Protein AF-A0A2L0RWC8-F1 (afdb_monomer)

Secondary structure (DSSP, 8-state):
---SS--EEEEEEE-TTS-EEEEEEEB-S---TT-TTSBPPPEEP---SEEEETT-TT--EE-TTSPP-B-SSPPEEEE-SS-EEEEEEBTTSEEEEEEEEEETTTTEEEEPB--EETTT--SS--SSTT--EESB-SS--B-BPPEEEEEEEE-EEEEEEEEEEEE-SSTT-EEEEEEEEETTTTEEEEEEEEEPTTSSEE-TTS-EETTEE--SEEEEETT--B-S--EEEEEEEEEEEE-TTS-EEEEEEEEEEEEEEEETTTTEEEEEEEEPPTTSPPP----BTTTTEEEEPPPP-----EEEEE-GGGT-EEEEPPPS---TT-EEEEEEEEEEE--SSEEEEEEE-SSS--SEEEEEETTEEEEEEESSSEEEEE-PPP-TT--EEEEEEE-SSEEEEEETTEEEEEE------PPPSS-EEEE-TTB-EEEEEEEEEESS---HHHHHHHTTS---TTSTTGGGEEEEE--PPP-SS-TTTEE--TTS-STTTSEEEEB-EEEE--S--S----EEEE-TT--EEEEEEEEEEE-SS--EEEE-TTSEEEEEEE-TTSS-EEEEEEE-EE-EEEEEEEEEEE-TT-TT-EEEEEEEEEEEEESGGG----STT-SEEEEE-SSTTEEEEEEE-TT--EEEEEEEE-BHHHHHHHHHT-SEEP-TTSPPPPTT--EE-GGG-EEE--SS---PPP-TTT--SSEEEEESS---SSSPPEEPP--TTSPPPEEE------EEEE---------STT--EEE--TTT-TT--------S-EEEEEEE--S---S-TT--EEEEEEEE-SS-EEEEEEE-TTSEEEEESSSEEEEEEEEPPTTS-EEEEEEE----PEEE-TT-EEEEE--GGG--SSEEEEEEEEEES-SSS-EEEEEEEETTEEEEEEEE-TTS-EEEEEEEE-SS-EEEEEEE-SSPPPBTSEEEEEEEEE---EEEEEEEE-GGGT-EEEEEPPSS---S-EEEEEEEEESS---TT--EEEEEE--SSS----EEEEETTEEEEEETTEEEE-SSPPPBT-EEEEEEEE-SSEEEEEETTEEEEEEE----------SSSEEEEES-BTTBS---EEEEEEEEESS---HHHHHHHTTSPP-S--TTEEEEE-----STTEE--TTSS--EEEES-EEEEEEES--EEEEEETTEEEEEEE--S-B----PPEEES-BTTBS---EEEEEEEEESSPPPHHHHHHHTTSPPPTT-TTEEEEE-SSS-BTTEEPPSSSS-PEEEE-S-----

Solvent-accessible surface area (backbone atoms only — not comparable to full-atom values): 67527 Å² total; per-residue (Å²): 136,82,77,96,64,84,50,69,52,74,48,74,47,73,46,98,87,69,49,78,40,53,25,36,30,35,51,54,98,75,68,68,103,73,71,87,74,37,56,49,72,83,42,74,61,78,72,48,34,28,40,24,48,64,93,36,91,88,51,71,48,77,45,74,98,40,60,60,69,59,43,97,45,62,66,48,78,50,70,80,91,71,41,42,36,42,38,35,37,26,68,84,15,30,40,32,40,38,55,23,30,79,36,79,89,73,71,37,77,40,69,37,73,36,69,20,17,21,73,48,68,27,74,85,53,58,68,49,99,82,41,46,77,33,52,32,40,82,88,64,54,69,36,64,49,51,29,32,29,41,72,70,45,63,57,50,50,88,38,24,45,34,69,44,73,30,64,29,76,46,90,95,43,43,19,41,39,36,39,35,41,28,80,89,76,66,23,40,33,30,39,68,32,44,43,39,98,87,70,51,75,37,64,89,83,44,53,68,56,98,91,38,56,50,43,72,28,27,40,41,53,53,93,52,46,80,63,42,38,44,24,48,33,62,45,53,39,23,34,75,42,69,49,98,85,70,48,79,44,77,41,78,75,44,53,29,41,39,37,40,28,15,22,45,96,74,20,24,28,31,37,42,35,30,35,46,41,64,79,23,46,67,56,65,56,86,46,52,77,84,56,26,41,29,76,40,63,62,40,62,55,38,52,83,54,22,12,40,32,25,37,23,93,75,35,5,18,33,40,36,49,47,52,96,62,43,43,66,31,26,26,23,42,34,30,34,34,25,41,57,56,69,53,90,47,67,20,29,54,35,36,34,35,76,84,56,85,58,40,37,38,34,30,25,49,59,32,18,40,32,35,36,35,44,45,98,37,76,38,63,8,59,46,67,72,59,64,66,72,41,78,42,39,43,35,37,29,30,62,56,45,40,32,31,25,18,49,58,54,28,78,24,77,32,80,42,72,41,53,56,51,64,68,50,92,56,14,30,35,31,38,19,72,58,15,36,28,30,38,39,23,53,39,37,35,30,31,45,52,67,52,59,69,61,45,60,76,39,72,38,45,80,87,53,91,85,43,95,58,46,88,42,48,56,39,28,31,57,40,46,79,74,90,69,94,70,74,79,44,60,42,62,26,79,66,45,87,58,82,80,48,26,27,37,55,46,74,41,40,85,38,81,29,82,60,53,34,22,53,58,50,45,67,70,45,56,12,75,88,56,36,41,30,23,34,36,35,30,71,79,47,19,20,80,59,68,42,48,48,41,62,44,95,86,57,30,36,39,40,39,35,42,41,67,86,69,86,50,78,44,46,32,35,30,43,26,58,36,31,43,13,22,31,40,42,51,30,44,18,52,48,95,88,44,88,86,55,62,46,75,49,43,33,38,37,36,34,65,56,64,12,52,69,60,51,57,62,44,61,70,78,40,39,51,38,33,38,82,31,97,47,95,61,26,21,27,39,36,40,37,52,74,60,51,30,30,42,38,37,65,67,41,45,26,43,54,70,56,31,32,29,47,47,45,6,71,21,44,74,50,57,99,86,63,80,82,72,66,91,90,62,59,68,40,50,46,84,67,44,45,71,46,76,30,70,66,45,78,79,82,78,49,36,66,78,52,12,46,84,58,40,42,51,48,67,80,66,80,70,84,86,83,42,75,33,31,54,52,73,33,56,78,87,45,46,47,49,46,74,36,59,5,43,28,38,46,76,37,55,56,74,83,74,88,80,86,83,70,84,52,95,87,50,58,47,70,44,70,49,61,81,78,36,82,88,56,92,64,81,87,73,79,83,49,59,44,77,52,72,49,77,44,57,42,83,72,62,53,91,44,88,87,46,65,50,50,50,39,36,33,50,63,54,103,85,54,42,63,33,40,34,31,30,41,20,76,31,21,44,32,42,30,41,91,63,78,40,84,72,47,90,64,52,64,61,66,79,38,83,42,82,48,73,50,78,49,83,54,88,58,58,49,75,33,55,72,72,24,29,27,44,38,47,52,60,75,77,78,62,45,58,42,13,27,22,42,36,27,38,36,26,29,71,59,40,76,48,45,22,16,56,35,22,32,24,36,92,89,51,58,36,33,39,36,29,30,35,51,75,16,22,45,32,31,34,41,15,22,52,66,94,85,51,79,44,80,45,74,47,64,45,95,59,56,61,67,59,82,39,82,43,39,42,35,32,26,38,14,49,44,60,45,86,41,30,23,40,39,23,42,46,92,56,36,3,19,34,40,22,44,55,49,94,67,67,73,52,64,24,25,24,43,36,31,37,39,26,32,78,52,71,89,59,88,86,50,57,24,29,50,35,33,46,42,61,98,87,56,62,57,29,39,39,35,30,24,55,59,42,11,49,30,31,30,42,78,86,48,61,11,50,38,94,57,56,66,60,61,76,37,81,43,40,42,35,35,26,26,67,54,45,40,34,35,21,28,50,58,68,34,87,59,26,66,31,80,44,76,71,64,43,50,58,77,74,76,85,86,57,59,24,30,26,36,22,23,39,92,82,54,43,33,16,49,27,36,41,31,49,39,34,36,24,51,39,48,62,50,69,69,56,49,48,48,55,76,73,46,83,80,83,46,78,56,91,49,57,58,42,33,36,48,38,64,65,84,58,90,47,52,37,58,23,64,51,72,68,46,56,24,36,50,41,69,40,43,79,42,81,42,72,55,48,60,40,34,37,34,34,28,50,70,47,40,78,70,40,75,44,81,47,85,58,42,47,38,84,70,82,43,31,31,25,35,21,18,44,45,90,36,45,38,21,44,29,34,38,26,51,37,33,37,26,51,36,55,68,55,58,47,50,51,45,51,51,74,79,43,89,77,65,70,75,50,89,45,64,46,38,33,33,46,51,75,77,46,60,95,54,32,33,45,25,75,48,43,88,59,39,25,33,57,41,73,80,84,87,79,92,128

Radius of gyration: 36.89 Å; Cα contacts (8 Å, |Δi|>4): 3387; chains: 1; bounding box: 90×94×104 Å

Nearest PDB structures (foldseek):
  8pvq-assembly1_A  TM=7.575E-01  e=1.155E-06  Homo sapiens
  1lj7-assembly1_E  TM=7.765E-01  e=2.340E-06  Homo sapiens
  1lj7-assembly2_I  TM=7.669E-01  e=3.103E-06  Homo sapiens
  5xau-assembly2_D  TM=2.424E-01  e=3.093E-07  Homo sapiens
  1uai-assembly1_A  TM=3.469E-01  e=1.281E-03  Corynebacterium sp.

Sequence (1280 aa):
MVHQGHVIVLSSIQSDDGAWHIGFTVLLPDAGSDGSGQWTNFKRLVFPTTLRPVGRSVITLDFKPNPVPASDEPFQALSDNQHVYIFRQSSSGTLLVDRFVFDDVLNALTNTWEVRYRRSKKIDIPADKKDTFGSTDMEGDTFIEATTELTPISGVTQGWFTVALTPSGLPGTDRWQIFVYSATSQAMNCFSFARTSDGLFDLTHAPMINGSVVPDCALVLSGTSFSGPPCATVYAKQERLKDEYGRYDLLKKEARLMLAVPTGADFSIATIDFAIDLSGYLPKIAGTGTPPLVALPVAAVATVKSALHFDRFAASSATLPPLPVLTAGALTVECWFKPLTFSQGSDVVLQSGTGESIRFAITLEAGAPTFSVFGTTTVTACGPMLEPGFLVHLACTWDASQAIIYVNGTPFTLKGTAASVAVFSSGYALGGASGFSGDIAELRIWKTSLNQTQILSRMCTSVTSSDTQWADLAGYWPLVEPVGSDIWPTFANAASTGTAADGTLEGALWSASQAPTAQSYAPVAWSADGLTVCTAILPFAKSTVRASLMAGADSQVHLYFSAATGATQMAAHLSTVTSRATFAAAWLAQDPTLSTNSQVGTVRFAARQTGSAMNSTAPSPQRVQIAAGADAAHATVTLKSYTGYTEVWPAVPRAISAFCGVINGNAVQATNGSAPAPQGTLQYDYSAVTVTASGQQSGPVPAPNRGSCLFAVAPDADANNGYVALIQDSPASEPLPLVRAGTDTWWVNDPPQACLALAQPGSMITVLDSNAMATYTGELALTRDMCVETWVNPAAFTISPSSRSVILLFNAGPAQAQYAFGLTGDGQVYAGNDLMVQASKPSIPLSAWTHVAASYRSDYGIALSGERYLDIGNDDSLNTGDALTVEGWIKLDSNAIRQTIASKADEGDVQWELYVDSDGKPAFGVTTNNGTAKKLVTVKASAALDTDKWHHVAGVYDVASEKVGAVQFIAATDGYVSIPALTTPLTTTMTVQLWIKLIQPPTPLQTQIIMQTVNGDDPVVFTLILADNCPVFSINGVNAASSAPLAYDQWTHLSGTYDASTLVLYVDGLLMATAATTNAPSGTPTAAGVAYTVGGTASTNSLNAVVNDVSLWNVALDISTVRHYIRTPLSGGEPGLVGCWTFADRFGTAAMDICGVSNGTLVSASYIQIDKGQFAHRLLIDGTPVVSNPVSNTPALTEDRMQLGSGAKASYFQGVMDAVRLWRVGRMTWEIQYYAVADLQSNLMGLVSDWEFETGAGHVGFDSKSQNNAVIRDANVTNQ

Foldseek 3Di:
DQDPDKDKDWDWDQDPVRDIFIWIKIQDNDDPDFPPPRIDDTDGDDAAQWEDEPPGQQDIDGNPPDRQAFDPADWDWDDPPAWIWIWTQGPQAWIKIFTWGQDPVVNGTDADFDKPFQAVLGNPDHPDPPGDIDQHHPVGHGHGDHIYTHVLGGQAPRVQKEWDWFDALDPPKIWIWMWGQHPVVLWTFIWIFTQDSVRDGHCPPADDDPRGGGGLETEDEPPKGFDAHKYKDKAFQWAWDQDPVRDTDTDGDFIKMKMWTQIHPQRFIKIKMFTAYNNRDTFRFAADDVVRYDYFYAFDEFDFFWWWFADLVLQWKKFFFFQPDQPQFKKKKKWKKAFADDDCAWAFQKWFFPPDDTQWTWTQNRQWTWIWGAAPDIWIFIADRDDHRDIWMWMWITGQFKIWIQTNLWTGIDGDHHGGPDTGRGGMMGGGNSHTGTIIFWIWMFSHGDHSVRCNVPQLADDDPPDPRLVRTRWIFRNGQDDDPVRPFWGDTRSDDDPSRIMTTDRIDIGFDPRNNGPFQDFRTAHLAGIGMGMYTHSVAGANHDWHWDQDPVQWIKTWGARNVDDDIWIKIKRSYWAWWKFWFKWWFDDPVDPVLIDMFIKIWTWLDFAQLQNDCPLPPFQWFWADAPDPQFTWIWHAGSQGWIKIFHGQGFQQVSNLCQQQQVADADDVPDDDDPPPGRYDHQVPIDIDDGGSYDDDRDHHNHGDPTTHMDTPDDDPSPGGIGTDGQDSVHHTTGSDRIGGIGMGIDPPDDDDDQPDQPREAEDEQCVVVVPDPDHPPPPWKDKDKDKDAAQAQAPDQPRWAWHYFYHDDPPATQKTWGAGSQQFTWIDGPDTDRDHPDHDDHRDIDMDMDMDGDADWDFDDDLKWWFLAQDPLQWQWAKKKWKWKFAAQDLQAKWWFKFFAADPDGQKTFIRHNNQKTKIWGWFDDPPDIDIDMDIFPDHDDHRDIKMKMWIAGQAWDWFKWWFWDVVLQKKKFWFAFPDDQWAWKKKKWKKAFADPQDADAKAWQKWWDDPPWDTLWTFIQHSQWTWTDGPRWTFTAPDHDDHGFIKMWMWIDALFKIFIDILLHTRGMTTDNDTRTDRRDDDTRTMMGQGHNDGRGGRIIMFWIWMFSHGDDSVRVNVCVPDPDQLPDPRTGWIFRNRPQDDQWGDTNVNGIIIGIDSMHMDIDTHMGQWTFMDMLLHTRDIDGHNGIRDDDSGIMMGQDHNSDNGGGGTMFFIWMFSGGDTSVRSNVVNPDDDDLPPHRTSWTFRQPDDDDQWGDTPNDRSIIGMDDDDDDDD

Organism: NCBI:txid76758

InterPro domains:
  IPR006558 LamG-like jellyroll fold [SM00560] (329-453)
  IPR006558 LamG-like jellyroll fold [SM00560] (988-1120)
  IPR013320 Concanavalin A-like lectin/glucanase domain superfamily [SSF49899] (305-487)
  IPR013320 Concanavalin A-like lectin/glucanase domain superfamily [SSF49899] (861-961)
  IPR013320 Concanavalin A-like lectin/glucanase domain superfamily [SSF49899] (972-1154)

Structure (mmCIF, N/CA/C/O backbone):
data_AF-A0A2L0RWC8-F1
#
_entry.id   AF-A0A2L0RWC8-F1
#
loop_
_atom_site.group_PDB
_atom_site.id
_atom_site.type_symbol
_atom_site.label_atom_id
_atom_site.label_alt_id
_atom_site.label_comp_id
_atom_site.label_asym_id
_atom_site.label_entity_id
_atom_site.label_seq_id
_atom_site.pdbx_PDB_ins_code
_atom_site.Cartn_x
_atom_site.Cartn_y
_atom_site.Cartn_z
_atom_site.occupancy
_atom_site.B_iso_or_equiv
_atom_site.auth_seq_id
_atom_site.auth_comp_id
_atom_site.auth_asym_id
_atom_site.auth_atom_id
_atom_site.pdbx_PDB_model_num
ATOM 1 N N . MET A 1 1 ? -8.535 -14.427 -2.417 1.00 28.69 1 MET A N 1
ATOM 2 C CA . MET A 1 1 ? -8.115 -13.886 -1.107 1.00 28.69 1 MET A CA 1
ATOM 3 C C . MET A 1 1 ? -8.834 -14.672 -0.025 1.00 28.69 1 MET A C 1
ATOM 5 O O . MET A 1 1 ? -10.056 -14.675 -0.031 1.00 28.69 1 MET A O 1
ATOM 9 N N . VAL A 1 2 ? -8.105 -15.386 0.835 1.00 30.97 2 VAL A N 1
ATOM 10 C CA . VAL A 1 2 ? -8.679 -16.059 2.013 1.00 30.97 2 VAL A CA 1
ATOM 11 C C . VAL A 1 2 ? -8.555 -15.075 3.175 1.00 30.97 2 VAL A C 1
ATOM 13 O O . VAL A 1 2 ? -7.454 -14.618 3.470 1.00 30.97 2 VAL A O 1
ATOM 16 N N . HIS A 1 3 ? -9.674 -14.662 3.768 1.00 38.78 3 HIS A N 1
ATOM 17 C CA . HIS A 1 3 ? -9.673 -13.740 4.905 1.00 38.78 3 HIS A CA 1
ATOM 18 C C . HIS A 1 3 ? -9.135 -14.479 6.147 1.00 38.78 3 HIS A C 1
ATOM 20 O O . HIS A 1 3 ? -9.730 -15.465 6.564 1.00 38.78 3 HIS A O 1
ATOM 26 N N . GLN A 1 4 ? -8.017 -14.035 6.734 1.00 41.66 4 GLN A N 1
ATOM 27 C CA . GLN A 1 4 ? -7.330 -14.718 7.853 1.00 41.66 4 GLN A CA 1
ATOM 28 C C . GLN A 1 4 ? -7.970 -14.479 9.245 1.00 41.66 4 GLN A C 1
ATOM 30 O O . GLN A 1 4 ? -7.290 -14.532 10.265 1.00 41.66 4 GLN A O 1
ATOM 35 N N . GLY A 1 5 ? -9.273 -14.196 9.319 1.00 59.09 5 GLY A N 1
ATOM 36 C CA . GLY A 1 5 ? -9.972 -13.926 10.585 1.00 59.09 5 GLY A CA 1
ATOM 37 C C . GLY A 1 5 ? -11.492 -14.051 10.483 1.00 59.09 5 GLY A C 1
ATOM 38 O O . GLY A 1 5 ? -12.031 -14.261 9.396 1.00 59.09 5 GLY A O 1
ATOM 39 N N . HIS A 1 6 ? -12.201 -13.890 11.600 1.00 66.00 6 HIS A N 1
ATOM 40 C CA . HIS A 1 6 ? -13.667 -13.892 11.603 1.00 66.00 6 HIS A CA 1
ATOM 41 C C . HIS A 1 6 ? -14.201 -12.568 11.052 1.00 66.00 6 HIS A C 1
ATOM 43 O O . HIS A 1 6 ? -13.938 -11.503 11.612 1.00 66.00 6 HIS A O 1
ATOM 49 N N . VAL A 1 7 ? -14.980 -12.622 9.969 1.00 73.06 7 VAL A N 1
ATOM 50 C CA . VAL A 1 7 ? -15.732 -11.451 9.500 1.00 73.06 7 VAL A CA 1
ATOM 51 C C . VAL A 1 7 ? -17.097 -11.467 10.167 1.00 73.06 7 VAL A C 1
ATOM 53 O O . VAL A 1 7 ? -17.931 -12.329 9.884 1.00 73.06 7 VAL A O 1
ATOM 56 N N . ILE A 1 8 ? -17.324 -10.500 11.051 1.00 77.50 8 ILE A N 1
ATOM 57 C CA . ILE A 1 8 ? -18.606 -10.299 11.722 1.00 77.50 8 ILE A CA 1
ATOM 58 C C . ILE A 1 8 ? -19.182 -8.980 11.230 1.00 77.50 8 ILE A C 1
ATOM 60 O O . ILE A 1 8 ? -18.602 -7.917 11.446 1.00 77.50 8 ILE A O 1
ATOM 64 N N . VAL A 1 9 ? -20.340 -9.042 10.583 1.00 78.00 9 VAL A N 1
ATOM 65 C CA . VAL A 1 9 ? -21.065 -7.850 10.142 1.00 78.00 9 VAL A CA 1
ATOM 66 C C . VAL A 1 9 ? -22.170 -7.574 11.145 1.00 78.00 9 VAL A C 1
ATOM 68 O O . VAL A 1 9 ? -23.128 -8.340 11.257 1.00 78.00 9 VAL A O 1
ATOM 71 N N . LEU A 1 10 ? -22.032 -6.469 11.872 1.00 82.25 10 LEU A N 1
ATOM 72 C CA . LEU A 1 10 ? -23.054 -5.961 12.779 1.00 82.25 10 LEU A CA 1
ATOM 73 C C . LEU A 1 10 ? -23.997 -5.029 12.024 1.00 82.25 10 LEU A C 1
ATOM 75 O O . LEU A 1 10 ? -23.564 -4.144 11.291 1.00 82.25 10 LEU A O 1
ATOM 79 N N . SER A 1 11 ? -25.294 -5.224 12.218 1.00 81.00 11 SER A N 1
ATOM 80 C CA . SER A 1 11 ? -26.330 -4.419 11.573 1.00 81.00 11 SER A CA 1
ATOM 81 C C . SER A 1 11 ? -27.549 -4.289 12.475 1.00 81.00 11 SER A C 1
ATOM 83 O O . SER A 1 11 ? -27.724 -5.049 13.431 1.00 81.00 11 SER A O 1
ATOM 85 N N . SER A 1 12 ? -28.396 -3.307 12.179 1.00 81.56 12 SER A N 1
ATOM 86 C CA . SER A 1 12 ? -29.751 -3.253 12.708 1.00 81.56 12 SER A CA 1
ATOM 87 C C . SER A 1 12 ? -30.740 -3.667 11.623 1.00 81.56 12 SER A C 1
ATOM 89 O O . SER A 1 12 ? -30.618 -3.255 10.471 1.00 81.56 12 SER A O 1
ATOM 91 N N . ILE A 1 13 ? -31.725 -4.480 11.990 1.00 78.31 13 ILE A N 1
ATOM 92 C CA . ILE A 1 13 ? -32.829 -4.873 11.111 1.00 78.31 13 ILE A CA 1
ATOM 93 C C . ILE A 1 13 ? -34.136 -4.480 11.784 1.00 78.31 13 ILE A C 1
ATOM 95 O O . ILE A 1 13 ? -34.293 -4.663 12.992 1.00 78.31 13 ILE A O 1
ATOM 99 N N . GLN A 1 14 ? -35.058 -3.929 11.001 1.00 79.62 14 GLN A N 1
ATOM 100 C CA . GLN A 1 14 ? -36.418 -3.678 11.447 1.00 79.62 14 GLN A CA 1
ATOM 101 C C . GLN A 1 14 ? -37.219 -4.982 11.361 1.00 79.62 14 GLN A C 1
ATOM 103 O O . GLN A 1 14 ? -37.296 -5.585 10.292 1.00 79.62 14 GLN A O 1
ATOM 108 N N . SER A 1 15 ? -37.777 -5.439 12.479 1.00 72.69 15 SER A N 1
ATOM 109 C CA . SER A 1 15 ? -38.665 -6.602 12.522 1.00 72.69 15 SER A CA 1
ATOM 110 C C . SER A 1 15 ? -40.081 -6.260 12.051 1.00 72.69 15 SER A C 1
ATOM 112 O O . SER A 1 15 ? -40.452 -5.093 11.922 1.00 72.69 15 SER A O 1
ATOM 114 N N . ASP A 1 16 ? -40.896 -7.294 11.823 1.00 74.69 16 ASP A N 1
ATOM 115 C CA . ASP A 1 16 ? -42.285 -7.176 11.345 1.00 74.69 16 ASP A CA 1
ATOM 116 C C . ASP A 1 16 ? -43.204 -6.366 12.284 1.00 74.69 16 ASP A C 1
ATOM 118 O O . ASP A 1 16 ? -44.250 -5.870 11.867 1.00 74.69 16 ASP A O 1
ATOM 122 N N . ASP A 1 17 ? -42.820 -6.214 13.554 1.00 71.00 17 ASP A N 1
ATOM 123 C CA . ASP A 1 17 ? -43.496 -5.383 14.557 1.00 71.00 17 ASP A CA 1
ATOM 124 C C . ASP A 1 17 ? -43.096 -3.893 14.494 1.00 71.00 17 ASP A C 1
ATOM 126 O O . ASP A 1 17 ? -43.609 -3.078 15.262 1.00 71.00 17 ASP A O 1
ATOM 130 N N . GLY A 1 18 ? -42.197 -3.531 13.574 1.00 69.75 18 GLY A N 1
ATOM 131 C CA . GLY A 1 18 ? -41.673 -2.183 13.384 1.00 69.75 18 GLY A CA 1
ATOM 132 C C . GLY A 1 18 ? -40.503 -1.813 14.299 1.00 69.75 18 GLY A C 1
ATOM 133 O O . GLY A 1 18 ? -39.964 -0.716 14.134 1.00 69.75 18 GLY A O 1
ATOM 134 N N . ALA A 1 19 ? -40.089 -2.686 15.226 1.00 74.12 19 ALA A N 1
ATOM 135 C CA . ALA A 1 19 ? -38.973 -2.438 16.135 1.00 74.12 19 ALA A CA 1
ATOM 136 C C . ALA A 1 19 ? -37.619 -2.682 15.453 1.00 74.12 19 ALA A C 1
ATOM 138 O O . ALA A 1 19 ? -37.470 -3.583 14.633 1.00 74.12 19 ALA A O 1
ATOM 139 N N . TRP A 1 20 ? -36.598 -1.903 15.813 1.00 77.88 20 TRP A N 1
ATOM 140 C CA . TRP A 1 20 ? -35.235 -2.155 15.352 1.00 77.88 20 TRP A CA 1
ATOM 141 C C . TRP A 1 20 ? -34.517 -3.116 16.298 1.00 77.88 20 TRP A C 1
ATOM 143 O O . TRP A 1 20 ? -34.582 -3.012 17.526 1.00 77.88 20 TRP A O 1
ATOM 153 N N . HIS A 1 21 ? -33.814 -4.086 15.728 1.00 83.50 21 HIS A N 1
ATOM 154 C CA . HIS A 1 21 ? -33.018 -5.053 16.466 1.00 83.50 21 HIS A CA 1
ATOM 155 C C . HIS A 1 21 ? -31.582 -5.007 15.985 1.00 83.50 21 HIS A C 1
ATOM 157 O O . HIS A 1 21 ? -31.327 -5.137 14.794 1.00 83.50 21 HIS A O 1
ATOM 163 N N . ILE A 1 22 ? -30.646 -4.851 16.919 1.00 89.19 22 ILE A N 1
ATOM 164 C CA . ILE A 1 22 ? -29.216 -4.964 16.634 1.00 89.19 22 ILE A CA 1
ATOM 165 C C . ILE A 1 22 ? -28.855 -6.448 16.649 1.00 89.19 22 ILE A C 1
ATOM 167 O O . ILE A 1 22 ? -29.241 -7.189 17.556 1.00 89.19 22 ILE A O 1
ATOM 171 N N . GLY A 1 23 ? -28.119 -6.881 15.639 1.00 88.06 23 GLY A N 1
ATOM 172 C CA . GLY A 1 23 ? -27.667 -8.251 15.497 1.00 88.06 23 GLY A CA 1
ATOM 173 C C . GLY A 1 23 ? -26.432 -8.339 14.625 1.00 88.06 23 GLY A C 1
ATOM 174 O O . GLY A 1 23 ? -25.812 -7.333 14.277 1.00 88.06 23 GLY A O 1
ATOM 175 N N . PHE A 1 24 ? -26.059 -9.564 14.296 1.00 88.44 24 PHE A N 1
ATOM 176 C CA . PHE A 1 24 ? -24.865 -9.834 13.522 1.00 88.44 24 PHE A CA 1
ATOM 177 C C . PHE A 1 24 ? -25.067 -11.012 12.573 1.00 88.44 24 PHE A C 1
ATOM 179 O O . PHE A 1 24 ? -25.927 -11.873 12.777 1.00 88.44 24 PHE A O 1
ATOM 186 N N . THR A 1 25 ? -24.239 -11.034 11.538 1.00 86.06 25 THR A N 1
ATOM 187 C CA . THR A 1 25 ? -24.011 -12.188 10.666 1.00 86.06 25 THR A CA 1
ATOM 188 C C . THR A 1 25 ? -22.518 -12.478 10.650 1.00 86.06 25 THR A C 1
ATOM 190 O O . THR A 1 25 ? -21.695 -11.585 10.859 1.00 86.06 25 THR A O 1
ATOM 193 N N . VAL A 1 26 ? -22.174 -13.742 10.463 1.00 80.19 26 VAL A N 1
ATOM 194 C CA . VAL A 1 26 ? -20.797 -14.243 10.528 1.00 80.19 26 VAL A CA 1
ATOM 195 C C . VAL A 1 26 ? -20.489 -14.931 9.218 1.00 80.19 26 VAL A C 1
ATOM 197 O O . VAL A 1 26 ? -21.281 -15.778 8.794 1.00 80.19 26 VAL A O 1
ATOM 200 N N . LEU A 1 27 ? -19.355 -14.586 8.618 1.00 75.38 27 LEU A N 1
ATOM 201 C CA . LEU A 1 27 ? -18.787 -15.333 7.506 1.00 75.38 27 LEU A CA 1
ATOM 202 C C . LEU A 1 27 ? -18.122 -16.602 8.047 1.00 75.38 27 LEU A C 1
ATOM 204 O O . LEU A 1 27 ? -17.184 -16.517 8.842 1.00 75.38 27 LEU A O 1
ATOM 208 N N . LEU A 1 28 ? -18.621 -17.767 7.641 1.00 68.75 28 LEU A N 1
ATOM 209 C CA . LEU A 1 28 ? -18.087 -19.055 8.073 1.00 68.75 28 LEU A CA 1
ATOM 210 C C . LEU A 1 28 ? -16.793 -19.393 7.301 1.00 68.75 28 LEU A C 1
ATOM 212 O O . LEU A 1 28 ? -16.756 -19.161 6.090 1.00 68.75 28 LEU A O 1
ATOM 216 N N . PRO A 1 29 ? -15.751 -19.946 7.960 1.00 54.84 29 PRO A N 1
ATOM 217 C CA . PRO A 1 29 ? -14.437 -20.183 7.343 1.00 54.84 29 PRO A CA 1
ATOM 218 C C . PRO A 1 29 ? -14.423 -21.209 6.199 1.00 54.84 29 PRO A C 1
ATOM 220 O O . PRO A 1 29 ? -13.518 -21.168 5.374 1.00 54.84 29 PRO A O 1
ATOM 223 N N . ASP A 1 30 ? -15.439 -22.072 6.105 1.00 52.06 30 ASP A N 1
ATOM 224 C CA . ASP A 1 30 ? -15.524 -23.147 5.118 1.00 52.06 30 ASP A CA 1
ATOM 225 C C . ASP A 1 30 ? -16.907 -23.194 4.467 1.00 52.06 30 ASP A C 1
ATOM 227 O O . ASP A 1 30 ? -17.918 -23.457 5.122 1.00 52.06 30 ASP A O 1
ATOM 231 N N . ALA A 1 31 ? -16.963 -23.028 3.148 1.00 37.50 31 ALA A N 1
ATOM 232 C CA . ALA A 1 31 ? -18.117 -23.468 2.381 1.00 37.50 31 ALA A CA 1
ATOM 233 C C . ALA A 1 31 ? -17.658 -24.154 1.102 1.00 37.50 31 ALA A C 1
ATOM 235 O O . ALA A 1 31 ? -16.814 -23.644 0.364 1.00 37.50 31 ALA A O 1
ATOM 236 N N . GLY A 1 32 ? -18.259 -25.312 0.841 1.00 42.19 32 GLY A N 1
ATOM 237 C CA . GLY A 1 32 ? -18.133 -26.006 -0.428 1.00 42.19 32 GLY A CA 1
ATOM 238 C C . GLY A 1 32 ? -18.579 -25.153 -1.624 1.00 42.19 32 GLY A C 1
ATOM 239 O O . GLY A 1 32 ? -19.070 -24.033 -1.503 1.00 42.19 32 GLY A O 1
ATOM 240 N N . SER A 1 33 ? -18.386 -25.738 -2.806 1.00 39.38 33 SER A N 1
ATOM 241 C CA . SER A 1 33 ? -18.449 -25.148 -4.157 1.00 39.38 33 SER A CA 1
ATOM 242 C C . SER A 1 33 ? -19.737 -24.417 -4.610 1.00 39.38 33 SER A C 1
ATOM 244 O O . SER A 1 33 ? -19.912 -24.188 -5.809 1.00 39.38 33 SER A O 1
ATOM 246 N N . ASP A 1 34 ? -20.676 -24.085 -3.725 1.00 38.09 34 ASP A N 1
ATOM 247 C CA . ASP A 1 34 ? -21.984 -23.512 -4.070 1.00 38.09 34 ASP A CA 1
ATOM 248 C C . ASP A 1 34 ? -22.354 -22.194 -3.365 1.00 38.09 34 ASP A C 1
ATOM 250 O O . ASP A 1 34 ? -23.304 -21.550 -3.804 1.00 38.09 34 ASP A O 1
ATOM 254 N N . GLY A 1 35 ? -21.589 -21.717 -2.374 1.00 47.62 35 GLY A N 1
ATOM 255 C CA . GLY A 1 35 ? -21.625 -20.322 -1.887 1.00 47.62 35 GLY A CA 1
ATOM 256 C C . GLY A 1 35 ? -22.932 -19.822 -1.238 1.00 47.62 35 GLY A C 1
ATOM 257 O O . GLY A 1 35 ? -22.933 -18.764 -0.615 1.00 47.62 35 GLY A O 1
ATOM 258 N N . SER A 1 36 ? -24.040 -20.565 -1.297 1.00 38.88 36 SER A N 1
ATOM 259 C CA . SER A 1 36 ? -25.356 -20.147 -0.785 1.00 38.88 36 SER A CA 1
ATOM 260 C C . SER A 1 36 ? -25.565 -20.375 0.723 1.00 38.88 36 SER A C 1
ATOM 262 O O . SER A 1 36 ? -26.697 -20.331 1.196 1.00 38.88 36 SER A O 1
ATOM 264 N N . GLY A 1 37 ? -24.493 -20.620 1.485 1.00 46.38 37 GLY A N 1
ATOM 265 C CA . GLY A 1 37 ? -24.530 -20.867 2.936 1.00 46.38 37 GLY A CA 1
ATOM 266 C C . GLY A 1 37 ? -23.376 -20.241 3.728 1.00 46.38 37 GLY A C 1
ATOM 267 O O . GLY A 1 37 ? -23.146 -20.633 4.866 1.00 46.38 37 GLY A O 1
ATOM 268 N N . GLN A 1 38 ? -22.629 -19.303 3.131 1.00 66.06 38 GLN A N 1
ATOM 269 C CA . GLN A 1 38 ? -21.397 -18.747 3.718 1.00 66.06 38 GLN A CA 1
ATOM 270 C C . GLN A 1 38 ? -21.635 -17.781 4.883 1.00 66.06 38 GLN A C 1
ATOM 272 O O . GLN A 1 38 ? -20.800 -17.679 5.778 1.00 66.06 38 GLN A O 1
ATOM 277 N N . TRP A 1 39 ? -22.767 -17.081 4.885 1.00 68.88 39 TRP A N 1
ATOM 278 C CA . TRP A 1 39 ? -23.145 -16.168 5.957 1.00 68.88 39 TRP A CA 1
ATOM 279 C C . TRP A 1 39 ? -24.173 -16.829 6.861 1.00 68.88 39 TRP A C 1
ATOM 281 O O . TRP A 1 39 ? -25.168 -17.384 6.391 1.00 68.88 39 TRP A O 1
ATOM 291 N N . THR A 1 40 ? -23.963 -16.746 8.171 1.00 76.88 40 THR A N 1
ATOM 292 C CA . THR A 1 40 ? -25.010 -17.124 9.121 1.00 76.88 40 THR A CA 1
ATOM 293 C C . THR A 1 40 ? -26.221 -16.202 8.970 1.00 76.88 40 THR A C 1
ATOM 295 O O . THR A 1 40 ? -26.087 -15.023 8.636 1.00 76.88 40 THR A O 1
ATOM 298 N N . ASN A 1 41 ? -27.419 -16.732 9.236 1.00 81.94 41 ASN A N 1
ATOM 299 C CA . ASN A 1 41 ? -28.620 -15.905 9.344 1.00 81.94 41 ASN A CA 1
ATOM 300 C C . ASN A 1 41 ? -28.417 -14.808 10.392 1.00 81.94 41 ASN A C 1
ATOM 302 O O . ASN A 1 41 ? -27.687 -15.005 11.364 1.00 81.94 41 ASN A O 1
ATOM 306 N N . PHE A 1 42 ? -29.120 -13.688 10.227 1.00 83.50 42 PHE A N 1
ATOM 307 C CA . PHE A 1 42 ? -29.108 -12.606 11.203 1.00 83.50 42 PHE A CA 1
ATOM 308 C C . PHE A 1 42 ? -29.454 -13.131 12.603 1.00 83.50 42 PHE A C 1
ATOM 310 O O . PHE A 1 42 ? -30.559 -13.619 12.852 1.00 83.50 42 PHE A O 1
ATOM 317 N N . LYS A 1 43 ? -28.494 -13.025 13.524 1.00 87.44 43 LYS A N 1
ATOM 318 C CA . LYS A 1 43 ? -28.658 -13.374 14.935 1.00 87.44 43 LYS A CA 1
ATOM 319 C C . LYS A 1 43 ? -28.805 -12.091 15.739 1.00 87.44 43 LYS A C 1
ATOM 321 O O . LYS A 1 43 ? -27.920 -11.238 15.733 1.00 87.44 43 LYS A O 1
ATOM 326 N N . ARG A 1 44 ? -29.922 -11.955 16.454 1.00 88.94 44 ARG A N 1
ATOM 327 C CA . ARG A 1 44 ? -30.176 -10.813 17.340 1.00 88.94 44 ARG A CA 1
ATOM 328 C C . ARG A 1 44 ? -29.212 -10.833 18.532 1.00 88.94 44 ARG A C 1
ATOM 330 O O . ARG A 1 44 ? -29.076 -11.862 19.190 1.00 88.94 44 ARG A O 1
ATOM 337 N N . LEU A 1 45 ? -28.612 -9.685 18.848 1.00 90.31 45 LEU A N 1
ATOM 338 C CA . LEU A 1 45 ? -27.865 -9.502 20.091 1.00 90.31 45 LEU A CA 1
ATOM 339 C C . LEU A 1 45 ? -28.825 -9.387 21.278 1.00 90.31 45 LEU A C 1
ATOM 341 O O . LEU A 1 45 ? -29.834 -8.675 21.229 1.00 90.31 45 LEU A O 1
ATOM 345 N N . VAL A 1 46 ? -28.485 -10.076 22.364 1.00 89.62 46 VAL A N 1
ATOM 346 C CA . VAL A 1 46 ? -29.230 -10.032 23.624 1.00 89.62 46 VAL A CA 1
ATOM 347 C C . VAL A 1 46 ? -28.461 -9.170 24.612 1.00 89.62 46 VAL A C 1
ATOM 349 O O . VAL A 1 46 ? -27.445 -9.600 25.148 1.00 89.62 46 VAL A O 1
ATOM 352 N N . PHE A 1 47 ? -28.958 -7.963 24.865 1.00 91.19 47 PHE A N 1
ATOM 353 C CA . PHE A 1 47 ? -28.329 -7.032 25.800 1.00 91.19 47 PHE A CA 1
ATOM 354 C C . PHE A 1 47 ? -28.663 -7.365 27.266 1.00 91.19 47 PHE A C 1
ATOM 356 O O . PHE A 1 47 ? -29.770 -7.843 27.541 1.00 91.19 47 PHE A O 1
ATOM 363 N N . PRO A 1 48 ? -27.753 -7.079 28.216 1.00 91.06 48 PRO A N 1
ATOM 364 C CA . PRO A 1 48 ? -28.014 -7.235 29.644 1.00 91.06 48 PRO A CA 1
ATOM 365 C C . PRO A 1 48 ? -29.236 -6.432 30.128 1.00 91.06 48 PRO A C 1
ATOM 367 O O . PRO A 1 48 ? -29.554 -5.354 29.623 1.00 91.06 48 PRO A O 1
ATOM 370 N N . THR A 1 49 ? -29.915 -6.937 31.162 1.00 91.62 49 THR A N 1
ATOM 371 C CA . THR A 1 49 ? -31.006 -6.218 31.858 1.00 91.62 49 THR A CA 1
ATOM 372 C C . THR A 1 49 ? -30.506 -5.393 33.041 1.00 91.62 49 THR A C 1
ATOM 374 O O . THR A 1 49 ? -31.291 -4.740 33.725 1.00 91.62 49 THR A O 1
ATOM 377 N N . THR A 1 50 ? -29.207 -5.452 33.324 1.00 91.06 50 THR A N 1
ATOM 378 C CA . THR A 1 50 ? -28.579 -4.759 34.446 1.00 91.06 50 THR A CA 1
ATOM 379 C C . THR A 1 50 ? -27.658 -3.657 33.953 1.00 91.06 50 THR A C 1
ATOM 381 O O . THR A 1 50 ? -26.900 -3.873 33.012 1.00 91.06 50 THR A O 1
ATOM 384 N N . LEU A 1 51 ? -27.683 -2.510 34.628 1.00 92.38 51 LEU A N 1
ATOM 385 C CA . LEU A 1 51 ? -26.897 -1.319 34.311 1.00 92.38 51 LEU A CA 1
ATOM 386 C C . LEU A 1 51 ? -25.926 -0.999 35.449 1.00 92.38 51 LEU A C 1
ATOM 388 O O . LEU A 1 51 ? -26.323 -0.982 36.618 1.00 92.38 51 LEU A O 1
ATOM 392 N N . ARG A 1 52 ? -24.675 -0.687 35.112 1.00 90.81 52 ARG A N 1
ATOM 393 C CA . ARG A 1 52 ? -23.641 -0.248 36.052 1.00 90.81 52 ARG A CA 1
ATOM 394 C C . ARG A 1 52 ? -23.053 1.095 35.603 1.00 90.81 52 ARG A C 1
ATOM 396 O O . ARG A 1 52 ? -22.467 1.164 34.525 1.00 90.81 52 ARG A O 1
ATOM 403 N N . PRO A 1 53 ? -23.151 2.161 36.414 1.00 90.31 53 PRO A N 1
ATOM 404 C CA . PRO A 1 53 ? -22.442 3.403 36.133 1.00 90.31 53 PRO A CA 1
ATOM 405 C C . PRO A 1 53 ? -20.925 3.203 36.173 1.00 90.31 53 PRO A C 1
ATOM 407 O O . PRO A 1 53 ? -20.394 2.580 37.099 1.00 90.31 53 PRO A O 1
ATOM 410 N N . VAL A 1 54 ? -20.218 3.778 35.202 1.00 88.69 54 VAL A N 1
ATOM 411 C CA . VAL A 1 54 ? -18.751 3.761 35.150 1.00 88.69 54 VAL A CA 1
ATOM 412 C C . VAL A 1 54 ? -18.142 4.301 36.453 1.00 88.69 54 VAL A C 1
ATOM 414 O O . VAL A 1 54 ? -18.624 5.274 37.037 1.00 88.69 54 VAL A O 1
ATOM 417 N N . GLY A 1 55 ? -17.104 3.627 36.954 1.00 77.75 55 GLY A N 1
ATOM 418 C CA . GLY A 1 55 ? -16.440 3.983 38.213 1.00 77.75 55 GLY A CA 1
ATOM 419 C C . GLY A 1 55 ? -17.243 3.694 39.494 1.00 77.75 55 GLY A C 1
ATOM 420 O O . GLY A 1 55 ? -16.785 4.056 40.576 1.00 77.75 55 GLY A O 1
ATOM 421 N N . ARG A 1 56 ? -18.424 3.052 39.422 1.00 75.88 56 ARG A N 1
ATOM 422 C CA . ARG A 1 56 ? -19.249 2.696 40.597 1.00 75.88 56 ARG A CA 1
ATOM 423 C C . ARG A 1 56 ? -19.591 1.204 40.655 1.00 75.88 56 ARG A C 1
ATOM 425 O O . ARG A 1 56 ? -20.746 0.813 40.512 1.00 75.88 56 ARG A O 1
ATOM 432 N N . SER A 1 57 ? -18.600 0.374 40.972 1.00 65.25 57 SER A N 1
ATOM 433 C CA . SER A 1 57 ? -18.728 -1.096 40.991 1.00 65.25 57 SER A CA 1
ATOM 434 C C . SER A 1 57 ? -19.737 -1.653 42.010 1.00 65.25 57 SER A C 1
ATOM 436 O O . SER A 1 57 ? -20.212 -2.772 41.849 1.00 65.25 57 SER A O 1
ATOM 438 N N . VAL A 1 58 ? -20.105 -0.871 43.033 1.00 66.56 58 VAL A N 1
ATOM 439 C CA . VAL A 1 58 ? -21.037 -1.285 44.103 1.00 66.56 58 VAL A CA 1
ATOM 440 C C . VAL A 1 58 ? -22.512 -1.102 43.705 1.00 66.56 58 VAL A C 1
ATOM 442 O O . VAL A 1 58 ? -23.399 -1.707 44.309 1.00 66.56 58 VAL A O 1
ATOM 445 N N . ILE A 1 59 ? -22.806 -0.272 42.695 1.00 74.81 59 ILE A N 1
ATOM 446 C CA . ILE A 1 59 ? -24.178 0.073 42.296 1.00 74.81 59 ILE A CA 1
ATOM 447 C C . ILE A 1 59 ? -24.489 -0.599 40.960 1.00 74.81 59 ILE A C 1
ATOM 449 O O . ILE A 1 59 ? -23.943 -0.231 39.927 1.00 74.81 59 ILE A O 1
ATOM 453 N N . THR A 1 60 ? -25.392 -1.578 40.983 1.00 83.62 60 THR A N 1
ATOM 454 C CA . THR A 1 60 ? -25.966 -2.192 39.779 1.00 83.62 60 THR A CA 1
ATOM 455 C C . THR A 1 60 ? -27.483 -2.057 39.851 1.00 83.62 60 THR A C 1
ATOM 457 O O . THR A 1 60 ? -28.092 -2.441 40.850 1.00 83.62 60 THR A O 1
ATOM 460 N N . LEU A 1 61 ? -28.081 -1.469 38.820 1.00 86.38 61 LEU A N 1
ATOM 461 C CA . LEU A 1 61 ? -29.526 -1.315 38.666 1.00 86.38 61 LEU A CA 1
ATOM 462 C C . LEU A 1 61 ? -30.056 -2.486 37.836 1.00 86.38 61 LEU A C 1
ATOM 464 O O . LEU A 1 61 ? -29.433 -2.845 36.842 1.00 86.38 61 LEU A O 1
ATOM 468 N N . ASP A 1 62 ? -31.189 -3.069 38.222 1.00 87.38 62 ASP A N 1
ATOM 469 C CA . ASP A 1 62 ? -31.824 -4.177 37.496 1.00 87.38 62 ASP A CA 1
ATOM 470 C C . ASP A 1 62 ? -33.166 -3.719 36.908 1.00 87.38 62 ASP A C 1
ATOM 472 O O . ASP A 1 62 ? -34.023 -3.212 37.632 1.00 87.38 62 ASP A O 1
ATOM 476 N N . PHE A 1 63 ? -33.332 -3.879 35.594 1.00 86.62 63 PHE A N 1
ATOM 477 C CA . PHE A 1 63 ? -34.507 -3.455 34.827 1.00 86.62 63 PHE A CA 1
ATOM 478 C C . PHE A 1 63 ? -35.475 -4.608 34.517 1.00 86.62 63 PHE A C 1
ATOM 480 O O . PHE A 1 63 ? -36.476 -4.397 33.824 1.00 86.62 63 PHE A O 1
ATOM 487 N N . LYS A 1 64 ? -35.213 -5.824 35.029 1.00 83.88 64 LYS A N 1
ATOM 488 C CA . LYS A 1 64 ? -36.035 -7.016 34.762 1.00 83.88 64 LYS A CA 1
ATOM 489 C C . LYS A 1 64 ? -37.546 -6.756 34.926 1.00 83.88 64 LYS A C 1
ATOM 491 O O . LYS A 1 64 ? -37.963 -6.163 35.921 1.00 83.88 64 LYS A O 1
ATOM 496 N N . PRO A 1 65 ? -38.383 -7.246 33.985 1.00 79.25 65 PRO A N 1
ATOM 497 C CA . PRO A 1 65 ? -38.036 -8.142 32.872 1.00 79.25 65 PRO A CA 1
ATOM 498 C C . PRO A 1 65 ? -37.514 -7.429 31.607 1.00 79.25 65 PRO A C 1
ATOM 500 O O . PRO A 1 65 ? -37.271 -8.095 30.606 1.00 79.25 65 PRO A O 1
ATOM 503 N N . ASN A 1 66 ? -37.353 -6.104 31.626 1.00 81.31 66 ASN A N 1
ATOM 504 C CA . ASN A 1 66 ? -37.034 -5.313 30.438 1.00 81.31 66 ASN A CA 1
ATOM 505 C C . ASN A 1 66 ? -35.514 -5.116 30.264 1.00 81.31 66 ASN A C 1
ATOM 507 O O . ASN A 1 66 ? -34.782 -5.075 31.257 1.00 81.31 66 ASN A O 1
ATOM 511 N N . PRO A 1 67 ? -35.018 -4.977 29.019 1.00 80.81 67 PRO A N 1
ATOM 512 C CA . PRO A 1 67 ? -33.631 -4.591 28.774 1.00 80.81 67 PRO A CA 1
ATOM 513 C C . PRO A 1 67 ? -33.366 -3.158 29.250 1.00 80.81 67 PRO A C 1
ATOM 515 O O . PRO A 1 67 ? -34.294 -2.358 29.405 1.00 80.81 67 PRO A O 1
ATOM 518 N N . VAL A 1 68 ? -32.086 -2.822 29.443 1.00 90.12 68 VAL A N 1
ATOM 519 C CA . VAL A 1 68 ? -31.670 -1.442 29.725 1.00 90.12 68 VAL A CA 1
ATOM 520 C C . VAL A 1 68 ? -32.194 -0.512 28.615 1.00 90.12 68 VAL A C 1
ATOM 522 O O . VAL A 1 68 ? -31.938 -0.787 27.438 1.00 90.12 68 VAL A O 1
ATOM 525 N N . PRO A 1 69 ? -32.915 0.577 28.954 1.00 89.94 69 PRO A N 1
ATOM 526 C CA . PRO A 1 69 ? -33.471 1.502 27.970 1.00 89.94 69 PRO A CA 1
ATOM 527 C C . PRO A 1 69 ? -32.400 2.150 27.079 1.00 89.94 69 PRO A C 1
ATOM 529 O O . PRO A 1 69 ? -31.608 2.984 27.523 1.00 89.94 69 PRO A O 1
ATOM 532 N N . ALA A 1 70 ? -32.413 1.791 25.797 1.00 89.62 70 ALA A N 1
ATOM 533 C CA . ALA A 1 70 ? -31.587 2.382 24.752 1.00 89.62 70 ALA A CA 1
ATOM 534 C C . ALA A 1 70 ? -32.468 3.115 23.732 1.00 89.62 70 ALA A C 1
ATOM 536 O O . ALA A 1 70 ? -33.658 2.831 23.611 1.00 89.62 70 ALA A O 1
ATOM 537 N N . SER A 1 71 ? -31.885 4.083 23.034 1.00 87.50 71 SER A N 1
ATOM 538 C CA . SER A 1 71 ? -32.516 4.768 21.908 1.00 87.50 71 SER A CA 1
ATOM 539 C C . SER A 1 71 ? -32.324 3.961 20.616 1.00 87.50 71 SER A C 1
ATOM 541 O O . SER A 1 71 ? -31.326 3.253 20.492 1.00 87.50 71 SER A O 1
ATOM 543 N N . ASP A 1 72 ? -33.228 4.107 19.643 1.00 84.62 72 ASP A N 1
ATOM 544 C CA . ASP A 1 72 ? -33.151 3.455 18.317 1.00 84.62 72 ASP A CA 1
ATOM 545 C C . ASP A 1 72 ? -32.196 4.183 17.341 1.00 84.62 72 ASP A C 1
ATOM 547 O O . ASP A 1 72 ? -32.301 4.066 16.121 1.00 84.62 72 ASP A O 1
ATOM 551 N N . GLU A 1 73 ? -31.271 4.972 17.883 1.00 89.25 73 GLU A N 1
ATOM 552 C CA . GLU A 1 73 ? -30.298 5.759 17.127 1.00 89.25 73 GLU A CA 1
ATOM 553 C C . GLU A 1 73 ? -29.092 4.902 16.691 1.00 89.25 73 GLU A C 1
ATOM 555 O O . GLU A 1 73 ? -28.820 3.858 17.296 1.00 89.25 73 GLU A O 1
ATOM 560 N N . PRO A 1 74 ? -28.322 5.329 15.667 1.00 86.81 74 PRO A N 1
ATOM 561 C CA . PRO A 1 74 ? -27.174 4.569 15.176 1.00 86.81 74 PRO A CA 1
ATOM 562 C C . PRO A 1 74 ? -26.171 4.202 16.280 1.00 86.81 74 PRO A C 1
ATOM 564 O O . PRO A 1 74 ? -25.736 5.056 17.056 1.00 86.81 74 PRO A O 1
ATOM 567 N N . PHE A 1 75 ? -25.764 2.931 16.311 1.00 91.19 75 PHE A N 1
ATOM 568 C CA . PHE A 1 75 ? -24.735 2.416 17.214 1.00 91.19 75 PHE A CA 1
ATOM 569 C C . PHE A 1 75 ? -23.355 2.427 16.545 1.00 91.19 75 PHE A C 1
ATOM 571 O O . PHE A 1 75 ? -23.241 2.529 15.322 1.00 91.19 75 PHE A O 1
ATOM 578 N N . GLN A 1 76 ? -22.299 2.281 17.345 1.00 91.50 76 GLN A N 1
ATOM 579 C CA . GLN A 1 76 ? -20.954 2.022 16.833 1.00 91.50 76 GLN A CA 1
ATOM 580 C C . GLN A 1 76 ? -20.400 0.739 17.443 1.00 91.50 76 GLN A C 1
ATOM 582 O O . GLN A 1 76 ? -20.489 0.533 18.653 1.00 91.50 76 GLN A O 1
ATOM 587 N N . ALA A 1 77 ? -19.810 -0.100 16.595 1.00 90.50 77 ALA A N 1
ATOM 588 C CA . ALA A 1 77 ? -19.049 -1.263 17.013 1.00 90.50 77 ALA A CA 1
ATOM 589 C C . ALA A 1 77 ? -17.544 -0.982 16.942 1.00 90.50 77 ALA A C 1
ATOM 591 O O . ALA A 1 77 ? -17.076 -0.315 16.017 1.00 90.50 77 ALA A O 1
ATOM 592 N N . LEU A 1 78 ? -16.791 -1.504 17.905 1.00 89.94 78 LEU A N 1
ATOM 593 C CA . LEU A 1 78 ? -15.331 -1.478 17.912 1.00 89.94 78 LEU A CA 1
ATOM 594 C C . LEU A 1 78 ? -14.814 -2.808 18.462 1.00 89.94 78 LEU A C 1
ATOM 596 O O . LEU A 1 78 ? -15.443 -3.385 19.344 1.00 89.94 78 LEU A O 1
ATOM 600 N N . SER A 1 79 ? -13.681 -3.296 17.962 1.00 86.69 79 SER A N 1
ATOM 601 C CA . SER A 1 79 ? -13.007 -4.462 18.534 1.00 86.69 79 SER A CA 1
ATOM 602 C C . SER A 1 79 ? -11.592 -4.109 18.969 1.00 86.69 79 SER A C 1
ATOM 604 O O . SER A 1 79 ? -10.913 -3.320 18.317 1.00 86.69 79 SER A O 1
ATOM 606 N N . ASP A 1 80 ? -11.166 -4.697 20.082 1.00 84.31 80 ASP A N 1
ATOM 607 C CA . ASP A 1 80 ? -9.796 -4.642 20.600 1.00 84.31 80 ASP A CA 1
ATOM 608 C C . ASP A 1 80 ? -9.072 -6.000 20.475 1.00 84.31 80 ASP A C 1
ATOM 610 O O . ASP A 1 80 ? -8.089 -6.239 21.177 1.00 84.31 80 ASP A O 1
ATOM 614 N N . ASN A 1 81 ? -9.587 -6.893 19.619 1.00 79.00 81 ASN A N 1
ATOM 615 C CA . ASN A 1 81 ? -9.207 -8.304 19.455 1.00 79.00 81 ASN A CA 1
ATOM 616 C C . ASN A 1 81 ? -9.535 -9.240 20.637 1.00 79.00 81 ASN A C 1
ATOM 618 O O . ASN A 1 81 ? -9.313 -10.441 20.518 1.00 79.00 81 ASN A O 1
ATOM 622 N N . GLN A 1 82 ? -10.079 -8.742 21.750 1.00 85.12 82 GLN A N 1
ATOM 623 C CA . GLN A 1 82 ? -10.560 -9.565 22.872 1.00 85.12 82 GLN A CA 1
ATOM 624 C C . GLN A 1 82 ? -12.080 -9.493 23.030 1.00 85.12 82 GLN A C 1
ATOM 626 O O . GLN A 1 82 ? -12.741 -10.497 23.283 1.00 85.12 82 GLN A O 1
ATOM 631 N N . HIS A 1 83 ? -12.635 -8.301 22.858 1.00 90.50 83 HIS A N 1
ATOM 632 C CA . HIS A 1 83 ? -14.045 -7.998 22.972 1.00 90.50 83 HIS A CA 1
ATOM 633 C C . HIS A 1 83 ? -14.519 -7.228 21.739 1.00 90.50 83 HIS A C 1
ATOM 635 O O . HIS A 1 83 ? -13.776 -6.487 21.087 1.00 90.50 83 HIS A O 1
ATOM 641 N N . VAL A 1 84 ? -15.805 -7.377 21.448 1.00 92.25 84 VAL A N 1
ATOM 642 C CA . VAL A 1 84 ? -16.566 -6.492 20.573 1.00 92.25 84 VAL A CA 1
ATOM 643 C C . VAL A 1 84 ? -17.387 -5.566 21.463 1.00 92.25 84 VAL A C 1
ATOM 645 O O . VAL A 1 84 ? -18.262 -6.010 22.206 1.00 92.25 84 VAL A O 1
ATOM 648 N N . TYR A 1 85 ? -17.090 -4.275 21.400 1.00 94.75 85 TYR A N 1
ATOM 649 C CA . TYR A 1 85 ? -17.781 -3.222 22.132 1.00 94.75 85 TYR A CA 1
ATOM 650 C C . TYR A 1 85 ? -18.898 -2.669 21.267 1.00 94.75 85 TYR A C 1
ATOM 652 O O . TYR A 1 85 ? -18.657 -2.269 20.127 1.00 94.75 85 TYR A O 1
ATOM 660 N N . ILE A 1 86 ? -20.101 -2.591 21.825 1.00 95.12 86 ILE A N 1
ATOM 661 C CA . ILE A 1 86 ? -21.249 -1.953 21.190 1.00 95.12 86 ILE A CA 1
ATOM 662 C C . ILE A 1 86 ? -21.601 -0.706 21.992 1.00 95.12 86 ILE A C 1
ATOM 664 O O . ILE A 1 86 ? -22.090 -0.789 23.119 1.00 95.12 86 ILE A O 1
ATOM 668 N N . PHE A 1 87 ? -21.343 0.455 21.397 1.00 95.94 87 PHE A N 1
ATOM 669 C CA . PHE A 1 87 ? -21.677 1.758 21.957 1.00 95.94 87 PHE A CA 1
ATOM 670 C C . PHE A 1 87 ? -23.058 2.190 21.468 1.00 95.94 87 PHE A C 1
ATOM 672 O O . PHE A 1 87 ? -23.313 2.194 20.260 1.00 95.94 87 PHE A O 1
ATOM 679 N N . ARG A 1 88 ? -23.951 2.558 22.392 1.00 95.00 88 ARG A N 1
ATOM 680 C CA . ARG A 1 88 ? -25.349 2.924 22.098 1.00 95.00 88 ARG A CA 1
ATOM 681 C C . ARG A 1 88 ? -25.770 4.156 22.883 1.00 95.00 88 ARG A C 1
ATOM 683 O O . ARG A 1 88 ? -25.375 4.328 24.032 1.00 95.00 88 ARG A O 1
ATOM 690 N N . GLN A 1 89 ? -26.621 4.990 22.298 1.00 94.38 89 GLN A N 1
ATOM 691 C CA . GLN A 1 89 ? -27.254 6.080 23.037 1.00 94.38 89 GLN A CA 1
ATOM 692 C C . GLN A 1 89 ? -28.329 5.515 23.984 1.00 94.38 89 GLN A C 1
ATOM 694 O O . GLN A 1 89 ? -29.156 4.699 23.575 1.00 94.38 89 GLN A O 1
ATOM 699 N N . SER A 1 90 ? -28.352 5.955 25.242 1.00 94.50 90 SER A N 1
ATOM 700 C CA . SER A 1 90 ? -29.435 5.632 26.177 1.00 94.50 90 SER A CA 1
ATOM 701 C C . SER A 1 90 ? -30.687 6.472 25.905 1.00 94.50 90 SER A C 1
ATOM 703 O O . SER A 1 90 ? -30.622 7.551 25.309 1.00 94.50 90 SER A O 1
ATOM 705 N N . SER A 1 91 ? -31.843 6.045 26.416 1.00 91.69 91 SER A N 1
ATOM 706 C CA . SER A 1 91 ? -33.069 6.854 26.322 1.00 91.69 91 SER A CA 1
ATOM 707 C C . SER A 1 91 ? -32.994 8.189 27.084 1.00 91.69 91 SER A C 1
ATOM 709 O O . SER A 1 91 ? -33.815 9.071 26.848 1.00 91.69 91 SER A O 1
ATOM 711 N N . SER A 1 92 ? -32.039 8.347 28.010 1.00 89.62 92 SER A N 1
ATOM 712 C CA . SER A 1 92 ? -31.791 9.583 28.768 1.00 89.62 92 SER A CA 1
ATOM 713 C C . SER A 1 92 ? -30.698 10.471 28.153 1.00 89.62 92 SER A C 1
ATOM 715 O O . SER A 1 92 ? -30.406 11.533 28.702 1.00 89.62 92 SER A O 1
ATOM 717 N N . GLY A 1 93 ? -30.103 10.072 27.021 1.00 90.69 93 GLY A N 1
ATOM 718 C CA . GLY A 1 93 ? -29.046 10.832 26.345 1.00 90.69 93 GLY A CA 1
ATOM 719 C C . GLY A 1 93 ? -27.653 10.663 26.965 1.00 90.69 93 GLY A C 1
ATOM 720 O O . GLY A 1 93 ? -26.813 11.549 26.822 1.00 90.69 93 GLY A O 1
ATOM 721 N N . THR A 1 94 ? -27.406 9.556 27.667 1.00 94.06 94 THR A N 1
ATOM 722 C CA . THR A 1 94 ? -26.070 9.085 28.084 1.00 94.06 94 THR A CA 1
ATOM 723 C C . THR A 1 94 ? -25.525 8.054 27.088 1.00 94.06 94 THR A C 1
ATOM 725 O O . THR A 1 94 ? -26.234 7.639 26.167 1.00 94.06 94 THR A O 1
ATOM 728 N N . LEU A 1 95 ? -24.259 7.648 27.236 1.00 95.25 95 LEU A N 1
ATOM 729 C CA . LEU A 1 95 ? -23.637 6.630 26.381 1.00 95.25 95 LEU A CA 1
ATOM 730 C C . LEU A 1 95 ? -23.541 5.284 27.118 1.00 95.25 95 LEU A C 1
ATOM 732 O O . LEU A 1 95 ? -22.994 5.204 28.218 1.00 95.25 95 LEU A O 1
ATOM 736 N N . LEU A 1 96 ? -24.085 4.236 26.505 1.00 96.12 96 LEU A N 1
ATOM 737 C CA . LEU A 1 96 ? -24.059 2.855 26.981 1.00 96.12 96 LEU A CA 1
ATOM 738 C C . LEU A 1 96 ? -22.978 2.074 26.243 1.00 96.12 96 LEU A C 1
ATOM 740 O O . LEU A 1 96 ? -22.777 2.283 25.045 1.00 96.12 96 LEU A O 1
ATOM 744 N N . VAL A 1 97 ? -22.325 1.157 26.950 1.00 96.00 97 VAL A N 1
ATOM 745 C CA . VAL A 1 97 ? -21.320 0.250 26.396 1.00 96.00 97 VAL A CA 1
ATOM 746 C C . VAL A 1 97 ? -21.621 -1.164 26.854 1.00 96.00 97 VAL A C 1
ATOM 748 O O . VAL A 1 97 ? -21.711 -1.437 28.053 1.00 96.00 97 VAL A O 1
ATOM 751 N N . ASP A 1 98 ? -21.747 -2.059 25.886 1.00 95.44 98 ASP A N 1
ATOM 752 C CA . ASP A 1 98 ? -21.913 -3.489 26.104 1.00 95.44 98 ASP A CA 1
ATOM 753 C C . ASP A 1 98 ? -20.734 -4.230 25.477 1.00 95.44 98 ASP A C 1
ATOM 755 O O . ASP A 1 98 ? -20.275 -3.862 24.392 1.00 95.44 98 ASP A O 1
ATOM 759 N N . ARG A 1 99 ? -20.244 -5.268 26.158 1.00 94.19 99 ARG A N 1
ATOM 760 C CA . ARG A 1 99 ? -19.129 -6.088 25.683 1.00 94.19 99 ARG A CA 1
ATOM 761 C C . ARG A 1 99 ? -19.607 -7.483 25.334 1.00 94.19 99 ARG A C 1
ATOM 763 O O . ARG A 1 99 ? -20.334 -8.120 26.098 1.00 94.19 99 ARG A O 1
ATOM 770 N N . PHE A 1 100 ? -19.159 -7.935 24.175 1.00 94.06 100 PHE A N 1
ATOM 771 C CA . PHE A 1 100 ? -19.408 -9.269 23.672 1.00 94.06 100 PHE A CA 1
ATOM 772 C C . PHE A 1 100 ? -18.087 -9.961 23.380 1.00 94.06 100 PHE A C 1
ATOM 774 O O . PHE A 1 100 ? -17.114 -9.322 22.980 1.00 94.06 100 PHE A O 1
ATOM 781 N N . VAL A 1 101 ? -18.079 -11.275 23.533 1.00 92.50 101 VAL A N 1
ATOM 782 C CA . VAL A 1 101 ? -16.995 -12.143 23.084 1.00 92.50 101 VAL A CA 1
ATOM 783 C C . VAL A 1 101 ? -17.542 -12.990 21.947 1.00 92.50 101 VAL A C 1
ATOM 785 O O . VAL A 1 101 ? -18.704 -13.412 21.971 1.00 92.50 101 VAL A O 1
ATOM 788 N N . PHE A 1 102 ? -16.730 -13.194 20.916 1.00 88.69 102 PHE A N 1
ATOM 789 C CA . PHE A 1 102 ? -17.082 -14.131 19.864 1.00 88.69 102 PHE A CA 1
ATOM 790 C C . PHE A 1 102 ? -16.883 -15.555 20.385 1.00 88.69 102 PHE A C 1
ATOM 792 O O . PHE A 1 102 ? -15.787 -15.929 20.787 1.00 88.69 102 PHE A O 1
ATOM 799 N N . ASP A 1 103 ? -17.972 -16.314 20.443 1.00 87.94 103 ASP A N 1
ATOM 800 C CA . ASP A 1 103 ? -17.973 -17.729 20.782 1.00 87.94 103 ASP A CA 1
ATOM 801 C C . ASP A 1 103 ? -17.846 -18.532 19.483 1.00 87.94 103 ASP A C 1
ATOM 803 O O . ASP A 1 103 ? -18.802 -18.630 18.701 1.00 87.94 103 ASP A O 1
ATOM 807 N N . ASP A 1 104 ? -16.656 -19.091 19.265 1.00 81.38 104 ASP A N 1
ATOM 808 C CA . ASP A 1 104 ? -16.319 -19.896 18.088 1.00 81.38 104 ASP A CA 1
ATOM 809 C C . ASP A 1 104 ? -17.187 -21.155 17.967 1.00 81.38 104 ASP A C 1
ATOM 811 O O . ASP A 1 104 ? -17.514 -21.592 16.863 1.00 81.38 104 ASP A O 1
ATOM 815 N N . VAL A 1 105 ? -17.627 -21.724 19.095 1.00 83.50 105 VAL A N 1
ATOM 816 C CA . VAL A 1 105 ? -18.457 -22.937 19.117 1.00 83.50 105 VAL A CA 1
ATOM 817 C C . VAL A 1 105 ? -19.871 -22.613 18.645 1.00 83.50 105 VAL A C 1
ATOM 819 O O . VAL A 1 105 ? -20.470 -23.356 17.866 1.00 83.50 105 VAL A O 1
ATOM 822 N N . LEU A 1 106 ? -20.415 -21.483 19.092 1.00 83.06 106 LEU A N 1
ATOM 823 C CA . LEU A 1 106 ? -21.758 -21.039 18.720 1.00 83.06 106 LEU A CA 1
ATOM 824 C C . LEU A 1 106 ? -21.791 -20.241 17.406 1.00 83.06 106 LEU A C 1
ATOM 826 O O . LEU A 1 106 ? -22.885 -19.937 16.901 1.00 83.06 106 LEU A O 1
ATOM 830 N N . ASN A 1 107 ? -20.621 -19.888 16.855 1.00 81.25 107 ASN A N 1
ATOM 831 C CA . ASN A 1 107 ? -20.461 -18.896 15.791 1.00 81.25 107 ASN A CA 1
ATOM 832 C C . ASN A 1 107 ? -21.319 -17.658 16.089 1.00 81.25 107 ASN A C 1
ATOM 834 O O . ASN A 1 107 ? -22.209 -17.279 15.310 1.00 81.25 107 ASN A O 1
ATOM 838 N N . ALA A 1 108 ? -21.174 -17.131 17.305 1.00 87.31 108 ALA A N 1
ATOM 839 C CA . ALA A 1 108 ? -22.069 -16.122 17.844 1.00 87.31 108 ALA A CA 1
ATOM 840 C C . ALA A 1 108 ? -21.362 -15.149 18.783 1.00 87.31 108 ALA A C 1
ATOM 842 O O . ALA A 1 108 ? -20.546 -15.545 19.602 1.00 87.31 108 ALA A O 1
ATOM 843 N N . LEU A 1 109 ? -21.747 -13.876 18.724 1.00 90.69 109 LEU A N 1
ATOM 844 C CA . LEU A 1 109 ? -21.421 -12.928 19.781 1.00 90.69 109 LEU A CA 1
ATOM 845 C C . LEU A 1 109 ? -22.277 -13.231 21.015 1.00 90.69 109 LEU A C 1
ATOM 847 O O . LEU A 1 109 ? -23.509 -13.202 20.951 1.00 90.69 109 LEU A O 1
ATOM 851 N N . THR A 1 110 ? -21.615 -13.512 22.133 1.00 92.12 110 THR A N 1
ATOM 852 C CA . THR A 1 110 ? -22.241 -13.760 23.437 1.00 92.12 110 THR A CA 1
ATOM 853 C C . THR A 1 110 ? -21.799 -12.704 24.444 1.00 92.12 110 THR A C 1
ATOM 855 O O . THR A 1 110 ? -20.764 -12.062 24.267 1.00 92.12 110 THR A O 1
ATOM 858 N N . ASN A 1 111 ? -22.607 -12.459 25.479 1.00 91.88 111 ASN A N 1
ATOM 859 C CA . ASN A 1 111 ? -22.265 -11.458 26.489 1.00 91.88 111 ASN A CA 1
ATOM 860 C C . ASN A 1 111 ? -21.017 -11.876 27.272 1.00 91.88 111 ASN A C 1
ATOM 862 O O . ASN A 1 111 ? -20.909 -13.033 27.685 1.00 91.88 111 ASN A O 1
ATOM 866 N N . THR A 1 112 ? -20.141 -10.914 27.561 1.00 92.12 112 THR A N 1
ATOM 867 C CA . THR A 1 112 ? -19.001 -11.129 28.457 1.00 92.12 112 THR A CA 1
ATOM 868 C C . THR A 1 112 ? -19.477 -11.543 29.853 1.00 92.12 112 THR A C 1
ATOM 870 O O . THR A 1 112 ? -20.463 -11.020 30.385 1.00 92.12 112 THR A O 1
ATOM 873 N N . TRP A 1 113 ? -18.788 -12.515 30.449 1.00 90.19 113 TRP A N 1
ATOM 874 C CA . TRP A 1 113 ? -19.057 -12.976 31.811 1.00 90.19 113 TRP A CA 1
ATOM 875 C C . TRP A 1 113 ? -18.225 -12.192 32.818 1.00 90.19 113 TRP A C 1
ATOM 877 O O . TRP A 1 113 ? -17.105 -11.780 32.529 1.00 90.19 113 TRP A O 1
ATOM 887 N N . GLU A 1 114 ? -18.733 -12.058 34.039 1.00 87.31 114 GLU A N 1
ATOM 888 C CA . GLU A 1 114 ? -17.981 -11.471 35.144 1.00 87.31 114 GLU A CA 1
ATOM 889 C C . GLU A 1 114 ? -17.890 -12.412 36.348 1.00 87.31 114 GLU A C 1
ATOM 891 O O . GLU A 1 114 ? -18.718 -13.296 36.557 1.00 87.31 114 GLU A O 1
ATOM 896 N N . VAL A 1 115 ? -16.854 -12.228 37.164 1.00 87.38 115 VAL A N 1
ATOM 897 C CA . VAL A 1 115 ? -16.646 -13.020 38.380 1.00 87.38 115 VAL A CA 1
ATOM 898 C C . VAL A 1 115 ? -17.258 -12.284 39.567 1.00 87.38 115 VAL A C 1
ATOM 900 O O . VAL A 1 115 ? -16.960 -11.114 39.806 1.00 87.38 115 VAL A O 1
ATOM 903 N N . ARG A 1 116 ? -18.100 -12.975 40.341 1.00 87.38 116 ARG A N 1
ATOM 904 C CA . ARG A 1 116 ? -18.709 -12.457 41.575 1.00 87.38 116 ARG A CA 1
ATOM 905 C C . ARG A 1 116 ? -18.605 -13.486 42.698 1.00 87.38 116 ARG A C 1
ATOM 907 O O . ARG A 1 116 ? -18.302 -14.653 42.462 1.00 87.38 116 ARG A O 1
ATOM 914 N N . TYR A 1 117 ? -18.886 -13.074 43.927 1.00 89.31 117 TYR A N 1
ATOM 915 C CA . TYR A 1 117 ? -19.158 -14.006 45.015 1.00 89.31 117 TYR A CA 1
ATOM 916 C C . TYR A 1 117 ? -20.429 -14.809 44.714 1.00 89.31 117 TYR A C 1
ATOM 918 O O . TYR A 1 117 ? -21.483 -14.238 44.423 1.00 89.31 117 TYR A O 1
ATOM 926 N N . ARG A 1 118 ? -20.336 -16.138 44.764 1.00 88.69 118 ARG A N 1
ATOM 927 C CA . ARG A 1 118 ? -21.369 -17.053 44.254 1.00 88.69 118 ARG A CA 1
ATOM 928 C C . ARG A 1 118 ? -22.657 -17.008 45.070 1.00 88.69 118 ARG A C 1
ATOM 930 O O . ARG A 1 118 ? -23.739 -17.143 44.504 1.00 88.69 118 ARG A O 1
ATOM 937 N N . ARG A 1 119 ? -22.561 -16.816 46.391 1.00 85.25 119 ARG A N 1
ATOM 938 C CA . ARG A 1 119 ? -23.716 -16.794 47.302 1.00 85.25 119 ARG A CA 1
ATOM 939 C C . ARG A 1 119 ? -24.300 -15.392 47.461 1.00 85.25 119 ARG A C 1
ATOM 941 O O . ARG A 1 119 ? -25.519 -15.254 47.453 1.00 85.25 119 ARG A O 1
ATOM 948 N N . SER A 1 120 ? -23.477 -14.351 47.594 1.00 84.62 120 SER A N 1
ATOM 949 C CA . SER A 1 120 ? -23.976 -12.969 47.677 1.00 84.62 120 SER A CA 1
ATOM 950 C C . SER A 1 120 ? -24.401 -12.390 46.330 1.00 84.62 120 SER A C 1
ATOM 952 O O . SER A 1 120 ? -25.153 -11.414 46.302 1.00 84.62 120 SER A O 1
ATOM 954 N N . LYS A 1 121 ? -23.901 -12.965 45.228 1.00 86.44 121 LYS A N 1
ATOM 955 C CA . LYS A 1 121 ? -24.041 -12.473 43.850 1.00 86.44 121 LYS A CA 1
ATOM 956 C C . LYS A 1 121 ? -23.455 -11.068 43.640 1.00 86.44 121 LYS A C 1
ATOM 958 O O . LYS A 1 121 ? -23.813 -10.398 42.668 1.00 86.44 121 LYS A O 1
ATOM 963 N N . LYS A 1 122 ? -22.566 -10.610 44.536 1.00 82.44 122 LYS A N 1
ATOM 964 C CA . LYS A 1 122 ? -21.895 -9.295 44.499 1.00 82.44 122 LYS A CA 1
ATOM 965 C C . LYS A 1 122 ? -20.419 -9.427 44.141 1.00 82.44 122 LYS A C 1
ATOM 967 O O . LYS A 1 122 ? -19.800 -10.443 44.429 1.00 82.44 122 LYS A O 1
ATOM 972 N N . ILE A 1 123 ? -19.852 -8.386 43.541 1.00 79.38 123 ILE A N 1
ATOM 973 C CA . ILE A 1 123 ? -18.466 -8.402 43.052 1.00 79.38 123 ILE A CA 1
ATOM 974 C C . ILE A 1 123 ? -17.421 -8.317 44.177 1.00 79.38 123 ILE A C 1
ATOM 976 O O . ILE A 1 123 ? -16.332 -8.853 44.047 1.00 79.38 123 ILE A O 1
ATOM 980 N N . ASP A 1 124 ? -17.749 -7.677 45.297 1.00 80.25 124 ASP A N 1
ATOM 981 C CA . ASP A 1 124 ? -16.790 -7.290 46.341 1.00 80.25 124 ASP A CA 1
ATOM 982 C C . ASP A 1 124 ? -17.237 -7.643 47.770 1.00 80.25 124 ASP A C 1
ATOM 984 O O . ASP A 1 124 ? -16.415 -7.685 48.685 1.00 80.25 124 ASP A O 1
ATOM 988 N N . ILE A 1 125 ? -18.524 -7.942 47.974 1.00 83.06 125 ILE A N 1
ATOM 989 C CA . ILE A 1 125 ? -19.099 -8.215 49.297 1.00 83.06 125 ILE A CA 1
ATOM 990 C C . ILE A 1 125 ? -19.502 -9.694 49.403 1.00 83.06 125 ILE A C 1
ATOM 992 O O . ILE A 1 125 ? -20.516 -10.074 48.811 1.00 83.06 125 ILE A O 1
ATOM 996 N N . PRO A 1 126 ? -18.788 -10.529 50.180 1.00 86.50 126 PRO A N 1
ATOM 997 C CA . PRO A 1 126 ? -19.199 -11.908 50.437 1.00 86.50 126 PRO A CA 1
ATOM 998 C C . PRO A 1 126 ? -20.424 -11.970 51.360 1.00 86.50 126 PRO A C 1
ATOM 1000 O O . PRO A 1 126 ? -20.602 -11.122 52.236 1.00 86.50 126 PRO A O 1
ATOM 1003 N N . ALA A 1 127 ? -21.258 -13.000 51.209 1.00 86.31 127 ALA A N 1
ATOM 1004 C CA . ALA A 1 127 ? -22.398 -13.251 52.095 1.00 86.31 127 ALA A CA 1
ATOM 1005 C C . ALA A 1 127 ? -21.941 -13.721 53.486 1.00 86.31 127 ALA A C 1
ATOM 1007 O O . ALA A 1 127 ? -22.531 -13.357 54.502 1.00 86.31 127 ALA A O 1
ATOM 1008 N N . ASP A 1 128 ? -20.881 -14.529 53.530 1.00 88.94 128 ASP A N 1
ATOM 1009 C CA . ASP A 1 128 ? -20.214 -15.007 54.737 1.00 88.94 128 ASP A CA 1
ATOM 1010 C C . ASP A 1 128 ? -18.763 -15.425 54.406 1.00 88.94 128 ASP A C 1
ATOM 1012 O O . ASP A 1 128 ? -18.327 -15.358 53.260 1.00 88.94 128 ASP A O 1
ATOM 1016 N N . LYS A 1 129 ? -17.987 -15.875 55.401 1.00 86.56 129 LYS A N 1
ATOM 1017 C CA . LYS A 1 129 ? -16.574 -16.275 55.209 1.00 86.56 129 LYS A CA 1
ATOM 1018 C C . LYS A 1 129 ? -16.363 -17.476 54.272 1.00 86.56 129 LYS A C 1
ATOM 1020 O O . LYS A 1 129 ? -15.218 -17.794 53.969 1.00 86.56 129 LYS A O 1
ATOM 1025 N N . LYS A 1 130 ? -17.424 -18.194 53.900 1.00 86.06 130 LYS A N 1
ATOM 1026 C CA . LYS A 1 130 ? -17.394 -19.356 53.003 1.00 86.06 130 LYS A CA 1
ATOM 1027 C C . LYS A 1 130 ? -17.874 -19.010 51.595 1.00 86.06 130 LYS A C 1
ATOM 1029 O O . LYS A 1 130 ? -17.902 -19.902 50.752 1.00 86.06 130 LYS A O 1
ATOM 1034 N N . ASP A 1 131 ? -18.277 -17.766 51.350 1.00 89.94 131 ASP A N 1
ATOM 1035 C CA . ASP A 1 131 ? -18.655 -17.312 50.021 1.00 89.94 131 ASP A CA 1
ATOM 1036 C C . ASP A 1 131 ? -17.405 -17.203 49.145 1.00 89.94 131 ASP A C 1
ATOM 1038 O O . ASP A 1 131 ? -16.450 -16.503 49.485 1.00 89.94 131 ASP A O 1
ATOM 1042 N N . THR A 1 132 ? -17.387 -17.946 48.045 1.00 88.88 132 THR A N 1
ATOM 1043 C CA . THR A 1 132 ? -16.253 -18.016 47.122 1.00 88.88 132 THR A CA 1
ATOM 1044 C C . THR A 1 132 ? -16.564 -17.256 45.845 1.00 88.88 132 THR A C 1
ATOM 1046 O O . THR A 1 132 ? -17.724 -17.019 45.522 1.00 88.88 132 THR A O 1
ATOM 1049 N N . PHE A 1 133 ? -15.528 -16.871 45.104 1.00 89.06 133 PHE A N 1
ATOM 1050 C CA . PHE A 1 133 ? -15.683 -16.283 43.777 1.00 89.06 133 PHE A CA 1
ATOM 1051 C C . PHE A 1 133 ? -16.037 -17.344 42.726 1.00 89.06 133 PHE A C 1
ATOM 1053 O O . PHE A 1 133 ? -15.589 -18.490 42.810 1.00 89.06 133 PHE A O 1
ATOM 1060 N N . GLY A 1 134 ? -16.822 -16.960 41.722 1.00 87.06 134 GLY A N 1
ATOM 1061 C CA . GLY A 1 134 ? -17.136 -17.774 40.551 1.00 87.06 134 GLY A CA 1
ATOM 1062 C C . GLY A 1 134 ? -17.834 -16.968 39.456 1.00 87.06 134 GLY A C 1
ATOM 1063 O O . GLY A 1 134 ? -18.332 -15.871 39.702 1.00 87.06 134 GLY A O 1
ATOM 1064 N N . SER A 1 135 ? -17.865 -17.517 38.243 1.00 87.69 135 SER A N 1
ATOM 1065 C CA . SER A 1 135 ? -18.613 -16.976 37.095 1.00 87.69 135 SER A CA 1
ATOM 1066 C C . SER A 1 135 ? -20.093 -17.379 37.093 1.00 87.69 135 SER A C 1
ATOM 1068 O O . SER A 1 135 ? -20.865 -16.899 36.267 1.00 87.69 135 SER A O 1
ATOM 1070 N N . THR A 1 136 ? -20.499 -18.248 38.021 1.00 90.31 136 THR A N 1
ATOM 1071 C CA . THR A 1 136 ? -21.880 -18.698 38.224 1.00 90.31 136 THR A CA 1
ATOM 1072 C C . THR A 1 136 ? -22.269 -18.620 39.693 1.00 90.31 136 THR A C 1
ATOM 1074 O O . THR A 1 136 ? -21.424 -18.773 40.583 1.00 90.31 136 THR A O 1
ATOM 1077 N N . ASP A 1 137 ? -23.551 -18.410 39.970 1.00 89.25 137 ASP A N 1
ATOM 1078 C CA . ASP A 1 137 ? -24.066 -18.411 41.338 1.00 89.25 137 ASP A CA 1
ATOM 1079 C C . ASP A 1 137 ? -24.172 -19.829 41.948 1.00 89.25 137 ASP A C 1
ATOM 1081 O O . ASP A 1 137 ? -23.587 -20.808 41.461 1.00 89.25 137 ASP A O 1
ATOM 1085 N N . MET A 1 138 ? -24.845 -19.934 43.099 1.00 87.38 138 MET A N 1
ATOM 1086 C CA . MET A 1 138 ? -25.091 -21.211 43.782 1.00 87.38 138 MET A CA 1
ATOM 1087 C C . MET A 1 138 ? -26.133 -22.083 43.070 1.00 87.38 138 MET A C 1
ATOM 1089 O O . MET A 1 138 ? -26.179 -23.287 43.325 1.00 87.38 138 MET A O 1
ATOM 1093 N N . GLU A 1 139 ? -26.943 -21.491 42.195 1.00 87.44 139 GLU A N 1
ATOM 1094 C CA . GLU A 1 139 ? -27.974 -22.153 41.400 1.00 87.44 139 GLU A CA 1
ATOM 1095 C C . GLU A 1 139 ? -27.456 -22.571 40.009 1.00 87.44 139 GLU A C 1
ATOM 1097 O O . GLU A 1 139 ? -28.072 -23.409 39.353 1.00 87.44 139 GLU A O 1
ATOM 1102 N N . GLY A 1 140 ? -26.284 -22.068 39.605 1.00 83.69 140 GLY A N 1
ATOM 1103 C CA . GLY A 1 140 ? -25.627 -22.374 38.335 1.00 83.69 140 GLY A CA 1
ATOM 1104 C C . GLY A 1 140 ? -25.862 -21.326 37.246 1.00 83.69 140 GLY A C 1
ATOM 1105 O O . GLY A 1 140 ? -25.354 -21.501 36.138 1.00 83.69 140 GLY A O 1
ATOM 1106 N N . ASP A 1 141 ? -26.566 -20.232 37.550 1.00 86.12 141 ASP A N 1
ATOM 1107 C CA . ASP A 1 141 ? -26.814 -19.149 36.600 1.00 86.12 141 ASP A CA 1
ATOM 1108 C C . ASP A 1 141 ? -25.543 -18.313 36.400 1.00 86.12 141 ASP A C 1
ATOM 1110 O O . ASP A 1 141 ? -24.839 -17.975 37.357 1.00 86.12 141 ASP A O 1
ATOM 1114 N N . THR A 1 142 ? -25.235 -17.972 35.148 1.00 89.19 142 THR A N 1
ATOM 1115 C CA . THR A 1 142 ? -24.030 -17.219 34.773 1.00 89.19 142 THR A CA 1
ATOM 1116 C C . THR A 1 142 ? -24.153 -15.743 35.130 1.00 89.19 142 THR A C 1
ATOM 1118 O O . THR A 1 142 ? -25.169 -15.093 34.870 1.00 89.19 142 THR A O 1
ATOM 1121 N N . PHE A 1 143 ? -23.084 -15.177 35.683 1.00 89.19 143 PHE A N 1
ATOM 1122 C CA . PHE A 1 143 ? -22.990 -13.743 35.905 1.00 89.19 143 PHE A CA 1
ATOM 1123 C C . PHE A 1 143 ? -22.601 -13.045 34.603 1.00 89.19 143 PHE A C 1
ATOM 1125 O O . PHE A 1 143 ? -21.440 -13.036 34.201 1.00 89.19 143 PHE A O 1
ATOM 1132 N N . ILE A 1 144 ? -23.598 -12.455 33.953 1.00 89.81 144 ILE A N 1
ATOM 1133 C CA . ILE A 1 144 ? -23.408 -11.597 32.785 1.00 89.81 144 ILE A CA 1
ATOM 1134 C C . ILE A 1 144 ? -22.916 -10.223 33.249 1.00 89.81 144 ILE A C 1
ATOM 1136 O O . ILE A 1 144 ? -23.439 -9.664 34.221 1.00 89.81 144 ILE A O 1
ATOM 1140 N N . GLU A 1 145 ? -21.920 -9.682 32.553 1.00 90.62 145 GLU A N 1
ATOM 1141 C CA . GLU A 1 145 ? -21.462 -8.316 32.768 1.00 90.62 145 GLU A CA 1
ATOM 1142 C C . GLU A 1 145 ? -22.598 -7.319 32.503 1.00 90.62 145 GLU A C 1
ATOM 1144 O O . GLU A 1 145 ? -23.314 -7.396 31.504 1.00 90.62 145 GLU A O 1
ATOM 1149 N N . ALA A 1 146 ? -22.798 -6.383 33.429 1.00 90.62 146 ALA A N 1
ATOM 1150 C CA . ALA A 1 146 ? -23.820 -5.356 33.280 1.00 90.62 146 ALA A CA 1
ATOM 1151 C C . ALA A 1 146 ? -23.456 -4.368 32.158 1.00 90.62 146 ALA A C 1
ATOM 1153 O O . ALA A 1 146 ? -22.284 -4.041 31.975 1.00 90.62 146 ALA A O 1
ATOM 1154 N N . THR A 1 147 ? -24.464 -3.811 31.480 1.00 94.06 147 THR A N 1
ATOM 1155 C CA . THR A 1 147 ? -24.277 -2.672 30.574 1.00 94.06 147 THR A CA 1
ATOM 1156 C C . THR A 1 147 ? -23.581 -1.549 31.337 1.00 94.06 147 THR A C 1
ATOM 1158 O O . THR A 1 147 ? -24.065 -1.121 32.390 1.00 94.06 147 THR A O 1
ATOM 1161 N N . THR A 1 148 ? -22.453 -1.063 30.824 1.00 94.19 148 THR A N 1
ATOM 1162 C CA . THR A 1 148 ? -21.721 0.041 31.447 1.00 94.19 148 THR A CA 1
ATOM 1163 C C . THR A 1 148 ? -22.282 1.367 30.950 1.00 94.19 148 THR A C 1
ATOM 1165 O O . THR A 1 148 ? -22.275 1.647 29.754 1.00 94.19 148 THR A O 1
ATOM 1168 N N . GLU A 1 149 ? -22.757 2.210 31.864 1.00 94.69 149 GLU A N 1
ATOM 1169 C CA . GLU A 1 149 ? -23.195 3.569 31.545 1.00 94.69 149 GLU A CA 1
ATOM 1170 C C . GLU A 1 149 ? -22.053 4.560 31.769 1.00 94.69 149 GLU A C 1
ATOM 1172 O O . GLU A 1 149 ? -21.603 4.770 32.902 1.00 94.69 149 GLU A O 1
ATOM 1177 N N . LEU A 1 150 ? -21.623 5.236 30.705 1.00 94.06 150 LEU A N 1
ATOM 1178 C CA . LEU A 1 150 ? -20.665 6.336 30.765 1.00 94.06 150 LEU A CA 1
ATOM 1179 C C . LEU A 1 150 ? -21.354 7.616 31.242 1.00 94.06 150 LEU A C 1
ATOM 1181 O O . LEU A 1 150 ? -21.520 8.569 30.492 1.00 94.06 150 LEU A O 1
ATOM 1185 N N . THR A 1 151 ? -21.733 7.641 32.520 1.00 89.75 151 THR A N 1
ATOM 1186 C CA . THR A 1 151 ? -22.438 8.772 33.155 1.00 89.75 151 THR A CA 1
ATOM 1187 C C . THR A 1 151 ? -21.778 10.156 33.014 1.00 89.75 151 THR A C 1
ATOM 1189 O O . THR A 1 151 ? -22.528 11.133 32.999 1.00 89.75 151 THR A O 1
ATOM 1192 N N . PRO A 1 152 ? -20.440 10.308 32.864 1.00 88.88 152 PRO A N 1
ATOM 1193 C CA . PRO A 1 152 ? -19.839 11.594 32.492 1.00 88.88 152 PRO A CA 1
ATOM 1194 C C . PRO A 1 152 ? -20.305 12.156 31.147 1.00 88.88 152 PRO A C 1
ATOM 1196 O O . PRO A 1 152 ? -20.310 13.368 30.938 1.00 88.88 152 PRO A O 1
ATOM 1199 N N . ILE A 1 153 ? -20.671 11.273 30.220 1.00 91.81 153 ILE A N 1
ATOM 1200 C CA . ILE A 1 153 ? -21.115 11.622 28.881 1.00 91.81 153 ILE A CA 1
ATOM 1201 C C . ILE A 1 153 ? -22.634 11.743 28.916 1.00 91.81 153 ILE A C 1
ATOM 1203 O O . ILE A 1 153 ? -23.353 10.759 29.079 1.00 91.81 153 ILE A O 1
ATOM 1207 N N . SER A 1 154 ? -23.122 12.967 28.752 1.00 88.31 154 SER A N 1
ATOM 1208 C CA . SER A 1 154 ? -24.547 13.287 28.756 1.00 88.31 154 SER A CA 1
ATOM 1209 C C . SER A 1 154 ? -24.889 14.272 27.640 1.00 88.31 154 SER A C 1
ATOM 1211 O O . SER A 1 154 ? -24.012 14.958 27.110 1.00 88.31 154 SER A O 1
ATOM 1213 N N . GLY A 1 155 ? -26.170 14.330 27.271 1.00 86.19 155 GLY A N 1
ATOM 1214 C CA . GLY A 1 155 ? -26.654 15.188 26.190 1.00 86.19 155 GLY A CA 1
ATOM 1215 C C . GLY A 1 155 ? -26.365 14.650 24.786 1.00 86.19 155 GLY A C 1
ATOM 1216 O O . GLY A 1 155 ? -26.357 15.434 23.841 1.00 86.19 155 GLY A O 1
ATOM 1217 N N . VAL A 1 156 ? -26.132 13.339 24.641 1.00 90.69 156 VAL A N 1
ATOM 1218 C CA . VAL A 1 156 ? -26.032 12.676 23.334 1.00 90.69 156 VAL A CA 1
ATOM 1219 C C . VAL A 1 156 ? -27.393 12.752 22.640 1.00 90.69 156 VAL A C 1
ATOM 1221 O O . VAL A 1 156 ? -28.407 12.365 23.222 1.00 90.69 156 VAL A O 1
ATOM 1224 N N . THR A 1 157 ? -27.419 13.236 21.401 1.00 88.56 157 THR A N 1
ATOM 1225 C CA . THR A 1 157 ? -28.632 13.332 20.576 1.00 88.56 157 THR A CA 1
ATOM 1226 C C . THR A 1 157 ? -28.400 12.708 19.202 1.00 88.56 157 THR A C 1
ATOM 1228 O O . THR A 1 157 ? -27.304 12.847 18.659 1.00 88.56 157 THR A O 1
ATOM 1231 N N . GLN A 1 158 ? -29.428 12.083 18.616 1.00 87.88 158 GLN A N 1
ATOM 1232 C CA . GLN A 1 158 ? -29.416 11.549 17.240 1.00 87.88 158 GLN A CA 1
ATOM 1233 C C . GLN A 1 158 ? -28.327 10.489 16.961 1.00 87.88 158 GLN A C 1
ATOM 1235 O O . GLN A 1 158 ? -27.918 10.286 15.819 1.00 87.88 158 GLN A O 1
ATOM 1240 N N . GLY A 1 159 ? -27.767 9.865 18.004 1.00 89.25 159 GLY A N 1
ATOM 1241 C CA . GLY A 1 159 ? -26.631 8.947 17.883 1.00 89.25 159 GLY A CA 1
ATOM 1242 C C . GLY A 1 159 ? -25.343 9.614 17.385 1.00 89.25 159 GLY A C 1
ATOM 1243 O O . GLY A 1 159 ? -24.460 8.934 16.856 1.00 89.25 159 GLY A O 1
ATOM 1244 N N . TRP A 1 160 ? -25.210 10.941 17.510 1.00 93.81 160 TRP A N 1
ATOM 1245 C CA . TRP A 1 160 ? -24.050 11.688 17.008 1.00 93.81 160 TRP A CA 1
ATOM 1246 C C . TRP A 1 160 ? -22.860 11.600 17.963 1.00 93.81 160 TRP A C 1
ATOM 1248 O O . TRP A 1 160 ? -22.481 12.556 18.644 1.00 93.81 160 TRP A O 1
ATOM 1258 N N . PHE A 1 161 ? -22.250 10.423 17.975 1.00 95.44 161 PHE A N 1
ATOM 1259 C CA . PHE A 1 161 ? -20.986 10.159 18.638 1.00 95.44 161 PHE A CA 1
ATOM 1260 C C . PHE A 1 161 ? -20.085 9.288 17.758 1.00 95.44 161 PHE A C 1
ATOM 1262 O O . PHE A 1 161 ? -20.546 8.612 16.829 1.00 95.44 161 PHE A O 1
ATOM 1269 N N . THR A 1 162 ? -18.790 9.313 18.057 1.00 96.38 162 THR A N 1
ATOM 1270 C CA . THR A 1 162 ? -17.821 8.351 17.535 1.00 96.38 162 THR A CA 1
ATOM 1271 C C . THR A 1 162 ? -16.765 8.047 18.593 1.00 96.38 162 THR A C 1
ATOM 1273 O O . THR A 1 162 ? -16.383 8.917 19.377 1.00 96.38 162 THR A O 1
ATOM 1276 N N . VAL A 1 163 ? -16.292 6.810 18.606 1.00 95.81 163 VAL A N 1
ATOM 1277 C CA . VAL A 1 163 ? -15.312 6.264 19.544 1.00 95.81 163 VAL A CA 1
ATOM 1278 C C . VAL A 1 163 ? -14.145 5.682 18.757 1.00 95.81 163 VAL A C 1
ATOM 1280 O O . VAL A 1 163 ? -14.352 5.053 17.720 1.00 95.81 163 VAL A O 1
ATOM 1283 N N . ALA A 1 164 ? -12.928 5.887 19.242 1.00 95.12 164 ALA A N 1
ATOM 1284 C CA . ALA A 1 164 ? -11.715 5.290 18.704 1.00 95.12 164 ALA A CA 1
ATOM 1285 C C . ALA A 1 164 ? -10.762 4.905 19.844 1.00 95.12 164 ALA A C 1
ATOM 1287 O O . ALA A 1 164 ? -10.795 5.509 20.919 1.00 95.12 164 ALA A O 1
ATOM 1288 N N . LEU A 1 165 ? -9.899 3.921 19.593 1.00 92.81 165 LEU A N 1
ATOM 1289 C CA . LEU A 1 165 ? -8.762 3.614 20.458 1.00 92.81 165 LEU A CA 1
ATOM 1290 C C . LEU A 1 165 ? -7.526 4.337 19.929 1.00 92.81 165 LEU A C 1
ATOM 1292 O O . LEU A 1 165 ? -7.151 4.139 18.775 1.00 92.81 165 LEU A O 1
ATOM 1296 N N . THR A 1 166 ? -6.898 5.168 20.758 1.00 93.31 166 THR A N 1
ATOM 1297 C CA . THR A 1 166 ? -5.623 5.806 20.423 1.00 93.31 166 THR A CA 1
ATOM 1298 C C . THR A 1 166 ? -4.465 5.000 21.016 1.00 93.31 166 THR A C 1
ATOM 1300 O O . THR A 1 166 ? -4.464 4.736 22.224 1.00 93.31 166 THR A O 1
ATOM 1303 N N . PRO A 1 167 ? -3.481 4.594 20.191 1.00 89.62 167 PRO A N 1
ATOM 1304 C CA . PRO A 1 167 ? -2.321 3.858 20.672 1.00 89.62 167 PRO A CA 1
ATOM 1305 C C . PRO A 1 167 ? -1.384 4.785 21.449 1.00 89.62 167 PRO A C 1
ATOM 1307 O O . PRO A 1 167 ? -1.310 5.983 21.164 1.00 89.62 167 PRO A O 1
ATOM 1310 N N . SER A 1 168 ? -0.620 4.225 22.384 1.00 83.69 168 SER A N 1
ATOM 1311 C CA . SER A 1 168 ? 0.509 4.917 23.012 1.00 83.69 168 SER A CA 1
ATOM 1312 C C . SER A 1 168 ? 1.847 4.281 22.619 1.00 83.69 168 SER A C 1
ATOM 1314 O O . SER A 1 168 ? 1.908 3.189 22.055 1.00 83.69 168 SER A O 1
ATOM 1316 N N . GLY A 1 169 ? 2.947 4.972 22.922 1.00 70.94 169 GLY A N 1
ATOM 1317 C CA . GLY A 1 169 ? 4.308 4.464 22.750 1.00 70.94 169 GLY A CA 1
ATOM 1318 C C . GLY A 1 169 ? 4.696 3.376 23.758 1.00 70.94 169 GLY A C 1
ATOM 1319 O O . GLY A 1 169 ? 5.789 2.822 23.653 1.00 70.94 169 GLY A O 1
ATOM 1320 N N . LEU A 1 170 ? 3.831 3.069 24.732 1.00 72.75 170 LEU A N 1
ATOM 1321 C CA . LEU A 1 170 ? 4.005 1.966 25.669 1.00 72.75 170 LEU A CA 1
ATOM 1322 C C . LEU A 1 170 ? 3.154 0.767 25.218 1.00 72.75 170 LEU A C 1
ATOM 1324 O O . LEU A 1 170 ? 1.935 0.905 25.080 1.00 72.75 170 LEU A O 1
ATOM 1328 N N . PRO A 1 171 ? 3.755 -0.422 25.020 1.00 57.78 171 PRO A N 1
ATOM 1329 C CA . PRO A 1 171 ? 3.007 -1.623 24.662 1.00 57.78 171 PRO A CA 1
ATOM 1330 C C . PRO A 1 171 ? 1.852 -1.896 25.637 1.00 57.78 171 PRO A C 1
ATOM 1332 O O . PRO A 1 171 ? 2.040 -1.871 26.854 1.00 57.78 171 PRO A O 1
ATOM 1335 N N . GLY A 1 172 ? 0.655 -2.156 25.105 1.00 62.22 172 GLY A N 1
ATOM 1336 C CA . GLY A 1 172 ? -0.531 -2.513 25.894 1.00 62.22 172 GLY A CA 1
ATOM 1337 C C . GLY A 1 172 ? -1.188 -1.360 26.661 1.00 62.22 172 GLY A C 1
ATOM 1338 O O . GLY A 1 172 ? -2.061 -1.611 27.488 1.00 62.22 172 GLY A O 1
ATOM 1339 N N . THR A 1 173 ? -0.787 -0.110 26.412 1.00 71.69 173 THR A N 1
ATOM 1340 C CA . THR A 1 173 ? -1.414 1.077 27.009 1.00 71.69 173 THR A CA 1
ATOM 1341 C C . THR A 1 173 ? -2.136 1.869 25.916 1.00 71.69 173 THR A C 1
ATOM 1343 O O . THR A 1 173 ? -1.501 2.634 25.197 1.00 71.69 173 THR A O 1
ATOM 1346 N N . ASP A 1 174 ? -3.452 1.702 25.787 1.00 88.31 174 ASP A N 1
ATOM 1347 C CA . ASP A 1 174 ? -4.286 2.477 24.852 1.00 88.31 174 ASP A CA 1
ATOM 1348 C C . ASP A 1 174 ? -5.193 3.454 25.608 1.00 88.31 174 ASP A C 1
ATOM 1350 O O . ASP A 1 174 ? -5.381 3.358 26.828 1.00 88.31 174 ASP A O 1
ATOM 1354 N N . ARG A 1 175 ? -5.811 4.387 24.881 1.00 91.88 175 ARG A N 1
ATOM 1355 C CA . ARG A 1 175 ? -6.847 5.263 25.436 1.00 91.88 175 ARG A CA 1
ATOM 1356 C C . ARG A 1 175 ? -8.123 5.229 24.613 1.00 91.88 175 ARG A C 1
ATOM 1358 O O . ARG A 1 175 ? -8.102 5.119 23.391 1.00 91.88 175 ARG A O 1
ATOM 1365 N N . TRP A 1 176 ? -9.242 5.384 25.306 1.00 93.75 176 TRP A N 1
ATOM 1366 C CA . TRP A 1 176 ? -10.539 5.642 24.704 1.00 93.75 176 TRP A CA 1
ATOM 1367 C C . TRP A 1 176 ? -10.640 7.113 24.343 1.00 93.75 176 TRP A C 1
ATOM 1369 O O . TRP A 1 176 ? -10.657 7.964 25.233 1.00 93.75 176 TRP A O 1
ATOM 1379 N N . GLN A 1 177 ? -10.754 7.403 23.053 1.00 96.38 177 GLN A N 1
ATOM 1380 C CA . GLN A 1 177 ? -11.066 8.730 22.553 1.00 96.38 177 GLN A CA 1
ATOM 1381 C C . GLN A 1 177 ? -12.518 8.764 22.077 1.00 96.3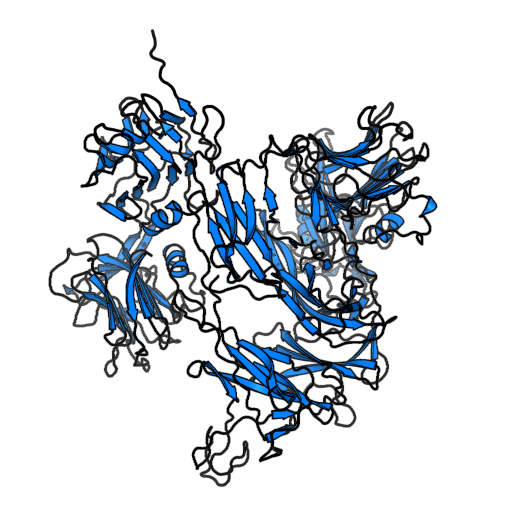8 177 GLN A C 1
ATOM 1383 O O . GLN A 1 177 ? -12.896 8.040 21.157 1.00 96.38 177 GLN A O 1
ATOM 1388 N N . ILE A 1 178 ? -13.334 9.612 22.702 1.00 96.44 178 ILE A N 1
ATOM 1389 C CA . ILE A 1 178 ? -14.772 9.706 22.435 1.00 96.44 178 ILE A CA 1
ATOM 1390 C C . ILE A 1 178 ? -15.122 11.137 22.031 1.00 96.44 178 ILE A C 1
ATOM 1392 O O . ILE A 1 178 ? -14.806 12.092 22.741 1.00 96.44 178 ILE A O 1
ATOM 1396 N N . PHE A 1 179 ? -15.808 11.276 20.900 1.00 96.38 179 PHE A N 1
ATOM 1397 C CA . PHE A 1 179 ? -16.351 12.536 20.404 1.00 96.38 179 PHE A CA 1
ATOM 1398 C C . PHE A 1 179 ? -17.872 12.486 20.450 1.00 96.38 179 PHE A C 1
ATOM 1400 O O . PHE A 1 179 ? -18.474 11.537 19.948 1.00 96.38 179 PHE A O 1
ATOM 1407 N N . VAL A 1 180 ? -18.490 13.509 21.034 1.00 95.69 180 VAL A N 1
ATOM 1408 C CA . VAL A 1 180 ? -19.944 13.603 21.195 1.00 95.69 180 VAL A CA 1
ATOM 1409 C C . VAL A 1 180 ? -20.414 14.984 20.786 1.00 95.69 180 VAL A C 1
ATOM 1411 O O . VAL A 1 180 ? -19.967 15.988 21.343 1.00 95.69 180 VAL A O 1
ATOM 1414 N N . TYR A 1 181 ? -21.349 15.045 19.844 1.00 93.69 181 TYR A N 1
ATOM 1415 C CA . TYR A 1 181 ? -21.991 16.305 19.511 1.00 93.69 181 TYR A CA 1
ATOM 1416 C C . TYR A 1 181 ? -22.961 16.717 20.622 1.00 93.69 181 TYR A C 1
ATOM 1418 O O . TYR A 1 181 ? -23.816 15.937 21.037 1.00 93.69 181 TYR A O 1
ATOM 1426 N N . SER A 1 182 ? -22.841 17.961 21.081 1.00 89.12 182 SER A N 1
ATOM 1427 C CA . SER A 1 182 ? -23.753 18.559 22.052 1.00 89.12 182 SER A CA 1
ATOM 1428 C C . SER A 1 182 ? -24.633 19.593 21.360 1.00 89.12 182 SER A C 1
ATOM 1430 O O . SER A 1 182 ? -24.164 20.665 20.973 1.00 89.12 182 SER A O 1
ATOM 1432 N N . ALA A 1 183 ? -25.932 19.300 21.256 1.00 84.19 183 ALA A N 1
ATOM 1433 C CA . ALA A 1 183 ? -26.914 20.221 20.683 1.00 84.19 183 ALA A CA 1
ATOM 1434 C C . ALA A 1 183 ? -27.020 21.542 21.471 1.00 84.19 183 ALA A C 1
ATOM 1436 O O . ALA A 1 183 ? -27.279 22.593 20.889 1.00 84.19 183 ALA A O 1
ATOM 1437 N N . THR A 1 184 ? -26.773 21.508 22.786 1.00 84.00 184 THR A N 1
ATOM 1438 C CA . THR A 1 184 ? -26.833 22.686 23.667 1.00 84.00 184 THR A CA 1
ATOM 1439 C C . THR A 1 184 ? -25.706 23.679 23.387 1.00 84.00 184 THR A C 1
ATOM 1441 O O . THR A 1 184 ? -25.935 24.885 23.379 1.00 84.00 184 THR A O 1
ATOM 1444 N N . SER A 1 185 ? -24.483 23.182 23.176 1.00 82.50 185 SER A N 1
ATOM 1445 C CA . SER A 1 185 ? -23.296 24.017 22.928 1.00 82.50 185 SER A CA 1
ATOM 1446 C C . SER A 1 185 ? -22.944 24.153 21.446 1.00 82.50 185 SER A C 1
ATOM 1448 O O . SER A 1 185 ? -22.041 24.917 21.118 1.00 82.50 185 SER A O 1
ATOM 1450 N N . GLN A 1 186 ? -23.630 23.416 20.565 1.00 89.06 186 GLN A N 1
ATOM 1451 C CA . GLN A 1 186 ? -23.330 23.303 19.132 1.00 89.06 186 GLN A CA 1
ATOM 1452 C C . GLN A 1 186 ? -21.856 22.955 18.850 1.00 89.06 186 GLN A C 1
ATOM 1454 O O . GLN A 1 186 ? -21.287 23.361 17.838 1.00 89.06 186 GLN A O 1
ATOM 1459 N N . ALA A 1 187 ? -21.240 22.192 19.754 1.00 92.56 187 ALA A N 1
ATOM 1460 C CA . ALA A 1 187 ? -19.821 21.855 19.741 1.00 92.56 187 ALA A CA 1
ATOM 1461 C C . ALA A 1 187 ? -19.611 20.339 19.856 1.00 92.56 187 ALA A C 1
ATOM 1463 O O . ALA A 1 187 ? -20.476 19.612 20.352 1.00 92.56 187 ALA A O 1
ATOM 1464 N N . MET A 1 188 ? -18.441 19.872 19.417 1.00 94.81 188 MET A N 1
ATOM 1465 C CA . MET A 1 188 ? -18.016 18.481 19.575 1.00 94.81 188 MET A CA 1
ATOM 1466 C C . MET A 1 188 ? -17.238 18.333 20.887 1.00 94.81 188 MET A C 1
ATOM 1468 O O . MET A 1 188 ? -16.094 18.775 20.990 1.00 94.81 188 MET A O 1
ATOM 1472 N N . ASN A 1 189 ? -17.854 17.729 21.898 1.00 94.69 189 ASN A N 1
ATOM 1473 C CA . ASN A 1 189 ? -17.205 17.434 23.172 1.00 94.69 189 ASN A CA 1
ATOM 1474 C C . ASN A 1 189 ? -16.246 16.252 23.005 1.00 94.69 189 ASN A C 1
ATOM 1476 O O . ASN A 1 189 ? -16.632 15.210 22.474 1.00 94.69 189 ASN A O 1
ATOM 1480 N N . CYS A 1 190 ? -15.013 16.412 23.478 1.00 94.75 190 CYS A N 1
ATOM 1481 C CA . CYS A 1 190 ? -13.959 15.407 23.402 1.00 94.75 190 CYS A CA 1
ATOM 1482 C C . CYS A 1 190 ? -13.676 14.846 24.795 1.00 94.75 190 CYS A C 1
ATOM 1484 O O . CYS A 1 190 ? -13.436 15.616 25.722 1.00 94.75 190 CYS A O 1
ATOM 1486 N N . PHE A 1 191 ? -13.666 13.524 24.932 1.00 94.50 191 PHE A N 1
ATOM 1487 C CA . PHE A 1 191 ? -13.321 12.826 26.169 1.00 94.50 191 PHE A CA 1
ATOM 1488 C C . PHE A 1 191 ? -12.199 11.821 25.908 1.00 94.50 191 PHE A C 1
ATOM 1490 O O . PHE A 1 191 ? -12.266 11.069 24.934 1.00 94.50 191 PHE A O 1
ATOM 1497 N N . SER A 1 192 ? -11.199 11.788 26.789 1.00 93.12 192 SER A N 1
ATOM 1498 C CA . SER A 1 192 ? -10.083 10.845 26.749 1.00 93.12 192 SER A CA 1
ATOM 1499 C C . SER A 1 192 ? -9.942 10.079 28.066 1.00 93.12 192 SER A C 1
ATOM 1501 O O . SER A 1 192 ? -9.435 10.599 29.064 1.00 93.12 192 SER A O 1
ATOM 1503 N N . PHE A 1 193 ? -10.315 8.801 28.064 1.00 92.06 193 PHE A N 1
ATOM 1504 C CA . PHE A 1 193 ? -10.167 7.919 29.226 1.00 92.06 193 PHE A CA 1
ATOM 1505 C C . PHE A 1 193 ? -9.030 6.930 29.003 1.00 92.06 193 PHE A C 1
ATOM 1507 O O . PHE A 1 193 ? -8.876 6.396 27.906 1.00 92.06 193 PHE A O 1
ATOM 1514 N N . ALA A 1 194 ? -8.225 6.673 30.035 1.00 89.50 194 ALA A N 1
ATOM 1515 C CA . ALA A 1 194 ? -7.252 5.591 29.941 1.00 89.50 194 ALA A CA 1
ATOM 1516 C C . ALA A 1 194 ? -8.003 4.255 29.876 1.00 89.50 194 ALA A C 1
ATOM 1518 O O . ALA A 1 194 ? -9.063 4.102 30.490 1.00 89.50 194 ALA A O 1
ATOM 1519 N N . ARG A 1 195 ? -7.479 3.305 29.102 1.00 89.38 195 ARG A N 1
ATOM 1520 C CA . ARG A 1 195 ? -8.027 1.953 29.057 1.00 89.38 195 ARG A CA 1
ATOM 1521 C C . ARG A 1 195 ? -7.451 1.159 30.225 1.00 89.38 195 ARG A C 1
ATOM 1523 O O . ARG A 1 195 ? -6.236 1.108 30.406 1.00 89.38 195 ARG A O 1
ATOM 1530 N N . THR A 1 196 ? -8.317 0.576 31.042 1.00 87.56 196 THR A N 1
ATOM 1531 C CA . THR A 1 196 ? -7.896 -0.342 32.107 1.00 87.56 196 THR A CA 1
ATOM 1532 C C . THR A 1 196 ? -7.424 -1.670 31.509 1.00 87.56 196 THR A C 1
ATOM 1534 O O . THR A 1 196 ? -7.739 -2.001 30.367 1.00 87.56 196 THR A O 1
ATOM 1537 N N . SER A 1 197 ? -6.676 -2.466 32.279 1.00 83.81 197 SER A N 1
ATOM 1538 C CA . SER A 1 197 ? -6.159 -3.771 31.829 1.00 83.81 197 SER A CA 1
ATOM 1539 C C . SER A 1 197 ? -7.249 -4.777 31.449 1.00 83.81 197 SER A C 1
ATOM 1541 O O . SER A 1 197 ? -6.988 -5.713 30.705 1.00 83.81 197 SER A O 1
ATOM 1543 N N . ASP A 1 198 ? -8.458 -4.608 31.984 1.00 82.56 198 ASP A N 1
ATOM 1544 C CA . ASP A 1 198 ? -9.641 -5.398 31.642 1.00 82.56 198 ASP A CA 1
ATOM 1545 C C . ASP A 1 198 ? -10.395 -4.844 30.422 1.00 82.56 198 ASP A C 1
ATOM 1547 O O . ASP A 1 198 ? -11.425 -5.399 30.062 1.00 82.56 198 ASP A O 1
ATOM 1551 N N . GLY A 1 199 ? -9.910 -3.775 29.781 1.00 86.50 199 GLY A N 1
ATOM 1552 C CA . GLY A 1 199 ? -10.496 -3.166 28.585 1.00 86.50 199 GLY A CA 1
ATOM 1553 C C . GLY A 1 199 ? -11.559 -2.092 28.845 1.00 86.50 199 GLY A C 1
ATOM 1554 O O . GLY A 1 199 ? -12.083 -1.525 27.890 1.00 86.50 199 GLY A O 1
ATOM 1555 N N . LEU A 1 200 ? -11.874 -1.779 30.104 1.00 88.75 200 LEU A N 1
ATOM 1556 C CA . LEU A 1 200 ? -12.855 -0.755 30.486 1.00 88.75 200 LEU A CA 1
ATOM 1557 C C . LEU A 1 200 ? -12.229 0.657 30.596 1.00 88.75 200 LEU A C 1
ATOM 1559 O O . LEU A 1 200 ? -11.204 0.961 29.977 1.00 88.75 200 LEU A O 1
ATOM 1563 N N . PHE A 1 201 ? -12.904 1.559 31.317 1.00 91.62 201 PHE A N 1
ATOM 1564 C CA . PHE A 1 201 ? -12.603 2.990 31.383 1.00 91.62 201 PHE A CA 1
ATOM 1565 C C . PHE A 1 201 ? -12.018 3.376 32.741 1.00 91.62 201 PHE A C 1
ATOM 1567 O O . PHE A 1 201 ? -12.678 3.237 33.774 1.00 91.62 201 PHE A O 1
ATOM 1574 N N . ASP A 1 202 ? -10.819 3.950 32.727 1.00 89.38 202 ASP A N 1
ATOM 1575 C CA . ASP A 1 202 ? -10.200 4.564 33.894 1.00 89.38 202 ASP A CA 1
ATOM 1576 C C . ASP A 1 202 ? -10.485 6.074 33.929 1.00 89.38 202 ASP A C 1
ATOM 1578 O O . ASP A 1 202 ? -10.052 6.844 33.063 1.00 89.38 202 ASP A O 1
ATOM 1582 N N . LEU A 1 203 ? -11.214 6.495 34.965 1.00 88.25 203 LEU A N 1
ATOM 1583 C CA . LEU A 1 203 ? -11.591 7.889 35.199 1.00 88.25 203 LEU A CA 1
ATOM 1584 C C . LEU A 1 203 ? -10.611 8.647 36.106 1.00 88.25 203 LEU A C 1
ATOM 1586 O O . LEU A 1 203 ? -10.801 9.842 36.321 1.00 88.25 203 LEU A O 1
ATOM 1590 N N . THR A 1 204 ? -9.583 7.993 36.659 1.00 85.31 204 THR A N 1
ATOM 1591 C CA . THR A 1 204 ? -8.688 8.588 37.672 1.00 85.31 204 THR A CA 1
ATOM 1592 C C . THR A 1 204 ? -7.977 9.853 37.192 1.00 85.31 204 THR A C 1
ATOM 1594 O O . THR A 1 204 ? -7.738 10.763 37.984 1.00 85.31 204 THR A O 1
ATOM 1597 N N . HIS A 1 205 ? -7.682 9.937 35.893 1.00 81.69 205 HIS A N 1
ATOM 1598 C CA . HIS A 1 205 ? -6.995 11.069 35.265 1.00 81.69 205 HIS A CA 1
ATOM 1599 C C . HIS A 1 205 ? -7.914 11.958 34.415 1.00 81.69 205 HIS A C 1
ATOM 1601 O O . HIS A 1 205 ? -7.423 12.814 33.677 1.00 81.69 205 HIS A O 1
ATOM 1607 N N . ALA A 1 206 ? -9.233 11.761 34.490 1.00 86.19 206 ALA A N 1
ATOM 1608 C CA . ALA A 1 206 ? -10.184 12.577 33.749 1.00 86.19 206 ALA A CA 1
ATOM 1609 C C . ALA A 1 206 ? -10.317 13.980 34.381 1.00 86.19 206 ALA A C 1
ATOM 1611 O O . ALA A 1 206 ? -10.332 14.105 35.612 1.00 86.19 206 ALA A O 1
ATOM 1612 N N . PRO A 1 207 ? -10.434 15.052 33.576 1.00 86.50 207 PRO A N 1
ATOM 1613 C CA . PRO A 1 207 ? -10.627 16.394 34.107 1.00 86.50 207 PRO A CA 1
ATOM 1614 C C . PRO A 1 207 ? -11.963 16.489 34.853 1.00 86.50 207 PRO A C 1
ATOM 1616 O O . PRO A 1 207 ? -12.992 15.997 34.393 1.00 86.50 207 PRO A O 1
ATOM 1619 N N . MET A 1 208 ? -11.944 17.128 36.025 1.00 87.00 208 MET A N 1
ATOM 1620 C CA . MET A 1 208 ? -13.073 17.158 36.958 1.00 87.00 208 MET A CA 1
ATOM 1621 C C . MET A 1 208 ? -13.394 18.584 37.408 1.00 87.00 208 MET A C 1
ATOM 1623 O O . MET A 1 208 ? -12.500 19.348 37.771 1.00 87.00 208 MET A O 1
ATOM 1627 N N . ILE A 1 209 ? -14.684 18.922 37.461 1.00 84.75 209 ILE A N 1
ATOM 1628 C CA . ILE A 1 209 ? -15.202 20.177 38.020 1.00 84.75 209 ILE A CA 1
ATOM 1629 C C . ILE A 1 209 ? -16.326 19.841 38.991 1.00 84.75 209 ILE A C 1
ATOM 1631 O O . ILE A 1 209 ? -17.252 19.113 38.645 1.00 84.75 209 ILE A O 1
ATOM 1635 N N . ASN A 1 210 ? -16.262 20.372 40.216 1.00 85.19 210 ASN A N 1
ATOM 1636 C CA . ASN A 1 210 ? -17.269 20.136 41.260 1.00 85.19 210 ASN A CA 1
ATOM 1637 C C . ASN A 1 210 ? -17.603 18.641 41.461 1.00 85.19 210 ASN A C 1
ATOM 1639 O O . ASN A 1 210 ? -18.750 18.276 41.706 1.00 85.19 210 ASN A O 1
ATOM 1643 N N . GLY A 1 211 ? -16.596 17.768 41.327 1.00 78.75 211 GLY A N 1
ATOM 1644 C CA . GLY A 1 211 ? -16.748 16.318 41.479 1.00 78.75 211 GLY A CA 1
ATOM 1645 C C . GLY A 1 211 ? -17.409 15.595 40.298 1.00 78.75 211 GLY A C 1
ATOM 1646 O O . GLY A 1 211 ? -17.719 14.416 40.434 1.00 78.75 211 GLY A O 1
ATOM 1647 N N . SER A 1 212 ? -17.625 16.271 39.164 1.00 83.62 212 SER A N 1
ATOM 1648 C CA . SER A 1 212 ? -18.108 15.668 37.915 1.00 83.62 212 SER A CA 1
ATOM 1649 C C . SER A 1 212 ? -17.021 15.706 36.847 1.00 83.62 212 SER A C 1
ATOM 1651 O O . SER A 1 212 ? -16.356 16.729 36.677 1.00 83.62 212 SER A O 1
ATOM 1653 N N . VAL A 1 213 ? -16.856 14.600 36.124 1.00 88.94 213 VAL A N 1
ATOM 1654 C CA . VAL A 1 213 ? -15.970 14.532 34.957 1.00 88.94 213 VAL A CA 1
ATOM 1655 C C . VAL A 1 213 ? -16.527 15.434 33.854 1.00 88.94 213 VAL A C 1
ATOM 1657 O O . VAL A 1 213 ? -17.728 15.418 33.586 1.00 88.94 213 VAL A O 1
ATOM 1660 N N . VAL A 1 214 ? -15.659 16.221 33.225 1.00 90.56 214 VAL A N 1
ATOM 1661 C CA . VAL A 1 214 ? -15.994 17.128 32.116 1.00 90.56 214 VAL A CA 1
ATOM 1662 C C . VAL A 1 214 ? -15.231 16.730 30.845 1.00 90.56 214 VAL A C 1
ATOM 1664 O O . VAL A 1 214 ? -14.274 15.965 30.942 1.00 90.56 214 VAL A O 1
ATOM 1667 N N . PRO A 1 215 ? -15.625 17.219 29.654 1.00 92.69 215 PRO A N 1
ATOM 1668 C CA . PRO A 1 215 ? -14.825 17.043 28.441 1.00 92.69 215 PRO A CA 1
ATOM 1669 C C . PRO A 1 215 ? -13.402 17.603 28.596 1.00 92.69 215 PRO A C 1
ATOM 1671 O O . PRO A 1 215 ? -13.210 18.633 29.244 1.00 92.69 215 PRO A O 1
ATOM 1674 N N . ASP A 1 216 ? -12.421 16.984 27.938 1.00 91.88 216 ASP A N 1
ATOM 1675 C CA . ASP A 1 216 ? -11.062 17.524 27.797 1.00 91.88 216 ASP A CA 1
ATOM 1676 C C . ASP A 1 216 ? -11.073 18.860 27.044 1.00 91.88 216 ASP A C 1
ATOM 1678 O O . ASP A 1 216 ? -10.365 19.801 27.409 1.00 91.88 216 ASP A O 1
ATOM 1682 N N . CYS A 1 217 ? -11.912 18.958 26.011 1.00 92.62 217 CYS A N 1
ATOM 1683 C CA . CYS A 1 217 ? -12.221 20.191 25.296 1.00 92.62 217 CYS A CA 1
ATOM 1684 C C . CYS A 1 217 ? -13.560 20.078 24.549 1.00 92.62 217 CYS A C 1
ATOM 1686 O O . CYS A 1 217 ? -14.117 18.989 24.382 1.00 92.62 217 CYS A O 1
ATOM 1688 N N . ALA A 1 218 ? -14.071 21.216 24.086 1.00 93.69 218 ALA A N 1
ATOM 1689 C CA . ALA A 1 218 ? -15.181 21.306 23.146 1.00 93.69 218 ALA A CA 1
ATOM 1690 C C . ALA A 1 218 ? -14.686 21.964 21.850 1.00 93.69 218 ALA A C 1
ATOM 1692 O O . ALA A 1 218 ? -14.124 23.056 21.891 1.00 93.69 218 ALA A O 1
ATOM 1693 N N . LEU A 1 219 ? -14.878 21.316 20.703 1.00 95.06 219 LEU A N 1
ATOM 1694 C CA . LEU A 1 219 ? -14.397 21.802 19.407 1.00 95.06 219 LEU A CA 1
ATOM 1695 C C . LEU A 1 219 ? -15.506 22.511 18.630 1.00 95.06 219 LEU A C 1
ATOM 1697 O O . LEU A 1 219 ? -16.632 22.013 18.556 1.00 95.06 219 LEU A O 1
ATOM 1701 N N . VAL A 1 220 ? -15.157 23.620 17.979 1.00 94.31 220 VAL A N 1
ATOM 1702 C CA . VAL A 1 220 ? -15.974 24.288 16.954 1.00 94.31 220 V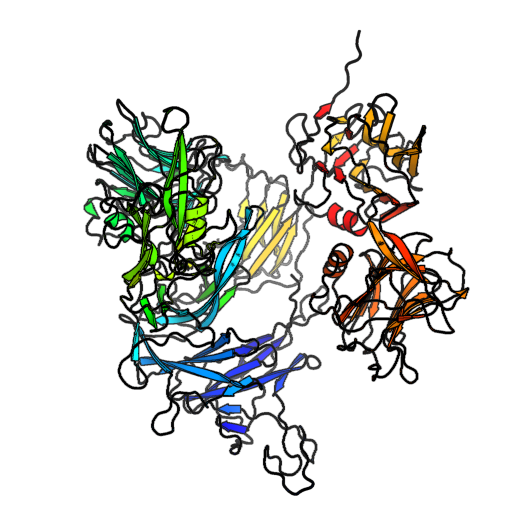AL A CA 1
ATOM 1703 C C . VAL A 1 220 ? -15.119 24.623 15.733 1.00 94.31 220 VAL A C 1
ATOM 1705 O O . VAL A 1 220 ? -13.920 24.880 15.853 1.00 94.31 220 VAL A O 1
ATOM 1708 N N . LEU A 1 221 ? -15.735 24.631 14.550 1.00 90.94 221 LEU A N 1
ATOM 1709 C CA . LEU A 1 221 ? -15.081 25.043 13.309 1.00 90.94 221 LEU A CA 1
ATOM 1710 C C . LEU A 1 221 ? -15.409 26.507 13.007 1.00 90.94 221 LEU A C 1
ATOM 1712 O O . LEU A 1 221 ? -16.564 26.922 13.014 1.00 90.94 221 LEU A O 1
ATOM 1716 N N . SER A 1 222 ? -14.386 27.307 12.727 1.00 87.62 222 SER A N 1
ATOM 1717 C CA . SER A 1 222 ? -14.568 28.708 12.346 1.00 87.62 222 SER A CA 1
ATOM 1718 C C . SER A 1 222 ? -15.119 28.785 10.923 1.00 87.62 222 SER A C 1
ATOM 1720 O O . SER A 1 222 ? -14.437 28.400 9.978 1.00 87.62 222 SER A O 1
ATOM 1722 N N . GLY A 1 223 ? -16.340 29.299 10.763 1.00 80.94 223 GLY A N 1
ATOM 1723 C CA . GLY A 1 223 ? -16.963 29.527 9.451 1.00 80.94 223 GLY A CA 1
ATOM 1724 C C . GLY A 1 223 ? -17.953 28.455 8.984 1.00 80.94 223 GLY A C 1
ATOM 1725 O O . GLY A 1 223 ? -18.568 28.637 7.939 1.00 80.94 223 GLY A O 1
ATOM 1726 N N . THR A 1 224 ? -18.161 27.377 9.747 1.00 88.06 224 THR A N 1
ATOM 1727 C CA . THR A 1 224 ? -19.214 26.379 9.487 1.00 88.06 224 THR A CA 1
ATOM 1728 C C . THR A 1 224 ? -19.704 25.746 10.796 1.00 88.06 224 THR A C 1
ATOM 1730 O O . THR A 1 224 ? -19.073 25.908 11.837 1.00 88.06 224 THR A O 1
ATOM 1733 N N . SER A 1 225 ? -20.821 25.020 10.768 1.00 90.56 225 SER A N 1
ATOM 1734 C CA . SER A 1 225 ? -21.372 24.293 11.922 1.00 90.56 225 SER A CA 1
ATOM 1735 C C . SER A 1 225 ? -21.495 22.804 11.620 1.00 90.56 225 SER A C 1
ATOM 1737 O O . SER A 1 225 ? -21.786 22.436 10.483 1.00 90.56 225 SER A O 1
ATOM 1739 N N . PHE A 1 226 ? -21.345 21.940 12.626 1.00 92.06 226 PHE A N 1
ATOM 1740 C CA . PHE A 1 226 ? -21.644 20.512 12.478 1.00 92.06 226 PHE A CA 1
ATOM 1741 C C . PHE A 1 226 ? -23.134 20.300 12.182 1.00 92.06 226 PHE A C 1
ATOM 1743 O O . PHE A 1 226 ? -23.987 20.941 12.795 1.00 92.06 226 PHE A O 1
ATOM 1750 N N . SER A 1 227 ? -23.430 19.426 11.222 1.00 91.06 227 SER A N 1
ATOM 1751 C CA . SER A 1 227 ? -24.782 19.200 10.684 1.00 91.06 227 SER A CA 1
ATOM 1752 C C . SER A 1 227 ? -25.133 17.721 10.503 1.00 91.06 227 SER A C 1
ATOM 1754 O O . SER A 1 227 ? -26.234 17.407 10.058 1.00 91.06 227 SER A O 1
ATOM 1756 N N . GLY A 1 228 ? -24.219 16.811 10.846 1.00 89.50 228 GLY A N 1
ATOM 1757 C CA . GLY A 1 228 ? -24.429 15.376 10.709 1.00 89.50 228 GLY A CA 1
ATOM 1758 C C . GLY A 1 228 ? -23.540 14.542 11.633 1.00 89.50 228 GLY A C 1
ATOM 1759 O O . GLY A 1 228 ? -22.713 15.088 12.371 1.00 89.50 228 GLY A O 1
ATOM 1760 N N . PRO A 1 229 ? -23.701 13.210 11.591 1.00 90.75 229 PRO A N 1
ATOM 1761 C CA . PRO A 1 229 ? -23.019 12.292 12.496 1.00 90.75 229 PRO A CA 1
ATOM 1762 C C . PRO A 1 229 ? -21.502 12.223 12.228 1.00 90.75 229 PRO A C 1
ATOM 1764 O O . PRO A 1 229 ? -21.090 12.131 11.068 1.00 90.75 229 PRO A O 1
ATOM 1767 N N . PRO A 1 230 ? -20.663 12.217 13.281 1.00 94.12 230 PRO A N 1
ATOM 1768 C CA . PRO A 1 230 ? -19.213 12.107 13.146 1.00 94.12 230 PRO A CA 1
ATOM 1769 C C . PRO A 1 230 ? -18.748 10.663 12.883 1.00 94.12 230 PRO A C 1
ATOM 1771 O O . PRO A 1 230 ? -19.409 9.701 13.269 1.00 94.12 230 PRO A O 1
ATOM 1774 N N . CYS A 1 231 ? -17.567 10.496 12.295 1.00 94.06 231 CYS A N 1
ATOM 1775 C CA . CYS A 1 231 ? -16.852 9.222 12.184 1.00 94.06 231 CYS A CA 1
ATOM 1776 C C . CYS A 1 231 ? -15.354 9.458 12.389 1.00 94.06 231 CYS A C 1
ATOM 1778 O O . CYS A 1 231 ? -14.834 10.464 11.913 1.00 94.06 231 CYS A O 1
ATOM 1780 N N . ALA A 1 232 ? -14.658 8.563 13.089 1.00 95.25 232 ALA A N 1
ATOM 1781 C CA . ALA A 1 232 ? -13.221 8.682 13.318 1.00 95.25 232 ALA A CA 1
ATOM 1782 C C . ALA A 1 232 ? -12.461 7.385 13.029 1.00 95.25 232 ALA A C 1
ATOM 1784 O O . ALA A 1 232 ? -12.981 6.290 13.230 1.00 95.25 232 ALA A O 1
ATOM 1785 N N . THR A 1 233 ? -11.206 7.527 12.604 1.00 94.25 233 THR A N 1
ATOM 1786 C CA . THR A 1 233 ? -10.270 6.418 12.403 1.00 94.25 233 THR A CA 1
ATOM 1787 C C . THR A 1 233 ? -8.860 6.821 12.823 1.00 94.25 233 THR A C 1
ATOM 1789 O O . THR A 1 233 ? -8.491 7.997 12.743 1.00 94.25 233 THR A O 1
ATOM 1792 N N . VAL A 1 234 ? -8.068 5.847 13.265 1.00 93.12 234 VAL A N 1
ATOM 1793 C CA . VAL A 1 234 ? -6.639 6.030 13.537 1.00 93.12 234 VAL A CA 1
ATOM 1794 C C . VAL A 1 234 ? -5.848 5.513 12.345 1.00 93.12 234 VAL A C 1
ATOM 1796 O O . VAL A 1 234 ? -6.107 4.424 11.842 1.00 93.12 234 VAL A O 1
ATOM 1799 N N . TYR A 1 235 ? -4.875 6.295 11.896 1.00 91.94 235 TYR A N 1
ATOM 1800 C CA . TYR A 1 235 ? -3.986 5.942 10.796 1.00 91.94 235 TYR A CA 1
ATOM 1801 C C . TYR A 1 235 ? -2.557 6.391 11.106 1.00 91.94 235 TYR A C 1
ATOM 1803 O O . TYR A 1 235 ? -2.308 7.102 12.080 1.00 91.94 235 TYR A O 1
ATOM 1811 N N . ALA A 1 236 ? -1.600 5.969 10.283 1.00 88.00 236 ALA A N 1
ATOM 1812 C CA . ALA A 1 236 ? -0.220 6.421 10.389 1.00 88.00 236 ALA A CA 1
ATOM 1813 C C . ALA A 1 236 ? 0.151 7.271 9.173 1.00 88.00 236 ALA A C 1
ATOM 1815 O O . ALA A 1 236 ? -0.049 6.827 8.044 1.00 88.00 236 ALA A O 1
ATOM 1816 N N . LYS A 1 237 ? 0.747 8.449 9.391 1.00 85.00 237 LYS A N 1
ATOM 1817 C CA . LYS A 1 237 ? 1.520 9.130 8.347 1.00 85.00 237 LYS A CA 1
ATOM 1818 C C . LYS A 1 237 ? 2.781 8.326 8.068 1.00 85.00 237 LYS A C 1
ATOM 1820 O O . LYS A 1 237 ? 3.447 7.837 8.990 1.00 85.00 237 LYS A O 1
ATOM 1825 N N . GLN A 1 238 ? 3.105 8.207 6.793 1.00 82.62 238 GLN A N 1
ATOM 1826 C CA . GLN A 1 238 ? 4.181 7.361 6.307 1.00 82.62 238 GLN A CA 1
ATOM 1827 C C . GLN A 1 238 ? 5.182 8.190 5.527 1.00 82.62 238 GLN A C 1
ATOM 1829 O O . GLN A 1 238 ? 4.820 9.112 4.806 1.00 82.62 238 GLN A O 1
ATOM 1834 N N . GLU A 1 239 ? 6.452 7.846 5.652 1.00 77.19 239 GLU A N 1
ATOM 1835 C CA . GLU A 1 239 ? 7.524 8.481 4.907 1.00 77.19 239 GLU A CA 1
ATOM 1836 C C . GLU A 1 239 ? 8.239 7.437 4.060 1.00 77.19 239 GLU A C 1
ATOM 1838 O O . GLU A 1 239 ? 8.565 6.357 4.553 1.00 77.19 239 GLU A O 1
ATOM 1843 N N . ARG A 1 240 ? 8.514 7.776 2.797 1.00 69.38 240 ARG A N 1
ATOM 1844 C CA . ARG A 1 240 ? 9.371 6.948 1.947 1.00 69.38 240 ARG A CA 1
ATOM 1845 C C . ARG A 1 240 ? 10.822 7.107 2.371 1.00 69.38 240 ARG A C 1
ATOM 1847 O O . ARG A 1 240 ? 11.362 8.212 2.318 1.00 69.38 240 ARG A O 1
ATOM 1854 N N . LEU A 1 241 ? 11.446 6.002 2.746 1.00 62.31 241 LEU A N 1
ATOM 1855 C CA . LEU A 1 241 ? 12.867 5.924 3.039 1.00 62.31 241 LEU A CA 1
ATOM 1856 C C . LEU A 1 241 ? 13.536 5.001 2.043 1.00 62.31 241 LEU A C 1
ATOM 1858 O O . LEU A 1 241 ? 13.001 3.954 1.695 1.00 62.31 241 LEU A O 1
ATOM 1862 N N . LYS A 1 242 ? 14.705 5.432 1.585 1.00 54.53 242 LYS A N 1
ATOM 1863 C CA . LYS A 1 242 ? 15.559 4.628 0.732 1.00 54.53 242 LYS A CA 1
ATOM 1864 C C . LYS A 1 242 ? 16.399 3.711 1.622 1.00 54.53 242 LYS A C 1
ATOM 1866 O O . LYS A 1 242 ? 17.043 4.213 2.545 1.00 54.53 242 LYS A O 1
ATOM 1871 N N . ASP A 1 243 ? 16.350 2.408 1.385 1.00 50.41 243 ASP A N 1
ATOM 1872 C CA . ASP A 1 243 ? 17.193 1.425 2.062 1.00 50.41 243 ASP A CA 1
ATOM 1873 C C . ASP A 1 243 ? 18.648 1.485 1.551 1.00 50.41 243 ASP A C 1
ATOM 1875 O O . ASP A 1 243 ? 18.989 2.247 0.639 1.00 50.41 243 ASP A O 1
ATOM 1879 N N . GLU A 1 244 ? 19.525 0.676 2.148 1.00 38.19 244 GLU A N 1
ATOM 1880 C CA . GLU A 1 244 ? 20.949 0.603 1.791 1.00 38.19 244 GLU A CA 1
ATOM 1881 C C . GLU A 1 244 ? 21.213 0.101 0.355 1.00 38.19 244 GLU A C 1
ATOM 1883 O O . GLU A 1 244 ? 22.293 0.330 -0.188 1.00 38.19 244 GLU A O 1
ATOM 1888 N N . TYR A 1 245 ? 20.217 -0.511 -0.295 1.00 38.22 245 TYR A N 1
ATOM 1889 C CA . TYR A 1 245 ? 20.275 -1.017 -1.672 1.00 38.22 245 TYR A CA 1
ATOM 1890 C C . TYR A 1 245 ? 19.585 -0.091 -2.676 1.00 38.22 245 TYR A C 1
ATOM 1892 O O . TYR A 1 245 ? 19.487 -0.401 -3.865 1.00 38.22 245 TYR A O 1
ATOM 1900 N N . GLY A 1 246 ? 19.108 1.062 -2.215 1.00 39.53 246 GLY A N 1
ATOM 1901 C CA . GLY A 1 246 ? 18.477 2.062 -3.046 1.00 39.53 246 GLY A CA 1
ATOM 1902 C C . GLY A 1 246 ? 16.993 1.834 -3.346 1.00 39.53 246 GLY A C 1
ATOM 1903 O O . GLY A 1 246 ? 16.463 2.493 -4.243 1.00 39.53 246 GLY A O 1
ATOM 1904 N N . ARG A 1 247 ? 16.317 0.943 -2.619 1.00 44.53 247 ARG A N 1
ATOM 1905 C CA . ARG A 1 247 ? 14.877 0.675 -2.738 1.00 44.53 247 ARG A CA 1
ATOM 1906 C C . ARG A 1 247 ? 14.093 1.560 -1.781 1.00 44.53 247 ARG A C 1
ATOM 1908 O O . ARG A 1 247 ? 14.605 1.938 -0.737 1.00 44.53 247 ARG A O 1
ATOM 1915 N N . TYR A 1 248 ? 12.861 1.912 -2.136 1.00 54.00 248 TYR A N 1
ATOM 1916 C CA . TYR A 1 248 ? 12.019 2.773 -1.305 1.00 54.00 248 TYR A CA 1
ATOM 1917 C C . TYR A 1 248 ? 10.989 1.971 -0.520 1.00 54.00 248 TYR A C 1
ATOM 1919 O O . TYR A 1 248 ? 10.095 1.385 -1.124 1.00 54.00 248 TYR A O 1
ATOM 1927 N N . ASP A 1 249 ? 11.047 2.076 0.804 1.00 67.88 249 ASP A N 1
ATOM 1928 C CA . ASP A 1 249 ? 10.055 1.524 1.723 1.00 67.88 249 ASP A CA 1
ATOM 1929 C C . ASP A 1 249 ? 9.243 2.634 2.394 1.00 67.88 249 ASP A C 1
ATOM 1931 O O . ASP A 1 249 ? 9.737 3.738 2.640 1.00 67.88 249 ASP A O 1
ATOM 1935 N N . LEU A 1 250 ? 7.980 2.346 2.711 1.00 73.50 250 LEU A N 1
ATOM 1936 C CA . LEU A 1 250 ? 7.126 3.234 3.498 1.00 73.50 250 LEU A CA 1
ATOM 1937 C C . LEU A 1 250 ? 7.274 2.917 4.984 1.00 73.50 250 LEU A C 1
ATOM 1939 O O . LEU A 1 250 ? 6.834 1.875 5.466 1.00 73.50 250 LEU A O 1
ATOM 1943 N N . LEU A 1 251 ? 7.862 3.846 5.732 1.00 79.44 251 LEU A N 1
ATOM 1944 C CA . LEU A 1 251 ? 7.983 3.735 7.177 1.00 79.44 251 LEU A CA 1
ATOM 1945 C C . LEU A 1 251 ? 6.906 4.572 7.865 1.00 79.44 251 LEU A C 1
ATOM 1947 O O . LEU A 1 251 ? 6.794 5.776 7.626 1.00 79.44 251 LEU A O 1
ATOM 1951 N N . LYS A 1 252 ? 6.161 3.960 8.788 1.00 83.19 252 LYS A N 1
ATOM 1952 C CA . LYS A 1 252 ? 5.216 4.665 9.666 1.00 83.19 252 LYS A CA 1
ATOM 1953 C C . LYS A 1 252 ? 5.987 5.605 10.594 1.00 83.19 252 LYS A C 1
ATOM 1955 O O . LYS A 1 252 ? 6.863 5.166 11.336 1.00 83.19 252 LYS A O 1
ATOM 1960 N N . LYS A 1 253 ? 5.682 6.902 10.537 1.00 79.75 253 LYS A N 1
ATOM 1961 C CA . LYS A 1 253 ? 6.384 7.941 11.308 1.00 79.75 253 LYS A CA 1
ATOM 1962 C C . LYS A 1 253 ? 5.557 8.513 12.444 1.00 79.75 253 LYS A C 1
ATOM 1964 O O . LYS A 1 253 ? 6.112 8.805 13.497 1.00 79.75 253 LYS A O 1
ATOM 1969 N N . GLU A 1 254 ? 4.260 8.692 12.230 1.00 83.19 254 GLU A N 1
ATOM 1970 C CA . GLU A 1 254 ? 3.396 9.396 13.175 1.00 83.19 254 GLU A CA 1
ATOM 1971 C C . GLU A 1 254 ? 2.004 8.766 13.177 1.00 83.19 254 GLU A C 1
ATOM 1973 O O . GLU A 1 254 ? 1.387 8.647 12.119 1.00 83.19 254 GLU A O 1
ATOM 1978 N N . ALA A 1 255 ? 1.507 8.377 14.353 1.00 89.56 255 ALA A N 1
ATOM 1979 C CA . ALA A 1 255 ? 0.123 7.949 14.531 1.00 89.56 255 ALA A CA 1
ATOM 1980 C C . ALA A 1 255 ? -0.787 9.175 14.672 1.00 89.56 255 ALA A C 1
ATOM 1982 O O . ALA A 1 255 ? -0.466 10.126 15.388 1.00 89.56 255 ALA A O 1
ATOM 1983 N N . ARG A 1 256 ? -1.921 9.161 13.974 1.00 92.25 256 ARG A N 1
ATOM 1984 C CA . ARG A 1 256 ? -2.868 10.274 13.920 1.00 92.25 256 ARG A CA 1
ATOM 1985 C C . ARG A 1 256 ? -4.297 9.770 13.995 1.00 92.25 256 ARG A C 1
ATOM 1987 O O . ARG A 1 256 ? -4.588 8.647 13.589 1.00 92.25 256 ARG A O 1
ATOM 1994 N N . LEU A 1 257 ? -5.187 10.609 14.509 1.00 95.25 257 LEU A N 1
ATOM 1995 C CA . LEU A 1 257 ? -6.622 10.358 14.531 1.00 95.25 257 LEU A CA 1
ATOM 1996 C C . LEU A 1 257 ? -7.305 11.358 13.609 1.00 95.25 257 LEU A C 1
ATOM 1998 O O . LEU A 1 257 ? -7.188 12.566 13.807 1.00 95.25 257 LEU A O 1
ATOM 2002 N N . MET A 1 258 ? -8.053 10.852 12.637 1.00 94.44 258 MET A N 1
ATOM 2003 C CA . MET A 1 258 ? -8.870 11.671 11.755 1.00 94.44 258 MET A CA 1
ATOM 2004 C C . MET A 1 258 ? -10.342 11.539 12.127 1.00 94.44 258 MET A C 1
ATOM 2006 O O . MET A 1 258 ? -10.842 10.435 12.309 1.00 94.44 258 MET A O 1
ATOM 2010 N N . LEU A 1 259 ? -11.022 12.678 12.215 1.00 95.31 259 LEU A N 1
ATOM 2011 C CA . LEU A 1 259 ? -12.449 12.837 12.454 1.00 95.31 259 LEU A CA 1
ATOM 2012 C C . LEU A 1 259 ? -13.092 13.447 11.202 1.00 95.31 259 LEU A C 1
ATOM 2014 O O . LEU A 1 259 ? -12.679 14.517 10.771 1.00 95.31 259 LEU A O 1
ATOM 2018 N N . ALA A 1 260 ? -14.109 12.806 10.638 1.00 93.12 260 ALA A N 1
ATOM 2019 C CA . ALA A 1 260 ? -14.914 13.296 9.523 1.00 93.12 260 ALA A CA 1
ATOM 2020 C C . ALA A 1 260 ? -16.346 13.585 10.001 1.00 93.12 260 ALA A C 1
ATOM 2022 O O . ALA A 1 260 ? -16.969 12.738 10.642 1.00 93.12 260 ALA A O 1
ATOM 2023 N N . VAL A 1 261 ? -16.873 14.777 9.713 1.00 92.88 261 VAL A N 1
ATOM 2024 C CA . VAL A 1 261 ? -18.202 15.220 10.167 1.00 92.88 261 VAL A CA 1
ATOM 2025 C C . VAL A 1 261 ? -18.879 16.053 9.075 1.00 92.88 261 VAL A C 1
ATOM 2027 O O . VAL A 1 261 ? -18.266 17.006 8.597 1.00 92.88 261 VAL A O 1
ATOM 2030 N N . PRO A 1 262 ? -20.135 15.774 8.688 1.00 92.00 262 PRO A N 1
ATOM 2031 C CA . PRO A 1 262 ? -20.904 16.669 7.824 1.00 92.00 262 PRO A CA 1
ATOM 2032 C C . PRO A 1 262 ? -21.101 18.053 8.463 1.00 92.00 262 PRO A C 1
ATOM 2034 O O . PRO A 1 262 ? -21.409 18.181 9.652 1.00 92.00 262 PRO A O 1
ATOM 2037 N N . THR A 1 263 ? -20.961 19.113 7.674 1.00 90.62 263 THR A N 1
ATOM 2038 C CA . THR A 1 263 ? -21.029 20.514 8.108 1.00 90.62 263 THR A CA 1
ATOM 2039 C C . THR A 1 263 ? -21.850 21.382 7.156 1.00 90.62 263 THR A C 1
ATOM 2041 O O . THR A 1 263 ? -22.031 21.051 5.987 1.00 90.62 263 THR A O 1
ATOM 2044 N N . GLY A 1 264 ? -22.325 22.519 7.669 1.00 89.00 264 GLY A N 1
ATOM 2045 C CA . GLY A 1 264 ? -23.074 23.514 6.905 1.00 89.00 264 GLY A CA 1
ATOM 2046 C C . GLY A 1 264 ? -24.462 23.046 6.453 1.00 89.00 264 GLY A C 1
ATOM 2047 O O . GLY A 1 264 ? -24.933 21.972 6.806 1.00 89.00 264 GLY A O 1
ATOM 2048 N N . ALA A 1 265 ? -25.142 23.885 5.669 1.00 85.94 265 ALA A N 1
ATOM 2049 C CA . ALA A 1 265 ? -26.463 23.571 5.113 1.00 85.94 265 ALA A CA 1
ATOM 2050 C C . ALA A 1 265 ? -26.400 22.648 3.880 1.00 85.94 265 ALA A C 1
ATOM 2052 O O . ALA A 1 265 ? -27.421 22.110 3.463 1.00 85.94 265 ALA A O 1
ATOM 2053 N N . ASP A 1 266 ? -25.218 22.492 3.279 1.00 81.44 266 ASP A N 1
ATOM 2054 C CA . ASP A 1 266 ? -24.996 21.660 2.097 1.00 81.44 266 ASP A CA 1
ATOM 2055 C C . ASP A 1 266 ? -24.401 20.282 2.425 1.00 81.44 266 ASP A C 1
ATOM 2057 O O . ASP A 1 266 ? -24.102 19.517 1.509 1.00 81.44 266 ASP A O 1
ATOM 2061 N N . PHE A 1 267 ? -24.261 19.973 3.720 1.00 86.75 267 PHE A N 1
ATOM 2062 C CA . PHE A 1 267 ? -23.765 18.706 4.253 1.00 86.75 267 PHE A CA 1
ATOM 2063 C C . PHE A 1 267 ? -22.368 18.309 3.751 1.00 86.75 267 PHE A C 1
ATOM 2065 O O . PHE A 1 267 ? -22.054 17.120 3.668 1.00 86.75 267 PHE A O 1
ATOM 2072 N N . SER A 1 268 ? -21.517 19.290 3.434 1.00 86.00 268 SER A N 1
ATOM 2073 C CA . SER A 1 268 ? -20.111 19.053 3.090 1.00 86.00 268 SER A CA 1
ATOM 2074 C C . SER A 1 268 ? -19.356 18.444 4.268 1.00 86.00 268 SER A C 1
ATOM 2076 O O . SER A 1 268 ? -19.475 18.906 5.404 1.00 86.00 268 SER A O 1
ATOM 2078 N N . ILE A 1 269 ? -18.534 17.432 4.022 1.00 87.81 269 ILE A N 1
ATOM 2079 C CA . ILE A 1 269 ? -17.778 16.753 5.070 1.00 87.81 269 ILE A CA 1
ATOM 2080 C C . ILE A 1 269 ? -16.558 17.601 5.430 1.00 87.81 269 ILE A C 1
ATOM 2082 O O . ILE A 1 269 ? -15.700 17.877 4.594 1.00 87.81 269 ILE A O 1
ATOM 2086 N N . ALA A 1 270 ? -16.477 18.010 6.693 1.00 89.06 270 ALA A N 1
ATOM 2087 C CA . ALA A 1 270 ? -15.266 18.554 7.278 1.00 89.06 270 ALA A CA 1
ATOM 2088 C C . ALA A 1 270 ? -14.451 17.433 7.910 1.00 89.06 270 ALA A C 1
ATOM 2090 O O . ALA A 1 270 ? -14.988 16.536 8.560 1.00 89.06 270 ALA A O 1
ATOM 2091 N N . THR A 1 271 ? -13.144 17.517 7.755 1.00 90.25 271 THR A N 1
ATOM 2092 C CA . THR A 1 271 ? -12.191 16.571 8.304 1.00 90.25 271 THR A CA 1
ATOM 2093 C C . THR A 1 271 ? -11.252 17.297 9.264 1.00 90.25 271 THR A C 1
ATOM 2095 O O . THR A 1 271 ? -10.758 18.385 8.969 1.00 90.25 271 THR A O 1
ATOM 2098 N N . ILE A 1 272 ? -11.023 16.716 10.439 1.00 92.25 272 ILE A N 1
ATOM 2099 C CA . ILE A 1 272 ? -10.168 17.246 11.504 1.00 92.25 272 ILE A CA 1
ATOM 2100 C C . ILE A 1 272 ? -9.176 16.151 11.879 1.00 92.25 272 ILE A C 1
ATOM 2102 O O . ILE A 1 272 ? -9.575 15.045 12.225 1.00 92.25 272 ILE A O 1
ATOM 2106 N N . ASP A 1 273 ? -7.889 16.440 11.784 1.00 91.75 273 ASP A N 1
ATOM 2107 C CA . ASP A 1 273 ? -6.811 15.473 11.963 1.00 91.75 273 ASP A CA 1
ATOM 2108 C C . ASP A 1 273 ? -5.891 15.890 13.106 1.00 91.75 273 ASP A C 1
ATOM 2110 O O . ASP A 1 273 ? -5.365 17.004 13.127 1.00 91.75 273 ASP A O 1
ATOM 2114 N N . PHE A 1 274 ? -5.693 14.975 14.048 1.00 93.44 274 PHE A N 1
ATOM 2115 C CA . PHE A 1 274 ? -4.968 15.195 15.290 1.00 93.44 274 PHE A CA 1
ATOM 2116 C C . PHE A 1 274 ? -3.726 14.306 15.343 1.00 93.44 274 PHE A C 1
ATOM 2118 O O . PHE A 1 274 ? -3.828 13.087 15.198 1.00 93.44 274 PHE A O 1
ATOM 2125 N N . ALA A 1 275 ? -2.565 14.901 15.616 1.00 91.00 275 ALA A N 1
ATOM 2126 C CA . ALA A 1 275 ? -1.385 14.147 16.030 1.00 91.00 275 ALA A CA 1
ATOM 2127 C C . ALA A 1 275 ? -1.641 13.433 17.369 1.00 91.00 275 ALA A C 1
ATOM 2129 O O . ALA A 1 275 ? -2.215 14.034 18.276 1.00 91.00 275 ALA A O 1
ATOM 2130 N N . ILE A 1 276 ? -1.207 12.178 17.505 1.00 92.31 276 ILE A N 1
ATOM 2131 C CA . ILE A 1 276 ? -1.312 11.421 18.760 1.00 92.31 276 ILE A CA 1
ATOM 2132 C C . ILE A 1 276 ? 0.048 11.444 19.459 1.00 92.31 276 ILE A C 1
ATOM 2134 O O . ILE A 1 276 ? 1.079 11.171 18.842 1.00 92.31 276 ILE A O 1
ATOM 2138 N N . ASP A 1 277 ? 0.059 11.791 20.744 1.00 87.88 277 ASP A N 1
ATOM 2139 C CA . ASP A 1 277 ? 1.283 11.798 21.542 1.00 87.88 277 ASP A CA 1
ATOM 2140 C C . ASP A 1 277 ? 1.714 10.386 21.988 1.00 87.88 277 ASP A C 1
ATOM 2142 O O . ASP A 1 277 ? 0.987 9.404 21.848 1.00 87.88 277 ASP A O 1
ATOM 2146 N N . LEU A 1 278 ? 2.909 10.270 22.577 1.00 85.56 278 LEU A N 1
ATOM 2147 C CA . LEU A 1 278 ? 3.429 8.985 23.069 1.00 85.56 278 LEU A CA 1
ATOM 2148 C C . LEU A 1 278 ? 2.611 8.374 24.218 1.00 85.56 278 LEU A C 1
ATOM 2150 O O . LEU A 1 278 ? 2.838 7.220 24.559 1.00 85.56 278 LEU A O 1
ATOM 2154 N N . SER A 1 279 ? 1.696 9.120 24.831 1.00 84.25 279 SER A N 1
ATOM 2155 C CA . SER A 1 279 ? 0.794 8.647 25.887 1.00 84.25 279 SER A CA 1
ATOM 2156 C C . SER A 1 279 ? -0.622 8.354 25.365 1.00 84.25 279 SER A C 1
ATOM 2158 O O . SER A 1 279 ? -1.484 7.971 26.155 1.00 84.25 279 SER A O 1
ATOM 2160 N N . GLY A 1 280 ? -0.877 8.524 24.063 1.00 87.88 280 GLY A N 1
ATOM 2161 C CA . GLY A 1 280 ? -2.182 8.343 23.426 1.00 87.88 280 GLY A CA 1
ATOM 2162 C C . GLY A 1 280 ? -3.127 9.551 23.518 1.00 87.88 280 GLY A C 1
ATOM 2163 O O . GLY A 1 280 ? -4.294 9.426 23.142 1.00 87.88 280 GLY A O 1
ATOM 2164 N N . TYR A 1 281 ? -2.685 10.708 24.022 1.00 89.75 281 TYR A N 1
ATOM 2165 C CA . TYR A 1 281 ? -3.493 11.932 24.075 1.00 89.75 281 TYR A CA 1
ATOM 2166 C C . TYR A 1 281 ? -3.501 12.680 22.737 1.00 89.75 281 TYR A C 1
ATOM 2168 O O . TYR A 1 281 ? -2.523 12.693 21.987 1.00 89.75 281 TYR A O 1
ATOM 2176 N N . LEU A 1 282 ? -4.617 13.367 22.479 1.00 92.56 282 LEU A N 1
ATOM 2177 C CA . LEU A 1 282 ? -4.728 14.351 21.404 1.00 92.56 282 LEU A CA 1
ATOM 2178 C C . LEU A 1 282 ? -4.115 15.708 21.815 1.00 92.56 282 LEU A C 1
ATOM 2180 O O . LEU A 1 282 ? -3.965 15.985 23.011 1.00 92.56 282 LEU A O 1
ATOM 2184 N N . PRO A 1 283 ? -3.797 16.599 20.855 1.00 89.06 283 PRO A N 1
ATOM 2185 C CA . PRO A 1 283 ? -3.141 17.872 21.127 1.00 89.06 283 PRO A CA 1
ATOM 2186 C C . PRO A 1 283 ? -4.014 18.783 21.997 1.00 89.06 283 PRO A C 1
ATOM 2188 O O . PRO A 1 283 ? -5.145 19.118 21.638 1.00 89.06 283 PRO A O 1
ATOM 2191 N N . LYS A 1 284 ? -3.472 19.249 23.128 1.00 87.31 284 LYS A N 1
ATOM 2192 C CA . LYS A 1 284 ? -4.135 20.237 23.991 1.00 87.31 284 LYS A CA 1
ATOM 2193 C C . LYS A 1 284 ? -3.956 21.642 23.420 1.00 87.31 284 LYS A C 1
ATOM 2195 O O . LYS A 1 284 ? -2.917 22.273 23.614 1.00 87.31 284 LYS A O 1
ATOM 2200 N N . ILE A 1 285 ? -4.970 22.115 22.703 1.00 87.19 285 ILE A N 1
ATOM 2201 C CA . ILE A 1 285 ? -5.012 23.461 22.120 1.00 87.19 285 ILE A CA 1
ATOM 2202 C C . ILE A 1 285 ? -5.617 24.443 23.127 1.00 87.19 285 ILE A C 1
ATOM 2204 O O . ILE A 1 285 ? -6.572 24.114 23.831 1.00 87.19 285 ILE A O 1
ATOM 2208 N N . ALA A 1 286 ? -5.069 25.657 23.193 1.00 83.00 286 ALA A N 1
ATOM 2209 C CA . ALA A 1 286 ? -5.614 26.710 24.041 1.00 83.00 286 ALA A CA 1
ATOM 2210 C C . ALA A 1 286 ? -7.060 27.052 23.633 1.00 83.00 286 ALA A C 1
ATOM 2212 O O . ALA A 1 286 ? -7.347 27.290 22.460 1.00 83.00 286 ALA A O 1
ATOM 2213 N N . GLY A 1 287 ? -7.960 27.100 24.615 1.00 84.75 287 GLY A N 1
ATOM 2214 C CA . GLY A 1 287 ? -9.377 27.419 24.438 1.00 84.75 287 GLY A CA 1
ATOM 2215 C C . GLY A 1 287 ? -9.895 28.328 25.551 1.00 84.75 287 GLY A C 1
ATOM 2216 O O . GLY A 1 287 ? -9.183 28.613 26.516 1.00 84.75 287 GLY A O 1
ATOM 2217 N N . THR A 1 288 ? -11.132 28.804 25.419 1.00 86.06 288 THR A N 1
ATOM 2218 C CA . THR A 1 288 ? -11.772 29.687 26.409 1.00 86.06 288 THR A CA 1
ATOM 2219 C C . THR A 1 288 ? -12.814 28.942 27.244 1.00 86.06 288 THR A C 1
ATOM 2221 O O . THR A 1 288 ? -13.479 28.034 26.758 1.00 86.06 288 THR A O 1
ATOM 2224 N N . GLY A 1 289 ? -12.982 29.335 28.509 1.00 84.75 289 GLY A N 1
ATOM 2225 C CA . GLY A 1 289 ? -13.961 28.720 29.413 1.00 84.75 289 GLY A CA 1
ATOM 2226 C C . GLY A 1 289 ? -13.551 27.342 29.948 1.00 84.75 289 GLY A C 1
ATOM 2227 O O . GLY A 1 289 ? -12.406 26.913 29.799 1.00 84.75 289 GLY A O 1
ATOM 2228 N N . THR A 1 290 ? -14.496 26.669 30.610 1.00 81.94 290 THR A N 1
ATOM 2229 C CA . THR A 1 290 ? -14.295 25.334 31.190 1.00 81.94 290 THR A CA 1
ATOM 2230 C C . THR A 1 290 ? -15.548 24.472 30.951 1.00 81.94 290 THR A C 1
ATOM 2232 O O . THR A 1 290 ? -16.609 24.838 31.464 1.00 81.94 290 THR A O 1
ATOM 2235 N N . PRO A 1 291 ? -15.469 23.351 30.203 1.00 85.38 291 PRO A N 1
ATOM 2236 C CA . PRO A 1 291 ? -14.285 22.841 29.499 1.00 85.38 291 PRO A CA 1
ATOM 2237 C C . PRO A 1 291 ? -13.803 23.813 28.398 1.00 85.38 291 PRO A C 1
ATOM 2239 O O . PRO A 1 291 ? -14.603 24.622 27.925 1.00 85.38 291 PRO A O 1
ATOM 2242 N N . PRO A 1 292 ? -12.516 23.778 28.001 1.00 89.19 292 PRO A N 1
ATOM 2243 C CA . PRO A 1 292 ? -11.975 24.705 27.008 1.00 89.19 292 PRO A CA 1
ATOM 2244 C C . PRO A 1 292 ? -12.704 24.590 25.664 1.00 89.19 292 PRO A C 1
ATOM 2246 O O . PRO A 1 292 ? -12.694 23.529 25.040 1.00 89.19 292 PRO A O 1
ATOM 2249 N N . LEU A 1 293 ? -13.303 25.687 25.199 1.00 91.50 293 LEU A N 1
ATOM 2250 C CA . LEU A 1 293 ? -13.856 25.817 23.854 1.00 91.50 293 LEU A CA 1
ATOM 2251 C C . LEU A 1 293 ? -12.732 26.185 22.878 1.00 91.50 293 LEU A C 1
ATOM 2253 O O . LEU A 1 293 ? -12.134 27.259 22.984 1.00 91.50 293 LEU A O 1
ATOM 2257 N N . VAL A 1 294 ? -12.452 25.298 21.928 1.00 93.00 294 VAL A N 1
ATOM 2258 C CA . VAL A 1 294 ? -11.383 25.428 20.934 1.00 93.00 294 VAL A CA 1
ATOM 2259 C C . VAL A 1 294 ? -12.003 25.694 19.566 1.00 93.00 294 VAL A C 1
ATOM 2261 O O . VAL A 1 294 ? -12.678 24.836 18.997 1.00 93.00 294 VAL A O 1
ATOM 2264 N N . ALA A 1 295 ? -11.755 26.888 19.028 1.00 91.25 295 ALA A N 1
ATOM 2265 C CA . ALA A 1 295 ? -12.172 27.264 17.683 1.00 91.25 295 ALA A CA 1
ATOM 2266 C C . ALA A 1 295 ? -11.049 26.978 16.680 1.00 91.25 295 ALA A C 1
ATOM 2268 O O . ALA A 1 295 ? -10.022 27.656 16.679 1.00 91.25 295 ALA A O 1
ATOM 2269 N N . LEU A 1 296 ? -11.246 25.974 15.826 1.00 89.62 296 LEU A N 1
ATOM 2270 C CA . LEU A 1 296 ? -10.284 25.606 14.789 1.00 89.62 296 LEU A CA 1
ATOM 2271 C C . LEU A 1 296 ? -10.608 26.347 13.480 1.00 89.62 296 LEU A C 1
ATOM 2273 O O . LEU A 1 296 ? -11.766 26.333 13.050 1.00 89.62 296 LEU A O 1
ATOM 2277 N N . PRO A 1 297 ? -9.628 26.995 12.824 1.00 83.62 297 PRO A N 1
ATOM 2278 C CA . PRO A 1 297 ? -9.791 27.507 11.466 1.00 83.62 297 PRO A CA 1
ATOM 2279 C C . PRO A 1 297 ? -10.099 26.372 10.488 1.00 83.62 297 PRO A C 1
ATOM 2281 O O . PRO A 1 297 ? -9.681 25.237 10.710 1.00 83.62 297 PRO A O 1
ATOM 2284 N N . VAL A 1 298 ? -10.788 26.675 9.391 1.00 76.12 298 VAL A N 1
ATOM 2285 C CA . VAL A 1 298 ? -11.021 25.737 8.286 1.00 76.12 298 VAL A CA 1
ATOM 2286 C C . VAL A 1 298 ? -10.013 26.012 7.164 1.00 76.12 298 VAL A C 1
ATOM 2288 O O . VAL A 1 298 ? -9.949 27.143 6.681 1.00 76.12 298 VAL A O 1
ATOM 2291 N N . ALA A 1 299 ? -9.244 25.002 6.734 1.00 66.06 299 ALA A N 1
ATOM 2292 C CA . ALA A 1 299 ? -8.377 25.125 5.555 1.00 66.06 299 ALA A CA 1
ATOM 2293 C C . ALA A 1 299 ? -9.181 25.138 4.243 1.00 66.06 299 ALA A C 1
ATOM 2295 O O . ALA A 1 299 ? -10.298 24.613 4.181 1.00 66.06 299 ALA A O 1
ATOM 2296 N N . ALA A 1 300 ? -8.624 25.740 3.186 1.00 53.84 300 ALA A N 1
ATOM 2297 C CA . ALA A 1 300 ? -9.378 25.942 1.957 1.00 53.84 300 ALA A CA 1
ATOM 2298 C C . ALA A 1 300 ? -9.658 24.628 1.206 1.00 53.84 300 ALA A C 1
ATOM 2300 O O . ALA A 1 300 ? -8.796 23.775 1.005 1.00 53.84 300 ALA A O 1
ATOM 2301 N N . VAL A 1 301 ? -10.917 24.561 0.788 1.00 50.78 301 VAL A N 1
ATOM 2302 C CA . VAL A 1 301 ? -11.644 23.623 -0.066 1.00 50.78 301 VAL A CA 1
ATOM 2303 C C . VAL A 1 301 ? -10.797 22.683 -0.941 1.00 50.78 301 VAL A C 1
ATOM 2305 O O . VAL A 1 301 ? -10.034 23.121 -1.800 1.00 50.78 301 VAL A O 1
ATOM 2308 N N . ALA A 1 302 ? -11.039 21.378 -0.801 1.00 46.91 302 ALA A N 1
ATOM 2309 C CA . ALA A 1 302 ? -10.555 20.361 -1.731 1.00 46.91 302 ALA A CA 1
ATOM 2310 C C . ALA A 1 302 ? -11.422 20.279 -2.999 1.00 46.91 302 ALA A C 1
ATOM 2312 O O . ALA A 1 302 ? -12.639 20.205 -2.891 1.00 46.91 302 ALA A O 1
ATOM 2313 N N . THR A 1 303 ? -10.850 20.286 -4.207 1.00 47.75 303 THR A N 1
ATOM 2314 C CA . THR A 1 303 ? -11.639 20.136 -5.452 1.00 47.75 303 THR A CA 1
ATOM 2315 C C . THR A 1 303 ? -11.245 18.880 -6.223 1.00 47.75 303 THR A C 1
ATOM 2317 O O . THR A 1 303 ? -10.060 18.638 -6.419 1.00 47.75 303 THR A O 1
ATOM 2320 N N . VAL A 1 304 ? -12.240 18.089 -6.640 1.00 47.41 304 VAL A N 1
ATOM 2321 C CA . VAL A 1 304 ? -12.082 16.870 -7.461 1.00 47.41 304 VAL A CA 1
ATOM 2322 C C . VAL A 1 304 ? -11.708 17.258 -8.880 1.00 47.41 304 VAL A C 1
ATOM 2324 O O . VAL A 1 304 ? -12.405 18.093 -9.462 1.00 47.41 304 VAL A O 1
ATOM 2327 N N . LYS A 1 305 ? -10.656 16.649 -9.440 1.00 63.41 305 LYS A N 1
ATOM 2328 C CA . LYS A 1 305 ? -10.234 16.876 -10.827 1.00 63.41 305 LYS A CA 1
ATOM 2329 C C . LYS A 1 305 ? -9.712 15.606 -11.497 1.00 63.41 305 LYS A C 1
ATOM 2331 O O . LYS A 1 305 ? -9.294 14.668 -10.821 1.00 63.41 305 LYS A O 1
ATOM 2336 N N . SER A 1 306 ? -9.723 15.608 -12.824 1.00 68.56 306 SER A N 1
ATOM 2337 C CA . SER A 1 306 ? -9.032 14.638 -13.683 1.00 68.56 306 SER A CA 1
ATOM 2338 C C . SER A 1 306 ? -7.661 15.186 -14.100 1.00 68.56 306 SER A C 1
ATOM 2340 O O . SER A 1 306 ? -7.290 16.313 -13.753 1.00 68.56 306 SER A O 1
ATOM 2342 N N . ALA A 1 307 ? -6.882 14.360 -14.785 1.00 80.88 307 ALA A N 1
ATOM 2343 C CA . ALA A 1 307 ? -5.649 14.725 -15.461 1.00 80.88 307 ALA A CA 1
ATOM 2344 C C . ALA A 1 307 ? -5.656 14.148 -16.883 1.00 80.88 307 ALA A C 1
ATOM 2346 O O . ALA A 1 307 ? -6.466 13.276 -17.206 1.00 80.88 307 ALA A O 1
ATOM 2347 N N . LEU A 1 308 ? -4.743 14.628 -17.726 1.00 84.62 308 LEU A N 1
ATOM 2348 C CA . LEU A 1 308 ? -4.417 13.981 -18.991 1.00 84.62 308 LEU A CA 1
ATOM 2349 C C . LEU A 1 308 ? -3.156 13.143 -18.837 1.00 84.62 308 LEU A C 1
ATOM 2351 O O . LEU A 1 308 ? -2.100 13.664 -18.484 1.00 84.62 308 LEU A O 1
ATOM 2355 N N . HIS A 1 309 ? -3.285 11.859 -19.133 1.00 84.94 309 HIS A N 1
ATOM 2356 C CA . HIS A 1 309 ? -2.208 10.897 -19.220 1.00 84.94 309 HIS A CA 1
ATOM 2357 C C . HIS A 1 309 ? -1.599 10.895 -20.621 1.00 84.94 309 HIS A C 1
ATOM 2359 O O . HIS A 1 309 ? -2.305 10.780 -21.627 1.00 84.94 309 HIS A O 1
ATOM 2365 N N . PHE A 1 310 ? -0.276 10.970 -20.666 1.00 83.31 310 PHE A N 1
ATOM 2366 C CA . PHE A 1 310 ? 0.531 10.901 -21.871 1.00 83.31 310 PHE A CA 1
ATOM 2367 C C . PHE A 1 310 ? 1.421 9.667 -21.801 1.00 83.31 310 PHE A C 1
ATOM 2369 O O . PHE A 1 310 ? 2.080 9.430 -20.789 1.00 83.31 310 PHE A O 1
ATOM 2376 N N . ASP A 1 311 ? 1.480 8.913 -22.894 1.00 78.62 311 ASP A N 1
ATOM 2377 C CA . ASP A 1 311 ? 2.493 7.891 -23.098 1.00 78.62 311 ASP A CA 1
ATOM 2378 C C . ASP A 1 311 ? 3.278 8.171 -24.382 1.00 78.62 311 ASP A C 1
ATOM 2380 O O . ASP A 1 311 ? 2.743 8.141 -25.494 1.00 78.62 311 ASP A O 1
ATOM 2384 N N . ARG A 1 312 ? 4.580 8.428 -24.228 1.00 69.38 312 ARG A N 1
ATOM 2385 C CA . ARG A 1 312 ? 5.480 8.681 -25.357 1.00 69.38 312 ARG A CA 1
ATOM 2386 C C . ARG A 1 312 ? 5.598 7.484 -26.298 1.00 69.38 312 ARG A C 1
ATOM 2388 O O . ARG A 1 312 ? 5.814 7.681 -27.489 1.00 69.38 312 ARG A O 1
ATOM 2395 N N . PHE A 1 313 ? 5.440 6.258 -25.794 1.00 69.25 313 PHE A N 1
ATOM 2396 C CA . PHE A 1 313 ? 5.532 5.052 -26.622 1.00 69.25 313 PHE A CA 1
ATOM 2397 C C . PHE A 1 313 ? 4.305 4.872 -27.522 1.00 69.25 313 PHE A C 1
ATOM 2399 O O . PHE A 1 313 ? 4.421 4.305 -28.605 1.00 69.25 313 PHE A O 1
ATOM 2406 N N . ALA A 1 314 ? 3.164 5.435 -27.118 1.00 68.56 314 ALA A N 1
ATOM 2407 C CA . ALA A 1 314 ? 1.946 5.519 -27.917 1.00 68.56 314 ALA A CA 1
ATOM 2408 C C . ALA A 1 314 ? 1.844 6.827 -28.730 1.00 68.56 314 ALA A C 1
ATOM 2410 O O . ALA A 1 314 ? 0.830 7.067 -29.383 1.00 68.56 314 ALA A O 1
ATOM 2411 N N . ALA A 1 315 ? 2.876 7.681 -28.682 1.00 70.12 315 ALA A N 1
ATOM 2412 C CA . ALA A 1 315 ? 2.888 9.026 -29.259 1.00 70.12 315 ALA A CA 1
ATOM 2413 C C . ALA A 1 315 ? 1.682 9.896 -28.842 1.00 70.12 315 ALA A C 1
ATOM 2415 O O . ALA A 1 315 ? 1.273 10.778 -29.596 1.00 70.12 315 ALA A O 1
ATOM 2416 N N . SER A 1 316 ? 1.136 9.674 -27.641 1.00 76.31 316 SER A N 1
ATOM 2417 C CA . SER A 1 316 ? -0.005 10.422 -27.112 1.00 76.31 316 SER A CA 1
ATOM 2418 C C . SER A 1 316 ? 0.296 11.919 -27.039 1.00 76.31 316 SER A C 1
ATOM 2420 O O . SER A 1 316 ? 1.291 12.330 -26.434 1.00 76.31 316 SER A O 1
ATOM 2422 N N . SER A 1 317 ? -0.587 12.746 -27.593 1.00 85.19 317 SER A N 1
ATOM 2423 C CA . SER A 1 317 ? -0.501 14.204 -27.541 1.00 85.19 317 SER A CA 1
ATOM 2424 C C . SER A 1 317 ? -1.845 14.881 -27.271 1.00 85.19 317 SER A C 1
ATOM 2426 O O . SER A 1 317 ? -2.919 14.277 -27.285 1.00 85.19 317 SER A O 1
ATOM 2428 N N . ALA A 1 318 ? -1.776 16.177 -26.989 1.00 88.56 318 ALA A N 1
ATOM 2429 C CA . ALA A 1 318 ? -2.923 17.070 -26.958 1.00 88.56 318 ALA A CA 1
ATOM 2430 C C . ALA A 1 318 ? -2.519 18.428 -27.541 1.00 88.56 318 ALA A C 1
ATOM 2432 O O . ALA A 1 318 ? -1.408 18.911 -27.303 1.00 88.56 318 ALA A O 1
ATOM 2433 N N . THR A 1 319 ? -3.416 19.052 -28.297 1.00 88.44 319 THR A N 1
ATOM 2434 C CA . THR A 1 319 ? -3.186 20.346 -28.942 1.00 88.44 319 THR A CA 1
ATOM 2435 C C . THR A 1 319 ? -4.041 21.429 -28.296 1.00 88.44 319 THR A C 1
ATOM 2437 O O . THR A 1 319 ? -5.192 21.215 -27.926 1.00 88.44 319 THR A O 1
ATOM 2440 N N . LEU A 1 320 ? -3.470 22.617 -28.119 1.00 88.44 320 LEU A N 1
ATOM 2441 C CA . LEU A 1 320 ? -4.168 23.791 -27.600 1.00 88.44 320 LEU A CA 1
ATOM 2442 C C . LEU A 1 320 ? -4.263 24.845 -28.701 1.00 88.44 320 LEU A C 1
ATOM 2444 O O . LEU A 1 320 ? -3.273 25.065 -29.408 1.00 88.44 320 LEU A O 1
ATOM 2448 N N . PRO A 1 321 ? -5.402 25.541 -28.833 1.00 86.06 321 PRO A N 1
ATOM 2449 C CA . PRO A 1 321 ? -5.575 26.552 -29.859 1.00 86.06 321 PRO A CA 1
ATOM 2450 C C . PRO A 1 321 ? -4.643 27.750 -29.627 1.00 86.06 321 PRO A C 1
ATOM 2452 O O . PRO A 1 321 ? -4.166 27.986 -28.510 1.00 86.06 321 PRO A O 1
ATOM 2455 N N . PRO A 1 322 ? -4.371 28.541 -30.678 1.00 81.81 322 PRO A N 1
ATOM 2456 C CA . PRO A 1 322 ? -3.590 29.760 -30.549 1.00 81.81 322 PRO A CA 1
ATOM 2457 C C . PRO A 1 322 ? -4.275 30.748 -29.599 1.00 81.81 322 PRO A C 1
ATOM 2459 O O . PRO A 1 322 ? -5.450 31.082 -29.756 1.00 81.81 322 PRO A O 1
ATOM 2462 N N . LEU A 1 323 ? -3.524 31.244 -28.613 1.00 77.94 323 LEU A N 1
ATOM 2463 C CA . LEU A 1 323 ? -4.039 32.207 -27.646 1.00 77.94 323 LEU A CA 1
ATOM 2464 C C . LEU A 1 323 ? -3.873 33.642 -28.183 1.00 77.94 323 LEU A C 1
ATOM 2466 O O . LEU A 1 323 ? -2.758 34.046 -28.518 1.00 77.94 323 LEU A O 1
ATOM 2470 N N . PRO A 1 324 ? -4.950 34.449 -28.248 1.00 59.94 324 PRO A N 1
ATOM 2471 C CA . PRO A 1 324 ? -4.973 35.691 -29.026 1.00 59.94 324 PRO A CA 1
ATOM 2472 C C . PRO A 1 324 ? -4.142 36.851 -28.449 1.00 59.94 324 PRO A C 1
ATOM 2474 O O . PRO A 1 324 ? -3.971 37.862 -29.127 1.00 59.94 324 PRO A O 1
ATOM 2477 N N . VAL A 1 325 ? -3.630 36.754 -27.215 1.00 59.91 325 VAL A N 1
ATOM 2478 C CA . VAL A 1 325 ? -2.894 37.848 -26.558 1.00 59.91 325 VAL A CA 1
ATOM 2479 C C . VAL A 1 325 ? -1.813 37.291 -25.629 1.00 59.91 325 VAL A C 1
ATOM 2481 O O . VAL A 1 325 ? -2.038 37.176 -24.429 1.00 59.91 325 VAL A O 1
ATOM 2484 N N . LEU A 1 326 ? -0.630 36.977 -26.161 1.00 64.75 326 LEU A N 1
ATOM 2485 C CA . LEU A 1 326 ? 0.604 36.959 -25.370 1.00 64.75 326 LEU A CA 1
ATOM 2486 C C . LEU A 1 326 ? 1.343 38.272 -25.646 1.00 64.75 326 LEU A C 1
ATOM 2488 O O . LEU A 1 326 ? 1.670 38.583 -26.792 1.00 64.75 326 LEU A O 1
ATOM 2492 N N . THR A 1 327 ? 1.542 39.097 -24.618 1.00 57.53 327 THR A N 1
ATOM 2493 C CA . THR A 1 327 ? 2.340 40.323 -24.731 1.00 57.53 327 THR A CA 1
ATOM 2494 C C . THR A 1 327 ? 3.764 39.958 -25.134 1.00 57.53 327 THR A C 1
ATOM 2496 O O . THR A 1 327 ? 4.334 39.027 -24.573 1.00 57.53 327 THR A O 1
ATOM 2499 N N . ALA A 1 328 ? 4.346 40.710 -26.076 1.00 56.25 328 ALA A N 1
ATOM 2500 C CA . ALA A 1 328 ? 5.647 40.460 -26.708 1.00 56.25 328 ALA A CA 1
ATOM 2501 C C . ALA A 1 328 ? 6.866 40.595 -25.761 1.00 56.25 328 ALA A C 1
ATOM 2503 O O . ALA A 1 328 ? 7.919 41.085 -26.154 1.00 56.25 328 ALA A O 1
ATOM 2504 N N . GLY A 1 329 ? 6.750 40.188 -24.503 1.00 69.81 329 GLY A N 1
ATOM 2505 C CA . GLY A 1 329 ? 7.806 40.309 -23.516 1.00 69.81 329 GLY A CA 1
ATOM 2506 C C . GLY A 1 329 ? 7.529 39.642 -22.175 1.00 69.81 329 GLY A C 1
ATOM 2507 O O . GLY A 1 329 ? 8.434 39.626 -21.367 1.00 69.81 329 GLY A O 1
ATOM 2508 N N . ALA A 1 330 ? 6.352 39.077 -21.892 1.00 83.56 330 ALA A N 1
ATOM 2509 C CA . ALA A 1 330 ? 6.170 38.363 -20.628 1.00 83.56 330 ALA A CA 1
ATOM 2510 C C . ALA A 1 330 ? 5.211 37.183 -20.754 1.00 83.56 330 ALA A C 1
ATOM 2512 O O . ALA A 1 330 ? 4.209 37.281 -21.460 1.00 83.56 330 ALA A O 1
ATOM 2513 N N . LEU A 1 331 ? 5.519 36.083 -20.065 1.00 88.25 331 LEU A N 1
ATOM 2514 C CA . LEU A 1 331 ? 4.627 34.931 -19.953 1.00 88.25 331 LEU A CA 1
ATOM 2515 C C . LEU A 1 331 ? 4.886 34.143 -18.667 1.00 88.25 331 LEU A C 1
ATOM 2517 O O . LEU A 1 331 ? 6.001 34.157 -18.141 1.00 88.25 331 LEU A O 1
ATOM 2521 N N . THR A 1 332 ? 3.875 33.397 -18.230 1.00 91.81 332 THR A N 1
ATOM 2522 C CA . THR A 1 332 ? 4.042 32.282 -17.288 1.00 91.81 332 THR A CA 1
ATOM 2523 C C . THR A 1 332 ? 3.278 31.069 -17.797 1.00 91.81 332 THR A C 1
ATOM 2525 O O . THR A 1 332 ? 2.100 31.201 -18.112 1.00 91.81 332 THR A O 1
ATOM 2528 N N . VAL A 1 333 ? 3.908 29.899 -17.862 1.00 92.75 333 VAL A N 1
ATOM 2529 C CA . VAL A 1 333 ? 3.217 28.610 -18.041 1.00 92.75 333 VAL A CA 1
ATOM 2530 C C . VAL A 1 333 ? 3.365 27.822 -16.756 1.00 92.75 333 VAL A C 1
ATOM 2532 O O . VAL A 1 333 ? 4.488 27.673 -16.293 1.00 92.75 333 VAL A O 1
ATOM 2535 N N . GLU A 1 334 ? 2.283 27.315 -16.177 1.00 92.56 334 GLU A N 1
ATOM 2536 C CA . GLU A 1 334 ? 2.356 26.467 -14.984 1.00 92.56 334 GLU A CA 1
ATOM 2537 C C . GLU A 1 334 ? 1.418 25.257 -15.068 1.00 92.56 334 GLU A C 1
ATOM 2539 O O . GLU A 1 334 ? 0.359 25.341 -15.687 1.00 92.56 334 GLU A O 1
ATOM 2544 N N . CYS A 1 335 ? 1.822 24.128 -14.484 1.00 91.69 335 CYS A N 1
ATOM 2545 C CA . CYS A 1 335 ? 1.016 22.908 -14.389 1.00 91.69 335 CYS A CA 1
ATOM 2546 C C . CYS A 1 335 ? 1.501 21.997 -13.251 1.00 91.69 335 CYS A C 1
ATOM 2548 O O . CYS A 1 335 ? 2.652 22.078 -12.812 1.00 91.69 335 CYS A O 1
ATOM 2550 N N . TRP A 1 336 ? 0.631 21.091 -12.805 1.00 87.94 336 TRP A N 1
ATOM 2551 C CA . TRP A 1 336 ? 1.053 19.891 -12.084 1.00 87.94 336 TRP A CA 1
ATOM 2552 C C . TRP A 1 336 ? 1.317 18.783 -13.086 1.00 87.94 336 TRP A C 1
ATOM 2554 O O . TRP A 1 336 ? 0.484 18.534 -13.953 1.00 87.94 336 TRP A O 1
ATOM 2564 N N . PHE A 1 337 ? 2.437 18.087 -12.944 1.00 88.94 337 PHE A N 1
ATOM 2565 C CA . PHE A 1 337 ? 2.715 16.919 -13.762 1.00 88.94 337 PHE A CA 1
ATOM 2566 C C . PHE A 1 337 ? 3.406 15.814 -12.965 1.00 88.94 337 PHE A C 1
ATOM 2568 O O . PHE A 1 337 ? 4.104 16.081 -11.987 1.00 88.94 337 PHE A O 1
ATOM 2575 N N . LYS A 1 338 ? 3.187 14.562 -13.360 1.00 84.88 338 LYS A N 1
ATOM 2576 C CA . LYS A 1 338 ? 3.780 13.371 -12.747 1.00 84.88 338 LYS A CA 1
ATOM 2577 C C . LYS A 1 338 ? 4.515 12.573 -13.821 1.00 84.88 338 LYS A C 1
ATOM 2579 O O . LYS A 1 338 ? 3.875 11.758 -14.482 1.00 84.88 338 LYS A O 1
ATOM 2584 N N . PRO A 1 339 ? 5.826 12.780 -14.027 1.00 84.75 339 PRO A N 1
ATOM 2585 C CA . PRO A 1 339 ? 6.580 11.972 -14.976 1.00 84.75 339 PRO A CA 1
ATOM 2586 C C . PRO A 1 339 ? 6.708 10.538 -14.452 1.00 84.75 339 PRO A C 1
ATOM 2588 O O . PRO A 1 339 ? 6.951 10.345 -13.268 1.00 84.75 339 PRO A O 1
ATOM 2591 N N . LEU A 1 340 ? 6.559 9.530 -15.306 1.00 80.06 340 LEU A N 1
ATOM 2592 C CA . LEU A 1 340 ? 6.652 8.104 -14.955 1.00 80.06 340 LEU A CA 1
ATOM 2593 C C . LEU A 1 340 ? 7.960 7.468 -15.417 1.00 80.06 340 LEU A C 1
ATOM 2595 O O . LEU A 1 340 ? 8.476 6.571 -14.758 1.00 80.06 340 LEU A O 1
ATOM 2599 N N . THR A 1 341 ? 8.510 7.935 -16.534 1.00 78.88 341 THR A N 1
ATOM 2600 C CA . THR A 1 341 ? 9.829 7.532 -17.028 1.00 78.88 341 THR A CA 1
ATOM 2601 C C . THR A 1 341 ? 10.526 8.741 -17.638 1.00 78.88 341 THR A C 1
ATOM 2603 O O . THR A 1 341 ? 9.867 9.716 -17.998 1.00 78.88 341 THR A O 1
ATOM 2606 N N . PHE A 1 342 ? 11.849 8.674 -17.758 1.00 80.56 342 PHE A N 1
ATOM 2607 C CA . PHE A 1 342 ? 12.642 9.670 -18.474 1.00 80.56 342 PHE A CA 1
ATOM 2608 C C . PHE A 1 342 ? 13.318 9.013 -19.672 1.00 80.56 342 PHE A C 1
ATOM 2610 O O . PHE A 1 342 ? 13.726 7.847 -19.603 1.00 80.56 342 PHE A O 1
ATOM 2617 N N . SER A 1 343 ? 13.451 9.736 -20.779 1.00 74.62 343 SER A N 1
ATOM 2618 C CA . SER A 1 343 ? 14.398 9.361 -21.825 1.00 74.62 343 SER A CA 1
ATOM 2619 C C . SER A 1 343 ? 15.816 9.818 -21.481 1.00 74.62 343 SER A C 1
ATOM 2621 O O . SER A 1 343 ? 16.039 10.638 -20.591 1.00 74.62 343 SER A O 1
ATOM 2623 N N . GLN A 1 344 ? 16.797 9.286 -22.214 1.00 67.25 344 GLN A N 1
ATOM 2624 C CA . GLN A 1 344 ? 18.147 9.859 -22.224 1.00 67.25 344 GLN A CA 1
ATOM 2625 C C . GLN A 1 344 ? 18.232 11.164 -23.042 1.00 67.25 344 GLN A C 1
ATOM 2627 O O . GLN A 1 344 ? 19.278 11.807 -23.047 1.00 67.25 344 GLN A O 1
ATOM 2632 N N . GLY A 1 345 ? 17.164 11.531 -23.758 1.00 74.25 345 GLY A N 1
ATOM 2633 C CA . GLY A 1 345 ? 17.059 12.740 -24.568 1.00 74.25 345 GLY A CA 1
ATOM 2634 C C . GLY A 1 345 ? 16.215 13.823 -23.895 1.00 74.25 345 GLY A C 1
ATOM 2635 O O . GLY A 1 345 ? 16.078 13.858 -22.673 1.00 74.25 345 GLY A O 1
ATOM 2636 N N . SER A 1 346 ? 15.682 14.727 -24.718 1.00 83.25 346 SER A N 1
ATOM 2637 C CA . SER A 1 346 ? 14.768 15.793 -24.302 1.00 83.25 346 SER A CA 1
ATOM 2638 C C . SER A 1 346 ? 13.323 15.329 -24.511 1.00 83.25 346 SER A C 1
ATOM 2640 O O . SER A 1 346 ? 12.890 15.176 -25.654 1.00 83.25 346 SER A O 1
ATOM 2642 N N . ASP A 1 347 ? 12.598 15.086 -23.417 1.00 87.94 347 ASP A N 1
ATOM 2643 C CA . ASP A 1 347 ? 11.174 14.735 -23.442 1.00 87.94 347 ASP A CA 1
ATOM 2644 C C . ASP A 1 347 ? 10.325 16.006 -23.430 1.00 87.94 347 ASP A C 1
ATOM 2646 O O . ASP A 1 347 ? 10.411 16.817 -22.507 1.00 87.94 347 ASP A O 1
ATOM 2650 N N . VAL A 1 348 ? 9.477 16.198 -24.435 1.00 88.75 348 VAL A N 1
ATOM 2651 C CA . VAL A 1 348 ? 8.633 17.390 -24.549 1.00 88.75 348 VAL A CA 1
ATOM 2652 C C . VAL A 1 348 ? 7.431 17.280 -23.611 1.00 88.75 348 VAL A C 1
ATOM 2654 O O . VAL A 1 348 ? 6.589 16.394 -23.751 1.00 88.75 348 VAL A O 1
ATOM 2657 N N . VAL A 1 349 ? 7.323 18.225 -22.673 1.00 90.50 349 VAL A N 1
ATOM 2658 C CA . VAL A 1 349 ? 6.138 18.390 -21.815 1.00 90.50 349 VAL A CA 1
ATOM 2659 C C . VAL A 1 349 ? 5.155 19.345 -22.486 1.00 90.50 349 VAL A C 1
ATOM 2661 O O . VAL A 1 349 ? 3.985 19.014 -22.661 1.00 90.50 349 VAL A O 1
ATOM 2664 N N . LEU A 1 350 ? 5.643 20.515 -22.908 1.00 91.75 350 LEU A N 1
ATOM 2665 C CA . LEU A 1 350 ? 4.871 21.507 -23.653 1.00 91.75 350 LEU A CA 1
ATOM 2666 C C . LEU A 1 350 ? 5.777 22.264 -24.623 1.00 91.75 350 LEU A C 1
ATOM 2668 O O . LEU A 1 350 ? 6.857 22.713 -24.245 1.00 91.75 350 LEU A O 1
ATOM 2672 N N . GLN A 1 351 ? 5.316 22.489 -25.848 1.00 89.44 351 GLN A N 1
ATOM 2673 C CA . GLN A 1 351 ? 6.012 23.326 -26.826 1.00 89.44 351 GLN A CA 1
ATOM 2674 C C . GLN A 1 351 ? 5.064 24.277 -27.557 1.00 89.44 351 GLN A C 1
ATOM 2676 O O . GLN A 1 351 ? 3.878 23.998 -27.744 1.00 89.44 351 GLN A O 1
ATOM 2681 N N . SER A 1 352 ? 5.607 25.417 -27.979 1.00 84.44 352 SER A N 1
ATOM 2682 C CA . SER A 1 352 ? 4.901 26.370 -28.843 1.00 84.44 352 SER A CA 1
ATOM 2683 C C . SER A 1 352 ? 5.024 25.975 -30.316 1.00 84.44 352 SER A C 1
ATOM 2685 O O . SER A 1 352 ? 6.129 25.751 -30.799 1.00 84.44 352 SER A O 1
ATOM 2687 N N . GLY A 1 353 ? 3.894 25.956 -31.027 1.00 70.69 353 GLY A N 1
ATOM 2688 C CA . GLY A 1 353 ? 3.802 25.679 -32.460 1.00 70.69 353 GLY A CA 1
ATOM 2689 C C . GLY A 1 353 ? 3.842 24.192 -32.833 1.00 70.69 353 GLY A C 1
ATOM 2690 O O . GLY A 1 353 ? 4.721 23.451 -32.406 1.00 70.69 353 GLY A O 1
ATOM 2691 N N . THR A 1 354 ? 2.896 23.762 -33.672 1.00 59.38 354 THR A N 1
ATOM 2692 C CA . THR A 1 354 ? 2.823 22.399 -34.249 1.00 59.38 354 THR A CA 1
ATOM 2693 C C . THR A 1 354 ? 3.269 22.340 -35.715 1.00 59.38 354 THR A C 1
ATOM 2695 O O . THR A 1 354 ? 3.471 21.259 -36.260 1.00 59.38 354 THR A O 1
ATOM 2698 N N . GLY A 1 355 ? 3.456 23.501 -36.357 1.00 62.69 355 GLY A N 1
ATOM 2699 C CA . GLY A 1 355 ? 3.838 23.628 -37.771 1.00 62.69 355 GLY A CA 1
ATOM 2700 C C . GLY A 1 355 ? 4.636 24.896 -38.105 1.00 62.69 355 GLY A C 1
ATOM 2701 O O . GLY A 1 355 ? 4.766 25.256 -39.272 1.00 62.69 355 GLY A O 1
ATOM 2702 N N . GLU A 1 356 ? 5.165 25.589 -37.093 1.00 72.69 356 GLU A N 1
ATOM 2703 C CA . GLU A 1 356 ? 6.009 26.789 -37.208 1.00 72.69 356 GLU A CA 1
ATOM 2704 C C . GLU A 1 356 ? 7.235 26.650 -36.284 1.00 72.69 356 GLU A C 1
ATOM 2706 O O . GLU A 1 356 ? 7.321 25.716 -35.490 1.00 72.69 356 GLU A O 1
ATOM 2711 N N . SER A 1 357 ? 8.208 27.565 -36.366 1.00 76.44 357 SER A N 1
ATOM 2712 C CA . SER A 1 357 ? 9.383 27.527 -35.481 1.00 76.44 357 SER A CA 1
ATOM 2713 C C . SER A 1 357 ? 9.003 27.713 -34.007 1.00 76.44 357 SER A C 1
ATOM 2715 O O . SER A 1 357 ? 8.451 28.754 -33.639 1.00 76.44 357 SER A O 1
ATOM 2717 N N . ILE A 1 358 ? 9.392 26.747 -33.171 1.00 82.81 358 ILE A N 1
ATOM 2718 C CA . ILE A 1 358 ? 9.213 26.758 -31.713 1.00 82.81 358 ILE A CA 1
ATOM 2719 C C . ILE A 1 358 ? 9.861 28.015 -31.117 1.00 82.81 358 ILE A C 1
ATOM 2721 O O . ILE A 1 358 ? 11.011 28.332 -31.424 1.00 82.81 358 ILE A O 1
ATOM 2725 N N . ARG A 1 359 ? 9.133 28.750 -30.266 1.00 81.56 359 ARG A N 1
ATOM 2726 C CA . ARG A 1 359 ? 9.629 29.969 -29.586 1.00 81.56 359 ARG A CA 1
ATOM 2727 C C . ARG A 1 359 ? 9.863 29.802 -28.102 1.00 81.56 359 ARG A C 1
ATOM 2729 O O . ARG A 1 359 ? 10.666 30.528 -27.530 1.00 81.56 359 ARG A O 1
ATOM 2736 N N . PHE A 1 360 ? 9.201 28.839 -27.497 1.00 87.88 360 PHE A N 1
ATOM 2737 C CA . PHE A 1 360 ? 9.574 28.296 -26.210 1.00 87.88 360 PHE A CA 1
ATOM 2738 C C . PHE A 1 360 ? 9.157 26.832 -26.097 1.00 87.88 360 PHE A C 1
ATOM 2740 O O . PHE A 1 360 ? 8.200 26.401 -26.753 1.00 87.88 360 PHE A O 1
ATOM 2747 N N . ALA A 1 361 ? 9.871 26.097 -25.253 1.00 90.50 361 ALA A N 1
ATOM 2748 C CA . ALA A 1 361 ? 9.556 24.725 -24.895 1.00 90.50 361 ALA A CA 1
ATOM 2749 C C . ALA A 1 361 ? 9.867 24.470 -23.420 1.00 90.50 361 ALA A C 1
ATOM 2751 O O . ALA A 1 361 ? 10.787 25.057 -22.847 1.00 90.50 361 ALA A O 1
ATOM 2752 N N . ILE A 1 362 ? 9.076 23.580 -22.837 1.00 93.25 362 ILE A N 1
ATOM 2753 C CA . ILE A 1 362 ? 9.288 22.962 -21.541 1.00 93.25 362 ILE A CA 1
ATOM 2754 C C . ILE A 1 362 ? 9.602 21.498 -21.821 1.00 93.25 362 ILE A C 1
ATOM 2756 O O . ILE A 1 362 ? 8.764 20.785 -22.383 1.00 93.25 362 ILE A O 1
ATOM 2760 N N . THR A 1 363 ? 10.802 21.059 -21.455 1.00 92.75 363 THR A N 1
ATOM 2761 C CA . THR A 1 363 ? 11.253 19.687 -21.719 1.00 92.75 363 THR A CA 1
ATOM 2762 C C . THR A 1 363 ? 11.887 19.055 -20.486 1.00 92.75 363 THR A C 1
ATOM 2764 O O . THR A 1 363 ? 12.192 19.759 -19.528 1.00 92.75 363 THR A O 1
ATOM 2767 N N . LEU A 1 364 ? 12.073 17.738 -20.486 1.00 89.38 364 LEU A N 1
ATOM 2768 C CA . LEU A 1 364 ? 12.882 17.020 -19.505 1.00 89.38 364 LEU A CA 1
ATOM 2769 C C . LEU A 1 364 ? 14.138 16.504 -20.209 1.00 89.38 364 LEU A C 1
ATOM 2771 O O . LEU A 1 364 ? 14.041 15.607 -21.035 1.00 89.38 364 LEU A O 1
ATOM 2775 N N . GLU A 1 365 ? 15.310 17.042 -19.888 1.00 87.25 365 GLU A N 1
ATOM 2776 C CA . GLU A 1 365 ? 16.593 16.517 -20.370 1.00 87.25 365 GLU A CA 1
ATOM 2777 C C . GLU A 1 365 ? 17.156 15.545 -19.335 1.00 87.25 365 GLU A C 1
ATOM 2779 O O . GLU A 1 365 ? 17.548 15.960 -18.242 1.00 87.25 365 GLU A O 1
ATOM 2784 N N . ALA A 1 366 ? 17.153 14.245 -19.650 1.00 78.81 366 ALA A N 1
ATOM 2785 C CA . ALA A 1 366 ? 17.575 13.191 -18.719 1.00 78.81 366 ALA A CA 1
ATOM 2786 C C . ALA A 1 366 ? 16.910 13.303 -17.324 1.00 78.81 366 ALA A C 1
ATOM 2788 O O . ALA A 1 366 ? 17.532 13.066 -16.289 1.00 78.81 366 ALA A O 1
ATOM 2789 N N . GLY A 1 367 ? 15.636 13.711 -17.296 1.00 75.00 367 GLY A N 1
ATOM 2790 C CA . GLY A 1 367 ? 14.846 13.898 -16.076 1.00 75.00 367 GLY A CA 1
ATOM 2791 C C . GLY A 1 367 ? 14.975 15.265 -15.394 1.00 75.00 367 GLY A C 1
ATOM 2792 O O . GLY A 1 367 ? 14.249 15.516 -14.434 1.00 75.00 367 GLY A O 1
ATOM 2793 N N . ALA A 1 368 ? 15.837 16.173 -15.864 1.00 85.06 368 ALA A N 1
ATOM 2794 C CA . ALA A 1 368 ? 15.894 17.557 -15.383 1.00 85.06 368 ALA A CA 1
ATOM 2795 C C . ALA A 1 368 ? 14.982 18.468 -16.227 1.00 85.06 368 ALA A C 1
ATOM 2797 O O . ALA A 1 368 ? 15.099 18.470 -17.452 1.00 85.06 368 ALA A O 1
ATOM 2798 N N . PRO A 1 369 ? 14.081 19.266 -15.627 1.00 91.56 369 PRO A N 1
ATOM 2799 C CA . PRO A 1 369 ? 13.166 20.095 -16.382 1.00 91.56 369 PRO A CA 1
ATOM 2800 C C . PRO A 1 369 ? 13.899 21.327 -16.905 1.00 91.56 369 PRO A C 1
ATOM 2802 O O . PRO A 1 369 ? 14.607 22.011 -16.165 1.00 91.56 369 PRO A O 1
ATOM 2805 N N . THR A 1 370 ? 13.709 21.638 -18.176 1.00 92.19 370 THR A N 1
ATOM 2806 C CA . THR A 1 370 ? 14.296 22.795 -18.839 1.00 92.19 370 THR A CA 1
ATOM 2807 C C . THR A 1 370 ? 13.199 23.675 -19.415 1.00 92.19 370 THR A C 1
ATOM 2809 O O . THR A 1 370 ? 12.168 23.199 -19.890 1.00 92.19 370 THR A O 1
ATOM 2812 N N . PHE A 1 371 ? 13.418 24.984 -19.355 1.00 93.44 371 PHE A N 1
ATOM 2813 C CA . PHE A 1 371 ? 12.586 25.981 -20.008 1.00 93.44 371 PHE A CA 1
ATOM 2814 C C . PHE A 1 371 ? 13.444 26.781 -20.974 1.00 93.44 371 PHE A C 1
ATOM 2816 O O . PHE A 1 371 ? 14.276 27.585 -20.550 1.00 93.44 371 PHE A O 1
ATOM 2823 N N . SER A 1 372 ? 13.242 26.549 -22.266 1.00 90.31 372 SER A N 1
ATOM 2824 C CA . SER A 1 372 ? 13.982 27.204 -23.340 1.00 90.31 372 SER A CA 1
ATOM 2825 C C . SER A 1 372 ? 13.117 28.248 -24.023 1.00 90.31 372 SER A C 1
ATOM 2827 O O . SER A 1 372 ? 11.997 27.946 -24.420 1.00 90.31 372 SER A O 1
ATOM 2829 N N . VAL A 1 373 ? 13.657 29.450 -24.219 1.00 87.88 373 VAL A N 1
ATOM 2830 C CA . VAL A 1 373 ? 13.092 30.506 -25.069 1.00 87.88 373 VAL A CA 1
ATOM 2831 C C . VAL A 1 373 ? 14.006 30.685 -26.283 1.00 87.88 373 VAL A C 1
ATOM 2833 O O . VAL A 1 373 ? 15.203 30.944 -26.144 1.00 87.88 373 VAL A O 1
ATOM 2836 N N . PHE A 1 374 ? 13.446 30.526 -27.481 1.00 83.44 374 PHE A N 1
ATOM 2837 C CA . PHE A 1 374 ? 14.166 30.468 -28.751 1.00 83.44 374 PHE A CA 1
ATOM 2838 C C . PHE A 1 374 ? 14.031 31.785 -29.536 1.00 83.44 374 PHE A C 1
ATOM 2840 O O . PHE A 1 374 ? 12.934 32.234 -29.881 1.00 83.44 374 PHE A O 1
ATOM 2847 N N . GLY A 1 375 ? 15.172 32.395 -29.865 1.00 73.56 375 GLY A N 1
ATOM 2848 C CA . GLY A 1 375 ? 15.278 33.614 -30.673 1.00 73.56 375 GLY A CA 1
ATOM 2849 C C . GLY A 1 375 ? 16.505 33.590 -31.586 1.00 73.56 375 GLY A C 1
ATOM 2850 O O . GLY A 1 375 ? 16.853 32.551 -32.133 1.00 73.56 375 GLY A 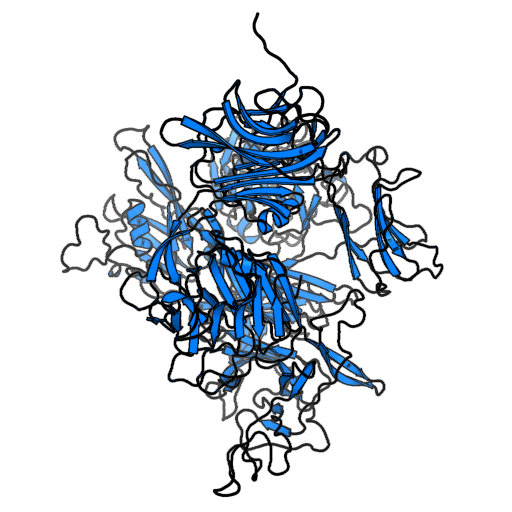O 1
ATOM 2851 N N . THR A 1 376 ? 17.190 34.727 -31.740 1.00 72.88 376 THR A N 1
ATOM 2852 C CA . THR A 1 376 ? 18.548 34.768 -32.329 1.00 72.88 376 THR A CA 1
ATOM 2853 C C . THR A 1 376 ? 19.582 34.044 -31.461 1.00 72.88 376 THR A C 1
ATOM 2855 O O . THR A 1 376 ? 20.600 33.578 -31.960 1.00 72.88 376 THR A O 1
ATOM 2858 N N . THR A 1 377 ? 19.300 33.959 -30.163 1.00 76.38 377 THR A N 1
ATOM 2859 C CA . THR A 1 377 ? 20.038 33.242 -29.121 1.00 76.38 377 THR A CA 1
ATOM 2860 C C . THR A 1 377 ? 19.023 32.470 -28.280 1.00 76.38 377 THR A C 1
ATOM 2862 O O . THR A 1 377 ? 17.936 32.988 -28.009 1.00 76.38 377 THR A O 1
ATOM 2865 N N . THR A 1 378 ? 19.348 31.234 -27.895 1.00 84.50 378 THR A N 1
ATOM 2866 C CA . THR A 1 378 ? 18.505 30.410 -27.013 1.00 84.50 378 THR A CA 1
ATOM 2867 C C . THR A 1 378 ? 18.847 30.700 -25.557 1.00 84.50 378 THR A C 1
ATOM 2869 O O . THR A 1 378 ? 20.021 30.703 -25.188 1.00 84.50 378 THR A O 1
ATOM 2872 N N . VAL A 1 379 ? 17.829 30.932 -24.731 1.00 85.81 379 VAL A N 1
ATOM 2873 C CA . VAL A 1 379 ? 17.969 31.076 -23.276 1.00 85.81 379 VAL A CA 1
ATOM 2874 C C . VAL A 1 379 ? 17.270 29.890 -22.624 1.00 85.81 379 VAL A C 1
ATOM 2876 O O . VAL A 1 379 ? 16.057 29.770 -22.757 1.00 85.81 379 VAL A O 1
ATOM 2879 N N . THR A 1 380 ? 18.020 29.025 -21.939 1.00 89.81 380 THR A N 1
ATOM 2880 C CA . THR A 1 380 ? 17.491 27.828 -21.264 1.00 89.81 380 THR A CA 1
ATOM 2881 C C . THR A 1 380 ? 17.720 27.886 -19.755 1.00 89.81 380 THR A C 1
ATOM 2883 O O . THR A 1 380 ? 18.856 27.827 -19.299 1.00 89.81 380 THR A O 1
ATOM 2886 N N . ALA A 1 381 ? 16.652 27.966 -18.965 1.00 88.06 381 ALA A N 1
ATOM 2887 C CA . ALA A 1 381 ? 16.726 27.751 -17.521 1.00 88.06 381 ALA A CA 1
ATOM 2888 C C . ALA A 1 381 ? 16.570 26.253 -17.211 1.00 88.06 381 ALA A C 1
ATOM 2890 O O . ALA A 1 381 ? 15.654 25.623 -17.737 1.00 88.06 381 ALA A O 1
ATOM 2891 N N . CYS A 1 382 ? 17.425 25.691 -16.352 1.00 86.25 382 CYS A N 1
ATOM 2892 C CA . CYS A 1 382 ? 17.397 24.269 -15.989 1.00 86.25 382 CYS A CA 1
ATOM 2893 C C . CYS A 1 382 ? 17.094 24.090 -14.499 1.00 86.25 382 CYS A C 1
ATOM 2895 O O . CYS A 1 382 ? 17.734 24.715 -13.652 1.00 86.25 382 CYS A O 1
ATOM 2897 N N . GLY A 1 383 ? 16.128 23.231 -14.187 1.00 79.88 383 GLY A N 1
ATOM 2898 C CA . GLY A 1 383 ? 15.826 22.772 -12.837 1.00 79.88 383 GLY A CA 1
ATOM 2899 C C . GLY A 1 383 ? 16.632 21.525 -12.440 1.00 79.88 383 GLY A C 1
ATOM 2900 O O . GLY A 1 383 ? 17.460 21.038 -13.210 1.00 79.88 383 GLY A O 1
ATOM 2901 N N . PRO A 1 384 ? 16.405 20.993 -11.227 1.00 76.38 384 PRO A N 1
ATOM 2902 C CA . PRO A 1 384 ? 17.071 19.797 -10.726 1.00 76.38 384 PRO A CA 1
ATOM 2903 C C . PRO A 1 384 ? 16.492 18.528 -11.367 1.00 76.38 384 PRO A C 1
ATOM 2905 O O . PRO A 1 384 ? 15.332 18.514 -11.774 1.00 76.38 384 PRO A O 1
ATOM 2908 N N . MET A 1 385 ? 17.271 17.442 -11.391 1.00 77.75 385 MET A N 1
ATOM 2909 C CA . MET A 1 385 ? 16.786 16.124 -11.817 1.00 77.75 385 MET A CA 1
ATOM 2910 C C . MET A 1 385 ? 15.597 15.682 -10.953 1.00 77.75 385 MET A C 1
ATOM 2912 O O . MET A 1 385 ? 15.676 15.702 -9.721 1.00 77.75 385 MET A O 1
ATOM 2916 N N . LEU A 1 386 ? 14.501 15.312 -11.610 1.00 75.12 386 LEU A N 1
ATOM 2917 C CA . LEU A 1 386 ? 13.274 14.853 -10.971 1.00 75.12 386 LEU A CA 1
ATOM 2918 C C . LEU A 1 386 ? 13.328 13.351 -10.713 1.00 75.12 386 LEU A C 1
ATOM 2920 O O . LEU A 1 386 ? 14.155 12.626 -11.258 1.00 75.12 386 LEU A O 1
ATOM 2924 N N . GLU A 1 387 ? 12.413 12.887 -9.874 1.00 74.00 387 GLU A N 1
ATOM 2925 C CA . GLU A 1 387 ? 12.219 11.473 -9.596 1.00 74.00 387 GLU A CA 1
ATOM 2926 C C . GLU A 1 387 ? 10.950 10.986 -10.311 1.00 74.00 387 GLU A C 1
ATOM 2928 O O . GLU A 1 387 ? 9.913 11.654 -10.212 1.00 74.00 387 GLU A O 1
ATOM 2933 N N . PRO A 1 388 ? 10.997 9.857 -11.042 1.00 74.19 388 PRO A N 1
ATOM 2934 C CA . PRO A 1 388 ? 9.818 9.341 -11.716 1.00 74.19 388 PRO A CA 1
ATOM 2935 C C . PRO A 1 388 ? 8.794 8.830 -10.693 1.00 74.19 388 PRO A C 1
ATOM 2937 O O . PRO A 1 388 ? 9.136 8.347 -9.616 1.00 74.19 388 PRO A O 1
ATOM 2940 N N . GLY A 1 389 ? 7.515 8.937 -11.030 1.00 67.88 389 GLY A N 1
ATOM 2941 C CA . GLY A 1 389 ? 6.388 8.555 -10.188 1.00 67.88 389 GLY A CA 1
ATOM 2942 C C . GLY A 1 389 ? 5.958 9.619 -9.177 1.00 67.88 389 GLY A C 1
ATOM 2943 O O . GLY A 1 389 ? 5.012 9.368 -8.429 1.00 67.88 389 GLY A O 1
ATOM 2944 N N . PHE A 1 390 ? 6.586 10.798 -9.153 1.00 68.44 390 PHE A N 1
ATOM 2945 C CA . PHE A 1 390 ? 6.227 11.882 -8.237 1.00 68.44 390 PHE A CA 1
ATOM 2946 C C . PHE A 1 390 ? 5.542 13.027 -8.950 1.00 68.44 390 PHE A C 1
ATOM 2948 O O . PHE A 1 390 ? 5.955 13.459 -10.018 1.00 68.44 390 PHE A O 1
ATOM 2955 N N . LEU A 1 391 ? 4.507 13.554 -8.312 1.00 74.75 391 LEU A N 1
ATOM 2956 C CA . LEU A 1 391 ? 3.857 14.752 -8.790 1.00 74.75 391 LEU A CA 1
ATOM 2957 C C . LEU A 1 391 ? 4.701 15.990 -8.439 1.00 74.75 391 LEU A C 1
ATOM 2959 O O . LEU A 1 391 ? 5.118 16.175 -7.294 1.00 74.75 391 LEU A O 1
ATOM 2963 N N . VAL A 1 392 ? 4.927 16.845 -9.430 1.00 79.50 392 VAL A N 1
ATOM 2964 C CA . VAL A 1 392 ? 5.734 18.062 -9.361 1.00 79.50 392 VAL A CA 1
ATOM 2965 C C . VAL A 1 392 ? 4.927 19.220 -9.939 1.00 79.50 392 VAL A C 1
ATOM 2967 O O . VAL A 1 392 ? 4.284 19.079 -10.977 1.00 79.50 392 VAL A O 1
ATOM 2970 N N . HIS A 1 393 ? 4.960 20.380 -9.286 1.00 86.38 393 HIS A N 1
ATOM 2971 C CA . HIS A 1 393 ? 4.465 21.615 -9.887 1.00 86.38 393 HIS A CA 1
ATOM 2972 C C . HIS A 1 393 ? 5.593 22.281 -10.664 1.00 86.38 393 HIS A C 1
ATOM 2974 O O . HIS A 1 393 ? 6.659 22.549 -10.102 1.00 86.38 393 HIS A O 1
ATOM 2980 N N . LEU A 1 394 ? 5.351 22.588 -11.930 1.00 91.06 394 LEU A N 1
ATOM 2981 C CA . LEU A 1 394 ? 6.289 23.297 -12.783 1.00 91.06 394 LEU A CA 1
ATOM 2982 C C . LEU A 1 394 ? 5.693 24.643 -13.164 1.00 91.06 394 LEU A C 1
ATOM 2984 O O . LEU A 1 394 ? 4.572 24.677 -13.659 1.00 91.06 394 LEU A O 1
ATOM 2988 N N . ALA A 1 395 ? 6.430 25.736 -12.964 1.00 93.19 395 ALA A N 1
ATOM 2989 C CA . ALA A 1 395 ? 6.071 27.036 -13.526 1.00 93.19 395 ALA A CA 1
ATOM 2990 C C . ALA A 1 395 ? 7.260 27.661 -14.258 1.00 93.19 395 ALA A C 1
ATOM 2992 O O . ALA A 1 395 ? 8.345 27.766 -13.711 1.00 93.19 395 ALA A O 1
ATOM 2993 N N . CYS A 1 396 ? 7.076 28.089 -15.494 1.00 93.88 396 CYS A N 1
ATOM 2994 C CA . CYS A 1 396 ? 8.108 28.660 -16.345 1.00 93.88 396 CYS A CA 1
ATOM 2995 C C . CYS A 1 396 ? 7.754 30.112 -16.646 1.00 93.88 396 CYS A C 1
ATOM 2997 O O . CYS A 1 396 ? 6.697 30.366 -17.224 1.00 93.88 396 CYS A O 1
ATOM 2999 N N . THR A 1 397 ? 8.610 31.058 -16.258 1.00 92.50 397 THR A N 1
ATOM 3000 C CA . THR A 1 397 ? 8.368 32.492 -16.439 1.00 92.50 397 THR A CA 1
ATOM 3001 C C . THR A 1 397 ? 9.415 33.132 -17.339 1.00 92.50 397 THR A C 1
ATOM 3003 O O . THR A 1 397 ? 10.593 32.769 -17.333 1.00 92.50 397 THR A O 1
ATOM 3006 N N . TRP A 1 398 ? 8.964 34.095 -18.137 1.00 89.62 398 TRP A N 1
ATOM 3007 C CA . TRP A 1 398 ? 9.797 34.922 -19.003 1.00 89.62 398 TRP A CA 1
ATOM 3008 C C . TRP A 1 398 ? 9.368 36.378 -18.851 1.00 89.62 398 TRP A C 1
ATOM 3010 O O . TRP A 1 398 ? 8.171 36.652 -18.871 1.00 89.62 398 TRP A O 1
ATOM 3020 N N . ASP A 1 399 ? 10.318 37.304 -18.715 1.00 86.75 399 ASP A N 1
ATOM 3021 C CA . ASP A 1 399 ? 10.063 38.749 -18.548 1.00 86.75 399 ASP A CA 1
ATOM 3022 C C . ASP A 1 399 ? 10.716 39.638 -19.629 1.00 86.75 399 ASP A C 1
ATOM 3024 O O . ASP A 1 399 ? 10.890 40.840 -19.425 1.00 86.75 399 ASP A O 1
ATOM 3028 N N . ALA A 1 400 ? 11.072 39.043 -20.776 1.00 81.44 400 ALA A N 1
ATOM 3029 C CA . ALA A 1 400 ? 11.831 39.626 -21.894 1.00 81.44 400 ALA A CA 1
ATOM 3030 C C . ALA A 1 400 ? 13.347 39.665 -21.682 1.00 81.44 400 ALA A C 1
ATOM 3032 O O . ALA A 1 400 ? 14.080 39.951 -22.631 1.00 81.44 400 ALA A O 1
ATOM 3033 N N . SER A 1 401 ? 13.826 39.364 -20.475 1.00 81.06 401 SER A N 1
ATOM 3034 C CA . SER A 1 401 ? 15.247 39.422 -20.120 1.00 81.06 401 SER A CA 1
ATOM 3035 C C . SER A 1 401 ? 15.755 38.200 -19.351 1.00 81.06 401 SER A C 1
ATOM 3037 O O . SER A 1 401 ? 16.956 37.908 -19.344 1.00 81.06 401 SER A O 1
ATOM 3039 N N . GLN A 1 402 ? 14.857 37.484 -18.684 1.00 85.88 402 GLN A N 1
ATOM 3040 C CA . GLN A 1 402 ? 15.184 36.408 -17.770 1.00 85.88 402 GLN A CA 1
ATOM 3041 C C . GLN A 1 402 ? 14.191 35.261 -17.930 1.00 85.88 402 GLN A C 1
ATOM 3043 O O . GLN A 1 402 ? 12.978 35.466 -17.890 1.00 85.88 402 GLN A O 1
ATOM 3048 N N . ALA A 1 403 ? 14.730 34.051 -18.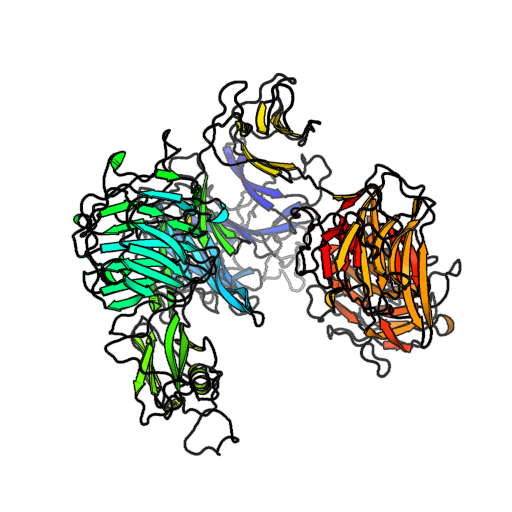094 1.00 89.00 403 ALA A N 1
ATOM 3049 C CA . ALA A 1 403 ? 13.977 32.808 -18.032 1.00 89.00 403 ALA A CA 1
ATOM 3050 C C . ALA A 1 403 ? 14.128 32.218 -16.629 1.00 89.00 403 ALA A C 1
ATOM 3052 O O . ALA A 1 403 ? 15.246 32.111 -16.112 1.00 89.00 403 ALA A O 1
ATOM 3053 N N . ILE A 1 404 ? 13.014 31.838 -16.011 1.00 88.81 404 ILE A N 1
ATOM 3054 C CA . ILE A 1 404 ? 13.003 31.171 -14.711 1.00 88.81 404 ILE A CA 1
ATOM 3055 C C . ILE A 1 404 ? 12.148 29.920 -14.825 1.00 88.81 404 ILE A C 1
ATOM 3057 O O . ILE A 1 404 ? 11.029 29.974 -15.327 1.00 88.81 404 ILE A O 1
ATOM 3061 N N . ILE A 1 405 ? 12.655 28.799 -14.329 1.00 91.06 405 ILE A N 1
ATOM 3062 C CA . ILE A 1 405 ? 11.852 27.607 -14.084 1.00 91.06 405 ILE A CA 1
ATOM 3063 C C . ILE A 1 405 ? 11.683 27.428 -12.581 1.00 91.06 405 ILE A C 1
ATOM 3065 O O . ILE A 1 405 ? 12.644 27.478 -11.822 1.00 91.06 405 ILE A O 1
ATOM 3069 N N . TYR A 1 406 ? 10.446 27.269 -12.142 1.00 83.94 406 TYR A N 1
ATOM 3070 C CA . TYR A 1 406 ? 10.057 27.039 -10.769 1.00 83.94 406 TYR A CA 1
ATOM 3071 C C . TYR A 1 406 ? 9.678 25.576 -10.614 1.00 83.94 406 TYR A C 1
ATOM 3073 O O . TYR A 1 406 ? 8.647 25.153 -11.132 1.00 83.94 406 TYR A O 1
ATOM 3081 N N . VAL A 1 407 ? 10.479 24.814 -9.875 1.00 82.00 407 VAL A N 1
ATOM 3082 C CA . VAL A 1 407 ? 10.151 23.426 -9.521 1.00 82.00 407 VAL A CA 1
ATOM 3083 C C . VAL A 1 407 ? 9.610 23.422 -8.100 1.00 82.00 407 VAL A C 1
ATOM 3085 O O . VAL A 1 407 ? 10.308 23.817 -7.170 1.00 82.00 407 VAL A O 1
ATOM 3088 N N . ASN A 1 408 ? 8.340 23.049 -7.934 1.00 73.38 408 ASN A N 1
ATOM 3089 C CA . ASN A 1 408 ? 7.598 23.129 -6.671 1.00 73.38 408 ASN A CA 1
ATOM 3090 C C . ASN A 1 408 ? 7.662 24.521 -6.014 1.00 73.38 408 ASN A C 1
ATOM 3092 O O . ASN A 1 408 ? 7.757 24.655 -4.794 1.00 73.38 408 ASN A O 1
ATOM 3096 N N . GLY A 1 409 ? 7.630 25.562 -6.852 1.00 68.88 409 GLY A N 1
ATOM 3097 C CA . GLY A 1 409 ? 7.707 26.957 -6.429 1.00 68.88 409 GLY A CA 1
ATOM 3098 C C . GLY A 1 409 ? 9.126 27.485 -6.212 1.00 68.88 409 GLY A C 1
ATOM 3099 O O . GLY A 1 409 ? 9.255 28.644 -5.840 1.00 68.88 409 GLY A O 1
ATOM 3100 N N . THR A 1 410 ? 10.187 26.714 -6.466 1.00 72.44 410 THR A N 1
ATOM 3101 C CA . THR A 1 410 ? 11.586 27.161 -6.299 1.00 72.44 410 THR A CA 1
ATOM 3102 C C . THR A 1 410 ? 12.201 27.651 -7.603 1.00 72.44 410 THR A C 1
ATOM 3104 O O . THR A 1 410 ? 12.280 26.847 -8.527 1.00 72.44 410 THR A O 1
ATOM 3107 N N . PRO A 1 411 ? 12.700 28.898 -7.687 1.00 75.50 411 PRO A N 1
ATOM 3108 C CA . PRO A 1 411 ? 13.259 29.450 -8.918 1.00 75.50 411 PRO A CA 1
ATOM 3109 C C . PRO A 1 411 ? 14.639 28.881 -9.269 1.00 75.50 411 PRO A C 1
ATOM 3111 O O . PRO A 1 411 ? 15.548 28.870 -8.444 1.00 75.50 411 PRO A O 1
ATOM 3114 N N . PHE A 1 412 ? 14.824 28.560 -10.545 1.00 80.19 412 PHE A N 1
ATOM 3115 C CA . PHE A 1 412 ? 16.098 28.296 -11.206 1.00 80.19 412 PHE A CA 1
ATOM 3116 C C . PHE A 1 412 ? 16.187 29.230 -12.411 1.00 80.19 412 PHE A C 1
ATOM 3118 O O . PHE A 1 412 ? 15.310 29.232 -13.271 1.00 80.19 412 PHE A O 1
ATOM 3125 N N . THR A 1 413 ? 17.196 30.097 -12.429 1.00 79.38 413 THR A N 1
ATOM 3126 C CA . THR A 1 413 ? 17.219 31.286 -13.292 1.00 79.38 413 THR A CA 1
ATOM 3127 C C . THR A 1 413 ? 18.341 31.226 -14.321 1.00 79.38 413 THR A C 1
ATOM 3129 O O . THR A 1 413 ? 19.479 30.927 -13.968 1.00 79.38 413 THR A O 1
ATOM 3132 N N . LEU A 1 414 ? 18.052 31.656 -15.552 1.00 82.25 414 LEU A N 1
ATOM 3133 C CA . LEU A 1 414 ? 19.060 32.048 -16.535 1.00 82.25 414 LEU A CA 1
ATOM 3134 C C . LEU A 1 414 ? 18.735 33.434 -17.118 1.00 82.25 414 LEU A C 1
ATOM 3136 O O . LEU A 1 414 ? 17.626 33.689 -17.588 1.00 82.25 414 LEU A O 1
ATOM 3140 N N . LYS A 1 415 ? 19.723 34.337 -17.118 1.00 78.44 415 LYS A N 1
ATOM 3141 C CA . LYS A 1 415 ? 19.621 35.65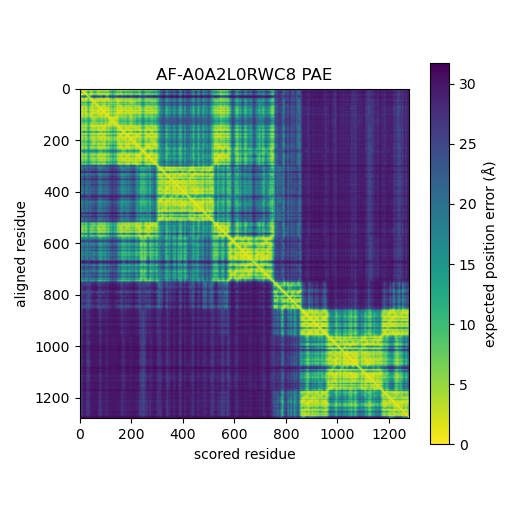4 -17.768 1.00 78.44 415 LYS A CA 1
ATOM 3142 C C . LYS A 1 415 ? 20.095 35.566 -19.213 1.00 78.44 415 LYS A C 1
ATOM 3144 O O . LYS A 1 415 ? 21.148 34.990 -19.477 1.00 78.44 415 LYS A O 1
ATOM 3149 N N . GLY A 1 416 ? 19.373 36.190 -20.135 1.00 71.38 416 GLY A N 1
ATOM 3150 C CA . GLY A 1 416 ? 19.783 36.238 -21.534 1.00 71.38 416 GLY A CA 1
ATOM 3151 C C . GLY A 1 416 ? 18.845 37.075 -22.391 1.00 71.38 416 GLY A C 1
ATOM 3152 O O . GLY A 1 416 ? 17.722 37.373 -22.010 1.00 71.38 416 GLY A O 1
ATOM 3153 N N . THR A 1 417 ? 19.306 37.477 -23.571 1.00 68.25 417 THR A N 1
ATOM 3154 C CA . THR A 1 417 ? 18.481 38.221 -24.529 1.00 68.25 417 THR A CA 1
ATOM 3155 C C . THR A 1 417 ? 17.912 37.223 -25.536 1.00 68.25 417 THR A C 1
ATOM 3157 O O . THR A 1 417 ? 18.673 36.627 -26.293 1.00 68.25 417 THR A O 1
ATOM 3160 N N . ALA A 1 418 ? 16.597 37.001 -25.536 1.00 64.94 418 ALA A N 1
ATOM 3161 C CA . ALA A 1 418 ? 15.901 36.192 -26.544 1.00 64.94 418 ALA A CA 1
ATOM 3162 C C . ALA A 1 418 ? 14.898 37.059 -27.323 1.00 64.94 418 ALA A C 1
ATOM 3164 O O . ALA A 1 418 ? 14.617 38.197 -26.940 1.00 64.94 418 ALA A O 1
ATOM 3165 N N . ALA A 1 419 ? 14.365 36.537 -28.431 1.00 64.25 419 ALA A N 1
ATOM 3166 C CA . ALA A 1 419 ? 13.263 37.194 -29.132 1.00 64.25 419 ALA A CA 1
ATOM 3167 C C . ALA A 1 419 ? 12.008 37.216 -28.241 1.00 64.25 419 ALA A C 1
ATOM 3169 O O . ALA A 1 419 ? 11.836 36.363 -27.370 1.00 64.25 419 ALA A O 1
ATOM 3170 N N . SER A 1 420 ? 11.123 38.187 -28.463 1.00 63.47 420 SER A N 1
ATOM 3171 C CA . SER A 1 420 ? 9.834 38.237 -27.779 1.00 63.47 420 SER A CA 1
ATOM 3172 C C . SER A 1 420 ? 9.014 36.972 -28.038 1.00 63.47 420 SER A C 1
ATOM 3174 O O . SER A 1 420 ? 8.971 36.465 -29.161 1.00 63.47 420 SER A O 1
ATOM 3176 N N . VAL A 1 421 ? 8.322 36.474 -27.010 1.00 66.56 421 VAL A N 1
ATOM 3177 C CA . VAL A 1 421 ? 7.340 35.401 -27.195 1.00 66.56 421 VAL A CA 1
ATOM 3178 C C . VAL A 1 421 ? 6.118 36.011 -27.880 1.00 66.56 421 VAL A C 1
ATOM 3180 O O . VAL A 1 421 ? 5.399 36.812 -27.287 1.00 66.56 421 VAL A O 1
ATOM 3183 N N . ALA A 1 422 ? 5.967 35.725 -29.172 1.00 61.62 422 ALA A N 1
ATOM 3184 C CA . ALA A 1 422 ? 4.909 36.261 -30.025 1.00 61.62 422 ALA A CA 1
ATOM 3185 C C . ALA A 1 422 ? 3.631 35.402 -29.971 1.00 61.62 422 ALA A C 1
ATOM 3187 O O . ALA A 1 422 ? 3.624 34.312 -29.409 1.00 61.62 422 ALA A O 1
ATOM 3188 N N . VAL A 1 423 ? 2.550 35.894 -30.581 1.00 63.53 423 VAL A N 1
ATOM 3189 C CA . VAL A 1 423 ? 1.340 35.102 -30.859 1.00 63.53 423 VAL A CA 1
ATOM 3190 C C . VAL A 1 423 ? 1.657 34.080 -31.957 1.00 63.53 423 VAL A C 1
ATOM 3192 O O . VAL A 1 423 ? 2.252 34.440 -32.973 1.00 63.53 423 VAL A O 1
ATOM 3195 N N . PHE A 1 424 ? 1.258 32.824 -31.761 1.00 70.75 424 PHE A N 1
ATOM 3196 C CA . PHE A 1 424 ? 1.470 31.727 -32.715 1.00 70.75 424 PHE A CA 1
ATOM 3197 C C . PHE A 1 424 ? 0.205 31.466 -33.513 1.00 70.75 424 PHE A C 1
ATOM 3199 O O . PHE A 1 424 ? -0.886 31.563 -32.959 1.00 70.75 424 PHE A O 1
ATOM 3206 N N . SER A 1 425 ? 0.339 31.110 -34.792 1.00 68.44 425 SER A N 1
ATOM 3207 C CA . SER A 1 425 ? -0.823 30.747 -35.611 1.00 68.44 425 SER A CA 1
ATOM 3208 C C . SER A 1 425 ? -1.223 29.275 -35.425 1.00 68.44 425 SER A C 1
ATOM 3210 O O . SER A 1 425 ? -2.383 28.925 -35.631 1.00 68.44 425 SER A O 1
ATOM 3212 N N . SER A 1 426 ? -0.280 28.436 -34.972 1.00 76.56 426 SER A N 1
ATOM 3213 C CA . SER A 1 426 ? -0.407 26.972 -34.875 1.00 76.56 426 SER A CA 1
ATOM 3214 C C . SER A 1 426 ? -0.640 26.413 -33.457 1.00 76.56 426 SER A C 1
ATOM 3216 O O . SER A 1 426 ? -0.695 25.198 -33.288 1.00 76.56 426 SER A O 1
ATOM 3218 N N . GLY A 1 427 ? -0.813 27.266 -32.438 1.00 84.88 427 GLY A N 1
ATOM 3219 C CA . GLY A 1 427 ? -1.167 26.825 -31.079 1.00 84.88 427 GLY A CA 1
ATOM 3220 C C . GLY A 1 427 ? -0.013 26.211 -30.273 1.00 84.88 427 GLY A C 1
ATOM 3221 O O . GLY A 1 427 ? 1.144 26.611 -30.426 1.00 84.88 427 GLY A O 1
ATOM 3222 N N . TYR A 1 428 ? -0.334 25.270 -29.382 1.00 87.75 428 TYR A N 1
ATOM 3223 C CA . TYR A 1 428 ? 0.623 24.586 -28.496 1.00 87.75 428 TYR A CA 1
ATOM 3224 C C . TYR A 1 428 ? 0.415 23.074 -28.539 1.00 87.75 428 TYR A C 1
ATOM 3226 O O . TYR A 1 428 ? -0.709 22.617 -28.733 1.00 87.75 428 TYR A O 1
ATOM 3234 N N . ALA A 1 429 ? 1.481 22.313 -28.308 1.00 88.56 429 ALA A N 1
ATOM 3235 C CA . ALA A 1 429 ? 1.422 20.860 -28.182 1.00 88.56 429 ALA A CA 1
ATOM 3236 C C . ALA A 1 429 ? 1.897 20.401 -26.805 1.00 88.56 429 ALA A C 1
ATOM 3238 O O . ALA A 1 429 ? 2.887 20.914 -26.278 1.00 88.56 429 ALA A O 1
ATOM 3239 N N . LEU A 1 430 ? 1.190 19.413 -26.269 1.00 90.56 430 LEU A N 1
ATOM 3240 C CA . LEU A 1 430 ? 1.513 18.644 -25.074 1.00 90.56 430 LEU A CA 1
ATOM 3241 C C . LEU A 1 430 ? 1.840 17.211 -25.515 1.00 90.56 430 LEU A C 1
ATOM 3243 O O . LEU A 1 430 ? 1.068 16.631 -26.279 1.00 90.56 430 LEU A O 1
ATOM 3247 N N . GLY A 1 431 ? 2.950 16.640 -25.044 1.00 85.50 431 GLY A N 1
ATOM 3248 C CA . GLY A 1 431 ? 3.351 15.266 -25.385 1.00 85.50 431 GLY A CA 1
ATOM 3249 C C . GLY A 1 431 ? 3.778 15.052 -26.850 1.00 85.50 431 GLY A C 1
ATOM 3250 O O . GLY A 1 431 ? 4.388 15.930 -27.465 1.00 85.50 431 GLY A O 1
ATOM 3251 N N . GLY A 1 432 ? 3.486 13.862 -27.393 1.00 78.44 432 GLY A N 1
ATOM 3252 C CA . GLY A 1 432 ? 3.821 13.408 -28.753 1.00 78.44 432 GLY A CA 1
ATOM 3253 C C . GLY A 1 432 ? 4.898 12.312 -28.807 1.00 78.44 432 GLY A C 1
ATOM 3254 O O . GLY A 1 432 ? 5.284 11.750 -27.786 1.00 78.44 432 GLY A O 1
ATOM 3255 N N . ALA A 1 433 ? 5.422 12.014 -30.003 1.00 71.31 433 ALA A N 1
ATOM 3256 C CA . ALA A 1 433 ? 6.428 10.955 -30.217 1.00 71.31 433 ALA A CA 1
ATOM 3257 C C . ALA A 1 433 ? 7.777 11.206 -29.506 1.00 71.31 433 ALA A C 1
ATOM 3259 O O . ALA A 1 433 ? 8.478 10.265 -29.147 1.00 71.31 433 ALA A O 1
ATOM 3260 N N . SER A 1 434 ? 8.124 12.476 -29.277 1.00 73.75 434 SER A N 1
ATOM 3261 C CA . SER A 1 434 ? 9.243 12.895 -28.413 1.00 73.75 434 SER A CA 1
ATOM 3262 C C . SER A 1 434 ? 8.752 13.396 -27.049 1.00 73.75 434 SER A C 1
ATOM 3264 O O . SER A 1 434 ? 9.436 14.177 -26.396 1.00 73.75 434 SER A O 1
ATOM 3266 N N . GLY A 1 435 ? 7.522 13.050 -26.667 1.00 78.81 435 GLY A N 1
ATOM 3267 C CA . GLY A 1 435 ? 6.874 13.502 -25.444 1.00 78.81 435 GLY A CA 1
ATOM 3268 C C . GLY A 1 435 ? 7.384 12.789 -24.196 1.00 78.81 435 GLY A C 1
ATOM 3269 O O . GLY A 1 435 ? 8.251 11.918 -24.249 1.00 78.81 435 GLY A O 1
ATOM 3270 N N . PHE A 1 436 ? 6.814 13.148 -23.052 1.00 87.06 436 PHE A N 1
ATOM 3271 C CA . PHE A 1 436 ? 7.061 12.476 -21.778 1.00 87.06 436 PHE A CA 1
ATOM 3272 C C . PHE A 1 436 ? 5.978 11.414 -21.498 1.00 87.06 436 PHE A C 1
ATOM 3274 O O . PHE A 1 436 ? 4.861 11.519 -22.003 1.00 87.06 436 PHE A O 1
ATOM 3281 N N . SER A 1 437 ? 6.291 10.400 -20.683 1.00 85.12 437 SER A N 1
ATOM 3282 C CA . SER A 1 437 ? 5.266 9.495 -20.137 1.00 85.12 437 SER A CA 1
ATOM 3283 C C . SER A 1 437 ? 4.848 9.989 -18.754 1.00 85.12 437 SER A C 1
ATOM 3285 O O . SER A 1 437 ? 5.708 10.108 -17.877 1.00 85.12 437 SER A O 1
ATOM 3287 N N . GLY A 1 438 ? 3.562 10.259 -18.532 1.00 83.56 438 GLY A N 1
ATOM 3288 C CA . GLY A 1 438 ? 3.044 10.730 -17.250 1.00 83.56 438 GLY A CA 1
ATOM 3289 C C . GLY A 1 438 ? 1.758 11.549 -17.328 1.00 83.56 438 GLY A C 1
ATOM 3290 O O . GLY A 1 438 ? 1.183 11.727 -18.393 1.00 83.56 438 GLY A O 1
ATOM 3291 N N . ASP A 1 439 ? 1.309 12.057 -16.183 1.00 86.88 439 ASP A N 1
ATOM 3292 C CA . ASP A 1 439 ? 0.046 12.802 -16.069 1.00 86.88 439 ASP A CA 1
ATOM 3293 C C . ASP A 1 439 ? 0.287 14.322 -16.028 1.00 86.88 439 ASP A C 1
ATOM 3295 O O . ASP A 1 439 ? 1.246 14.756 -15.391 1.00 86.88 439 ASP A O 1
ATOM 3299 N N . ILE A 1 440 ? -0.586 15.137 -16.637 1.00 89.56 440 ILE A N 1
ATOM 3300 C CA . ILE A 1 440 ? -0.650 16.608 -16.486 1.00 89.56 440 ILE A CA 1
ATOM 3301 C C . ILE A 1 440 ? -2.029 17.023 -15.973 1.00 89.56 440 ILE A C 1
ATOM 3303 O O . ILE A 1 440 ? -3.054 16.566 -16.472 1.00 89.56 440 ILE A O 1
ATOM 3307 N N . ALA A 1 441 ? -2.060 17.961 -15.031 1.00 87.31 441 ALA A N 1
ATOM 3308 C CA . ALA A 1 441 ? -3.264 18.622 -14.543 1.00 87.31 441 ALA A CA 1
ATOM 3309 C C . ALA A 1 441 ? -3.024 20.126 -14.324 1.00 87.31 441 ALA A C 1
ATOM 3311 O O . ALA A 1 441 ? -1.882 20.578 -14.206 1.00 87.31 441 ALA A O 1
ATOM 3312 N N . GLU A 1 442 ? -4.103 20.907 -14.211 1.00 87.69 442 GLU A N 1
ATOM 3313 C CA . GLU A 1 442 ? -4.046 22.334 -13.854 1.00 87.69 442 GLU A CA 1
ATOM 3314 C C . GLU A 1 442 ? -3.172 23.209 -14.770 1.00 87.69 442 GLU A C 1
ATOM 3316 O O . GLU A 1 442 ? -2.472 24.101 -14.289 1.00 87.69 442 GLU A O 1
ATOM 3321 N N . LEU A 1 443 ? -3.214 22.993 -16.087 1.00 92.25 443 LEU A N 1
ATOM 3322 C CA . LEU A 1 443 ? -2.406 23.763 -17.031 1.00 92.25 443 LEU A CA 1
ATOM 3323 C C . LEU A 1 443 ? -2.911 25.205 -17.169 1.00 92.25 443 LEU A C 1
ATOM 3325 O O . LEU A 1 443 ? -4.064 25.453 -17.530 1.00 92.25 443 LEU A O 1
ATOM 3329 N N . ARG A 1 444 ? -2.026 26.174 -16.942 1.00 91.88 444 ARG A N 1
ATOM 3330 C CA . ARG A 1 444 ? -2.322 27.611 -17.004 1.00 91.88 444 ARG A CA 1
ATOM 3331 C C . ARG A 1 444 ? -1.268 28.334 -17.826 1.00 91.88 444 ARG A C 1
ATOM 3333 O O . ARG A 1 444 ? -0.076 28.064 -17.701 1.00 91.88 444 ARG A O 1
ATOM 3340 N N . ILE A 1 445 ? -1.712 29.299 -18.626 1.00 90.50 445 ILE A N 1
ATOM 3341 C CA . ILE A 1 445 ? -0.852 30.209 -19.384 1.00 90.50 445 ILE A CA 1
ATOM 3342 C C . ILE A 1 445 ? -1.270 31.644 -19.061 1.00 90.50 445 ILE A C 1
ATOM 3344 O O . ILE A 1 445 ? -2.424 32.021 -19.263 1.00 90.50 445 ILE A O 1
ATOM 3348 N N . TRP A 1 446 ? -0.328 32.455 -18.587 1.00 89.44 446 TRP A N 1
ATOM 3349 C CA . TRP A 1 446 ? -0.512 33.849 -18.185 1.00 89.44 446 TRP A CA 1
ATOM 3350 C C . TRP A 1 446 ? 0.231 34.801 -19.128 1.00 89.44 446 TRP A C 1
ATOM 3352 O O . TRP A 1 446 ? 1.300 34.479 -19.647 1.00 89.44 446 TRP A O 1
ATOM 3362 N N . LYS A 1 447 ? -0.308 36.012 -19.292 1.00 86.25 447 LYS A N 1
ATOM 3363 C CA . LYS A 1 447 ? 0.256 37.121 -20.089 1.00 86.25 447 LYS A CA 1
ATOM 3364 C C . LYS A 1 447 ? 1.374 37.875 -19.361 1.00 86.25 447 LYS A C 1
ATOM 3366 O O . LYS A 1 447 ? 2.001 38.765 -19.929 1.00 86.25 447 LYS A O 1
ATOM 3371 N N . THR A 1 448 ? 1.588 37.559 -18.087 1.00 87.50 448 THR A N 1
ATOM 3372 C CA . THR A 1 448 ? 2.528 38.230 -17.188 1.00 87.50 448 THR A CA 1
ATOM 3373 C C . THR A 1 448 ? 3.540 37.232 -16.628 1.00 87.50 448 THR A C 1
ATOM 3375 O O . THR A 1 448 ? 3.283 36.029 -16.572 1.00 87.50 448 THR A O 1
ATOM 3378 N N . SER A 1 449 ? 4.709 37.732 -16.222 1.00 89.38 449 SER A N 1
ATOM 3379 C CA . SER A 1 449 ? 5.706 36.955 -15.478 1.00 89.38 449 SER A CA 1
ATOM 3380 C C . SER A 1 449 ? 5.319 36.965 -13.999 1.00 89.38 449 SER A C 1
ATOM 3382 O O . SER A 1 449 ? 5.390 38.010 -13.346 1.00 89.38 449 SER A O 1
ATOM 3384 N N . LEU A 1 450 ? 4.835 35.834 -13.486 1.00 90.38 450 LEU A N 1
ATOM 3385 C CA . LEU A 1 450 ? 4.455 35.697 -12.085 1.00 90.38 450 LEU A CA 1
ATOM 3386 C C . LEU A 1 450 ? 5.706 35.584 -11.216 1.00 90.38 450 LEU A C 1
ATOM 3388 O O . LEU A 1 450 ? 6.660 34.885 -11.549 1.00 90.38 450 LEU A O 1
ATOM 3392 N N . ASN A 1 451 ? 5.696 36.250 -10.066 1.00 84.25 451 ASN A N 1
ATOM 3393 C CA . ASN A 1 451 ? 6.749 36.062 -9.078 1.00 84.25 451 ASN A CA 1
ATOM 3394 C C . ASN A 1 451 ? 6.500 34.809 -8.224 1.00 84.25 451 ASN A C 1
ATOM 3396 O O . ASN A 1 451 ? 5.411 34.234 -8.194 1.00 84.25 451 ASN A O 1
ATOM 3400 N N . GLN A 1 452 ? 7.522 34.412 -7.470 1.00 78.75 452 GLN A N 1
ATOM 3401 C CA . GLN A 1 452 ? 7.484 33.213 -6.638 1.00 78.75 452 GLN A CA 1
ATOM 3402 C C . GLN A 1 452 ? 6.304 33.185 -5.651 1.00 78.75 452 GLN A C 1
ATOM 3404 O O . GLN A 1 452 ? 5.651 32.156 -5.495 1.00 78.75 452 GLN A O 1
ATOM 3409 N N . THR A 1 453 ? 6.015 34.310 -4.990 1.00 72.00 453 THR A N 1
ATOM 3410 C CA . THR A 1 453 ? 4.923 34.415 -4.011 1.00 72.00 453 THR A CA 1
ATOM 3411 C C . THR A 1 453 ? 3.571 34.170 -4.667 1.00 72.00 453 THR A C 1
ATOM 3413 O O . THR A 1 453 ? 2.732 33.473 -4.103 1.00 72.00 453 THR A O 1
ATOM 3416 N N . GLN A 1 454 ? 3.375 34.711 -5.871 1.00 80.19 454 GLN A N 1
ATOM 3417 C CA . GLN A 1 454 ? 2.165 34.504 -6.660 1.00 80.19 454 GLN A CA 1
ATOM 3418 C C . GLN A 1 454 ? 1.997 33.037 -7.066 1.00 80.19 454 GLN A C 1
ATOM 3420 O O . GLN A 1 454 ? 0.890 32.517 -6.960 1.00 80.19 454 GLN A O 1
ATOM 3425 N N . ILE A 1 455 ? 3.073 32.362 -7.480 1.00 77.94 455 ILE A N 1
ATOM 3426 C CA . ILE A 1 455 ? 3.056 30.934 -7.843 1.00 77.94 455 ILE A CA 1
ATOM 3427 C C . ILE A 1 455 ? 2.727 30.072 -6.613 1.00 77.94 455 ILE A C 1
ATOM 3429 O O . ILE A 1 455 ? 1.789 29.275 -6.634 1.00 77.94 455 ILE A O 1
ATOM 3433 N N . LEU A 1 456 ? 3.434 30.282 -5.498 1.00 66.31 456 LEU A N 1
ATOM 3434 C CA . LEU A 1 456 ? 3.222 29.531 -4.255 1.00 66.31 456 LEU A CA 1
ATOM 3435 C C . LEU A 1 456 ? 1.805 29.700 -3.694 1.00 66.31 456 LEU A C 1
ATOM 3437 O O . LEU A 1 456 ? 1.252 28.746 -3.150 1.00 66.31 456 LEU A O 1
ATOM 3441 N N . SER A 1 457 ? 1.201 30.884 -3.833 1.00 64.19 457 SER A N 1
ATOM 3442 C CA . SER A 1 457 ? -0.151 31.130 -3.324 1.00 64.19 457 SER A CA 1
ATOM 3443 C C . SER A 1 457 ? -1.246 30.421 -4.123 1.00 64.19 457 SER A C 1
ATOM 3445 O O . SER A 1 457 ? -2.359 30.315 -3.614 1.00 64.19 457 SER A O 1
ATOM 3447 N N . ARG A 1 458 ? -0.964 29.975 -5.360 1.00 73.44 458 ARG A N 1
ATOM 3448 C CA . ARG A 1 458 ? -1.980 29.446 -6.290 1.00 73.44 458 ARG A CA 1
ATOM 3449 C C . ARG A 1 458 ? -1.728 28.039 -6.819 1.00 73.44 458 ARG A C 1
ATOM 3451 O O . ARG A 1 458 ? -2.636 27.460 -7.416 1.00 73.44 458 ARG A O 1
ATOM 3458 N N . MET A 1 459 ? -0.523 27.490 -6.655 1.00 73.12 459 MET A N 1
ATOM 3459 C CA . MET A 1 459 ? -0.177 26.200 -7.261 1.00 73.12 459 MET A CA 1
ATOM 3460 C C . MET A 1 459 ? -1.110 25.071 -6.795 1.00 73.12 459 MET A C 1
ATOM 3462 O O . MET A 1 459 ? -1.526 24.264 -7.610 1.00 73.12 459 MET A O 1
ATOM 3466 N N . CYS A 1 460 ? -1.553 25.062 -5.532 1.00 68.50 460 CYS A N 1
ATOM 3467 C CA . CYS A 1 460 ? -2.487 24.053 -5.000 1.00 68.50 460 CYS A CA 1
ATOM 3468 C C . CYS A 1 460 ? -3.977 24.452 -5.083 1.00 68.50 460 CYS A C 1
ATOM 3470 O O . CYS A 1 460 ? -4.811 23.875 -4.386 1.00 68.50 460 CYS A O 1
ATOM 3472 N N . THR A 1 461 ? -4.332 25.491 -5.844 1.00 69.00 461 THR A N 1
ATOM 3473 C CA . THR A 1 461 ? -5.711 26.005 -5.890 1.00 69.00 461 THR A CA 1
ATOM 3474 C C . THR A 1 461 ? -6.183 26.206 -7.312 1.00 69.00 461 THR A C 1
ATOM 3476 O O . THR A 1 461 ? -5.505 26.858 -8.100 1.00 69.00 461 THR A O 1
ATOM 3479 N N . SER A 1 462 ? -7.381 25.727 -7.612 1.00 76.06 462 SER A N 1
ATOM 3480 C CA . SER A 1 462 ? -8.091 25.995 -8.861 1.00 76.06 462 SER A CA 1
ATOM 3481 C C . SER A 1 462 ? -8.363 27.495 -9.032 1.00 76.06 462 SER A C 1
ATOM 3483 O O . SER A 1 462 ? -8.969 28.112 -8.156 1.00 76.06 462 SER A O 1
ATOM 3485 N N . VAL A 1 463 ? -7.954 28.084 -10.159 1.00 78.12 463 VAL A N 1
ATOM 3486 C CA . VAL A 1 463 ? -8.215 29.507 -10.447 1.00 78.12 463 VAL A CA 1
ATOM 3487 C C . VAL A 1 463 ? -9.677 29.684 -10.867 1.00 78.12 463 VAL A C 1
ATOM 3489 O O . VAL A 1 463 ? -10.228 28.853 -11.587 1.00 78.12 463 VAL A O 1
ATOM 3492 N N . THR A 1 464 ? -10.324 30.756 -10.418 1.00 80.12 464 THR A N 1
ATOM 3493 C CA . THR A 1 464 ? -11.707 31.104 -10.789 1.00 80.12 464 THR A CA 1
ATOM 3494 C C . THR A 1 464 ? -11.798 32.584 -11.154 1.00 80.12 464 THR A C 1
ATOM 3496 O O . THR A 1 464 ? -10.872 33.348 -10.879 1.00 80.12 464 THR A O 1
ATOM 3499 N N . SER A 1 465 ? -12.924 33.018 -11.727 1.00 80.06 465 SER A N 1
ATOM 3500 C CA . SER A 1 465 ? -13.131 34.407 -12.166 1.00 80.06 465 SER A CA 1
ATOM 3501 C C . SER A 1 465 ? -13.077 35.461 -11.055 1.00 80.06 465 SER A C 1
ATOM 3503 O O . SER A 1 465 ? -13.120 36.651 -11.352 1.00 80.06 465 SER A O 1
ATOM 3505 N N . SER A 1 466 ? -13.003 35.054 -9.783 1.00 74.50 466 SER A N 1
ATOM 3506 C CA . SER A 1 466 ? -12.778 35.955 -8.649 1.00 74.50 466 SER A CA 1
ATOM 3507 C C . SER A 1 466 ? -11.298 36.253 -8.371 1.00 74.50 466 SER A C 1
ATOM 3509 O O . SER A 1 466 ? -11.011 37.061 -7.490 1.00 74.50 466 SER A O 1
ATOM 3511 N N . ASP A 1 467 ? -10.360 35.596 -9.061 1.00 77.56 467 ASP A N 1
ATOM 3512 C CA . ASP A 1 467 ? -8.926 35.860 -8.920 1.00 77.56 467 ASP A CA 1
ATOM 3513 C C . ASP A 1 467 ? -8.582 37.280 -9.405 1.00 77.56 467 ASP A C 1
ATOM 3515 O O . ASP A 1 467 ? -9.021 37.720 -10.471 1.00 77.56 467 ASP A O 1
ATOM 3519 N N . THR A 1 468 ? -7.780 38.014 -8.629 1.00 78.94 468 THR A N 1
ATOM 3520 C CA . THR A 1 468 ? -7.414 39.407 -8.936 1.00 78.94 468 THR A CA 1
ATOM 3521 C C . THR A 1 468 ? -6.586 39.546 -10.213 1.00 78.94 468 THR A C 1
ATOM 3523 O O . THR A 1 468 ? -6.541 40.633 -10.785 1.00 78.94 468 THR A O 1
ATOM 3526 N N . GLN A 1 469 ? -5.964 38.462 -10.684 1.00 81.00 469 GLN A N 1
ATOM 3527 C CA . GLN A 1 469 ? -5.201 38.395 -11.928 1.00 81.00 469 GLN A CA 1
ATOM 3528 C C . GLN A 1 469 ? -5.928 37.624 -13.035 1.00 81.00 469 GLN A C 1
ATOM 3530 O O . GLN A 1 469 ? -5.317 37.318 -14.056 1.00 81.00 469 GLN A O 1
ATOM 3535 N N . TRP A 1 470 ? -7.230 37.346 -12.897 1.00 86.12 470 TRP A N 1
ATOM 3536 C CA . TRP A 1 470 ? -8.014 36.651 -13.927 1.00 86.12 470 TRP A CA 1
ATOM 3537 C C . TRP A 1 470 ? -7.878 37.285 -15.323 1.00 86.12 470 TRP A C 1
ATOM 3539 O O . TRP A 1 470 ? -7.810 36.582 -16.325 1.00 86.12 470 TRP A O 1
ATOM 3549 N N . ALA A 1 471 ? -7.764 38.616 -15.403 1.00 83.69 471 ALA A N 1
ATOM 3550 C CA . ALA A 1 471 ? -7.571 39.338 -16.667 1.00 83.69 471 ALA A CA 1
ATOM 3551 C C . ALA A 1 471 ? -6.230 39.020 -17.373 1.00 83.69 471 ALA A C 1
ATOM 3553 O O . ALA A 1 471 ? -6.136 39.087 -18.608 1.00 83.69 471 ALA A O 1
ATOM 3554 N N . ASP A 1 472 ? -5.210 38.645 -16.597 1.00 85.12 472 ASP A N 1
ATOM 3555 C CA . ASP A 1 472 ? -3.878 38.274 -17.078 1.00 85.12 472 ASP A CA 1
ATOM 3556 C C . ASP A 1 472 ? -3.795 36.798 -17.495 1.00 85.12 472 ASP A C 1
ATOM 3558 O O . ASP A 1 472 ? -2.790 36.384 -18.069 1.00 85.12 472 ASP A O 1
ATOM 3562 N N . LEU A 1 473 ? -4.830 35.994 -17.246 1.00 87.94 473 LEU A N 1
ATOM 3563 C CA . LEU A 1 473 ? -4.895 34.600 -17.678 1.00 87.94 473 LEU A CA 1
ATOM 3564 C C . LEU A 1 473 ? -5.176 34.557 -19.190 1.00 87.94 473 LEU A C 1
ATOM 3566 O O . LEU A 1 473 ? -6.164 35.109 -19.679 1.00 87.94 473 LEU A O 1
ATOM 3570 N N . ALA A 1 474 ? -4.261 33.969 -19.959 1.00 86.00 474 ALA A N 1
ATOM 3571 C CA . ALA A 1 474 ? -4.400 33.792 -21.405 1.00 86.00 474 ALA A CA 1
ATOM 3572 C C . ALA A 1 474 ? -5.161 32.504 -21.741 1.00 86.00 474 ALA A C 1
ATOM 3574 O O . ALA A 1 474 ? -5.972 32.502 -22.661 1.00 86.00 474 ALA A O 1
ATOM 3575 N N . GLY A 1 475 ? -4.927 31.435 -20.980 1.00 88.75 475 GLY A N 1
ATOM 3576 C CA . GLY A 1 475 ? -5.629 30.162 -21.102 1.00 88.75 475 GLY A CA 1
ATOM 3577 C C . GLY A 1 475 ? -5.536 29.366 -19.807 1.00 88.75 475 GLY A C 1
ATOM 3578 O O . GLY A 1 475 ? -4.535 29.446 -19.092 1.00 88.75 475 GLY A O 1
ATOM 3579 N N . TYR A 1 476 ? -6.588 28.618 -19.495 1.00 91.12 476 TYR A N 1
ATOM 3580 C CA . TYR A 1 476 ? -6.621 27.744 -18.331 1.00 91.12 476 TYR A CA 1
ATOM 3581 C C . TYR A 1 476 ? -7.389 26.482 -18.659 1.00 91.12 476 TYR A C 1
ATOM 3583 O O . TYR A 1 476 ? -8.592 26.521 -18.897 1.00 91.12 476 TYR A O 1
ATOM 3591 N N . TRP A 1 477 ? -6.682 25.365 -18.623 1.00 90.56 477 TRP A N 1
ATOM 3592 C CA . TRP A 1 477 ? -7.235 24.043 -18.820 1.00 90.56 477 TRP A CA 1
ATOM 3593 C C . TRP A 1 477 ? -7.132 23.296 -17.493 1.00 90.56 477 TRP A C 1
ATOM 3595 O O . TRP A 1 477 ? -6.046 22.850 -17.116 1.00 90.56 477 TRP A O 1
ATOM 3605 N N . PRO A 1 478 ? -8.254 23.151 -16.765 1.00 83.69 478 PRO A N 1
ATOM 3606 C CA . PRO A 1 478 ? -8.299 22.334 -15.557 1.00 83.69 478 PRO A CA 1
ATOM 3607 C C . PRO A 1 478 ? -7.943 20.868 -15.824 1.00 83.69 478 PRO A C 1
ATOM 3609 O O . PRO A 1 478 ? -7.565 20.162 -14.897 1.00 83.69 478 PRO A O 1
ATOM 3612 N N . LEU A 1 479 ? -8.080 20.427 -17.084 1.00 84.94 479 LEU A N 1
ATOM 3613 C CA . LEU A 1 479 ? -7.936 19.034 -17.511 1.00 84.94 479 LEU A CA 1
ATOM 3614 C C . LEU A 1 479 ? -8.865 18.118 -16.713 1.00 84.94 479 LEU A C 1
ATOM 3616 O O . LEU A 1 479 ? -8.474 17.063 -16.236 1.00 84.94 479 LEU A O 1
ATOM 3620 N N . VAL A 1 480 ? -10.118 18.551 -16.587 1.00 75.81 480 VAL A N 1
ATOM 3621 C CA . VAL A 1 480 ? -11.199 17.761 -16.004 1.00 75.81 480 VAL A CA 1
ATOM 3622 C C . VAL A 1 480 ? -11.998 17.134 -17.136 1.00 75.81 480 VAL A C 1
ATOM 3624 O O . VAL A 1 480 ? -12.348 17.816 -18.101 1.00 75.81 480 VAL A O 1
ATOM 3627 N N . GLU A 1 481 ? -12.281 15.847 -16.988 1.00 72.31 481 GLU A N 1
ATOM 3628 C CA . GLU A 1 481 ? -13.069 15.054 -17.918 1.00 72.31 481 GLU A CA 1
ATOM 3629 C C . GLU A 1 481 ? -14.453 15.703 -18.117 1.00 72.31 481 GLU A C 1
ATOM 3631 O O . GLU A 1 481 ? -15.149 16.002 -17.137 1.00 72.31 481 GLU A O 1
ATOM 3636 N N . PRO A 1 482 ? -14.855 15.986 -19.367 1.00 66.81 482 PRO A N 1
ATOM 3637 C CA . PRO A 1 482 ? -16.127 16.634 -19.649 1.00 66.81 482 PRO A CA 1
ATOM 3638 C C . PRO A 1 482 ? -17.313 15.698 -19.370 1.00 66.81 482 PRO A C 1
ATOM 3640 O O . PRO A 1 482 ? -17.303 14.522 -19.717 1.00 66.81 482 PRO A O 1
ATOM 3643 N N . VAL A 1 483 ? -18.386 16.250 -18.799 1.00 52.59 483 VAL A N 1
ATOM 3644 C CA . VAL A 1 483 ? -19.670 15.559 -18.587 1.00 52.59 483 VAL A CA 1
ATOM 3645 C C . VAL A 1 483 ? -20.659 15.948 -19.691 1.00 52.59 483 VAL A C 1
ATOM 3647 O O . VAL A 1 483 ? -21.069 17.103 -19.772 1.00 52.59 483 VAL A O 1
ATOM 3650 N N . GLY A 1 484 ? -21.056 15.009 -20.555 1.00 52.06 484 GLY A N 1
ATOM 3651 C CA . GLY A 1 484 ? -21.990 15.280 -21.660 1.00 52.06 484 GLY A CA 1
ATOM 3652 C C . GLY A 1 484 ? -21.822 14.330 -22.845 1.00 52.06 484 GLY A C 1
ATOM 3653 O O . GLY A 1 484 ? -21.106 13.348 -22.736 1.00 52.06 484 GLY A O 1
ATOM 3654 N N . SER A 1 485 ? -22.487 14.606 -23.972 1.00 44.56 485 SER A N 1
ATOM 3655 C CA . SER A 1 485 ? -22.422 13.811 -25.214 1.00 44.56 485 SER A CA 1
ATOM 3656 C C . SER A 1 485 ? -21.222 14.129 -26.122 1.00 44.56 485 SER A C 1
ATOM 3658 O O . SER A 1 485 ? -21.030 13.448 -27.124 1.00 44.56 485 SER A O 1
ATOM 3660 N N . ASP A 1 486 ? -20.408 15.130 -25.774 1.00 49.62 486 ASP A N 1
ATOM 3661 C CA . ASP A 1 486 ? -19.311 15.667 -26.604 1.00 49.62 486 ASP A CA 1
ATOM 3662 C C . ASP A 1 486 ? -17.935 15.048 -26.255 1.00 49.62 486 ASP A C 1
ATOM 3664 O O . ASP A 1 486 ? -16.889 15.678 -26.375 1.00 49.62 486 ASP A O 1
ATOM 3668 N N . ILE A 1 487 ? -17.935 13.795 -25.796 1.00 52.97 487 ILE A N 1
ATOM 3669 C CA . ILE A 1 487 ? -16.887 13.161 -24.965 1.00 52.97 487 ILE A CA 1
ATOM 3670 C C . ILE A 1 487 ? -15.551 12.839 -25.664 1.00 52.97 487 ILE A C 1
ATOM 3672 O O . ILE A 1 487 ? -14.673 12.275 -25.018 1.00 52.97 487 ILE A O 1
ATOM 3676 N N . TRP A 1 488 ? -15.359 13.131 -26.957 1.00 55.12 488 TRP A N 1
ATOM 3677 C CA . TRP A 1 488 ? -14.374 12.358 -27.738 1.00 55.12 488 TRP A CA 1
ATOM 3678 C C . TRP A 1 488 ? -13.309 13.102 -28.553 1.00 55.12 488 TRP A C 1
ATOM 3680 O O . TRP A 1 488 ? -12.478 12.419 -29.146 1.00 55.12 488 TRP A O 1
ATOM 3690 N N . PRO A 1 489 ? -13.236 14.446 -28.571 1.00 66.19 489 PRO A N 1
ATOM 3691 C CA . PRO A 1 489 ? -11.931 15.026 -28.899 1.00 66.19 489 PRO A CA 1
ATOM 3692 C C . PRO A 1 489 ? -11.533 16.291 -28.144 1.00 66.19 489 PRO A C 1
ATOM 3694 O O . PRO A 1 489 ? -10.427 16.745 -28.383 1.00 66.19 489 PRO A O 1
ATOM 3697 N N . THR A 1 490 ? -12.350 16.900 -27.279 1.00 74.44 490 THR A N 1
ATOM 3698 C CA . THR A 1 490 ? -12.042 18.252 -26.763 1.00 74.44 490 THR A CA 1
ATOM 3699 C C . THR A 1 490 ? -12.083 18.381 -25.247 1.00 74.44 490 THR A C 1
ATOM 3701 O O . THR A 1 490 ? -12.885 17.732 -24.581 1.00 74.44 490 THR A O 1
ATOM 3704 N N . PHE A 1 491 ? -11.258 19.277 -24.703 1.00 83.12 491 PHE A N 1
ATOM 3705 C CA . PHE A 1 491 ? -11.245 19.634 -23.286 1.00 83.12 491 PHE A CA 1
ATOM 3706 C C . PHE A 1 491 ? -11.310 21.149 -23.082 1.00 83.12 491 PHE A C 1
ATOM 3708 O O . PHE A 1 491 ? -10.616 21.925 -23.744 1.00 83.12 491 PHE A O 1
ATOM 3715 N N . ALA A 1 492 ? -12.156 21.563 -22.139 1.00 83.38 492 ALA A N 1
ATOM 3716 C CA . ALA A 1 492 ? -12.579 22.949 -22.019 1.00 83.38 492 ALA A CA 1
ATOM 3717 C C . ALA A 1 492 ? -11.476 23.890 -21.513 1.00 83.38 492 ALA A C 1
ATOM 3719 O O . ALA A 1 492 ? -10.748 23.577 -20.563 1.00 83.38 492 ALA A O 1
ATOM 3720 N N . ASN A 1 493 ? -11.421 25.087 -22.095 1.00 87.44 493 ASN A N 1
ATOM 3721 C CA . ASN A 1 493 ? -10.673 26.211 -21.545 1.00 87.44 493 ASN A CA 1
ATOM 3722 C C . ASN A 1 493 ? -11.572 27.024 -20.605 1.00 87.44 493 ASN A C 1
ATOM 3724 O O . ASN A 1 493 ? -12.537 27.658 -21.012 1.00 87.44 493 ASN A O 1
ATOM 3728 N N . ALA A 1 494 ? -11.255 27.041 -19.317 1.00 85.19 494 ALA A N 1
ATOM 3729 C CA . ALA A 1 494 ? -12.041 27.750 -18.314 1.00 85.19 494 ALA A CA 1
ATOM 3730 C C . ALA A 1 494 ? -11.822 29.279 -18.322 1.00 85.19 494 ALA A C 1
ATOM 3732 O O . ALA A 1 494 ? -12.618 30.004 -17.726 1.00 85.19 494 ALA A O 1
ATOM 3733 N N . ALA A 1 495 ? -10.773 29.789 -18.982 1.00 82.69 495 ALA A N 1
ATOM 3734 C CA . ALA A 1 495 ? -10.500 31.230 -19.076 1.00 82.69 495 ALA A CA 1
ATOM 3735 C C . ALA A 1 495 ? -11.197 31.920 -20.266 1.00 82.69 495 ALA A C 1
ATOM 3737 O O . ALA A 1 495 ? -11.347 33.142 -20.266 1.00 82.69 495 ALA A O 1
ATOM 3738 N N . SER A 1 496 ? -11.625 31.164 -21.282 1.00 76.38 496 SER A N 1
ATOM 3739 C CA . SER A 1 496 ? -12.264 31.680 -22.499 1.00 76.38 496 SER A CA 1
ATOM 3740 C C . SER A 1 496 ? -13.296 30.683 -23.016 1.00 76.38 496 SER A C 1
ATOM 3742 O O . SER A 1 496 ? -13.037 29.493 -23.020 1.00 76.38 496 SER A O 1
ATOM 3744 N N . THR A 1 497 ? -14.450 31.152 -23.491 1.00 68.00 497 THR A N 1
ATOM 3745 C CA . THR A 1 497 ? -15.580 30.276 -23.858 1.00 68.00 497 THR A CA 1
ATOM 3746 C C . THR A 1 497 ? -15.702 30.065 -25.373 1.00 68.00 497 THR A C 1
ATOM 3748 O O . THR A 1 497 ? -15.469 30.994 -26.148 1.00 68.00 497 THR A O 1
ATOM 3751 N N . GLY A 1 498 ? -16.108 28.857 -25.791 1.00 60.25 498 GLY A N 1
ATOM 3752 C CA . GLY A 1 498 ? -16.404 28.481 -27.183 1.00 60.25 498 GLY A CA 1
ATOM 3753 C C . GLY A 1 498 ? -15.429 27.452 -27.775 1.00 60.25 498 GLY A C 1
ATOM 3754 O O . GLY A 1 498 ? -14.270 27.401 -27.383 1.00 60.25 498 GLY A O 1
ATOM 3755 N N . THR A 1 499 ? -15.877 26.683 -28.776 1.00 60.00 499 THR A N 1
ATOM 3756 C CA . THR A 1 499 ? -15.129 25.545 -29.363 1.00 60.00 499 THR A CA 1
ATOM 3757 C C . THR A 1 499 ? -13.756 25.904 -29.939 1.00 60.00 499 THR A C 1
ATOM 3759 O O . THR A 1 499 ? -12.879 25.055 -30.011 1.00 60.00 499 THR A O 1
ATOM 3762 N N . ALA A 1 500 ? -13.541 27.160 -30.339 1.00 65.69 500 ALA A N 1
ATOM 3763 C CA . ALA A 1 500 ? -12.248 27.641 -30.832 1.00 65.69 500 ALA A CA 1
ATOM 3764 C C . ALA A 1 500 ? -11.224 27.938 -29.713 1.00 65.69 500 ALA A C 1
ATOM 3766 O O . ALA A 1 500 ? -10.071 28.240 -30.016 1.00 65.69 500 ALA A O 1
ATOM 3767 N N . ALA A 1 501 ? -11.640 27.905 -28.441 1.00 73.81 501 ALA A N 1
ATOM 3768 C CA . ALA A 1 501 ? -10.795 28.152 -27.271 1.00 73.81 501 ALA A CA 1
ATOM 3769 C C . ALA A 1 501 ? -10.399 26.865 -26.521 1.00 73.81 501 ALA A C 1
ATOM 3771 O O . ALA A 1 501 ? -9.479 26.916 -25.700 1.00 73.81 501 ALA A O 1
ATOM 3772 N N . ASP A 1 502 ? -11.054 25.743 -26.825 1.00 85.50 502 ASP A N 1
ATOM 3773 C CA . ASP A 1 502 ? -10.867 24.437 -26.189 1.00 85.50 502 ASP A CA 1
ATOM 3774 C C . ASP A 1 502 ? -9.689 23.667 -26.799 1.00 85.50 502 ASP A C 1
ATOM 3776 O O . ASP A 1 502 ? -9.362 23.829 -27.974 1.00 85.50 502 ASP A O 1
ATOM 3780 N N . GLY A 1 503 ? -9.026 22.843 -25.986 1.00 85.50 503 GLY A N 1
ATOM 3781 C CA . GLY A 1 503 ? -7.961 21.959 -26.458 1.00 85.50 503 GLY A CA 1
ATOM 3782 C C . GLY A 1 503 ? -8.519 20.704 -27.125 1.00 85.50 503 GLY A C 1
ATOM 3783 O O . GLY A 1 503 ? -9.666 20.334 -26.878 1.00 85.50 503 GLY A O 1
ATOM 3784 N N . THR A 1 504 ? -7.710 20.047 -27.955 1.00 86.38 504 THR A N 1
ATOM 3785 C CA . THR A 1 504 ? -8.050 18.804 -28.659 1.00 86.38 504 THR A CA 1
ATOM 3786 C C . THR A 1 504 ? -7.154 17.651 -28.192 1.00 86.38 504 THR A C 1
ATOM 3788 O O . THR A 1 504 ? -5.949 17.824 -28.019 1.00 86.38 504 THR A O 1
ATOM 3791 N N . LEU A 1 505 ? -7.737 16.480 -27.944 1.00 81.69 505 LEU A N 1
ATOM 3792 C CA . LEU A 1 505 ? -7.049 15.249 -27.559 1.00 81.69 505 LEU A CA 1
ATOM 3793 C C . LEU A 1 505 ? -6.603 14.478 -28.799 1.00 81.69 505 LEU A C 1
ATOM 3795 O O . LEU A 1 505 ? -7.391 14.246 -29.712 1.00 81.69 505 LEU A O 1
ATOM 3799 N N . GLU A 1 506 ? -5.352 14.028 -28.792 1.00 78.00 506 GLU A N 1
ATOM 3800 C CA . GLU A 1 506 ? -4.731 13.260 -29.872 1.00 78.00 506 GLU A CA 1
ATOM 3801 C C . GLU A 1 506 ? -3.973 12.066 -29.264 1.00 78.00 506 GLU A C 1
ATOM 3803 O O . GLU A 1 506 ? -2.749 12.020 -29.229 1.00 78.00 506 GLU A O 1
ATOM 3808 N N . GLY A 1 507 ? -4.711 11.102 -28.706 1.00 68.12 507 GLY A N 1
ATOM 3809 C CA . GLY A 1 507 ? -4.142 9.888 -28.098 1.00 68.12 507 GLY A CA 1
ATOM 3810 C C . GLY A 1 507 ? -3.772 10.002 -26.613 1.00 68.12 507 GLY A C 1
ATOM 3811 O O . GLY A 1 507 ? -3.397 8.996 -26.014 1.00 68.12 507 GLY A O 1
ATOM 3812 N N . ALA A 1 508 ? -3.892 11.184 -26.000 1.00 74.50 508 ALA A N 1
ATOM 3813 C CA . ALA A 1 508 ? -3.864 11.337 -24.541 1.00 74.50 508 ALA A CA 1
ATOM 3814 C C . ALA A 1 508 ? -5.160 10.806 -23.897 1.00 74.50 508 ALA A C 1
ATOM 3816 O O . ALA A 1 508 ? -6.245 10.952 -24.466 1.00 74.50 508 ALA A O 1
ATOM 3817 N N . LEU A 1 509 ? -5.051 10.205 -22.709 1.00 75.44 509 LEU A N 1
ATOM 3818 C CA . LEU A 1 509 ? -6.166 9.562 -22.001 1.00 75.44 509 LEU A CA 1
ATOM 3819 C C . LEU A 1 509 ? -6.545 10.337 -20.738 1.00 75.44 509 LEU A C 1
ATOM 3821 O O . LEU A 1 509 ? -5.688 10.926 -20.088 1.00 75.44 509 LEU A O 1
ATOM 3825 N N . TRP A 1 510 ? -7.818 10.311 -20.350 1.00 73.94 510 TRP A N 1
ATOM 3826 C CA . TRP A 1 510 ? -8.225 10.821 -19.042 1.00 73.94 510 TRP A CA 1
ATOM 3827 C C . TRP A 1 510 ? -7.729 9.884 -17.937 1.00 73.94 510 TRP A C 1
ATOM 3829 O O . TRP A 1 510 ? -7.967 8.679 -17.983 1.00 73.94 510 TRP A O 1
ATOM 3839 N N . SER A 1 511 ? -7.052 10.439 -16.934 1.00 68.94 511 SER A N 1
ATOM 3840 C CA . SER A 1 511 ? -6.655 9.729 -15.718 1.00 68.94 511 SER A CA 1
ATOM 3841 C C . SER A 1 511 ? -7.175 10.447 -14.475 1.00 68.94 511 SER A C 1
ATOM 3843 O O . SER A 1 511 ? -7.532 11.631 -14.503 1.00 68.94 511 SER A O 1
ATOM 3845 N N . ALA A 1 512 ? -7.255 9.727 -13.356 1.00 61.03 512 ALA A N 1
ATOM 3846 C CA . ALA A 1 512 ? -7.558 10.349 -12.075 1.00 61.03 512 ALA A CA 1
ATOM 3847 C C . ALA A 1 512 ? -6.423 11.314 -11.703 1.00 61.03 512 ALA A C 1
ATOM 3849 O O . ALA A 1 512 ? -5.252 10.926 -11.657 1.00 61.03 512 ALA A O 1
ATOM 3850 N N . SER A 1 513 ? -6.756 12.576 -11.421 1.00 68.69 513 SER A N 1
ATOM 3851 C CA . SER A 1 513 ? -5.731 13.540 -11.037 1.00 68.69 513 SER A CA 1
ATOM 3852 C C . SER A 1 513 ? -5.194 13.215 -9.658 1.00 68.69 513 SER A C 1
ATOM 3854 O O . SER A 1 513 ? -5.939 13.177 -8.680 1.00 68.69 513 SER A O 1
ATOM 3856 N N . GLN A 1 514 ? -3.876 13.078 -9.558 1.00 63.75 514 GLN A N 1
ATOM 3857 C CA . GLN A 1 514 ? -3.188 13.126 -8.269 1.00 63.75 514 GLN A CA 1
ATOM 3858 C C . GLN A 1 514 ? -2.794 14.556 -7.882 1.00 63.75 514 GLN A C 1
ATOM 3860 O O . GLN A 1 514 ? -2.149 14.744 -6.850 1.00 63.75 514 GLN A O 1
ATOM 3865 N N . ALA A 1 515 ? -3.157 15.557 -8.697 1.00 65.69 515 ALA A N 1
ATOM 3866 C CA . ALA A 1 515 ? -2.818 16.942 -8.428 1.00 65.69 515 ALA A CA 1
ATOM 3867 C C . ALA A 1 515 ? -3.484 17.447 -7.141 1.00 65.69 515 ALA A C 1
ATOM 3869 O O . ALA A 1 515 ? -4.692 17.278 -6.972 1.00 65.69 515 ALA A O 1
ATOM 3870 N N . PRO A 1 516 ? -2.734 18.094 -6.229 1.00 62.22 516 PRO A N 1
ATOM 3871 C CA . PRO A 1 516 ? -3.281 18.679 -5.018 1.00 62.22 516 PRO A CA 1
ATOM 3872 C C . PRO A 1 516 ? -4.039 19.955 -5.388 1.00 62.22 516 PRO A C 1
ATOM 3874 O O . PRO A 1 516 ? -3.539 21.067 -5.258 1.00 62.22 516 PRO A O 1
ATOM 3877 N N . THR A 1 517 ? -5.268 19.799 -5.864 1.00 56.38 517 THR A N 1
ATOM 3878 C CA . THR A 1 517 ? -6.224 20.892 -6.117 1.00 56.38 517 THR A CA 1
ATOM 3879 C C . THR A 1 517 ? -7.054 21.224 -4.872 1.00 56.38 517 THR A C 1
ATOM 3881 O O . THR A 1 517 ? -8.038 21.966 -4.926 1.00 56.38 517 THR A O 1
ATOM 3884 N N . ALA A 1 518 ? -6.632 20.655 -3.742 1.00 53.22 518 ALA A N 1
ATOM 3885 C CA . ALA A 1 518 ? -6.979 20.973 -2.372 1.00 53.22 518 ALA A CA 1
ATOM 3886 C C . ALA A 1 518 ? -5.757 21.588 -1.688 1.00 53.22 518 ALA A C 1
ATOM 3888 O O . ALA A 1 518 ? -4.636 21.125 -1.924 1.00 53.22 518 ALA A O 1
ATOM 3889 N N . GLN A 1 519 ? -5.937 22.566 -0.793 1.00 51.12 519 GLN A N 1
ATOM 3890 C CA . GLN A 1 519 ? -4.822 22.954 0.071 1.00 51.12 519 GLN A CA 1
ATOM 3891 C C . GLN A 1 519 ? -4.317 21.715 0.832 1.00 51.12 519 GLN A C 1
ATOM 3893 O O . GLN A 1 519 ? -5.106 20.918 1.339 1.00 51.12 519 GLN A O 1
ATOM 3898 N N . SER A 1 520 ? -2.989 21.547 0.883 1.00 51.53 520 SER A N 1
ATOM 3899 C CA . SER A 1 520 ? -2.326 20.551 1.739 1.00 51.53 520 SER A CA 1
ATOM 3900 C C . SER A 1 520 ? -2.889 20.638 3.161 1.00 51.53 520 SER A C 1
ATOM 3902 O O . SER A 1 520 ? -3.243 21.734 3.601 1.00 51.53 520 SER A O 1
ATOM 3904 N N . TYR A 1 521 ? -2.936 19.506 3.876 1.00 65.50 521 TYR A N 1
ATOM 3905 C CA . TYR A 1 521 ? -3.277 19.410 5.305 1.00 65.50 521 TYR A CA 1
ATOM 3906 C C . TYR A 1 521 ? -2.241 20.127 6.185 1.00 65.50 521 TYR A C 1
ATOM 3908 O O . TYR A 1 521 ? -1.551 19.538 7.020 1.00 65.50 521 TYR A O 1
ATOM 3916 N N . ALA A 1 522 ? -2.091 21.429 5.975 1.00 66.25 522 ALA A N 1
ATOM 3917 C CA . ALA A 1 522 ? -1.233 22.275 6.762 1.00 66.25 522 ALA A CA 1
ATOM 3918 C C . ALA A 1 522 ? -1.795 22.328 8.189 1.00 66.25 522 ALA A C 1
ATOM 3920 O O . ALA A 1 522 ? -3.010 22.474 8.367 1.00 66.25 522 ALA A O 1
ATOM 3921 N N . PRO A 1 523 ? -0.936 22.228 9.211 1.00 74.06 523 PRO A N 1
ATOM 3922 C CA . PRO A 1 523 ? -1.375 22.443 10.576 1.00 74.06 523 PRO A CA 1
ATOM 3923 C C . PRO A 1 523 ? -1.996 23.836 10.733 1.00 74.06 523 PRO A C 1
ATOM 3925 O O . PRO A 1 523 ? -1.409 24.840 10.327 1.00 74.06 523 PRO A O 1
ATOM 3928 N N . VAL A 1 524 ? -3.194 23.883 11.315 1.00 77.25 524 VAL A N 1
ATOM 3929 C CA . VAL A 1 524 ? -3.940 25.114 11.620 1.00 77.25 524 VAL A CA 1
ATOM 3930 C C . VAL A 1 524 ? -3.838 25.499 13.097 1.00 77.25 524 VAL A C 1
ATOM 3932 O O . VAL A 1 524 ? -4.110 26.645 13.451 1.00 77.25 524 VAL A O 1
ATOM 3935 N N . ALA A 1 525 ? -3.451 24.557 13.963 1.00 79.94 525 ALA A N 1
ATOM 3936 C CA . ALA A 1 525 ? -3.243 24.778 15.391 1.00 79.94 525 ALA A CA 1
ATOM 3937 C C . ALA A 1 525 ? -2.161 23.842 15.962 1.00 79.94 525 ALA A C 1
ATOM 3939 O O . ALA A 1 525 ? -1.872 22.785 15.394 1.00 79.94 525 ALA A O 1
ATOM 3940 N N . TRP A 1 526 ? -1.586 24.240 17.105 1.00 83.25 526 TRP A N 1
ATOM 3941 C CA . TRP A 1 526 ? -0.497 23.533 17.787 1.00 83.25 526 TRP A CA 1
ATOM 3942 C C . TRP A 1 526 ? -0.710 23.465 19.296 1.00 83.25 526 TRP A C 1
ATOM 3944 O O . TRP A 1 526 ? -1.206 24.424 19.893 1.00 83.25 526 TRP A O 1
ATOM 3954 N N . SER A 1 527 ? -0.308 22.352 19.913 1.00 78.81 527 SER A N 1
ATOM 3955 C CA . SER A 1 527 ? -0.176 22.273 21.372 1.00 78.81 527 SER A CA 1
ATOM 3956 C C . SER A 1 527 ? 1.124 22.933 21.844 1.00 78.81 527 SER A C 1
ATOM 3958 O O . SER A 1 527 ? 2.045 23.148 21.055 1.00 78.81 527 SER A O 1
ATOM 3960 N N . ALA A 1 528 ? 1.229 23.204 23.149 1.00 72.38 528 ALA A N 1
ATOM 3961 C CA . ALA A 1 528 ? 2.462 23.706 23.768 1.00 72.38 528 ALA A CA 1
ATOM 3962 C C . ALA A 1 528 ? 3.671 22.764 23.569 1.00 72.38 528 ALA A C 1
ATOM 3964 O O . ALA A 1 528 ? 4.813 23.217 23.530 1.00 72.38 528 ALA A O 1
ATOM 3965 N N . ASP A 1 529 ? 3.404 21.467 23.394 1.00 66.56 529 ASP A N 1
ATOM 3966 C CA . ASP A 1 529 ? 4.411 20.425 23.166 1.00 66.56 529 ASP A CA 1
ATOM 3967 C C . ASP A 1 529 ? 4.726 20.218 21.669 1.00 66.56 529 ASP A C 1
ATOM 3969 O O . ASP A 1 529 ? 5.494 19.332 21.304 1.00 66.56 529 ASP A O 1
ATOM 3973 N N . GLY A 1 530 ? 4.140 21.034 20.782 1.00 69.06 530 GLY A N 1
ATOM 3974 C CA . GLY A 1 530 ? 4.418 21.029 19.344 1.00 69.06 530 GLY A CA 1
ATOM 3975 C C . GLY A 1 530 ? 3.609 20.028 18.511 1.00 69.06 530 GLY A C 1
ATOM 3976 O O . GLY A 1 530 ? 3.882 19.886 17.318 1.00 69.06 530 GLY A O 1
ATOM 3977 N N . LEU A 1 531 ? 2.603 19.364 19.090 1.00 80.81 531 LEU A N 1
ATOM 3978 C CA . LEU A 1 531 ? 1.694 18.482 18.347 1.00 80.81 531 LEU A CA 1
ATOM 3979 C C . LEU A 1 531 ? 0.755 19.296 17.458 1.00 80.81 531 LEU A C 1
ATOM 3981 O O . LEU A 1 531 ? 0.355 20.403 17.814 1.00 80.81 531 LEU A O 1
ATOM 3985 N N . THR A 1 532 ? 0.383 18.735 16.311 1.00 83.06 532 THR A N 1
ATOM 3986 C CA . THR A 1 532 ? -0.318 19.459 15.241 1.00 83.06 532 THR A CA 1
ATOM 3987 C C . THR A 1 532 ? -1.784 19.059 15.125 1.00 83.06 532 THR A C 1
ATOM 3989 O O . THR A 1 532 ? -2.135 17.891 15.299 1.00 83.06 532 THR A O 1
ATOM 3992 N N . VAL A 1 533 ? -2.627 20.028 14.760 1.00 86.75 533 VAL A N 1
ATOM 3993 C CA . VAL A 1 533 ? -4.013 19.806 14.329 1.00 86.75 533 VAL A CA 1
ATOM 3994 C C . VAL A 1 533 ? -4.198 20.391 12.938 1.00 86.75 533 VAL A C 1
ATOM 3996 O O . VAL A 1 533 ? -3.839 21.546 12.705 1.00 86.75 533 VAL A O 1
ATOM 3999 N N . CYS A 1 534 ? -4.776 19.612 12.032 1.00 84.69 534 CYS A N 1
ATOM 4000 C CA . CYS A 1 534 ? -5.077 20.009 10.659 1.00 84.69 534 CYS A CA 1
ATOM 4001 C C . CYS A 1 534 ? -6.591 19.926 10.414 1.00 84.69 534 CYS A C 1
ATOM 4003 O O . CYS A 1 534 ? -7.268 19.078 10.995 1.00 84.69 534 CYS A O 1
ATOM 4005 N N . THR A 1 535 ? -7.138 20.782 9.554 1.00 84.81 535 THR A N 1
ATOM 4006 C CA . THR A 1 535 ? -8.561 20.760 9.172 1.00 84.81 535 THR A CA 1
ATOM 4007 C C . THR A 1 535 ? -8.711 20.884 7.661 1.00 84.81 535 THR A C 1
ATOM 4009 O O . THR A 1 535 ? -7.853 21.476 7.017 1.00 84.81 535 THR A O 1
ATOM 4012 N N . ALA A 1 536 ? -9.802 20.374 7.090 1.00 80.69 536 ALA A N 1
ATOM 4013 C CA . ALA A 1 536 ? -10.218 20.668 5.717 1.00 80.69 536 ALA A CA 1
ATOM 4014 C C . ALA A 1 536 ? -11.746 20.566 5.571 1.00 80.69 536 ALA A C 1
ATOM 4016 O O . ALA A 1 536 ? -12.393 19.834 6.316 1.00 80.69 536 ALA A O 1
ATOM 4017 N N . ILE A 1 537 ? -12.330 21.286 4.606 1.00 81.44 537 ILE A N 1
ATOM 4018 C CA . ILE A 1 537 ? -13.691 21.012 4.111 1.00 81.44 537 ILE A CA 1
ATOM 4019 C C . ILE A 1 537 ? -13.584 20.364 2.732 1.00 81.44 537 ILE A C 1
ATOM 4021 O O . ILE A 1 537 ? -12.930 20.893 1.829 1.00 81.44 537 ILE A O 1
ATOM 4025 N N . LEU A 1 538 ? -14.267 19.232 2.574 1.00 78.81 538 LEU A N 1
ATOM 4026 C CA . LEU A 1 538 ? -14.402 18.487 1.332 1.00 78.81 538 LEU A CA 1
ATOM 4027 C C . LEU A 1 538 ? -15.748 18.865 0.681 1.00 78.81 538 LEU A C 1
ATOM 4029 O O . LEU A 1 538 ? -16.752 18.200 0.923 1.00 78.81 538 LEU A O 1
ATOM 4033 N N . PRO A 1 539 ? -15.820 19.926 -0.144 1.00 69.62 539 PRO A N 1
ATOM 4034 C CA . PRO A 1 539 ? -17.076 20.379 -0.760 1.00 69.62 539 PRO A CA 1
ATOM 4035 C C . PRO A 1 539 ? -17.675 19.348 -1.723 1.00 69.62 539 PRO A C 1
ATOM 4037 O O . PRO A 1 539 ? -18.843 19.438 -2.076 1.00 69.62 539 PRO A O 1
ATOM 4040 N N . PHE A 1 540 ? -16.861 18.421 -2.227 1.00 67.31 540 PHE A N 1
ATOM 4041 C CA . PHE A 1 540 ? -17.290 17.369 -3.134 1.00 67.31 540 PHE A CA 1
ATOM 4042 C C . PHE A 1 540 ? -17.886 16.197 -2.362 1.00 67.31 540 PHE A C 1
ATOM 4044 O O . PHE A 1 540 ? -18.711 15.465 -2.902 1.00 67.31 540 PHE A O 1
ATOM 4051 N N . ALA A 1 541 ? -17.486 16.039 -1.098 1.00 76.38 541 ALA A N 1
ATOM 4052 C CA . ALA A 1 541 ? -17.961 14.984 -0.235 1.00 76.38 541 ALA A CA 1
ATOM 4053 C C . ALA A 1 541 ? -19.140 15.507 0.575 1.00 76.38 541 ALA A C 1
ATOM 4055 O O . ALA A 1 541 ? -18.965 16.099 1.635 1.00 76.38 541 ALA A O 1
ATOM 4056 N N . LYS A 1 542 ? -20.352 15.332 0.046 1.00 82.44 542 LYS A N 1
ATOM 4057 C CA . LYS A 1 542 ? -21.587 15.800 0.685 1.00 82.44 542 LYS A CA 1
ATOM 4058 C C . LYS A 1 542 ? -22.433 14.618 1.089 1.00 82.44 542 LYS A C 1
ATOM 4060 O O . LYS A 1 542 ? -22.822 13.859 0.209 1.00 82.44 542 LYS A O 1
ATOM 4065 N N . SER A 1 543 ? -22.751 14.493 2.373 1.00 84.19 543 SER A N 1
ATOM 4066 C CA . SER A 1 543 ? -23.517 13.358 2.886 1.00 84.19 543 SER A CA 1
ATOM 4067 C C . SER A 1 543 ? -24.444 13.760 4.020 1.00 84.19 543 SER A C 1
ATOM 4069 O O . SER A 1 543 ? -24.011 14.333 5.016 1.00 84.19 543 SER A O 1
ATOM 4071 N N . THR A 1 544 ? -25.720 13.406 3.886 1.00 80.88 544 THR A N 1
ATOM 4072 C CA . THR A 1 544 ? -26.728 13.545 4.949 1.00 80.88 544 THR A CA 1
ATOM 4073 C C . THR A 1 544 ? -26.698 12.378 5.940 1.00 80.88 544 THR A C 1
ATOM 4075 O O . THR A 1 544 ? -27.264 12.479 7.026 1.00 80.88 544 THR A O 1
ATOM 4078 N N . VAL A 1 545 ? -26.028 11.277 5.587 1.00 80.81 545 VAL A N 1
ATOM 4079 C CA . VAL A 1 545 ? -25.831 10.094 6.439 1.00 80.81 545 VAL A CA 1
ATOM 4080 C C . VAL A 1 545 ? -24.380 10.003 6.914 1.00 80.81 545 VAL A C 1
ATOM 4082 O O . VAL A 1 545 ? -23.498 10.707 6.413 1.00 80.81 545 VAL A O 1
ATOM 4085 N N . ARG A 1 546 ? -24.117 9.121 7.885 1.00 83.75 546 ARG A N 1
ATOM 4086 C CA . ARG A 1 546 ? -22.769 8.883 8.419 1.00 83.75 546 ARG A CA 1
ATOM 4087 C C . ARG A 1 546 ? -21.823 8.426 7.311 1.00 83.75 546 ARG A C 1
ATOM 4089 O O . ARG A 1 546 ? -22.060 7.401 6.680 1.00 83.75 546 ARG A O 1
ATOM 4096 N N . ALA A 1 547 ? -20.749 9.183 7.111 1.00 86.50 547 ALA A N 1
ATOM 4097 C CA . ALA A 1 547 ? -19.630 8.752 6.287 1.00 86.50 547 ALA A CA 1
ATOM 4098 C C . ALA A 1 547 ? -18.808 7.694 7.035 1.00 86.50 547 ALA A C 1
ATOM 4100 O O . ALA A 1 547 ? -18.732 7.722 8.264 1.00 86.50 547 ALA A O 1
ATOM 4101 N N . SER A 1 548 ? -18.187 6.775 6.305 1.00 84.56 548 SER A N 1
ATOM 4102 C CA . SER A 1 548 ? -17.312 5.751 6.869 1.00 84.56 548 SER A CA 1
ATOM 4103 C C . SER A 1 548 ? -15.861 6.097 6.582 1.00 84.56 548 SER A C 1
ATOM 4105 O O . SER A 1 548 ? -15.478 6.245 5.423 1.00 84.56 548 SER A O 1
ATOM 4107 N N . LEU A 1 549 ? -15.062 6.215 7.639 1.00 87.81 549 LEU A N 1
ATOM 4108 C CA . LEU A 1 549 ? -13.639 6.509 7.564 1.00 87.81 549 LEU A CA 1
ATOM 4109 C C . LEU A 1 549 ? -12.834 5.277 7.986 1.00 87.81 549 LEU A C 1
ATOM 4111 O O . LEU A 1 549 ? -13.044 4.740 9.073 1.00 87.81 549 LEU A O 1
ATOM 4115 N N . MET A 1 550 ? -11.916 4.824 7.136 1.00 83.12 550 MET A N 1
ATOM 4116 C CA . MET A 1 550 ? -11.171 3.581 7.348 1.00 83.12 550 MET A CA 1
ATOM 4117 C C . MET A 1 550 ? -9.711 3.739 6.930 1.00 83.12 550 MET A C 1
ATOM 4119 O O . MET A 1 550 ? -9.431 4.259 5.854 1.00 83.12 550 MET A O 1
ATOM 4123 N N . ALA A 1 551 ? -8.774 3.261 7.748 1.00 79.56 551 ALA A N 1
ATOM 4124 C CA . ALA A 1 551 ? -7.395 3.069 7.310 1.00 79.56 551 ALA A CA 1
ATOM 4125 C C . ALA A 1 551 ? -7.310 1.811 6.426 1.00 79.56 551 ALA A C 1
ATOM 4127 O O . ALA A 1 551 ? -7.699 0.725 6.858 1.00 79.56 551 ALA A O 1
ATOM 4128 N N . GLY A 1 552 ? -6.836 1.967 5.191 1.00 69.44 552 GLY A N 1
ATOM 4129 C CA . GLY A 1 552 ? -6.702 0.895 4.210 1.00 69.44 552 GLY A CA 1
ATOM 4130 C C . GLY A 1 552 ? -5.380 0.135 4.316 1.00 69.44 552 GLY A C 1
ATOM 4131 O O . GLY A 1 552 ? -4.357 0.665 4.761 1.00 69.44 552 GLY A O 1
ATOM 4132 N N . ALA A 1 553 ? -5.385 -1.124 3.867 1.00 61.94 553 ALA A N 1
ATOM 4133 C CA . ALA A 1 553 ? -4.167 -1.930 3.713 1.00 61.94 553 ALA A CA 1
ATOM 4134 C C . ALA A 1 553 ? -3.253 -1.408 2.585 1.00 61.94 553 ALA A C 1
ATOM 4136 O O . ALA A 1 553 ? -2.058 -1.692 2.564 1.00 61.94 553 ALA A O 1
ATOM 4137 N N . ASP A 1 554 ? -3.804 -0.593 1.687 1.00 62.59 554 ASP A N 1
ATOM 4138 C CA . ASP A 1 554 ? -3.120 0.124 0.609 1.00 62.59 554 ASP A CA 1
ATOM 4139 C C . ASP A 1 554 ? -2.326 1.353 1.092 1.00 62.59 554 ASP A C 1
ATOM 4141 O O . ASP A 1 554 ? -1.790 2.111 0.283 1.00 62.59 554 ASP A O 1
ATOM 4145 N N . SER A 1 555 ? -2.238 1.562 2.412 1.00 70.75 555 SER A N 1
ATOM 4146 C CA . SER A 1 555 ? -1.594 2.727 3.020 1.00 70.75 555 SER A CA 1
ATOM 4147 C C . SER A 1 555 ? -2.306 4.061 2.752 1.00 70.75 555 SER A C 1
ATOM 4149 O O . SER A 1 555 ? -1.675 5.119 2.823 1.00 70.75 555 SER A O 1
ATOM 4151 N N . GLN A 1 556 ? -3.615 4.052 2.503 1.00 79.75 556 GLN A N 1
ATOM 4152 C CA . GLN A 1 556 ? -4.447 5.255 2.410 1.00 79.75 556 GLN A CA 1
ATOM 4153 C C . GLN A 1 556 ? -5.461 5.338 3.559 1.00 79.75 556 GLN A C 1
ATOM 4155 O O . GLN A 1 556 ? -5.656 4.392 4.323 1.00 79.75 556 GLN A O 1
ATOM 4160 N N . VAL A 1 557 ? -6.103 6.498 3.714 1.00 85.00 557 VAL A N 1
ATOM 4161 C CA . VAL A 1 557 ? -7.342 6.603 4.501 1.00 85.00 557 VAL A CA 1
ATOM 4162 C C . VAL A 1 557 ? -8.503 6.771 3.539 1.00 85.00 557 VAL A C 1
ATOM 4164 O O . VAL A 1 557 ? -8.548 7.739 2.788 1.00 85.00 557 VAL A O 1
ATOM 4167 N N . HIS A 1 558 ? -9.453 5.852 3.580 1.00 83.00 558 HIS A N 1
ATOM 4168 C CA . HIS A 1 558 ? -10.647 5.886 2.753 1.00 83.00 558 HIS A CA 1
ATOM 4169 C C . HIS A 1 558 ? -11.783 6.590 3.481 1.00 83.00 558 HIS A C 1
ATOM 4171 O O . HIS A 1 558 ? -12.059 6.307 4.648 1.00 83.00 558 HIS A O 1
ATOM 4177 N N . LEU A 1 559 ? -12.467 7.472 2.765 1.00 83.44 559 LEU A N 1
ATOM 4178 C CA . LEU A 1 559 ? -13.716 8.108 3.143 1.00 83.44 559 LEU A CA 1
ATOM 4179 C C . LEU A 1 559 ? -14.797 7.645 2.172 1.00 83.44 559 LEU A C 1
ATOM 4181 O O . LEU A 1 559 ? -14.841 8.090 1.028 1.00 83.44 559 LEU A O 1
ATOM 4185 N N . TYR A 1 560 ? -15.696 6.796 2.652 1.00 83.56 560 TYR A N 1
ATOM 4186 C CA . TYR A 1 560 ? -16.893 6.391 1.927 1.00 83.56 560 TYR A CA 1
ATOM 4187 C C . TYR A 1 560 ? -18.071 7.249 2.368 1.00 83.56 560 TYR A C 1
ATOM 4189 O O . TYR A 1 560 ? -18.331 7.403 3.563 1.00 83.56 560 TYR A O 1
ATOM 4197 N N . PHE A 1 561 ? -18.802 7.807 1.412 1.00 80.94 561 PHE A N 1
ATOM 4198 C CA . PHE A 1 561 ? -19.942 8.672 1.690 1.00 80.94 561 PHE A CA 1
ATOM 4199 C C . PHE A 1 561 ? -21.013 8.516 0.608 1.00 80.94 561 PHE A C 1
ATOM 4201 O O . PHE A 1 561 ? -20.729 8.123 -0.521 1.00 80.94 561 PHE A O 1
ATOM 4208 N N . SER A 1 562 ? -22.267 8.808 0.945 1.00 74.69 562 SER A N 1
ATOM 4209 C CA . SER A 1 562 ? -23.343 8.867 -0.048 1.00 74.69 562 SER A CA 1
ATOM 4210 C C . SER A 1 562 ? -23.552 10.304 -0.490 1.00 74.69 562 SER A C 1
ATOM 4212 O O . SER A 1 562 ? -23.572 11.180 0.372 1.00 74.69 562 SER A O 1
ATOM 4214 N N . ALA A 1 563 ? -23.802 10.547 -1.775 1.00 67.44 563 ALA A N 1
ATOM 4215 C CA . ALA A 1 563 ? -24.177 11.878 -2.240 1.00 67.44 563 ALA A CA 1
ATOM 4216 C C . ALA A 1 563 ? -25.438 12.393 -1.520 1.00 67.44 563 ALA A C 1
ATOM 4218 O O . ALA A 1 563 ? -26.400 11.649 -1.319 1.00 67.44 563 ALA A O 1
ATOM 4219 N N . ALA A 1 564 ? -25.469 13.689 -1.198 1.00 62.03 564 ALA A N 1
ATOM 4220 C CA . ALA A 1 564 ? -26.587 14.338 -0.504 1.00 62.03 564 ALA A CA 1
ATOM 4221 C C . ALA A 1 564 ? -27.952 14.210 -1.219 1.00 62.03 564 ALA A C 1
ATOM 4223 O O . ALA A 1 564 ? -28.989 14.353 -0.577 1.00 62.03 564 ALA A O 1
ATOM 4224 N N . THR A 1 565 ? -27.972 13.927 -2.528 1.00 56.66 565 THR A N 1
ATOM 4225 C CA . THR A 1 565 ? -29.194 13.688 -3.322 1.00 56.66 565 THR A CA 1
ATOM 4226 C C . THR A 1 565 ? -29.688 12.236 -3.295 1.00 56.66 565 THR A C 1
ATOM 4228 O O . THR A 1 565 ? -30.761 11.975 -3.828 1.00 56.66 565 THR A O 1
ATOM 4231 N N . GLY A 1 566 ? -28.947 11.317 -2.659 1.00 52.19 566 GLY A N 1
ATOM 4232 C CA . GLY A 1 566 ? -29.363 9.944 -2.357 1.00 52.19 566 GLY A CA 1
ATOM 4233 C C . GLY A 1 566 ? -29.477 9.022 -3.575 1.00 52.19 566 GLY A C 1
ATOM 4234 O O . GLY A 1 566 ? -30.538 8.945 -4.178 1.00 52.19 566 GLY A O 1
ATOM 4235 N N . ALA A 1 567 ? -28.393 8.308 -3.905 1.00 51.09 567 ALA A N 1
ATOM 4236 C CA . ALA A 1 567 ? -28.369 7.036 -4.664 1.00 51.09 567 ALA A CA 1
ATOM 4237 C C . ALA A 1 567 ? -26.930 6.605 -5.007 1.00 51.09 567 ALA A C 1
ATOM 4239 O O . ALA A 1 567 ? -26.663 5.422 -5.194 1.00 51.09 567 ALA A O 1
ATOM 4240 N N . THR A 1 568 ? -26.002 7.558 -5.108 1.00 55.81 568 THR A N 1
ATOM 4241 C CA . THR A 1 568 ? -24.611 7.306 -5.493 1.00 55.81 568 THR A CA 1
ATOM 4242 C C . THR A 1 568 ? -23.717 7.205 -4.262 1.00 55.81 568 THR A C 1
ATOM 4244 O O . THR A 1 568 ? -23.615 8.142 -3.466 1.00 55.81 568 THR A O 1
ATOM 4247 N N . GLN A 1 569 ? -23.081 6.046 -4.097 1.00 63.34 569 GLN A N 1
ATOM 4248 C CA . GLN A 1 569 ? -21.962 5.876 -3.175 1.00 63.34 569 GLN A CA 1
ATOM 4249 C C . GLN A 1 569 ? -20.699 6.424 -3.841 1.00 63.34 569 GLN A C 1
ATOM 4251 O O . GLN A 1 569 ? -20.491 6.232 -5.037 1.00 63.34 569 GLN A O 1
ATOM 4256 N N . MET A 1 570 ? -19.898 7.149 -3.073 1.00 69.44 570 MET A N 1
ATOM 4257 C CA . MET A 1 570 ? -18.682 7.813 -3.529 1.00 69.44 570 MET A CA 1
ATOM 4258 C C . MET A 1 570 ? -17.550 7.516 -2.546 1.00 69.44 570 MET A C 1
ATOM 4260 O O . MET A 1 570 ? -17.795 7.269 -1.359 1.00 69.44 570 MET A O 1
ATOM 4264 N N . ALA A 1 571 ? -16.316 7.551 -3.042 1.00 71.19 571 ALA A N 1
ATOM 4265 C CA . ALA A 1 571 ? -15.122 7.323 -2.248 1.00 71.19 571 ALA A CA 1
ATOM 4266 C C . ALA A 1 571 ? -14.109 8.451 -2.454 1.00 71.19 571 ALA A C 1
ATOM 4268 O O . ALA A 1 571 ? -13.935 8.985 -3.550 1.00 71.19 571 ALA A O 1
ATOM 4269 N N . ALA A 1 572 ? -13.431 8.806 -1.371 1.00 73.62 572 ALA A N 1
ATOM 4270 C CA . ALA A 1 572 ? -12.258 9.656 -1.392 1.00 73.62 572 ALA A CA 1
ATOM 4271 C C . ALA A 1 572 ? -11.145 9.023 -0.562 1.00 73.62 572 ALA A C 1
ATOM 4273 O O . ALA A 1 572 ? -11.390 8.272 0.375 1.00 73.62 572 ALA A O 1
ATOM 4274 N N . HIS A 1 573 ? -9.914 9.339 -0.916 1.00 75.19 573 HIS A N 1
ATOM 4275 C CA . HIS A 1 573 ? -8.706 8.681 -0.466 1.00 75.19 573 HIS A CA 1
ATOM 4276 C C . HIS A 1 573 ? -7.717 9.732 0.012 1.00 75.19 573 HIS A C 1
ATOM 4278 O O . HIS A 1 573 ? -7.299 10.596 -0.748 1.00 75.19 573 HIS A O 1
ATOM 4284 N N . LEU A 1 574 ? -7.301 9.681 1.266 1.00 79.44 574 LEU A N 1
ATOM 4285 C CA . LEU A 1 574 ? -6.182 10.471 1.748 1.00 79.44 574 LEU A CA 1
ATOM 4286 C C . LEU A 1 574 ? -4.892 9.678 1.535 1.00 79.44 574 LEU A C 1
ATOM 4288 O O . LEU A 1 574 ? -4.713 8.606 2.117 1.00 79.44 574 LEU A O 1
ATOM 4292 N N . SER A 1 575 ? -3.953 10.238 0.775 1.00 77.75 575 SER A N 1
ATOM 4293 C CA . SER A 1 575 ? -2.582 9.726 0.767 1.00 77.75 575 SER A CA 1
ATOM 4294 C C . SER A 1 575 ? -1.962 9.931 2.147 1.00 77.75 575 SER A C 1
ATOM 4296 O O . SER A 1 575 ? -1.880 11.064 2.625 1.00 77.75 575 SER A O 1
ATOM 4298 N N . THR A 1 576 ? -1.493 8.854 2.784 1.00 80.19 576 THR A N 1
ATOM 4299 C CA . THR A 1 576 ? -0.781 8.949 4.072 1.00 80.19 576 THR A CA 1
ATOM 4300 C C . THR A 1 576 ? 0.705 9.264 3.911 1.00 80.19 576 THR A C 1
ATOM 4302 O O . THR A 1 576 ? 1.395 9.500 4.905 1.00 80.19 576 THR A O 1
ATOM 4305 N N . VAL A 1 577 ? 1.203 9.292 2.670 1.00 75.81 577 VAL A N 1
ATOM 4306 C CA . VAL A 1 577 ? 2.614 9.522 2.368 1.00 75.81 577 VAL A CA 1
ATOM 4307 C C . VAL A 1 577 ? 2.936 11.005 2.507 1.00 75.81 577 VAL A C 1
ATOM 4309 O O . VAL A 1 577 ? 2.355 11.849 1.825 1.00 75.81 577 VAL A O 1
ATOM 4312 N N . THR A 1 578 ? 3.895 11.327 3.366 1.00 74.38 578 THR A N 1
ATOM 4313 C CA . THR A 1 578 ? 4.393 12.685 3.569 1.00 74.38 578 THR A CA 1
ATOM 4314 C C . THR A 1 578 ? 5.802 12.864 3.027 1.00 74.38 578 THR A C 1
ATOM 4316 O O . THR A 1 578 ? 6.573 11.918 2.848 1.00 74.38 578 THR A O 1
ATOM 4319 N N . SER A 1 579 ? 6.128 14.119 2.720 1.00 72.12 579 SER A N 1
ATOM 4320 C CA . SER A 1 579 ? 7.440 14.530 2.225 1.00 72.12 579 SER A CA 1
ATOM 4321 C C . SER A 1 579 ? 8.044 15.604 3.127 1.00 72.12 579 SER A C 1
ATOM 4323 O O . SER A 1 579 ? 7.333 16.452 3.673 1.00 72.12 579 SER A O 1
ATOM 4325 N N . ARG A 1 580 ? 9.374 15.606 3.245 1.00 78.25 580 ARG A N 1
ATOM 4326 C CA . ARG A 1 580 ? 10.137 16.651 3.940 1.00 78.25 580 ARG A CA 1
ATOM 4327 C C . ARG A 1 580 ? 10.585 17.732 2.968 1.00 78.25 580 ARG A C 1
ATOM 4329 O O . ARG A 1 580 ? 11.016 17.432 1.852 1.00 78.25 580 ARG A O 1
ATOM 4336 N N . ALA A 1 581 ? 10.537 18.982 3.423 1.00 76.94 581 ALA A N 1
ATOM 4337 C CA . ALA A 1 581 ? 11.147 20.087 2.698 1.00 76.94 581 ALA A CA 1
ATOM 4338 C C . ALA A 1 581 ? 12.659 19.850 2.602 1.00 76.94 581 ALA A C 1
ATOM 4340 O O . ALA A 1 581 ? 13.293 19.564 3.614 1.00 76.94 581 ALA A O 1
ATOM 4341 N N . THR A 1 582 ? 13.239 19.943 1.409 1.00 81.19 582 THR A N 1
ATOM 4342 C CA . THR A 1 582 ? 14.674 19.727 1.193 1.00 81.19 582 THR A CA 1
ATOM 4343 C C . THR A 1 582 ? 15.290 20.951 0.542 1.00 81.19 582 THR A C 1
ATOM 4345 O O . THR A 1 582 ? 14.837 21.349 -0.525 1.00 81.19 582 THR A O 1
ATOM 4348 N N . PHE A 1 583 ? 16.324 21.528 1.148 1.00 83.50 583 PHE A N 1
ATOM 4349 C CA . PHE A 1 583 ? 17.088 22.654 0.596 1.00 83.50 583 PHE A CA 1
ATOM 4350 C C . PHE A 1 583 ? 18.461 22.178 0.115 1.00 83.50 583 PHE A C 1
ATOM 4352 O O . PHE A 1 583 ? 19.023 21.279 0.732 1.00 83.50 583 PHE A O 1
ATOM 4359 N N . ALA A 1 584 ? 19.022 22.758 -0.947 1.00 82.94 584 ALA A N 1
ATOM 4360 C CA . ALA A 1 584 ? 20.363 22.410 -1.431 1.00 82.94 584 ALA A CA 1
ATOM 4361 C C . ALA A 1 584 ? 21.367 23.535 -1.195 1.00 82.94 584 ALA A C 1
ATOM 4363 O O . ALA A 1 584 ? 21.127 24.667 -1.597 1.00 82.94 584 ALA A O 1
ATOM 4364 N N . ALA A 1 585 ? 22.519 23.199 -0.619 1.00 87.94 585 ALA A N 1
ATOM 4365 C CA . ALA A 1 585 ? 23.719 24.029 -0.632 1.00 87.94 585 ALA A CA 1
ATOM 4366 C C . ALA A 1 585 ? 24.723 23.480 -1.648 1.00 87.94 585 ALA A C 1
ATOM 4368 O O . ALA A 1 585 ? 24.894 22.266 -1.750 1.00 87.94 585 ALA A O 1
ATOM 4369 N N . ALA A 1 586 ? 25.408 24.357 -2.377 1.00 87.19 586 ALA A N 1
ATOM 4370 C CA . ALA A 1 586 ? 26.464 23.944 -3.295 1.00 87.19 586 ALA A CA 1
ATOM 4371 C C . ALA A 1 586 ? 27.759 23.603 -2.538 1.00 87.19 586 ALA A C 1
ATOM 4373 O O . ALA A 1 586 ? 28.086 24.232 -1.529 1.00 87.19 586 ALA A O 1
ATOM 4374 N N . TRP A 1 587 ? 28.531 22.655 -3.060 1.00 90.62 587 TRP A N 1
ATOM 4375 C CA . TRP A 1 587 ? 29.928 22.435 -2.696 1.00 90.62 587 TRP A CA 1
ATOM 4376 C C . TRP A 1 587 ? 30.825 22.512 -3.934 1.00 90.62 587 TRP A C 1
ATOM 4378 O O . TRP A 1 587 ? 30.377 22.269 -5.054 1.00 90.62 587 TRP A O 1
ATOM 4388 N N . LEU A 1 588 ? 32.095 22.859 -3.720 1.00 88.94 588 LEU A N 1
ATOM 4389 C CA . LEU A 1 588 ? 33.133 22.948 -4.748 1.00 88.94 588 LEU A CA 1
ATOM 4390 C C . LEU A 1 588 ? 34.380 22.189 -4.274 1.00 88.94 588 LEU A C 1
ATOM 4392 O O . LEU A 1 588 ? 34.886 22.456 -3.183 1.00 88.94 588 LEU A O 1
ATOM 4396 N N . ALA A 1 589 ? 34.875 21.264 -5.091 1.00 89.12 589 ALA A N 1
ATOM 4397 C CA . ALA A 1 589 ? 36.164 20.597 -4.934 1.00 89.12 589 ALA A CA 1
ATOM 4398 C C . ALA A 1 589 ? 37.061 21.022 -6.098 1.00 89.12 589 ALA A C 1
ATOM 4400 O O . ALA A 1 589 ? 36.940 20.506 -7.208 1.00 89.12 589 ALA A O 1
ATOM 4401 N N . GLN A 1 590 ? 37.937 21.994 -5.859 1.00 86.38 590 GLN A N 1
ATOM 4402 C CA . GLN A 1 590 ? 38.796 22.559 -6.892 1.00 86.38 590 GLN A CA 1
ATOM 4403 C C . GLN A 1 590 ? 40.245 22.614 -6.415 1.00 86.38 590 GLN A C 1
ATOM 4405 O O . GLN A 1 590 ? 40.521 23.028 -5.288 1.00 86.38 590 GLN A O 1
ATOM 4410 N N . ASP A 1 591 ? 41.165 22.266 -7.315 1.00 80.69 591 ASP A N 1
ATOM 4411 C CA . ASP A 1 591 ? 42.570 22.617 -7.150 1.00 80.69 591 ASP A CA 1
ATOM 4412 C C . ASP A 1 591 ? 42.732 24.145 -7.219 1.00 80.69 591 ASP A C 1
ATOM 4414 O O . ASP A 1 591 ? 42.506 24.733 -8.282 1.00 80.69 591 ASP A O 1
ATOM 4418 N N . PRO A 1 592 ? 43.166 24.815 -6.139 1.00 72.50 592 PRO A N 1
ATOM 4419 C CA . PRO A 1 592 ? 43.355 26.264 -6.142 1.00 72.50 592 PRO A CA 1
ATOM 4420 C C . PRO A 1 592 ? 44.399 26.749 -7.166 1.00 72.50 592 PRO A C 1
ATOM 4422 O O . PRO A 1 592 ? 44.503 27.951 -7.406 1.00 72.50 592 PRO A O 1
ATOM 4425 N N . THR A 1 593 ? 45.168 25.844 -7.776 1.00 75.12 593 THR A N 1
ATOM 4426 C CA . THR A 1 593 ? 46.201 26.139 -8.774 1.00 75.12 593 THR A CA 1
ATOM 4427 C C . THR A 1 593 ? 45.802 25.811 -10.219 1.00 75.12 593 THR A C 1
ATOM 4429 O O . THR A 1 593 ? 46.495 26.250 -11.138 1.00 75.12 593 THR A O 1
ATOM 4432 N N . LEU A 1 594 ? 44.686 25.102 -10.456 1.00 68.94 594 LEU A N 1
ATOM 4433 C CA . LEU A 1 594 ? 44.249 24.666 -11.793 1.00 68.94 594 LEU A CA 1
ATOM 4434 C C . LEU A 1 594 ? 42.748 24.919 -12.021 1.00 68.94 594 LEU A C 1
ATOM 4436 O O . LEU A 1 594 ? 41.890 24.477 -11.261 1.00 68.94 594 LEU A O 1
ATOM 4440 N N . SER A 1 595 ? 42.398 25.589 -13.123 1.00 68.06 595 SER A N 1
ATOM 4441 C CA . SER A 1 595 ? 41.004 25.942 -13.451 1.00 68.06 595 SER A CA 1
ATOM 4442 C C . SER A 1 595 ? 40.172 24.788 -14.023 1.00 68.06 595 SER A C 1
ATOM 4444 O O . SER A 1 595 ? 38.947 24.844 -13.987 1.00 68.06 595 SER A O 1
ATOM 4446 N N . THR A 1 596 ? 40.815 23.742 -14.543 1.00 72.81 596 THR A N 1
ATOM 4447 C CA . THR A 1 596 ? 40.153 22.617 -15.226 1.00 72.81 596 THR A CA 1
ATOM 4448 C C . THR A 1 596 ? 39.855 21.428 -14.313 1.00 72.81 596 THR A C 1
ATOM 4450 O O . THR A 1 596 ? 39.198 20.491 -14.750 1.00 72.81 596 THR A O 1
ATOM 4453 N N . ASN A 1 597 ? 40.330 21.442 -13.063 1.00 77.19 597 ASN A N 1
ATOM 4454 C CA . ASN A 1 597 ? 40.183 20.335 -12.111 1.00 77.19 597 ASN A CA 1
ATOM 4455 C C . ASN A 1 597 ? 39.110 20.615 -11.041 1.00 77.19 597 ASN A C 1
ATOM 4457 O O . ASN A 1 597 ? 39.305 20.363 -9.853 1.00 77.19 597 ASN A O 1
ATOM 4461 N N . SER A 1 598 ? 38.001 21.220 -11.463 1.00 80.62 598 SER A N 1
ATOM 4462 C CA . SER A 1 598 ? 36.898 21.626 -10.594 1.00 80.62 598 SER A CA 1
ATOM 4463 C C . SER A 1 598 ? 35.755 20.616 -10.660 1.00 80.62 598 SER A C 1
ATOM 4465 O O . SER A 1 598 ? 35.312 20.245 -11.746 1.00 80.62 598 SER A O 1
ATOM 4467 N N . GLN A 1 599 ? 35.268 20.192 -9.497 1.00 85.06 599 GLN A N 1
ATOM 4468 C CA . GLN A 1 599 ? 34.031 19.435 -9.338 1.00 85.06 599 GLN A CA 1
ATOM 4469 C C . GLN A 1 599 ? 33.068 20.208 -8.454 1.00 85.06 599 GLN A C 1
ATOM 4471 O O . GLN A 1 599 ? 33.469 20.818 -7.464 1.00 85.06 599 GLN A O 1
ATOM 4476 N N . VAL A 1 600 ? 31.790 20.158 -8.804 1.00 82.81 600 VAL A N 1
ATOM 4477 C CA . VAL A 1 600 ? 30.709 20.783 -8.046 1.00 82.81 600 VAL A CA 1
ATOM 4478 C C . VAL A 1 600 ? 29.646 19.747 -7.734 1.00 82.81 600 VAL A C 1
ATOM 4480 O O . VAL A 1 600 ? 29.450 18.799 -8.492 1.00 82.81 600 VAL A O 1
ATOM 4483 N N . GLY A 1 601 ? 28.926 19.962 -6.644 1.00 79.12 601 GLY A N 1
ATOM 4484 C CA . GLY A 1 601 ? 27.747 19.176 -6.322 1.00 79.12 601 GLY A CA 1
ATOM 4485 C C . GLY A 1 601 ? 26.928 19.830 -5.224 1.00 79.12 601 GLY A C 1
ATOM 4486 O O . GLY A 1 601 ? 27.118 21.005 -4.899 1.00 79.12 601 GLY A O 1
ATOM 4487 N N . THR A 1 602 ? 25.996 19.069 -4.664 1.00 83.62 602 THR A N 1
ATOM 4488 C CA . THR A 1 602 ? 25.017 19.564 -3.698 1.00 83.62 602 THR A CA 1
ATOM 4489 C C . THR A 1 602 ? 25.039 18.785 -2.389 1.00 83.62 602 THR A C 1
ATOM 4491 O O . THR A 1 602 ? 25.263 17.575 -2.350 1.00 83.62 602 THR A O 1
ATOM 4494 N N . VAL A 1 603 ? 24.794 19.510 -1.300 1.00 86.75 603 VAL A N 1
ATOM 4495 C CA . VAL A 1 603 ? 24.449 18.984 0.020 1.00 86.75 603 VAL A CA 1
ATOM 4496 C C . VAL A 1 603 ? 22.992 19.318 0.298 1.00 86.75 603 VAL A C 1
ATOM 4498 O O . VAL A 1 603 ? 22.592 20.480 0.222 1.00 86.75 603 VAL A O 1
ATOM 4501 N N . ARG A 1 604 ? 22.198 18.306 0.638 1.00 88.19 604 ARG A N 1
ATOM 4502 C CA . ARG A 1 604 ? 20.771 18.432 0.921 1.00 88.19 604 ARG A CA 1
ATOM 4503 C C . ARG A 1 604 ? 20.514 18.563 2.415 1.00 88.19 604 ARG A C 1
ATOM 4505 O O . ARG A 1 604 ? 20.953 17.732 3.200 1.00 88.19 604 ARG A O 1
ATOM 4512 N N . PHE A 1 605 ? 19.744 19.579 2.783 1.00 90.25 605 PHE A N 1
ATOM 4513 C CA . PHE A 1 605 ? 19.166 19.794 4.104 1.00 90.25 605 PHE A CA 1
ATOM 4514 C C . PHE A 1 605 ? 17.713 19.331 4.074 1.00 90.25 605 PHE A C 1
ATOM 4516 O O . PHE A 1 605 ? 16.840 20.068 3.616 1.00 90.25 605 PHE A O 1
ATOM 4523 N N . ALA A 1 606 ? 17.447 18.123 4.559 1.00 87.19 606 ALA A N 1
ATOM 4524 C CA . ALA A 1 606 ? 16.100 17.583 4.695 1.00 87.19 606 ALA A CA 1
ATOM 4525 C C . ALA A 1 606 ? 15.502 18.004 6.045 1.00 87.19 606 ALA A C 1
ATOM 4527 O O . ALA A 1 606 ? 16.047 17.685 7.104 1.00 87.19 606 ALA A O 1
ATOM 4528 N N . ALA A 1 607 ? 14.383 18.727 6.023 1.00 84.88 607 ALA A N 1
ATOM 4529 C CA . ALA A 1 607 ? 13.674 19.158 7.222 1.00 84.88 607 ALA A CA 1
ATOM 4530 C C . ALA A 1 607 ? 13.271 17.945 8.061 1.00 84.88 607 ALA A C 1
ATOM 4532 O O . ALA A 1 607 ? 12.781 16.953 7.539 1.00 84.88 607 ALA A O 1
ATOM 4533 N N . ARG A 1 608 ? 13.453 17.999 9.379 1.00 80.81 608 ARG A N 1
ATOM 4534 C CA . ARG A 1 608 ? 13.060 16.898 10.267 1.00 80.81 608 ARG A CA 1
ATOM 4535 C C . ARG A 1 608 ? 11.556 16.786 10.457 1.00 80.81 608 ARG A C 1
ATOM 4537 O O . ARG A 1 608 ? 11.064 15.719 10.813 1.00 80.81 608 ARG A O 1
ATOM 4544 N N . GLN A 1 609 ? 10.860 17.877 10.173 1.00 75.81 609 GLN A N 1
ATOM 4545 C CA . GLN A 1 609 ? 9.417 17.951 10.136 1.00 75.81 609 GLN A CA 1
ATOM 4546 C C . GLN A 1 609 ? 8.923 17.846 8.692 1.00 75.81 609 GLN A C 1
ATOM 4548 O O . GLN A 1 609 ? 9.479 18.468 7.782 1.00 75.81 609 GLN A O 1
ATOM 4553 N N . THR A 1 610 ? 7.867 17.066 8.497 1.00 72.00 610 THR A N 1
ATOM 4554 C CA . THR A 1 610 ? 7.184 16.937 7.211 1.00 72.00 610 THR A CA 1
ATOM 4555 C C . THR A 1 610 ? 6.211 18.096 6.995 1.00 72.00 610 THR A C 1
ATOM 4557 O O . THR A 1 610 ? 5.858 18.827 7.925 1.00 72.00 610 THR A O 1
ATOM 4560 N N . GLY A 1 611 ? 5.790 18.284 5.748 1.00 66.75 611 GLY A N 1
ATOM 4561 C CA . GLY A 1 611 ? 4.681 19.175 5.434 1.00 66.75 611 GLY A CA 1
ATOM 4562 C C . GLY A 1 611 ? 5.066 20.591 5.026 1.00 66.75 611 GLY A C 1
ATOM 4563 O O . GLY A 1 611 ? 6.225 21.012 5.065 1.00 66.75 611 GLY A O 1
ATOM 4564 N N . SER A 1 612 ? 4.042 21.334 4.599 1.00 65.06 612 SER A N 1
ATOM 4565 C CA . SER A 1 612 ? 4.189 22.585 3.842 1.00 65.06 612 SER A CA 1
ATOM 4566 C C . SER A 1 612 ? 4.747 23.756 4.642 1.00 65.06 612 SER A C 1
ATOM 4568 O O . SER A 1 612 ? 5.226 24.737 4.070 1.00 65.06 612 SER A O 1
ATOM 4570 N N . ALA A 1 613 ? 4.760 23.638 5.968 1.00 68.94 613 ALA A N 1
ATOM 4571 C CA . ALA A 1 613 ? 5.231 24.670 6.879 1.00 68.94 613 ALA A CA 1
ATOM 4572 C C . ALA A 1 613 ? 6.709 25.050 6.639 1.00 68.94 613 ALA A C 1
ATOM 4574 O O . ALA A 1 613 ? 7.107 26.214 6.780 1.00 68.94 613 ALA A O 1
ATOM 4575 N N . MET A 1 614 ? 7.529 24.083 6.219 1.00 73.19 614 MET A N 1
ATOM 4576 C CA . MET A 1 614 ? 8.966 24.268 6.014 1.00 73.19 614 MET A CA 1
ATOM 4577 C C . MET A 1 614 ? 9.348 24.718 4.596 1.00 73.19 614 MET A C 1
ATOM 4579 O O . MET A 1 614 ? 10.532 24.871 4.335 1.00 73.19 614 MET A O 1
ATOM 4583 N N . ASN A 1 615 ? 8.393 25.008 3.703 1.00 70.25 615 ASN A N 1
ATOM 4584 C CA . ASN A 1 615 ? 8.667 25.268 2.277 1.00 70.25 615 ASN A CA 1
ATOM 4585 C C . ASN A 1 615 ? 9.047 26.721 1.929 1.00 70.25 615 ASN A C 1
ATOM 4587 O O . ASN A 1 615 ? 9.247 27.040 0.762 1.00 70.25 615 ASN A O 1
ATOM 4591 N N . SER A 1 616 ? 9.114 27.640 2.897 1.00 67.38 616 SER A N 1
ATOM 4592 C CA . SER A 1 616 ? 9.400 29.051 2.592 1.00 67.38 616 SER A CA 1
ATOM 4593 C C . SER A 1 616 ? 10.867 29.266 2.203 1.00 67.38 616 SER A C 1
ATOM 4595 O O . SER A 1 616 ? 11.770 28.954 2.980 1.00 67.38 616 SER A O 1
ATOM 4597 N N . THR A 1 617 ? 11.094 29.873 1.037 1.00 61.78 617 THR A N 1
ATOM 4598 C CA . THR A 1 617 ? 12.408 30.337 0.555 1.00 61.78 617 THR A CA 1
ATOM 4599 C C . THR A 1 617 ? 12.544 31.859 0.637 1.00 61.78 617 THR A C 1
ATOM 4601 O O . THR A 1 617 ? 13.361 32.441 -0.068 1.00 61.78 617 THR A O 1
ATOM 4604 N N . ALA A 1 618 ? 11.701 32.547 1.414 1.00 61.53 618 ALA A N 1
ATOM 4605 C CA . ALA A 1 618 ? 11.772 34.001 1.511 1.00 61.53 618 ALA A CA 1
ATOM 4606 C C . ALA A 1 618 ? 13.150 34.445 2.056 1.00 61.53 618 ALA A C 1
ATOM 4608 O O . ALA A 1 618 ? 13.705 33.772 2.931 1.00 61.53 618 ALA A O 1
ATOM 4609 N N . PRO A 1 619 ? 13.692 35.599 1.615 1.00 63.75 619 PRO A N 1
ATOM 4610 C CA . PRO A 1 619 ? 14.975 36.117 2.104 1.00 63.75 619 PRO A CA 1
ATOM 4611 C C . PRO A 1 619 ? 14.962 36.413 3.612 1.00 63.75 619 PRO A C 1
ATOM 4613 O O . PRO A 1 619 ? 16.015 36.522 4.231 1.00 63.75 619 PRO A O 1
ATOM 4616 N N . SER A 1 620 ? 13.782 36.498 4.236 1.00 67.19 620 SER A N 1
ATOM 4617 C CA . SER A 1 620 ? 13.647 36.450 5.687 1.00 67.19 620 SER A CA 1
ATOM 4618 C C . SER A 1 620 ? 12.277 35.896 6.115 1.00 67.19 620 SER A C 1
ATOM 4620 O O . SER A 1 620 ? 11.264 36.344 5.575 1.00 67.19 620 SER A O 1
ATOM 4622 N N . PRO A 1 621 ? 12.215 34.971 7.095 1.00 70.06 621 PRO A N 1
ATOM 4623 C CA . PRO A 1 621 ? 13.351 34.268 7.688 1.00 70.06 621 PRO A CA 1
ATOM 4624 C C . PRO A 1 621 ? 13.825 33.117 6.782 1.00 70.06 621 PRO A C 1
ATOM 4626 O O . PRO A 1 621 ? 13.058 32.193 6.502 1.00 70.06 621 PRO A O 1
ATOM 4629 N N . GLN A 1 622 ? 15.103 33.135 6.383 1.00 77.69 622 GLN A N 1
ATOM 4630 C CA . GLN A 1 622 ? 15.730 32.012 5.675 1.00 77.69 622 GLN A CA 1
ATOM 4631 C C . GLN A 1 622 ? 15.698 30.751 6.552 1.00 77.69 622 GLN A C 1
ATOM 4633 O O . GLN A 1 622 ? 16.070 30.810 7.725 1.00 77.69 622 GLN A O 1
ATOM 4638 N N . ARG A 1 623 ? 15.242 29.619 5.999 1.00 86.25 623 ARG A N 1
ATOM 4639 C CA . ARG A 1 623 ? 15.167 28.336 6.725 1.00 86.25 623 ARG A CA 1
ATOM 4640 C C . ARG A 1 623 ? 16.542 27.732 6.991 1.00 86.25 623 ARG A C 1
ATOM 4642 O O . ARG A 1 623 ? 16.752 27.157 8.054 1.00 86.25 623 ARG A O 1
ATOM 4649 N N . VAL A 1 624 ? 17.460 27.899 6.044 1.00 90.31 624 VAL A N 1
ATOM 4650 C CA . VAL A 1 624 ? 18.855 27.469 6.135 1.00 90.31 624 VAL A CA 1
ATOM 4651 C C . VAL A 1 624 ? 19.729 28.612 5.637 1.00 90.31 624 VAL A C 1
ATOM 4653 O O . VAL A 1 624 ? 19.476 29.154 4.562 1.00 90.31 624 VAL A O 1
ATOM 4656 N N . GLN A 1 625 ? 20.742 28.970 6.419 1.00 90.44 625 GLN A N 1
ATOM 4657 C CA . GLN A 1 625 ? 21.734 29.977 6.070 1.00 90.44 625 GLN A CA 1
ATOM 4658 C C . GLN A 1 625 ? 23.133 29.477 6.441 1.00 90.44 625 GLN A C 1
ATOM 4660 O O . GLN A 1 625 ? 23.360 29.053 7.571 1.00 90.44 625 GLN A O 1
ATOM 4665 N N . ILE A 1 626 ? 24.071 29.559 5.504 1.00 92.69 626 ILE A N 1
ATOM 4666 C CA . ILE A 1 626 ? 25.489 29.228 5.655 1.00 92.69 626 ILE A CA 1
ATOM 4667 C C . ILE A 1 626 ? 26.281 30.512 5.411 1.00 92.69 626 ILE A C 1
ATOM 4669 O O . ILE A 1 626 ? 26.297 31.038 4.301 1.00 92.69 626 ILE A O 1
ATOM 4673 N N . ALA A 1 627 ? 26.900 31.046 6.458 1.00 90.94 627 ALA A N 1
ATOM 4674 C CA . ALA A 1 627 ? 27.681 32.276 6.404 1.00 90.94 627 ALA A CA 1
ATOM 4675 C C . ALA A 1 627 ? 29.166 32.005 6.681 1.00 90.94 627 ALA A C 1
ATOM 4677 O O . ALA A 1 627 ? 29.519 30.998 7.300 1.00 90.94 627 ALA A O 1
ATOM 4678 N N . ALA A 1 628 ? 30.033 32.941 6.286 1.00 88.25 628 ALA A N 1
ATOM 4679 C CA . ALA A 1 628 ? 31.457 32.881 6.593 1.00 88.25 628 ALA A CA 1
ATOM 4680 C C . ALA A 1 628 ? 31.719 32.701 8.102 1.00 88.25 628 ALA A C 1
ATOM 4682 O O . ALA A 1 628 ? 31.098 33.356 8.944 1.00 88.25 628 ALA A O 1
ATOM 4683 N N . GLY A 1 629 ? 32.616 31.771 8.440 1.00 84.31 629 GLY A N 1
ATOM 4684 C CA . GLY A 1 629 ? 33.097 31.551 9.801 1.00 84.31 629 GLY A CA 1
ATOM 4685 C C . GLY A 1 629 ? 34.276 32.461 10.153 1.00 84.31 629 GLY A C 1
ATOM 4686 O O . GLY A 1 629 ? 34.573 33.429 9.455 1.00 84.31 629 GLY A O 1
ATOM 4687 N N . ALA A 1 630 ? 34.968 32.134 11.247 1.00 82.56 630 ALA A N 1
ATOM 4688 C CA . ALA A 1 630 ? 36.160 32.866 11.688 1.00 82.56 630 ALA A CA 1
ATOM 4689 C C . ALA A 1 630 ? 37.360 32.719 10.728 1.00 82.56 630 ALA A C 1
ATOM 4691 O O . ALA A 1 630 ? 38.257 33.560 10.732 1.00 82.56 630 ALA A O 1
ATOM 4692 N N . ASP A 1 631 ? 37.371 31.669 9.906 1.00 86.88 631 ASP A N 1
ATOM 4693 C CA . ASP A 1 631 ? 38.374 31.401 8.879 1.00 86.88 631 ASP A CA 1
ATOM 4694 C C . ASP A 1 631 ? 37.726 30.762 7.632 1.00 86.88 631 ASP A C 1
ATOM 4696 O O . ASP A 1 631 ? 36.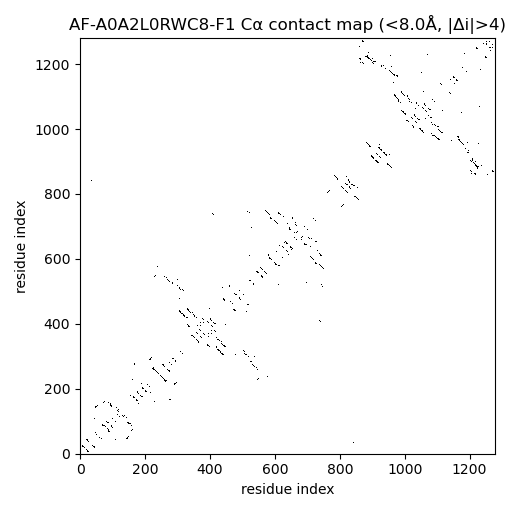527 30.479 7.605 1.00 86.88 631 ASP A O 1
ATOM 4700 N N . ALA A 1 632 ? 38.526 30.534 6.587 1.00 80.94 632 ALA A N 1
ATOM 4701 C CA . ALA A 1 632 ? 38.061 29.961 5.323 1.00 80.94 632 ALA A CA 1
ATOM 4702 C C . ALA A 1 632 ? 37.687 28.467 5.403 1.00 80.94 632 ALA A C 1
ATOM 4704 O O . ALA A 1 632 ? 37.044 27.959 4.488 1.00 80.94 632 ALA A O 1
ATOM 4705 N N . ALA A 1 633 ? 38.079 27.756 6.465 1.00 85.56 633 ALA A N 1
ATOM 4706 C CA . ALA A 1 633 ? 37.783 26.337 6.659 1.00 85.56 633 ALA A CA 1
ATOM 4707 C C . ALA A 1 633 ? 36.465 26.105 7.418 1.00 85.56 633 ALA A C 1
ATOM 4709 O O . ALA A 1 633 ? 35.920 25.000 7.362 1.00 85.56 633 ALA A O 1
ATOM 4710 N N . HIS A 1 634 ? 35.930 27.135 8.080 1.00 92.44 634 HIS A N 1
ATOM 4711 C CA . HIS A 1 634 ? 34.726 27.052 8.902 1.00 92.44 634 HIS A CA 1
ATOM 4712 C C . HIS A 1 634 ? 33.599 27.983 8.419 1.00 92.44 634 HIS A C 1
ATOM 4714 O O . HIS A 1 634 ? 33.808 28.976 7.715 1.00 92.44 634 HIS A O 1
ATOM 4720 N N . ALA A 1 635 ? 32.373 27.657 8.818 1.00 94.06 635 ALA A N 1
ATOM 4721 C CA . ALA A 1 635 ? 31.154 28.397 8.521 1.00 94.06 635 ALA A CA 1
ATOM 4722 C C . ALA A 1 635 ? 30.299 28.590 9.783 1.00 94.06 635 ALA A C 1
ATOM 4724 O O . ALA A 1 635 ? 30.398 27.830 10.748 1.00 94.06 635 ALA A O 1
ATOM 4725 N N . THR A 1 636 ? 29.436 29.603 9.763 1.00 94.50 636 THR A N 1
ATOM 4726 C CA . THR A 1 636 ? 28.341 29.758 10.727 1.00 94.50 636 THR A CA 1
ATOM 4727 C C . THR A 1 636 ? 27.050 29.302 10.060 1.00 94.50 636 THR A C 1
ATOM 4729 O O . THR A 1 636 ? 26.656 29.875 9.045 1.00 94.50 636 THR A O 1
ATOM 4732 N N . VAL A 1 637 ? 26.381 28.288 10.613 1.00 94.88 637 VAL A N 1
ATOM 4733 C CA . VAL A 1 637 ? 25.141 27.734 10.048 1.00 94.88 637 VAL A CA 1
ATOM 4734 C C . VAL A 1 637 ? 23.954 28.158 10.906 1.00 94.88 637 VAL A C 1
ATOM 4736 O O . VAL A 1 637 ? 23.936 27.923 12.106 1.00 94.88 637 VAL A O 1
ATOM 4739 N N . THR A 1 638 ? 22.948 28.792 10.311 1.00 92.50 638 THR A N 1
ATOM 4740 C CA . THR A 1 638 ? 21.695 29.150 10.987 1.00 92.50 638 THR A CA 1
ATOM 4741 C C . THR A 1 638 ? 20.542 28.354 10.391 1.00 92.50 638 THR A C 1
ATOM 4743 O O . THR A 1 638 ? 20.309 28.409 9.185 1.00 92.50 638 THR A O 1
ATOM 4746 N N . LEU A 1 639 ? 19.808 27.632 11.234 1.00 91.88 639 LEU A N 1
ATOM 4747 C CA . LEU A 1 639 ? 18.655 26.812 10.865 1.00 91.88 639 LEU A CA 1
ATOM 4748 C C . LEU A 1 639 ? 17.409 27.349 11.569 1.00 91.88 639 LEU A C 1
ATOM 4750 O O . LEU A 1 639 ? 17.452 27.625 12.766 1.00 91.88 639 LEU A O 1
ATOM 4754 N N . LYS A 1 640 ? 16.300 27.512 10.846 1.00 88.38 640 LYS A N 1
ATOM 4755 C CA . LYS A 1 640 ? 15.055 28.089 11.380 1.00 88.38 640 LYS A CA 1
ATOM 4756 C C . LYS A 1 640 ? 13.850 27.219 11.070 1.00 88.38 640 LYS A C 1
ATOM 4758 O O . LYS A 1 640 ? 13.687 26.762 9.940 1.00 88.38 640 LYS A O 1
ATOM 4763 N N . SER A 1 641 ? 12.974 27.050 12.054 1.00 83.38 641 SER A N 1
ATOM 4764 C CA . SER A 1 641 ? 11.643 26.485 11.855 1.00 83.38 641 SER A CA 1
ATOM 4765 C C . SER A 1 641 ? 10.687 27.530 11.264 1.00 83.38 641 SER A C 1
ATOM 4767 O O . SER A 1 641 ? 10.988 28.722 11.164 1.00 83.38 641 SER A O 1
ATOM 4769 N N . TYR A 1 642 ? 9.487 27.088 10.904 1.00 76.19 642 TYR A N 1
ATOM 4770 C CA . TYR A 1 642 ? 8.395 27.956 10.460 1.00 76.19 642 TYR A CA 1
ATOM 4771 C C . TYR A 1 642 ? 7.747 28.780 11.582 1.00 76.19 642 TYR A C 1
ATOM 4773 O O . TYR A 1 642 ? 7.086 29.771 11.289 1.00 76.19 642 TYR A O 1
ATOM 4781 N N . THR A 1 643 ? 7.948 28.400 12.847 1.00 73.06 643 THR A N 1
ATOM 4782 C CA . THR A 1 643 ? 7.440 29.115 14.034 1.00 73.06 643 THR A CA 1
ATOM 4783 C C . THR A 1 643 ? 8.442 30.137 14.584 1.00 73.06 643 THR A C 1
ATOM 4785 O O . THR A 1 643 ? 8.102 30.929 15.461 1.00 73.06 643 THR A O 1
ATOM 4788 N N . GLY A 1 644 ? 9.669 30.148 14.049 1.00 76.12 644 GLY A N 1
ATOM 4789 C CA . GLY A 1 644 ? 10.751 31.056 14.429 1.00 76.12 644 GLY A CA 1
ATOM 4790 C C . GLY A 1 644 ? 11.779 30.463 15.399 1.00 76.12 644 GLY A C 1
ATOM 4791 O O . GLY A 1 644 ? 12.779 31.127 15.679 1.00 76.12 644 GLY A O 1
ATOM 4792 N N . TYR A 1 645 ? 11.600 29.218 15.860 1.00 84.50 645 TYR A N 1
ATOM 4793 C CA . TYR A 1 645 ? 12.649 28.478 16.573 1.00 84.50 645 TYR A CA 1
ATOM 4794 C C . TYR A 1 645 ? 13.922 28.437 15.714 1.00 84.50 645 TYR A C 1
ATOM 4796 O O . TYR A 1 645 ? 13.876 28.026 14.553 1.00 84.50 645 TYR A O 1
ATOM 4804 N N . THR A 1 646 ? 15.042 28.910 16.263 1.00 89.44 646 THR A N 1
ATOM 4805 C CA . THR A 1 646 ? 16.290 29.128 15.515 1.00 89.44 646 THR A CA 1
ATOM 4806 C C . THR A 1 646 ? 17.467 28.447 16.207 1.00 89.44 646 THR A C 1
ATOM 4808 O O . THR A 1 646 ? 17.705 28.698 17.386 1.00 89.44 646 THR A O 1
ATOM 4811 N N . GLU A 1 647 ? 18.236 27.653 15.464 1.00 92.81 647 GLU A N 1
ATOM 4812 C CA . GLU A 1 647 ? 19.539 27.114 15.864 1.00 92.81 647 GLU A CA 1
ATOM 4813 C C . GLU A 1 647 ? 20.657 27.878 15.140 1.00 92.81 647 GLU A C 1
ATOM 4815 O O . GLU A 1 647 ? 20.648 27.973 13.913 1.00 92.81 647 GLU A O 1
ATOM 4820 N N . VAL A 1 648 ? 21.636 28.400 15.878 1.00 93.12 648 VAL A N 1
ATOM 4821 C CA . VAL A 1 648 ? 22.833 29.057 15.333 1.00 93.12 648 VAL A CA 1
ATOM 4822 C C . VAL A 1 648 ? 24.065 28.249 15.728 1.00 93.12 648 VAL A C 1
ATOM 4824 O O . VAL A 1 648 ? 24.409 28.163 16.906 1.00 93.12 648 VAL A O 1
ATOM 4827 N N . TRP A 1 649 ? 24.731 27.678 14.731 1.00 94.75 649 TRP A N 1
ATOM 4828 C CA . TRP A 1 649 ? 25.872 26.777 14.837 1.00 94.75 649 TRP A CA 1
ATOM 4829 C C . TRP A 1 649 ? 27.165 27.505 14.448 1.00 94.75 649 TRP A C 1
ATOM 4831 O O . TRP A 1 649 ? 27.393 27.751 13.258 1.00 94.75 649 TRP A O 1
ATOM 4841 N N . PRO A 1 650 ? 28.024 27.882 15.409 1.00 93.25 650 PRO A N 1
ATOM 4842 C CA . PRO A 1 650 ? 29.297 28.528 15.103 1.00 93.25 650 PRO A CA 1
ATOM 4843 C C . PRO A 1 650 ? 30.356 27.510 14.650 1.00 93.25 650 PRO A C 1
ATOM 4845 O O . PRO A 1 650 ? 30.311 26.352 15.046 1.00 93.25 650 PRO A O 1
ATOM 4848 N N . ALA A 1 651 ? 31.347 27.947 13.870 1.00 92.06 651 ALA A N 1
ATOM 4849 C CA . ALA A 1 651 ? 32.564 27.182 13.554 1.00 92.06 651 ALA A CA 1
ATOM 4850 C C . ALA A 1 651 ? 32.351 25.755 12.980 1.00 92.06 651 ALA A C 1
ATOM 4852 O O . ALA A 1 651 ? 33.104 24.834 13.289 1.00 92.06 651 ALA A O 1
ATOM 4853 N N . VAL A 1 652 ? 31.341 25.550 12.130 1.00 94.38 652 VAL A N 1
ATOM 4854 C CA . VAL A 1 652 ? 31.095 24.263 11.451 1.00 94.38 652 VAL A CA 1
ATOM 4855 C C . VAL A 1 652 ? 32.133 24.060 10.331 1.00 94.38 652 VAL A C 1
ATOM 4857 O O . VAL A 1 652 ? 32.269 24.956 9.496 1.00 94.38 652 VAL A O 1
ATOM 4860 N N . PRO A 1 653 ? 32.864 22.930 10.255 1.00 93.88 653 PRO A N 1
ATOM 4861 C CA . PRO A 1 653 ? 33.832 22.678 9.181 1.00 93.88 653 PRO A CA 1
ATOM 4862 C C . PRO A 1 653 ? 33.163 22.630 7.804 1.00 93.88 653 PRO A C 1
ATOM 4864 O O . PRO A 1 653 ? 32.129 21.992 7.659 1.00 93.88 653 PRO A O 1
ATOM 4867 N N . ARG A 1 654 ? 33.764 23.239 6.775 1.00 92.44 654 ARG A N 1
ATOM 4868 C CA . ARG A 1 654 ? 33.208 23.268 5.405 1.00 92.44 654 ARG A CA 1
ATOM 4869 C C . ARG A 1 654 ? 33.412 21.993 4.600 1.00 92.44 654 ARG A C 1
ATOM 4871 O O . ARG A 1 654 ? 32.721 21.809 3.602 1.00 92.44 654 ARG A O 1
ATOM 4878 N N . ALA A 1 655 ? 34.368 21.149 4.982 1.00 92.06 655 ALA A N 1
ATOM 4879 C CA . ALA A 1 655 ? 34.601 19.874 4.312 1.00 92.06 655 ALA A CA 1
ATOM 4880 C C . ALA A 1 655 ? 33.342 19.000 4.401 1.00 92.06 655 ALA A C 1
ATOM 4882 O O . ALA A 1 655 ? 32.846 18.766 5.499 1.00 92.06 655 ALA A O 1
ATOM 4883 N N . ILE A 1 656 ? 32.834 18.523 3.264 1.00 90.25 656 ILE A N 1
ATOM 4884 C CA . ILE A 1 656 ? 31.491 17.934 3.134 1.00 90.25 656 ILE A CA 1
ATOM 4885 C C . ILE A 1 656 ? 31.175 16.827 4.160 1.00 90.25 656 ILE A C 1
ATOM 4887 O O . ILE A 1 656 ? 30.123 16.860 4.802 1.00 90.25 656 ILE A O 1
ATOM 4891 N N . SER A 1 657 ? 32.107 15.896 4.385 1.00 86.38 657 SER A N 1
ATOM 4892 C CA . SER A 1 657 ? 31.954 14.777 5.324 1.00 86.38 657 SER A CA 1
ATOM 4893 C C . SER A 1 657 ? 31.950 15.242 6.783 1.00 86.38 657 SER A C 1
ATOM 4895 O O . SER A 1 657 ? 31.109 14.815 7.575 1.00 86.38 657 SER A O 1
ATOM 4897 N N . ALA A 1 658 ? 32.838 16.177 7.130 1.00 90.56 658 ALA A N 1
ATOM 4898 C CA . ALA A 1 658 ? 32.901 16.794 8.450 1.00 90.56 658 ALA A CA 1
ATOM 4899 C C . ALA A 1 658 ? 31.676 17.681 8.726 1.00 90.56 658 ALA A C 1
ATOM 4901 O O . ALA A 1 658 ? 31.118 17.626 9.818 1.00 90.56 658 ALA A O 1
ATOM 4902 N N . PHE A 1 659 ? 31.210 18.442 7.733 1.00 94.56 659 PHE A N 1
ATOM 4903 C CA . PHE A 1 659 ? 30.018 19.282 7.830 1.00 94.56 659 PHE A CA 1
ATOM 4904 C C . PHE A 1 659 ? 28.774 18.445 8.144 1.00 94.56 659 PHE A C 1
ATOM 4906 O O . PHE A 1 659 ? 28.072 18.708 9.123 1.00 94.56 659 PHE A O 1
ATOM 4913 N N . CYS A 1 660 ? 28.525 17.401 7.341 1.00 93.62 660 CYS A N 1
ATOM 4914 C CA . CYS A 1 660 ? 27.393 16.498 7.548 1.00 93.62 660 CYS A CA 1
ATOM 4915 C C . CYS A 1 660 ? 27.518 15.773 8.893 1.00 93.62 660 CYS A C 1
ATOM 4917 O O . CYS A 1 660 ? 26.536 15.658 9.625 1.00 93.62 660 CYS A O 1
ATOM 4919 N N . GLY A 1 661 ? 28.733 15.345 9.254 1.00 90.88 661 GLY A N 1
ATOM 4920 C CA . GLY A 1 661 ? 29.016 14.731 10.546 1.00 90.88 661 GLY A CA 1
ATOM 4921 C C . GLY A 1 661 ? 28.658 15.636 11.727 1.00 90.88 661 GLY A C 1
ATOM 4922 O O . GLY A 1 661 ? 27.981 15.187 12.646 1.00 90.88 661 GLY A O 1
ATOM 4923 N N . VAL A 1 662 ? 29.025 16.920 11.693 1.00 94.06 662 VAL A N 1
ATOM 4924 C CA . VAL A 1 662 ? 28.707 17.869 12.773 1.00 94.06 662 VAL A CA 1
ATOM 4925 C C . VAL A 1 662 ? 27.201 18.096 12.897 1.00 94.06 662 VAL A C 1
ATOM 4927 O O . VAL A 1 662 ? 26.650 17.868 13.979 1.00 94.06 662 VAL A O 1
ATOM 4930 N N . ILE A 1 663 ? 26.525 18.489 11.809 1.00 94.56 663 ILE A N 1
ATOM 4931 C CA . ILE A 1 663 ? 25.097 18.852 11.847 1.00 94.56 663 ILE A CA 1
ATOM 4932 C C . ILE A 1 663 ? 24.211 17.648 12.199 1.00 94.56 663 ILE A C 1
ATOM 4934 O O . ILE A 1 663 ? 23.218 17.809 12.908 1.00 94.56 663 ILE A O 1
ATOM 4938 N N . ASN A 1 664 ? 24.581 16.433 11.783 1.00 93.31 664 ASN A N 1
ATOM 4939 C CA . ASN A 1 664 ? 23.841 15.217 12.136 1.00 93.31 664 ASN A CA 1
ATOM 4940 C C . ASN A 1 664 ? 24.160 14.675 13.539 1.00 93.31 664 ASN A C 1
ATOM 4942 O O . ASN A 1 664 ? 23.482 13.756 13.989 1.00 93.31 664 ASN A O 1
ATOM 4946 N N . GLY A 1 665 ? 25.137 15.248 14.253 1.00 90.06 665 GLY A N 1
ATOM 4947 C CA . GLY A 1 665 ? 25.488 14.824 15.612 1.00 90.06 665 GLY A CA 1
ATOM 4948 C C . GLY A 1 665 ? 26.596 13.771 15.702 1.00 90.06 665 GLY A C 1
ATOM 4949 O O . GLY A 1 665 ? 26.851 13.273 16.788 1.00 90.06 665 GLY A O 1
ATOM 4950 N N . ASN A 1 666 ? 27.270 13.423 14.609 1.00 90.06 666 ASN A N 1
ATOM 4951 C CA . ASN A 1 666 ? 28.289 12.366 14.571 1.00 90.06 666 ASN A CA 1
ATOM 4952 C C . ASN A 1 666 ? 29.679 12.825 15.056 1.00 90.06 666 ASN A C 1
ATOM 4954 O O . ASN A 1 666 ? 30.620 12.032 15.039 1.00 90.06 666 ASN A O 1
ATOM 4958 N N . ALA A 1 667 ? 29.845 14.090 15.455 1.00 87.00 667 ALA A N 1
ATOM 4959 C CA . ALA A 1 667 ? 31.090 14.569 16.046 1.00 87.00 667 ALA A CA 1
ATOM 4960 C C . ALA A 1 667 ? 31.120 14.293 17.556 1.00 87.00 667 ALA A C 1
ATOM 4962 O O . ALA A 1 667 ? 30.099 14.361 18.244 1.00 87.00 667 ALA A O 1
ATOM 4963 N N . VAL A 1 668 ? 32.307 14.029 18.102 1.00 86.94 668 VAL A N 1
ATOM 4964 C CA . VAL A 1 668 ? 32.479 13.955 19.558 1.00 86.94 668 VAL A CA 1
ATOM 4965 C C . VAL A 1 668 ? 32.488 15.361 20.160 1.00 86.94 668 VAL A C 1
ATOM 4967 O O . VAL A 1 668 ? 32.992 16.306 19.547 1.00 86.94 668 VAL A O 1
ATOM 4970 N N . GLN A 1 669 ? 31.953 15.503 21.375 1.00 88.12 669 GLN A N 1
ATOM 4971 C CA . GLN A 1 669 ? 31.927 16.784 22.082 1.00 88.12 669 GLN A CA 1
ATOM 4972 C C . GLN A 1 669 ? 33.348 17.303 22.329 1.00 88.12 669 GLN A C 1
ATOM 4974 O O . GLN A 1 669 ? 34.136 16.659 23.022 1.00 88.12 669 GLN A O 1
ATOM 4979 N N . ALA A 1 670 ? 33.641 18.508 21.851 1.00 80.44 670 ALA A N 1
ATOM 4980 C CA . ALA A 1 670 ? 34.795 19.274 22.298 1.00 80.44 670 ALA A CA 1
ATOM 4981 C C . ALA A 1 670 ? 34.400 20.080 23.548 1.00 80.44 670 ALA A C 1
ATOM 4983 O O . ALA A 1 670 ? 33.477 20.889 23.502 1.00 80.44 670 ALA A O 1
ATOM 4984 N N . THR A 1 671 ? 35.055 19.840 24.685 1.00 68.06 671 THR A N 1
ATOM 4985 C CA . THR A 1 671 ? 34.958 20.703 25.878 1.00 68.06 671 THR A CA 1
ATOM 4986 C C . THR A 1 671 ? 36.319 21.304 26.188 1.00 68.06 671 THR A C 1
ATOM 4988 O O . THR A 1 671 ? 37.337 20.613 26.115 1.00 68.06 671 THR A O 1
ATOM 4991 N N . ASN A 1 672 ? 36.346 22.575 26.595 1.00 55.16 672 ASN A N 1
ATOM 4992 C CA . ASN A 1 672 ? 37.557 23.199 27.126 1.00 55.16 672 ASN A CA 1
ATOM 4993 C C . ASN A 1 672 ? 38.052 22.410 28.354 1.00 55.16 672 ASN A C 1
ATOM 4995 O O . ASN A 1 672 ? 37.434 22.464 29.415 1.00 55.16 672 ASN A O 1
ATOM 4999 N N . GLY A 1 673 ? 39.161 21.674 28.200 1.00 55.03 673 GLY A N 1
ATOM 5000 C CA . GLY A 1 673 ? 39.817 20.917 29.276 1.00 55.03 673 GLY A CA 1
ATOM 5001 C C . GLY A 1 673 ? 39.765 19.385 29.177 1.00 55.03 673 GLY A C 1
ATOM 5002 O O . GLY A 1 673 ? 40.257 18.723 30.089 1.00 55.03 673 GLY A O 1
ATOM 5003 N N . SER A 1 674 ? 39.212 18.802 28.108 1.00 48.69 674 SER A N 1
ATOM 5004 C CA . SER A 1 674 ? 39.269 17.349 27.864 1.00 48.69 674 SER A CA 1
ATOM 5005 C C . SER A 1 674 ? 40.526 16.937 27.079 1.00 48.69 674 SER A C 1
ATOM 5007 O O . SER A 1 674 ? 41.104 17.731 26.336 1.00 48.69 674 SER A O 1
ATOM 5009 N N . ALA A 1 675 ? 40.993 15.698 27.287 1.00 55.44 675 ALA A N 1
ATOM 5010 C CA . ALA A 1 675 ? 42.145 15.148 26.572 1.00 55.44 675 ALA A CA 1
ATOM 5011 C C . ALA A 1 675 ? 41.889 15.146 25.049 1.00 55.44 675 ALA A C 1
ATOM 5013 O O . ALA A 1 675 ? 40.756 14.879 24.638 1.00 55.44 675 ALA A O 1
ATOM 5014 N N . PRO A 1 676 ? 42.907 15.425 24.210 1.00 58.25 676 PRO A N 1
ATOM 5015 C CA . PRO A 1 676 ? 42.743 15.405 22.760 1.00 58.25 676 PRO A CA 1
ATOM 5016 C C . PRO A 1 676 ? 42.213 14.040 22.309 1.00 58.25 676 PRO A C 1
ATOM 5018 O O . PRO A 1 676 ? 42.718 13.000 22.740 1.00 58.25 676 PRO A O 1
ATOM 5021 N N . ALA A 1 677 ? 41.176 14.046 21.468 1.00 57.84 677 ALA A N 1
ATOM 5022 C CA . ALA A 1 677 ? 40.631 12.816 20.909 1.00 57.84 677 ALA A CA 1
ATOM 5023 C C . ALA A 1 677 ? 41.683 12.106 20.036 1.00 57.84 677 ALA A C 1
ATOM 5025 O O . ALA A 1 677 ? 42.604 12.757 19.528 1.00 57.84 677 ALA A O 1
ATOM 5026 N N . PRO A 1 678 ? 41.557 10.782 19.831 1.00 63.94 678 PRO A N 1
ATOM 5027 C CA . PRO A 1 678 ? 42.415 10.044 18.912 1.00 63.94 678 PRO A CA 1
ATOM 5028 C C . PRO A 1 678 ? 42.492 10.726 17.540 1.00 63.94 678 PRO A C 1
ATOM 5030 O O . PRO A 1 678 ? 41.482 11.204 17.012 1.00 63.94 678 PRO A O 1
ATOM 5033 N N . GLN A 1 679 ? 43.698 10.764 16.968 1.00 60.06 679 GLN A N 1
ATOM 5034 C CA . GLN A 1 679 ? 43.977 11.398 15.680 1.00 60.06 679 GLN A CA 1
ATOM 5035 C C . GLN A 1 679 ? 43.034 10.848 14.594 1.00 60.06 679 GLN A C 1
ATOM 5037 O O . GLN A 1 679 ? 42.986 9.642 14.375 1.00 60.06 679 GLN A O 1
ATOM 5042 N N . GLY A 1 680 ? 42.278 11.733 13.934 1.00 64.69 680 GLY A N 1
ATOM 5043 C CA . GLY A 1 680 ? 41.292 11.369 12.904 1.00 64.69 680 GLY A CA 1
ATOM 5044 C C . GLY A 1 680 ? 39.824 11.359 13.358 1.00 64.69 680 GLY A C 1
ATOM 5045 O O . GLY A 1 680 ? 38.947 11.134 12.531 1.00 64.69 680 GLY A O 1
ATOM 5046 N N . THR A 1 681 ? 39.528 11.641 14.632 1.00 77.44 681 THR A N 1
ATOM 5047 C CA . THR A 1 681 ? 38.142 11.736 15.134 1.00 77.44 681 THR A CA 1
ATOM 5048 C C . THR A 1 681 ? 37.566 13.139 14.902 1.00 77.44 681 THR A C 1
ATOM 5050 O O . THR A 1 681 ? 38.180 14.127 15.303 1.00 77.44 681 THR A O 1
ATOM 5053 N N . LEU A 1 682 ? 36.377 13.246 14.294 1.00 85.88 682 LEU A N 1
ATOM 5054 C CA . LEU A 1 682 ? 35.672 14.523 14.105 1.00 85.88 682 LEU A CA 1
ATOM 5055 C C . LEU A 1 682 ? 35.207 15.087 15.459 1.00 85.88 682 LEU A C 1
ATOM 5057 O O . LEU A 1 682 ? 34.457 14.422 16.171 1.00 85.88 682 LEU A O 1
ATOM 5061 N N . GLN A 1 683 ? 35.614 16.313 15.799 1.00 86.50 683 GLN A N 1
ATOM 5062 C CA . GLN A 1 683 ? 35.241 16.985 17.051 1.00 86.50 683 GLN A CA 1
ATOM 5063 C C . GLN A 1 683 ? 34.452 18.269 16.783 1.00 86.50 683 GLN A C 1
ATOM 5065 O O . GLN A 1 683 ? 34.752 18.992 15.834 1.00 86.50 683 GLN A O 1
ATOM 5070 N N . TYR A 1 684 ? 33.481 18.576 17.645 1.00 90.69 684 TYR A N 1
ATOM 5071 C CA . TYR A 1 684 ? 32.733 19.832 17.601 1.00 90.69 684 TYR A CA 1
ATOM 5072 C C . TYR A 1 684 ? 32.204 20.222 18.984 1.00 90.69 684 TYR A C 1
ATOM 5074 O O . TYR A 1 684 ? 31.817 19.362 19.779 1.00 90.69 684 TYR A O 1
ATOM 5082 N N . ASP A 1 685 ? 32.181 21.519 19.288 1.00 90.06 685 ASP A N 1
ATOM 5083 C CA . ASP A 1 685 ? 31.612 22.029 20.535 1.00 90.06 685 ASP A CA 1
ATOM 5084 C C . ASP A 1 685 ? 30.109 22.301 20.372 1.00 90.06 685 ASP A C 1
ATOM 5086 O O . ASP A 1 685 ? 29.689 23.414 20.053 1.00 90.06 685 ASP A O 1
ATOM 5090 N N . TYR A 1 686 ? 29.275 21.289 20.632 1.00 88.88 686 TYR A N 1
ATOM 5091 C CA . TYR A 1 686 ? 27.817 21.453 20.580 1.00 88.88 686 TYR A CA 1
ATOM 5092 C C . TYR A 1 686 ? 27.274 22.429 21.639 1.00 88.88 686 TYR A C 1
ATOM 5094 O O . TYR A 1 686 ? 26.164 22.928 21.483 1.00 88.88 686 TYR A O 1
ATOM 5102 N N . SER A 1 687 ? 28.041 22.755 22.691 1.00 86.00 687 SER A N 1
ATOM 5103 C CA . SER A 1 687 ? 27.600 23.702 23.724 1.00 86.00 687 SER A CA 1
ATOM 5104 C C . SER A 1 687 ? 27.665 25.157 23.255 1.00 86.00 687 SER A C 1
ATOM 5106 O O . SER A 1 687 ? 26.995 26.018 23.823 1.00 86.00 687 SER A O 1
ATOM 5108 N N . ALA A 1 688 ? 28.416 25.424 22.181 1.00 87.75 688 ALA A N 1
ATOM 5109 C CA . ALA A 1 688 ? 28.476 26.726 21.532 1.00 87.75 688 ALA A CA 1
ATOM 5110 C C . ALA A 1 688 ? 27.259 27.003 20.625 1.00 87.75 688 ALA A C 1
ATOM 5112 O O . ALA A 1 688 ? 27.067 28.139 20.183 1.00 87.75 688 ALA A O 1
ATOM 5113 N N . VAL A 1 689 ? 26.424 25.993 20.345 1.00 90.31 689 VAL A N 1
ATOM 5114 C CA . VAL A 1 689 ? 25.216 26.154 19.527 1.00 90.31 689 VAL A CA 1
ATOM 5115 C C . VAL A 1 689 ? 24.183 26.963 20.301 1.00 90.31 689 VAL A C 1
ATOM 5117 O O . VAL A 1 689 ? 23.726 26.573 21.375 1.00 90.31 689 VAL A O 1
ATOM 5120 N N . THR A 1 690 ? 23.783 28.103 19.743 1.00 90.50 690 THR A N 1
ATOM 5121 C CA . THR A 1 690 ? 22.778 28.967 20.366 1.00 90.50 690 THR A CA 1
ATOM 5122 C C . THR A 1 690 ? 21.398 28.624 19.833 1.00 90.50 690 THR A C 1
ATOM 5124 O O . THR A 1 690 ? 21.157 28.696 18.629 1.00 90.50 690 THR A O 1
ATOM 5127 N N . VAL A 1 691 ? 20.470 28.297 20.729 1.00 88.06 691 VAL A N 1
ATOM 5128 C CA . VAL A 1 691 ? 19.062 28.087 20.387 1.00 88.06 691 VAL A CA 1
ATOM 5129 C C . VAL A 1 691 ? 18.245 29.278 20.864 1.00 88.06 691 VAL A C 1
ATOM 5131 O O . VAL A 1 691 ? 18.254 29.614 22.045 1.00 88.06 691 VAL A O 1
ATOM 5134 N N . THR A 1 692 ? 17.509 29.905 19.950 1.00 86.25 692 THR A N 1
ATOM 5135 C CA . THR A 1 692 ? 16.512 30.926 20.286 1.00 86.25 692 THR A CA 1
ATOM 5136 C C . THR A 1 692 ? 15.123 30.318 20.156 1.00 86.25 692 THR A C 1
ATOM 5138 O O . THR A 1 692 ? 14.660 30.045 19.046 1.00 86.25 692 THR A O 1
ATOM 5141 N N . ALA A 1 693 ? 14.451 30.109 21.289 1.00 74.25 693 ALA A N 1
ATOM 5142 C CA . ALA A 1 693 ? 13.041 29.742 21.304 1.00 74.25 693 ALA A CA 1
ATOM 5143 C C . ALA A 1 693 ? 12.195 30.958 20.897 1.00 74.25 693 ALA A C 1
ATOM 5145 O O . ALA A 1 693 ? 12.329 32.046 21.455 1.00 74.25 693 ALA A O 1
ATOM 5146 N N . SER A 1 694 ? 11.341 30.779 19.897 1.00 61.47 694 SER A N 1
ATOM 5147 C CA . SER A 1 694 ? 10.457 31.809 19.354 1.00 61.47 694 SER A CA 1
ATOM 5148 C C . SER A 1 694 ? 9.192 31.113 18.853 1.00 61.47 694 SER A C 1
ATOM 5150 O O . SER A 1 694 ? 9.295 30.087 18.182 1.00 61.47 694 SER A O 1
ATOM 5152 N N . GLY A 1 695 ? 8.011 31.659 19.162 1.00 58.66 695 GLY A N 1
ATOM 5153 C CA . GLY A 1 695 ? 6.720 31.041 18.828 1.00 58.66 695 GLY A CA 1
ATOM 5154 C C . GLY A 1 695 ? 6.228 30.021 19.869 1.00 58.66 695 GLY A C 1
ATOM 5155 O O . GLY A 1 695 ? 6.625 30.074 21.028 1.00 58.66 695 GLY A O 1
ATOM 5156 N N . GLN A 1 696 ? 5.327 29.114 19.463 1.00 55.41 696 GLN A N 1
ATOM 5157 C CA . GLN A 1 696 ? 4.727 28.058 20.310 1.00 55.41 696 GLN A CA 1
ATOM 5158 C C . GLN A 1 696 ? 5.559 26.754 20.356 1.00 55.41 696 GLN A C 1
ATOM 5160 O O . GLN A 1 696 ? 5.077 25.740 20.844 1.00 55.41 696 GLN A O 1
ATOM 5165 N N . GLN A 1 697 ? 6.787 26.749 19.821 1.00 62.62 697 GLN A N 1
ATOM 5166 C CA . GLN A 1 697 ? 7.637 25.556 19.718 1.00 62.62 697 GLN A CA 1
ATOM 5167 C C . GLN A 1 697 ? 8.848 25.665 20.660 1.00 62.62 697 GLN A C 1
ATOM 5169 O O . GLN A 1 697 ? 9.565 26.667 20.639 1.00 62.62 697 GLN A O 1
ATOM 5174 N N . SER A 1 698 ? 9.104 24.619 21.453 1.00 65.06 698 SER A N 1
ATOM 5175 C CA . SER A 1 698 ? 10.309 24.469 22.284 1.00 65.06 698 SER A CA 1
ATOM 5176 C C . SER A 1 698 ? 11.004 23.135 21.980 1.00 65.06 698 SER A C 1
ATOM 5178 O O . SER A 1 698 ? 10.345 22.170 21.602 1.00 65.06 698 SER A O 1
ATOM 5180 N N . GLY A 1 699 ? 12.337 23.081 22.076 1.00 65.12 699 GLY A N 1
ATOM 5181 C CA . GLY A 1 699 ? 13.114 21.891 21.712 1.00 65.12 699 GLY A CA 1
ATOM 5182 C C . GLY A 1 699 ? 14.489 21.852 22.387 1.00 65.12 699 GLY A C 1
ATOM 5183 O O . GLY A 1 699 ? 15.023 22.916 22.719 1.00 65.12 699 GLY A O 1
ATOM 5184 N N . PRO A 1 700 ? 15.056 20.651 22.623 1.00 69.38 700 PRO A N 1
ATOM 5185 C CA . PRO A 1 700 ? 16.344 20.494 23.293 1.00 69.38 700 PRO A CA 1
ATOM 5186 C C . PRO A 1 700 ? 17.481 21.104 22.466 1.00 69.38 700 PRO A C 1
ATOM 5188 O O . PRO A 1 700 ? 17.440 21.087 21.238 1.00 69.38 700 PRO A O 1
ATOM 5191 N N . VAL A 1 701 ? 18.511 21.618 23.145 1.00 75.69 701 VAL A N 1
ATOM 5192 C CA . VAL A 1 701 ? 19.727 22.111 22.481 1.00 75.69 701 VAL A CA 1
ATOM 5193 C C . VAL A 1 701 ? 20.416 20.943 21.757 1.00 75.69 701 VAL A C 1
ATOM 5195 O O . VAL A 1 701 ? 20.459 19.838 22.314 1.00 75.69 701 VAL A O 1
ATOM 5198 N N . PRO A 1 702 ? 20.941 21.153 20.535 1.00 84.31 702 PRO A N 1
ATOM 5199 C CA . PRO A 1 702 ? 21.709 20.140 19.823 1.00 84.31 702 PRO A CA 1
ATOM 5200 C C . PRO A 1 702 ? 22.856 19.545 20.649 1.00 84.31 702 PRO A C 1
ATOM 5202 O O . PRO A 1 702 ? 23.479 20.227 21.458 1.00 84.31 702 PRO A O 1
ATOM 5205 N N . ALA A 1 703 ? 23.132 18.256 20.443 1.00 84.12 703 ALA A N 1
ATOM 5206 C CA . ALA A 1 703 ? 24.115 17.491 21.213 1.00 84.12 703 ALA A CA 1
ATOM 5207 C C . ALA A 1 703 ? 24.754 16.373 20.361 1.00 84.12 703 ALA A C 1
ATOM 5209 O O . ALA A 1 703 ? 24.176 15.996 19.329 1.00 84.12 703 ALA A O 1
ATOM 5210 N N . PRO A 1 704 ? 25.890 15.784 20.797 1.00 82.75 704 PRO A N 1
ATOM 5211 C CA . PRO A 1 704 ? 26.436 14.576 20.178 1.00 82.75 704 PRO A CA 1
ATOM 5212 C C . PRO A 1 704 ? 25.383 13.460 20.093 1.00 82.75 704 PRO A C 1
ATOM 5214 O O . PRO A 1 704 ? 24.545 13.311 20.984 1.00 82.75 704 PRO A O 1
ATOM 5217 N N . ASN A 1 705 ? 25.417 12.684 19.012 1.00 79.12 705 ASN A N 1
ATOM 5218 C CA . ASN A 1 705 ? 24.451 11.655 18.601 1.00 79.12 705 ASN A CA 1
ATOM 5219 C C . ASN A 1 705 ? 23.012 12.143 18.338 1.00 79.12 705 ASN A C 1
ATOM 5221 O O . ASN A 1 705 ? 22.140 11.328 18.041 1.00 79.12 705 ASN A O 1
ATOM 5225 N N . ARG A 1 706 ? 22.735 13.449 18.451 1.00 78.75 706 ARG A N 1
ATOM 5226 C CA . ARG A 1 706 ? 21.412 14.037 18.166 1.00 78.75 706 ARG A CA 1
ATOM 5227 C C . ARG A 1 706 ? 21.441 15.041 17.015 1.00 78.75 706 ARG A C 1
ATOM 5229 O O . ARG A 1 706 ? 20.526 15.029 16.195 1.00 78.75 706 ARG A O 1
ATOM 5236 N N . GLY A 1 707 ? 22.481 15.875 16.946 1.00 87.44 707 GLY A N 1
ATOM 5237 C CA . GLY A 1 707 ? 22.621 16.897 15.906 1.00 87.44 707 GLY A CA 1
ATOM 5238 C C . GLY A 1 707 ? 21.507 17.948 15.945 1.00 87.44 707 GLY A C 1
ATOM 5239 O O . GLY A 1 707 ? 20.909 18.188 16.994 1.00 87.44 707 GLY A O 1
ATOM 5240 N N . SER A 1 708 ? 21.238 18.581 14.801 1.00 90.12 708 SER A N 1
ATOM 5241 C CA . SER A 1 708 ? 20.128 19.530 14.625 1.00 90.12 708 SER A CA 1
ATOM 5242 C C . SER A 1 708 ? 18.772 18.861 14.809 1.00 90.12 708 SER A C 1
ATOM 5244 O O . SER A 1 708 ? 18.545 17.763 14.302 1.00 90.12 708 SER A O 1
ATOM 5246 N N . CYS A 1 709 ? 17.844 19.547 15.483 1.00 83.56 709 CYS A N 1
ATOM 5247 C CA . CYS A 1 709 ? 16.456 19.106 15.617 1.00 83.56 709 CYS A CA 1
ATOM 5248 C C . CYS A 1 709 ? 15.568 19.584 14.456 1.00 83.56 709 CYS A C 1
ATOM 5250 O O . CYS A 1 709 ? 14.452 19.089 14.290 1.00 83.56 709 CYS A O 1
ATOM 5252 N N . LEU A 1 710 ? 16.085 20.475 13.603 1.00 87.25 710 LEU A N 1
ATOM 5253 C CA . LEU A 1 710 ? 15.362 21.051 12.470 1.00 87.25 710 LEU A CA 1
ATOM 5254 C C . LEU A 1 710 ? 15.688 20.393 11.132 1.00 87.25 710 LEU A C 1
ATOM 5256 O O . LEU A 1 710 ? 14.782 20.235 10.318 1.00 87.25 710 LEU A O 1
ATOM 5260 N N . PHE A 1 711 ? 16.943 20.003 10.894 1.00 90.94 711 PHE A N 1
ATOM 5261 C CA . PHE A 1 711 ? 17.376 19.430 9.615 1.00 90.94 711 PHE A CA 1
ATOM 5262 C C . PHE A 1 711 ? 18.307 18.225 9.802 1.00 90.94 711 PHE A C 1
ATOM 5264 O O . PHE A 1 711 ? 19.045 18.126 10.780 1.00 90.94 711 PHE A O 1
ATOM 5271 N N . ALA A 1 712 ? 18.258 17.300 8.849 1.00 89.69 712 ALA A N 1
ATOM 5272 C CA . ALA A 1 712 ? 19.292 16.301 8.604 1.00 89.69 712 ALA A CA 1
ATOM 5273 C C . ALA A 1 712 ? 20.009 16.656 7.297 1.00 89.69 712 ALA A C 1
ATOM 5275 O O . ALA A 1 712 ? 19.389 17.210 6.386 1.00 89.69 712 ALA A O 1
ATOM 5276 N N . VAL A 1 713 ? 21.305 16.365 7.213 1.00 92.38 713 VAL A N 1
ATOM 5277 C CA . VAL A 1 713 ? 22.153 16.835 6.113 1.00 92.38 713 VAL A CA 1
ATOM 5278 C C . VAL A 1 713 ? 22.890 15.678 5.451 1.00 92.38 713 VAL A C 1
ATOM 5280 O O . VAL A 1 713 ? 23.513 14.880 6.145 1.00 92.38 713 VAL A O 1
ATOM 5283 N N . ALA A 1 714 ? 22.844 15.583 4.123 1.00 88.12 714 ALA A N 1
ATOM 5284 C CA . ALA A 1 714 ? 23.567 14.556 3.372 1.00 88.12 714 ALA A CA 1
ATOM 5285 C C . ALA A 1 714 ? 24.052 15.079 2.009 1.00 88.12 714 ALA A C 1
ATOM 5287 O O . ALA A 1 714 ? 23.356 15.892 1.395 1.00 88.12 714 ALA A O 1
ATOM 5288 N N . PRO A 1 715 ? 25.227 14.641 1.523 1.00 83.81 715 PRO A N 1
ATOM 5289 C CA . PRO A 1 715 ? 25.695 14.971 0.183 1.00 83.81 715 PRO A CA 1
ATOM 5290 C C . PRO A 1 715 ? 24.999 14.116 -0.882 1.00 83.81 715 PRO A C 1
ATOM 5292 O O . PRO A 1 715 ? 24.674 12.958 -0.633 1.00 83.81 715 PRO A O 1
ATOM 5295 N N . ASP A 1 716 ? 24.807 14.672 -2.080 1.00 70.19 716 ASP A N 1
ATOM 5296 C CA . ASP A 1 716 ? 24.275 13.916 -3.225 1.00 70.19 716 ASP A CA 1
ATOM 5297 C C . ASP A 1 716 ? 25.345 13.062 -3.921 1.00 70.19 716 ASP A C 1
ATOM 5299 O O . ASP A 1 716 ? 25.026 12.041 -4.527 1.00 70.19 716 ASP A O 1
ATOM 5303 N N . ALA A 1 717 ? 26.610 13.477 -3.829 1.00 73.00 717 ALA A N 1
ATOM 5304 C CA . ALA A 1 717 ? 27.774 12.749 -4.317 1.00 73.00 717 ALA A CA 1
ATOM 5305 C C . ALA A 1 717 ? 29.038 13.229 -3.591 1.00 73.00 717 ALA A C 1
ATOM 5307 O O . ALA A 1 717 ? 29.125 14.398 -3.199 1.00 73.00 717 ALA A O 1
ATOM 5308 N N . ASP A 1 718 ? 30.023 12.341 -3.466 1.00 76.81 718 ASP A N 1
ATOM 5309 C CA . ASP A 1 718 ? 31.370 12.691 -3.018 1.00 76.81 718 ASP A CA 1
ATOM 5310 C C . ASP A 1 718 ? 32.236 13.149 -4.199 1.00 76.81 718 ASP A C 1
ATOM 5312 O O . ASP A 1 718 ? 32.093 12.673 -5.329 1.00 76.81 718 ASP A O 1
ATOM 5316 N N . ALA A 1 719 ? 33.170 14.067 -3.938 1.00 82.56 719 ALA A N 1
ATOM 5317 C CA . ALA A 1 719 ? 34.176 14.446 -4.924 1.00 82.56 719 ALA A CA 1
ATOM 5318 C C . ALA A 1 719 ? 35.136 13.275 -5.181 1.00 82.56 719 ALA A C 1
ATOM 5320 O O . ALA A 1 719 ? 35.658 12.671 -4.245 1.00 82.56 719 ALA A O 1
ATOM 5321 N N . ASN A 1 720 ? 35.406 12.980 -6.453 1.00 83.44 720 ASN A N 1
ATOM 5322 C CA . ASN A 1 720 ? 36.308 11.898 -6.861 1.00 83.44 720 ASN A CA 1
ATOM 5323 C C . ASN A 1 720 ? 37.589 12.403 -7.555 1.00 83.44 720 ASN A C 1
ATOM 5325 O O . ASN A 1 720 ? 38.420 11.599 -7.970 1.00 83.44 720 ASN A O 1
ATOM 5329 N N . ASN A 1 721 ? 37.792 13.724 -7.632 1.00 81.75 721 ASN A N 1
ATOM 5330 C CA . ASN A 1 721 ? 39.003 14.347 -8.186 1.00 81.75 721 ASN A CA 1
ATOM 5331 C C . ASN A 1 721 ? 40.192 14.436 -7.207 1.00 81.75 721 ASN A C 1
ATOM 5333 O O . ASN A 1 721 ? 41.231 14.990 -7.565 1.00 81.75 721 ASN A O 1
ATOM 5337 N N . GLY A 1 722 ? 40.060 13.923 -5.979 1.00 80.38 722 GLY A N 1
ATOM 5338 C CA . GLY A 1 722 ? 41.127 13.916 -4.969 1.00 80.38 722 GLY A CA 1
ATOM 5339 C C . GLY A 1 722 ? 41.296 15.218 -4.171 1.00 80.38 722 GLY A C 1
ATOM 5340 O O . GLY A 1 722 ? 42.185 15.280 -3.322 1.00 80.38 722 GLY A O 1
ATOM 5341 N N . TYR A 1 723 ? 40.452 16.234 -4.390 1.00 86.50 723 TYR A N 1
ATOM 5342 C CA . TYR A 1 723 ? 40.440 17.485 -3.617 1.00 86.50 723 TYR A CA 1
ATOM 5343 C C . TYR A 1 723 ? 39.275 17.505 -2.625 1.00 86.50 723 TYR A C 1
ATOM 5345 O O . TYR A 1 723 ? 38.239 16.875 -2.830 1.00 86.50 723 TYR A O 1
ATOM 5353 N N . VAL A 1 724 ? 39.436 18.246 -1.527 1.00 85.88 724 VAL A N 1
ATOM 5354 C CA . VAL A 1 724 ? 38.399 18.351 -0.492 1.00 85.88 724 VAL A CA 1
ATOM 5355 C C . VAL A 1 724 ? 37.231 19.191 -1.013 1.00 85.88 724 VAL A C 1
ATOM 5357 O O . VAL A 1 724 ? 37.410 20.357 -1.357 1.00 85.88 724 VAL A O 1
ATOM 5360 N N . ALA A 1 725 ? 36.029 18.614 -1.025 1.00 89.94 725 ALA A N 1
ATOM 5361 C CA . ALA A 1 725 ? 34.794 19.333 -1.320 1.00 89.94 725 ALA A CA 1
ATOM 5362 C C . ALA A 1 725 ? 34.422 20.273 -0.168 1.00 89.94 725 ALA A C 1
ATOM 5364 O O . ALA A 1 725 ? 34.167 19.821 0.952 1.00 89.94 725 ALA A O 1
ATOM 5365 N N . LEU A 1 726 ? 34.376 21.577 -0.449 1.00 91.38 726 LEU A N 1
ATOM 5366 C CA . LEU A 1 726 ? 34.030 22.615 0.519 1.00 91.38 726 LEU A CA 1
ATOM 5367 C C . LEU A 1 726 ? 32.639 23.180 0.231 1.00 91.38 726 LEU A C 1
ATOM 5369 O O . LEU A 1 726 ? 32.357 23.618 -0.888 1.00 91.38 726 LEU A O 1
ATOM 5373 N N . ILE A 1 727 ? 31.781 23.217 1.250 1.00 91.94 727 ILE A N 1
ATOM 5374 C CA . ILE A 1 727 ? 30.452 23.831 1.160 1.00 91.94 727 ILE A CA 1
ATOM 5375 C C . ILE A 1 727 ? 30.571 25.349 0.984 1.00 91.94 727 ILE A C 1
ATOM 5377 O O . ILE A 1 727 ? 31.349 26.021 1.672 1.00 91.94 727 ILE A O 1
ATOM 5381 N N . GLN A 1 728 ? 29.784 25.873 0.048 1.00 90.44 728 GLN A N 1
ATOM 5382 C CA . GLN A 1 728 ? 29.745 27.279 -0.337 1.00 90.44 728 GLN A CA 1
ATOM 5383 C C . GLN A 1 728 ? 28.795 28.091 0.553 1.00 90.44 728 GLN A C 1
ATOM 5385 O O . GLN A 1 728 ? 27.877 27.554 1.175 1.00 90.44 728 GLN A O 1
ATOM 5390 N N . ASP A 1 729 ? 29.030 29.401 0.616 1.00 87.88 729 ASP A N 1
ATOM 5391 C CA . ASP A 1 729 ? 28.180 30.331 1.362 1.00 87.88 729 ASP A CA 1
ATOM 5392 C C . ASP A 1 729 ? 26.814 30.521 0.699 1.00 87.88 729 ASP A C 1
ATOM 5394 O O . ASP A 1 729 ? 26.691 30.523 -0.524 1.00 87.88 729 ASP A O 1
ATOM 5398 N N . SER A 1 730 ? 25.799 30.771 1.524 1.00 83.94 730 SER A N 1
ATOM 5399 C CA . SER A 1 730 ? 24.494 31.271 1.097 1.00 83.94 730 SER A CA 1
ATOM 5400 C C . SER A 1 730 ? 24.334 32.715 1.598 1.00 83.94 730 SER A C 1
ATOM 5402 O O . SER A 1 730 ? 23.988 32.927 2.771 1.00 83.94 730 SER A O 1
ATOM 5404 N N . PRO A 1 731 ? 24.646 33.735 0.778 1.00 73.12 731 PRO A N 1
ATOM 5405 C CA . PRO A 1 731 ? 24.575 35.124 1.217 1.00 73.12 731 PRO A CA 1
ATOM 5406 C C . PRO A 1 731 ? 23.151 35.495 1.659 1.00 73.12 731 PRO A C 1
ATOM 5408 O O . PRO A 1 731 ? 22.163 34.970 1.158 1.00 73.12 731 PRO A O 1
ATOM 5411 N N . ALA A 1 732 ? 23.018 36.442 2.593 1.00 66.00 732 ALA A N 1
ATOM 5412 C CA . ALA A 1 732 ? 21.714 36.820 3.162 1.00 66.00 732 ALA A CA 1
ATOM 5413 C C . ALA A 1 732 ? 20.696 37.335 2.116 1.00 66.00 732 ALA A C 1
ATOM 5415 O O . ALA A 1 732 ? 19.493 37.341 2.368 1.00 66.00 732 ALA A O 1
ATOM 5416 N N . SER A 1 733 ? 21.172 37.764 0.943 1.00 67.38 733 SER A N 1
ATOM 5417 C CA . SER A 1 733 ? 20.350 38.170 -0.199 1.00 67.38 733 SER A CA 1
ATOM 5418 C C . SER A 1 733 ? 19.830 37.002 -1.044 1.00 67.38 733 SER A C 1
ATOM 5420 O O . SER A 1 733 ? 18.869 37.199 -1.780 1.00 67.38 733 SER A O 1
ATOM 5422 N N . GLU A 1 734 ? 20.431 35.810 -0.947 1.00 71.31 734 GLU A N 1
ATOM 5423 C CA . GLU A 1 734 ? 20.094 34.632 -1.756 1.00 71.31 734 GLU A CA 1
ATOM 5424 C C . GLU A 1 734 ? 19.937 33.380 -0.866 1.00 71.31 734 GLU A C 1
ATOM 5426 O O . GLU A 1 734 ? 20.926 32.748 -0.489 1.00 71.31 734 GLU A O 1
ATOM 5431 N N . PRO A 1 735 ? 18.697 33.028 -0.471 1.00 73.94 735 PRO A N 1
ATOM 5432 C CA . PRO A 1 735 ? 18.431 31.826 0.314 1.00 73.94 735 PRO A CA 1
ATOM 5433 C C . PRO A 1 735 ? 18.719 30.557 -0.494 1.00 73.94 735 PRO A C 1
ATOM 5435 O O . PRO A 1 735 ? 18.598 30.552 -1.718 1.00 73.94 735 PRO A O 1
ATOM 5438 N N . LEU A 1 736 ? 19.051 29.462 0.199 1.00 80.56 736 LEU A N 1
ATOM 5439 C CA . LEU A 1 736 ? 19.270 28.174 -0.460 1.00 80.56 736 LEU A CA 1
ATOM 5440 C C . LEU A 1 736 ? 18.032 27.731 -1.267 1.00 80.56 736 LEU A C 1
ATOM 5442 O O . LEU A 1 736 ? 16.906 27.855 -0.767 1.00 80.56 736 LEU A O 1
ATOM 5446 N N . PRO A 1 737 ? 18.214 27.169 -2.476 1.00 71.19 737 PRO A N 1
ATOM 5447 C CA . PRO A 1 737 ? 17.113 26.644 -3.273 1.00 71.19 737 PRO A CA 1
ATOM 5448 C C . PRO A 1 737 ? 16.423 25.472 -2.563 1.00 71.19 737 PRO A C 1
ATOM 5450 O O . PRO A 1 737 ? 17.072 24.527 -2.110 1.00 71.19 737 PRO A O 1
ATOM 5453 N N . LEU A 1 738 ? 15.090 25.513 -2.494 1.00 69.00 738 LEU A N 1
ATOM 5454 C CA . LEU A 1 738 ? 14.257 24.390 -2.064 1.00 69.00 738 LEU A CA 1
ATOM 5455 C C . LEU A 1 738 ? 14.166 23.359 -3.207 1.00 69.00 738 LEU A C 1
ATOM 5457 O O . LEU A 1 738 ? 13.488 23.560 -4.205 1.00 69.00 738 LEU A O 1
ATOM 5461 N N . VAL A 1 739 ? 14.851 22.233 -3.071 1.00 66.12 739 VAL A N 1
ATOM 5462 C CA . VAL A 1 739 ? 14.880 21.134 -4.051 1.00 66.12 739 VAL A CA 1
ATOM 5463 C C . VAL A 1 739 ? 13.565 20.357 -4.073 1.00 66.12 739 VAL A C 1
ATOM 5465 O O . VAL A 1 739 ? 13.099 19.940 -5.129 1.00 66.12 739 VAL A O 1
ATOM 5468 N N . ARG A 1 740 ? 12.954 20.158 -2.901 1.00 67.00 740 ARG A N 1
ATOM 5469 C CA . ARG A 1 740 ? 11.696 19.420 -2.739 1.00 67.00 740 ARG A CA 1
ATOM 5470 C C . ARG A 1 740 ? 10.833 20.112 -1.700 1.00 67.00 740 ARG A C 1
ATOM 5472 O O . ARG A 1 740 ? 11.282 20.302 -0.575 1.00 67.00 740 ARG A O 1
ATOM 5479 N N . ALA A 1 741 ? 9.599 20.452 -2.053 1.00 62.31 741 ALA A N 1
ATOM 5480 C CA . ALA A 1 741 ? 8.600 20.911 -1.098 1.00 62.31 741 ALA A CA 1
ATOM 5481 C C . ALA A 1 741 ? 8.146 19.737 -0.216 1.00 62.31 741 ALA A C 1
ATOM 5483 O O . ALA A 1 741 ? 7.793 18.671 -0.719 1.00 62.31 741 ALA A O 1
ATOM 5484 N N . GLY A 1 742 ? 8.144 19.923 1.102 1.00 63.16 742 GLY A N 1
ATOM 5485 C CA . GLY A 1 742 ? 7.474 19.003 2.005 1.00 63.16 742 GLY A CA 1
ATOM 5486 C C . GLY A 1 742 ? 5.976 19.216 1.875 1.00 63.16 742 GLY A C 1
ATOM 5487 O O . GLY A 1 742 ? 5.490 20.315 2.118 1.00 63.16 742 GLY A O 1
ATOM 5488 N N . THR A 1 743 ? 5.225 18.217 1.442 1.00 60.53 743 THR A N 1
ATOM 5489 C CA . THR A 1 743 ? 3.763 18.249 1.481 1.00 60.53 743 THR A CA 1
ATOM 5490 C C . THR A 1 743 ? 3.288 17.161 2.427 1.00 60.53 743 THR A C 1
ATOM 5492 O O . THR A 1 743 ? 3.830 16.053 2.453 1.00 60.53 743 THR A O 1
ATOM 5495 N N . ASP A 1 744 ? 2.309 17.521 3.250 1.00 64.50 744 ASP A N 1
ATOM 5496 C CA . ASP A 1 744 ? 1.625 16.592 4.137 1.00 64.50 744 ASP A CA 1
ATOM 5497 C C . ASP A 1 744 ? 0.306 16.218 3.475 1.00 64.50 744 ASP A C 1
ATOM 5499 O O . ASP A 1 744 ? -0.390 17.125 3.005 1.00 64.50 744 ASP A O 1
ATOM 5503 N N . THR A 1 745 ? 0.047 14.905 3.441 1.00 67.81 745 THR A N 1
ATOM 5504 C CA . THR A 1 745 ? -1.216 14.194 3.172 1.00 67.81 745 THR A CA 1
ATOM 5505 C C . THR A 1 745 ? -2.278 14.992 2.418 1.00 67.81 745 THR A C 1
ATOM 5507 O O . THR A 1 745 ? -2.781 16.003 2.903 1.00 67.81 745 THR A O 1
ATOM 5510 N N . TRP A 1 746 ? -2.716 14.512 1.265 1.00 69.69 746 TRP A N 1
ATOM 5511 C CA . TRP A 1 746 ? -3.772 15.172 0.499 1.00 69.69 746 TRP A CA 1
ATOM 5512 C C . TRP A 1 746 ? -4.887 14.198 0.165 1.00 69.69 746 TRP A C 1
ATOM 5514 O O . TRP A 1 746 ? -4.660 12.994 0.037 1.00 69.69 746 TRP A O 1
ATOM 5524 N N . TRP A 1 747 ? -6.093 14.745 0.032 1.00 69.81 747 TRP A N 1
ATOM 5525 C CA . TRP A 1 747 ? -7.244 14.001 -0.452 1.00 69.81 747 TRP A CA 1
ATOM 5526 C C . TRP A 1 747 ? -7.205 13.917 -1.972 1.00 69.81 747 TRP A C 1
ATOM 5528 O O . TRP A 1 747 ? -7.077 14.927 -2.661 1.00 69.81 747 TRP A O 1
ATOM 5538 N N . VAL A 1 748 ? -7.348 12.699 -2.461 1.00 57.19 748 VAL A N 1
ATOM 5539 C CA . VAL A 1 748 ? -7.643 12.309 -3.832 1.00 57.19 748 VAL A CA 1
ATOM 5540 C C . VAL A 1 748 ? -9.090 11.826 -3.824 1.00 57.19 748 VAL A C 1
ATOM 5542 O O . VAL A 1 748 ? -9.510 11.153 -2.891 1.00 57.19 748 VAL A O 1
ATOM 5545 N N . ASN A 1 749 ? -9.892 12.204 -4.806 1.00 57.72 749 ASN A N 1
ATOM 5546 C CA . ASN A 1 749 ? -11.255 11.695 -4.929 1.00 57.72 749 ASN A CA 1
ATOM 5547 C C . ASN A 1 749 ? -11.310 10.717 -6.094 1.00 57.72 749 ASN A C 1
ATOM 5549 O O . ASN A 1 749 ? -10.748 11.029 -7.141 1.00 57.72 749 ASN A O 1
ATOM 5553 N N . ASP A 1 750 ? -12.059 9.628 -5.946 1.00 55.53 750 ASP A N 1
ATOM 5554 C CA . ASP A 1 750 ? -12.430 8.788 -7.080 1.00 55.53 750 ASP A CA 1
ATOM 5555 C C . ASP A 1 750 ? -13.715 9.372 -7.683 1.00 55.53 750 ASP A C 1
ATOM 5557 O O . ASP A 1 750 ? -14.781 9.304 -7.054 1.00 55.53 750 ASP A O 1
ATOM 5561 N N . PRO A 1 751 ? -13.666 10.061 -8.843 1.00 44.91 751 PRO A N 1
ATOM 5562 C CA . PRO A 1 751 ? -14.895 10.519 -9.474 1.00 44.91 751 PRO A CA 1
ATOM 5563 C C . PRO A 1 751 ? -15.766 9.295 -9.805 1.00 44.91 751 PRO A C 1
ATOM 5565 O O . PRO A 1 751 ? -15.235 8.262 -10.217 1.00 44.91 751 PRO A O 1
ATOM 5568 N N . PRO A 1 752 ? -17.099 9.377 -9.640 1.00 43.72 752 PRO A N 1
ATOM 5569 C CA . PRO A 1 752 ? -17.981 8.309 -10.081 1.00 43.72 752 PRO A CA 1
ATOM 5570 C C . PRO A 1 752 ? -17.807 8.160 -11.592 1.00 43.72 752 PRO A C 1
ATOM 5572 O O . PRO A 1 752 ? -18.115 9.086 -12.343 1.00 43.72 752 PRO A O 1
ATOM 5575 N N . GLN A 1 753 ? -17.281 7.020 -12.035 1.00 42.28 753 GLN A N 1
ATOM 5576 C CA . 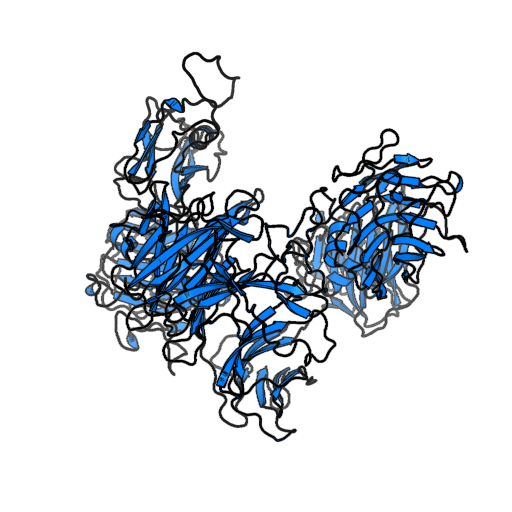GLN A 1 753 ? -17.160 6.743 -13.461 1.00 42.28 753 GLN A CA 1
ATOM 5577 C C . GLN A 1 753 ? -18.558 6.709 -14.097 1.00 42.28 753 GLN A C 1
ATOM 5579 O O . GLN A 1 753 ? -19.521 6.221 -13.493 1.00 42.28 753 GLN A O 1
ATOM 5584 N N . ALA A 1 754 ? -18.690 7.258 -15.308 1.00 43.91 754 ALA A N 1
ATOM 5585 C CA . ALA A 1 754 ? -19.929 7.180 -16.073 1.00 43.91 754 ALA A CA 1
ATOM 5586 C C . ALA A 1 754 ? -20.320 5.708 -16.295 1.00 43.91 754 ALA A C 1
ATOM 5588 O O . ALA A 1 754 ? -19.475 4.875 -16.616 1.00 43.91 754 ALA A O 1
ATOM 5589 N N . CYS A 1 755 ? -21.607 5.387 -16.147 1.00 49.91 755 CYS A N 1
ATOM 5590 C CA . CYS A 1 755 ? -22.120 4.045 -16.412 1.00 49.91 755 CYS A CA 1
ATOM 5591 C C . CYS A 1 755 ? -22.892 3.989 -17.737 1.00 49.91 755 CYS A C 1
ATOM 5593 O O . CYS A 1 755 ? -23.572 4.940 -18.125 1.00 49.91 755 CYS A O 1
ATOM 5595 N N . LEU A 1 756 ? -22.798 2.857 -18.436 1.00 53.19 756 LEU A N 1
ATOM 5596 C CA . LEU A 1 756 ? -23.512 2.610 -19.689 1.00 53.19 756 LEU A CA 1
ATOM 5597 C C . LEU A 1 756 ? -24.885 1.986 -19.398 1.00 53.19 756 LEU A C 1
ATOM 5599 O O . LEU A 1 756 ? -24.978 0.905 -18.820 1.00 53.19 756 LEU A O 1
ATOM 5603 N N . ALA A 1 757 ? -25.962 2.654 -19.819 1.00 62.34 757 ALA A N 1
ATOM 5604 C CA . ALA A 1 757 ? -27.329 2.153 -19.673 1.00 62.34 757 ALA A CA 1
ATOM 5605 C C . ALA A 1 757 ? -27.752 1.320 -20.899 1.00 62.34 757 ALA A C 1
ATOM 5607 O O . ALA A 1 757 ? -28.088 1.863 -21.952 1.00 62.34 757 ALA A O 1
ATOM 5608 N N . LEU A 1 758 ? -27.779 -0.008 -20.761 1.00 62.97 758 LEU A N 1
ATOM 5609 C CA . LEU A 1 758 ? -28.203 -0.948 -21.809 1.00 62.97 758 LEU A CA 1
ATOM 5610 C C . LEU A 1 758 ? -29.716 -1.228 -21.704 1.00 62.97 758 LEU A C 1
ATOM 5612 O O . LEU A 1 758 ? -30.143 -2.246 -21.167 1.00 62.97 758 LEU A O 1
ATOM 5616 N N . ALA A 1 759 ? -30.542 -0.280 -22.159 1.00 54.94 759 ALA A N 1
ATOM 5617 C CA . ALA A 1 759 ? -31.991 -0.288 -21.911 1.00 54.94 759 ALA A CA 1
ATOM 5618 C C . ALA A 1 759 ? -32.839 -1.103 -22.915 1.00 54.94 759 ALA A C 1
ATOM 5620 O O . ALA A 1 759 ? -34.007 -1.372 -22.628 1.00 54.94 759 ALA A O 1
ATOM 5621 N N . GLN A 1 760 ? -32.307 -1.476 -24.088 1.00 54.75 760 GLN A N 1
ATOM 5622 C CA . GLN A 1 760 ? -33.059 -2.221 -25.110 1.00 54.75 760 GLN A CA 1
ATOM 5623 C C . GLN A 1 760 ? -32.613 -3.693 -25.187 1.00 54.75 760 GLN A C 1
ATOM 5625 O O . GLN A 1 760 ? -31.419 -3.978 -25.080 1.00 54.75 760 GLN A O 1
ATOM 5630 N N . PRO A 1 761 ? -33.534 -4.649 -25.420 1.00 51.97 761 PRO A N 1
ATOM 5631 C CA . PRO A 1 761 ? -33.164 -6.035 -25.701 1.00 51.97 761 PRO A CA 1
ATOM 5632 C C . PRO A 1 761 ? -32.178 -6.119 -26.877 1.00 51.97 761 PRO A C 1
ATOM 5634 O O . PRO A 1 761 ? -32.473 -5.627 -27.964 1.00 51.97 761 PRO A O 1
ATOM 5637 N N . GLY A 1 762 ? -31.011 -6.729 -26.652 1.00 52.22 762 GLY A N 1
ATOM 5638 C CA . GLY A 1 762 ? -29.930 -6.825 -27.644 1.00 52.22 762 GLY A CA 1
ATOM 5639 C C . GLY A 1 762 ? -28.905 -5.683 -27.613 1.00 52.22 762 GLY A C 1
ATOM 5640 O O . GLY A 1 762 ? -27.954 -5.717 -28.387 1.00 52.22 762 GLY A O 1
ATOM 5641 N N . SER A 1 763 ? -29.055 -4.687 -26.730 1.00 56.75 763 SER A N 1
ATOM 5642 C CA . SER A 1 763 ? -27.995 -3.708 -26.459 1.00 56.75 763 SER A CA 1
ATOM 5643 C C . SER A 1 763 ? -26.815 -4.376 -25.751 1.00 56.75 763 SER A C 1
ATOM 5645 O O . SER A 1 763 ? -26.992 -4.974 -24.694 1.00 56.75 763 SER A O 1
ATOM 5647 N N . MET A 1 764 ? -25.621 -4.245 -26.324 1.00 62.78 764 MET A N 1
ATOM 5648 C CA . MET A 1 764 ? -24.372 -4.821 -25.819 1.00 62.78 764 MET A CA 1
ATOM 5649 C C . MET A 1 764 ? -23.195 -3.913 -26.175 1.00 62.78 764 MET A C 1
ATOM 5651 O O . MET A 1 764 ? -23.274 -3.132 -27.126 1.00 62.78 764 MET A O 1
ATOM 5655 N N . ILE A 1 765 ? -22.092 -4.042 -25.446 1.00 62.78 765 ILE A N 1
ATOM 5656 C CA . ILE A 1 765 ? -20.827 -3.399 -25.793 1.00 62.78 765 ILE A CA 1
ATOM 5657 C C . ILE A 1 765 ? -20.091 -4.339 -26.745 1.00 62.78 765 ILE A C 1
ATOM 5659 O O . ILE A 1 765 ? -19.790 -5.476 -26.391 1.00 62.78 765 ILE A O 1
ATOM 5663 N N . THR A 1 766 ? -19.825 -3.889 -27.970 1.00 61.62 766 THR A N 1
ATOM 5664 C CA . THR A 1 766 ? -19.008 -4.653 -28.922 1.00 61.62 766 THR A CA 1
ATOM 5665 C C . THR A 1 766 ? -17.690 -3.936 -29.121 1.00 61.62 766 THR A C 1
ATOM 5667 O O . THR A 1 766 ? -17.667 -2.784 -29.547 1.00 61.62 766 THR A O 1
ATOM 5670 N N . VAL A 1 767 ? -16.602 -4.633 -28.829 1.00 60.38 767 VAL A N 1
ATOM 5671 C CA . VAL A 1 767 ? -15.258 -4.207 -29.191 1.00 60.38 767 VAL A CA 1
ATOM 5672 C C . VAL A 1 767 ? -14.988 -4.721 -30.602 1.00 60.38 767 VAL A C 1
ATOM 5674 O O . VAL A 1 767 ? -14.910 -5.932 -30.830 1.00 60.38 767 VAL A O 1
ATOM 5677 N N . LEU A 1 768 ? -14.961 -3.791 -31.556 1.00 58.00 768 LEU A N 1
ATOM 5678 C CA . LEU A 1 768 ? -14.838 -4.066 -32.986 1.00 58.00 768 LEU A CA 1
ATOM 5679 C C . LEU A 1 768 ? -13.370 -4.223 -33.399 1.00 58.00 768 LEU A C 1
ATOM 5681 O O . LEU A 1 768 ? -12.479 -3.676 -32.751 1.00 58.00 768 LEU A O 1
ATOM 5685 N N . ASP A 1 769 ? -13.135 -4.948 -34.493 1.00 55.22 769 ASP A N 1
ATOM 5686 C CA . ASP A 1 769 ? -11.807 -5.027 -35.097 1.00 55.22 769 ASP A CA 1
ATOM 5687 C C . ASP A 1 769 ? -11.331 -3.654 -35.618 1.00 55.22 769 ASP A C 1
ATOM 5689 O O . ASP A 1 769 ? -12.112 -2.713 -35.816 1.00 55.22 769 ASP A O 1
ATOM 5693 N N . SER A 1 770 ? -10.023 -3.537 -35.853 1.00 53.72 770 SER A N 1
ATOM 5694 C CA . SER A 1 770 ? -9.395 -2.304 -36.340 1.00 53.72 770 SER A CA 1
ATOM 5695 C C . SER A 1 770 ? -9.905 -1.863 -37.719 1.00 53.72 770 SER A C 1
ATOM 5697 O O . SER A 1 770 ? -9.874 -0.673 -38.030 1.00 53.72 770 SER A O 1
ATOM 5699 N N . ASN A 1 771 ? -10.444 -2.779 -38.532 1.00 53.62 771 ASN A N 1
ATOM 5700 C CA . ASN A 1 771 ? -10.976 -2.474 -39.861 1.00 53.62 771 ASN A CA 1
ATOM 5701 C C . ASN A 1 771 ? -12.381 -1.846 -39.802 1.00 53.62 771 ASN A C 1
ATOM 5703 O O . ASN A 1 771 ? -12.752 -1.078 -40.692 1.00 53.62 771 ASN A O 1
ATOM 5707 N N . ALA A 1 772 ? -13.160 -2.145 -38.762 1.00 51.84 772 ALA A N 1
ATOM 5708 C CA . ALA A 1 772 ? -14.488 -1.590 -38.513 1.00 51.84 772 ALA A CA 1
ATOM 5709 C C . ALA A 1 772 ? -14.457 -0.254 -37.739 1.00 51.84 772 ALA A C 1
ATOM 5711 O O . ALA A 1 772 ? -15.462 0.458 -37.710 1.00 51.84 772 ALA A O 1
ATOM 5712 N N . MET A 1 773 ? -13.306 0.125 -37.170 1.00 48.94 773 MET A N 1
ATOM 5713 C CA . MET A 1 773 ? -13.075 1.401 -36.476 1.00 48.94 773 MET A CA 1
ATOM 5714 C C . MET A 1 773 ? -12.096 2.309 -37.240 1.00 48.94 773 MET A C 1
ATOM 5716 O O . MET A 1 773 ? -11.090 2.750 -36.698 1.00 48.94 773 MET A O 1
ATOM 5720 N N . ALA A 1 774 ? -12.406 2.630 -38.501 1.00 47.69 774 ALA A N 1
ATOM 5721 C CA . ALA A 1 774 ? -11.498 3.288 -39.456 1.00 47.69 774 ALA A CA 1
ATOM 5722 C C . ALA A 1 774 ? -10.867 4.642 -39.030 1.00 47.69 774 ALA A C 1
ATOM 5724 O O . ALA A 1 774 ? -9.960 5.121 -39.708 1.00 47.69 774 ALA A O 1
ATOM 5725 N N . THR A 1 775 ? -11.332 5.280 -37.950 1.00 46.59 775 THR A N 1
ATOM 5726 C CA . THR A 1 775 ? -10.767 6.528 -37.392 1.00 46.59 775 THR A CA 1
ATOM 5727 C C . THR A 1 775 ? -9.986 6.337 -36.087 1.00 46.59 775 THR A C 1
ATOM 5729 O O . THR A 1 775 ? -9.411 7.300 -35.591 1.00 46.59 775 THR A O 1
ATOM 5732 N N . TYR A 1 776 ? -9.962 5.130 -35.518 1.00 40.88 776 TYR A N 1
ATOM 5733 C CA . TYR A 1 776 ? -9.191 4.788 -34.323 1.00 40.88 776 TYR A CA 1
ATOM 5734 C C . TYR A 1 776 ? -7.891 4.092 -34.747 1.00 40.88 776 TYR A C 1
ATOM 5736 O O . TYR A 1 776 ? -7.921 3.005 -35.314 1.00 40.88 776 TYR A O 1
ATOM 5744 N N . THR A 1 777 ? -6.741 4.721 -34.496 1.00 43.69 777 THR A N 1
ATOM 5745 C CA . THR A 1 777 ? -5.403 4.203 -34.856 1.00 43.69 777 THR A CA 1
ATOM 5746 C C . THR A 1 777 ? -4.746 3.381 -33.744 1.00 43.69 777 THR A C 1
ATOM 5748 O O . THR A 1 777 ? -3.538 3.160 -33.779 1.00 43.69 777 THR A O 1
ATOM 5751 N N . GLY A 1 778 ? -5.514 2.951 -32.740 1.00 39.97 778 GLY A N 1
ATOM 5752 C CA . GLY A 1 778 ? -5.053 2.001 -31.733 1.00 39.97 778 GLY A CA 1
ATOM 5753 C C . GLY A 1 778 ? -5.343 0.575 -32.184 1.00 39.97 778 GLY A C 1
ATOM 5754 O O . GLY A 1 778 ? -6.479 0.236 -32.516 1.00 39.97 778 GLY A O 1
ATOM 5755 N N . GLU A 1 779 ? -4.328 -0.279 -32.192 1.00 39.69 779 GLU A N 1
ATOM 5756 C CA . GLU A 1 779 ? -4.536 -1.709 -32.372 1.00 39.69 779 GLU A CA 1
ATOM 5757 C C . GLU A 1 779 ? -4.910 -2.303 -31.006 1.00 39.69 779 GLU A C 1
ATOM 5759 O O . GLU A 1 779 ? -4.047 -2.534 -30.166 1.00 39.69 779 GLU A O 1
ATOM 5764 N N . LEU A 1 780 ? -6.202 -2.539 -30.745 1.00 42.38 780 LEU A N 1
ATOM 5765 C CA . LEU A 1 780 ? -6.613 -3.371 -29.606 1.00 42.38 780 LEU A CA 1
ATOM 5766 C C . LEU A 1 780 ? -6.553 -4.853 -30.015 1.00 42.38 780 LEU A C 1
ATOM 5768 O O . LEU A 1 780 ? -7.545 -5.579 -29.968 1.00 42.38 780 LEU A O 1
ATOM 5772 N N . ALA A 1 781 ? -5.378 -5.284 -30.474 1.00 48.28 781 ALA A N 1
ATOM 5773 C CA . ALA A 1 781 ? -5.060 -6.683 -30.720 1.00 48.28 781 ALA A CA 1
ATOM 5774 C C . ALA A 1 781 ? -4.560 -7.295 -29.409 1.00 48.28 781 ALA A C 1
ATOM 5776 O O . ALA A 1 781 ? -3.363 -7.343 -29.135 1.00 48.28 781 ALA A O 1
ATOM 5777 N N . LEU A 1 782 ? -5.494 -7.739 -28.568 1.00 46.31 782 LEU A N 1
ATOM 5778 C CA . LEU A 1 782 ? -5.151 -8.543 -27.399 1.00 46.31 782 LEU A CA 1
ATOM 5779 C C . LEU A 1 782 ? -4.762 -9.944 -27.887 1.00 46.31 782 LEU A C 1
ATOM 5781 O O . LEU A 1 782 ? -5.618 -10.781 -28.169 1.00 46.31 782 LEU A O 1
ATOM 5785 N N . THR A 1 783 ? -3.459 -10.172 -28.041 1.00 44.03 783 THR A N 1
ATOM 5786 C CA . THR A 1 783 ? -2.878 -11.483 -28.362 1.00 44.03 783 THR A CA 1
ATOM 5787 C C . THR A 1 783 ? -2.763 -12.385 -27.127 1.00 44.03 783 THR A C 1
ATOM 5789 O O . THR A 1 783 ? -2.596 -13.588 -27.267 1.00 44.03 783 THR A O 1
ATOM 5792 N N . ARG A 1 784 ? -2.902 -11.834 -25.914 1.00 51.78 784 ARG A N 1
ATOM 5793 C CA . ARG A 1 784 ? -2.634 -12.503 -24.629 1.00 51.78 784 ARG A CA 1
ATOM 5794 C C . ARG A 1 784 ? -3.816 -12.483 -23.655 1.00 51.78 784 ARG A C 1
ATOM 5796 O O . ARG A 1 784 ? -4.950 -12.180 -24.030 1.00 51.78 784 ARG A O 1
ATOM 5803 N N . ASP A 1 785 ? -3.515 -12.826 -22.406 1.00 53.81 785 ASP A N 1
ATOM 5804 C CA . ASP A 1 785 ? -4.345 -12.739 -21.216 1.00 53.81 785 ASP A CA 1
ATOM 5805 C C . ASP A 1 785 ? -5.148 -11.443 -21.135 1.00 53.81 785 ASP A C 1
ATOM 5807 O O . ASP A 1 785 ? -4.632 -10.339 -21.316 1.00 53.81 785 ASP A O 1
ATOM 5811 N N . MET A 1 786 ? -6.428 -11.579 -20.818 1.00 59.56 786 MET A N 1
ATOM 5812 C CA . MET A 1 786 ? -7.362 -10.474 -20.694 1.00 59.56 786 MET A CA 1
ATOM 5813 C C . MET A 1 786 ? -8.180 -10.663 -19.423 1.00 59.56 786 MET A C 1
ATOM 5815 O O . MET A 1 786 ? -8.921 -11.633 -19.307 1.00 59.56 786 MET A O 1
ATOM 5819 N N . CYS A 1 787 ? -8.114 -9.710 -18.496 1.00 61.12 787 CYS A N 1
ATOM 5820 C CA . CYS A 1 787 ? -9.124 -9.575 -17.451 1.00 61.12 787 CYS A CA 1
ATOM 5821 C C . CYS A 1 787 ? -10.132 -8.506 -17.876 1.00 61.12 787 CYS A C 1
ATOM 5823 O O . CYS A 1 787 ? -9.756 -7.385 -18.216 1.00 61.12 787 CYS A O 1
ATOM 5825 N N . VAL A 1 788 ? -11.412 -8.859 -17.871 1.00 60.50 788 VAL A N 1
ATOM 5826 C CA . VAL A 1 788 ? -12.531 -7.944 -18.080 1.00 60.50 788 VAL A CA 1
ATOM 5827 C C . VAL A 1 788 ? -13.275 -7.822 -16.763 1.00 60.50 788 VAL A C 1
ATOM 5829 O O . VAL A 1 788 ? -13.853 -8.793 -16.280 1.00 60.50 788 VAL A O 1
ATOM 5832 N N . GLU A 1 789 ? -13.291 -6.620 -16.200 1.00 60.91 789 GLU A N 1
ATOM 5833 C CA . GLU A 1 789 ? -13.989 -6.303 -14.955 1.00 60.91 789 GLU A CA 1
ATOM 5834 C C . GLU A 1 789 ? -15.019 -5.208 -15.208 1.00 60.91 789 GLU A C 1
ATOM 5836 O O . GLU A 1 789 ? -14.809 -4.308 -16.025 1.00 60.91 789 GLU A O 1
ATOM 5841 N N . THR A 1 790 ? -16.168 -5.286 -14.544 1.00 62.31 790 THR A N 1
ATOM 5842 C CA . THR A 1 790 ? -17.200 -4.261 -14.662 1.00 62.31 790 THR A CA 1
ATOM 5843 C C . THR A 1 790 ? -18.148 -4.267 -13.466 1.00 62.31 790 THR A C 1
ATOM 5845 O O . THR A 1 790 ? -18.381 -5.286 -12.819 1.00 62.31 790 THR A O 1
ATOM 5848 N N . TRP A 1 791 ? -18.729 -3.108 -13.171 1.00 65.25 791 TRP A N 1
ATOM 5849 C CA . TRP A 1 791 ? -19.861 -2.990 -12.259 1.00 65.25 791 TRP A CA 1
ATOM 5850 C C . TRP A 1 791 ? -21.159 -3.066 -13.061 1.00 65.25 791 TRP A C 1
ATOM 5852 O O . TRP A 1 791 ? -21.330 -2.356 -14.049 1.00 65.25 791 TRP A O 1
ATOM 5862 N N . VAL A 1 792 ? -22.102 -3.898 -12.622 1.00 68.94 792 VAL A N 1
ATOM 5863 C CA . VAL A 1 792 ? -23.397 -4.102 -13.287 1.00 68.94 792 VAL A CA 1
ATOM 5864 C C . VAL A 1 792 ? -24.547 -3.817 -12.330 1.00 68.94 792 VAL A C 1
ATOM 5866 O O . VAL A 1 792 ? -24.503 -4.201 -11.166 1.00 68.94 792 VAL A O 1
ATOM 5869 N N . ASN A 1 793 ? -25.593 -3.152 -12.820 1.00 70.00 793 ASN A N 1
ATOM 5870 C CA . ASN A 1 793 ? -26.831 -2.907 -12.082 1.00 70.00 793 ASN A CA 1
ATOM 5871 C C . ASN A 1 793 ? -28.030 -3.310 -12.955 1.00 70.00 793 ASN A C 1
ATOM 5873 O O . ASN A 1 793 ? -28.560 -2.487 -13.708 1.00 70.00 793 ASN A O 1
ATOM 5877 N N . PRO A 1 794 ? -28.422 -4.593 -12.941 1.00 71.56 794 PRO A N 1
ATOM 5878 C CA . PRO A 1 794 ? -29.499 -5.079 -13.790 1.00 71.56 794 PRO A CA 1
ATOM 5879 C C . PRO A 1 794 ? -30.853 -4.548 -13.303 1.00 71.56 794 PRO A C 1
ATOM 5881 O O . PRO A 1 794 ? -31.240 -4.729 -12.151 1.00 71.56 794 PRO A O 1
ATOM 5884 N N . ALA A 1 795 ? -31.611 -3.919 -14.202 1.00 69.06 795 ALA A N 1
ATOM 5885 C CA . ALA A 1 795 ? -32.960 -3.435 -13.899 1.00 69.06 795 ALA A CA 1
ATOM 5886 C C . ALA A 1 795 ? -34.009 -4.565 -13.893 1.00 69.06 795 ALA A C 1
ATOM 5888 O O . ALA A 1 795 ? -34.990 -4.497 -13.155 1.00 69.06 795 ALA A O 1
ATOM 5889 N N . ALA A 1 796 ? -33.806 -5.606 -14.708 1.00 67.75 796 ALA A N 1
ATOM 5890 C CA . ALA A 1 796 ? -34.646 -6.801 -14.770 1.00 67.75 796 ALA A CA 1
ATOM 5891 C C . ALA A 1 796 ? -33.880 -7.982 -15.394 1.00 67.75 796 ALA A C 1
ATOM 5893 O O . ALA A 1 796 ? -32.977 -7.777 -16.206 1.00 67.75 796 ALA A O 1
ATOM 5894 N N . PHE A 1 797 ? -34.300 -9.210 -15.082 1.00 67.19 797 PHE A N 1
ATOM 5895 C CA . PHE A 1 797 ? -33.895 -10.416 -15.808 1.00 67.19 797 PHE A CA 1
ATOM 5896 C C . PHE A 1 797 ? -35.013 -10.830 -16.769 1.00 67.19 797 PHE A C 1
ATOM 5898 O O . PHE A 1 797 ? -36.194 -10.793 -16.417 1.00 67.19 797 PHE A O 1
ATOM 5905 N N . THR A 1 798 ? -34.673 -11.161 -18.015 1.00 58.88 798 THR A N 1
ATOM 5906 C CA . THR A 1 798 ? -35.672 -11.594 -18.999 1.00 58.88 798 THR A CA 1
ATOM 5907 C C . THR A 1 798 ? -35.997 -13.073 -18.789 1.00 58.88 798 THR A C 1
ATOM 5909 O O . THR A 1 798 ? -35.168 -13.938 -19.021 1.00 58.88 798 THR A O 1
ATOM 5912 N N . ILE A 1 799 ? -37.248 -13.357 -18.420 1.00 47.81 799 ILE A N 1
ATOM 5913 C CA . ILE A 1 799 ? -37.835 -14.670 -18.064 1.00 47.81 799 ILE A CA 1
ATOM 5914 C C . ILE A 1 799 ? -37.848 -15.759 -19.165 1.00 47.81 799 ILE A C 1
ATOM 5916 O O . ILE A 1 799 ? -38.584 -16.738 -19.054 1.00 47.81 799 ILE A O 1
ATOM 5920 N N . SER A 1 800 ? -37.068 -15.628 -20.242 1.00 49.47 800 SER A N 1
ATOM 5921 C CA . SER A 1 800 ? -36.904 -16.707 -21.225 1.00 49.47 800 SER A CA 1
ATOM 5922 C C . SER A 1 800 ? -35.538 -17.379 -21.028 1.00 49.47 800 SER A C 1
ATOM 5924 O O . SER A 1 800 ? -34.523 -16.727 -21.265 1.00 49.47 800 SER A O 1
ATOM 5926 N N . PRO A 1 801 ? -35.476 -18.676 -20.658 1.00 44.00 801 PRO A N 1
ATOM 5927 C CA . PRO A 1 801 ? -34.223 -19.398 -20.387 1.00 44.00 801 PRO A CA 1
ATOM 5928 C C . PRO A 1 801 ? -33.230 -19.438 -21.562 1.00 44.00 801 PRO A C 1
ATOM 5930 O O . PRO A 1 801 ? -32.055 -19.749 -21.381 1.00 44.00 801 PRO A O 1
ATOM 5933 N N . SER A 1 802 ? -33.695 -19.143 -22.781 1.00 48.53 802 SER A N 1
ATOM 5934 C CA . SER A 1 802 ? -32.872 -19.051 -23.993 1.00 48.53 802 SER A CA 1
ATOM 5935 C C . SER A 1 802 ? -32.292 -17.657 -24.255 1.00 48.53 802 SER A C 1
ATOM 5937 O O . SER A 1 802 ? -31.453 -17.512 -25.141 1.00 48.53 802 SER A O 1
ATOM 5939 N N . SER A 1 803 ? -32.727 -16.632 -23.522 1.00 55.97 803 SER A N 1
ATOM 5940 C CA . SER A 1 803 ? -32.288 -15.249 -23.712 1.00 55.97 803 SER A CA 1
ATOM 5941 C C . SER A 1 803 ? -31.085 -14.954 -22.818 1.00 55.97 803 SER A C 1
ATOM 5943 O O . SER A 1 803 ? -31.205 -14.897 -21.597 1.00 55.97 803 SER A O 1
ATOM 5945 N N . ARG A 1 804 ? -29.907 -14.784 -23.426 1.00 64.62 804 ARG A N 1
ATOM 5946 C CA . ARG A 1 804 ? -28.685 -14.323 -22.749 1.00 64.62 804 ARG A CA 1
ATOM 5947 C C . ARG A 1 804 ? -28.525 -12.826 -22.990 1.00 64.62 804 ARG A C 1
ATOM 5949 O O . ARG A 1 804 ? -28.607 -12.382 -24.134 1.00 64.62 804 ARG A O 1
ATOM 5956 N N . SER A 1 805 ? -28.281 -12.066 -21.930 1.00 68.25 805 SER A N 1
ATOM 5957 C CA . SER A 1 805 ? -27.939 -10.648 -22.017 1.00 68.25 805 SER A CA 1
ATOM 5958 C C . SER A 1 805 ? -26.427 -10.524 -22.105 1.00 68.25 805 SER A C 1
ATOM 5960 O O . SER A 1 805 ? -25.722 -10.636 -21.103 1.00 68.25 805 SER A O 1
ATOM 5962 N N . VAL A 1 806 ? -25.925 -10.329 -23.319 1.00 68.50 806 VAL A N 1
ATOM 5963 C CA . VAL A 1 806 ? -24.501 -10.111 -23.558 1.00 68.50 806 VAL A CA 1
ATOM 5964 C C . VAL A 1 806 ? -24.144 -8.696 -23.110 1.00 68.50 806 VAL A C 1
ATOM 5966 O O . VAL A 1 806 ? -24.739 -7.734 -23.586 1.00 68.50 806 VAL A O 1
ATOM 5969 N N . ILE A 1 807 ? -23.194 -8.565 -22.187 1.00 70.94 807 ILE A N 1
ATOM 5970 C CA . ILE A 1 807 ? -22.715 -7.260 -21.717 1.00 70.94 807 ILE A CA 1
ATOM 5971 C C . ILE A 1 807 ? -21.570 -6.790 -22.611 1.00 70.94 807 ILE A C 1
ATOM 5973 O O . ILE A 1 807 ? -21.587 -5.645 -23.058 1.00 70.94 807 ILE A O 1
ATOM 5977 N N . LEU A 1 808 ? -20.616 -7.680 -22.907 1.00 68.94 808 LEU A N 1
ATOM 5978 C CA . LEU A 1 808 ? -19.432 -7.379 -23.707 1.00 68.94 808 LEU A CA 1
ATOM 5979 C C . LEU A 1 808 ? -19.099 -8.521 -24.680 1.00 68.94 808 LEU A C 1
ATOM 5981 O O . LEU A 1 808 ? -19.080 -9.691 -24.293 1.00 68.94 808 LEU A O 1
ATOM 5985 N N . LEU A 1 809 ? -18.813 -8.166 -25.936 1.00 69.44 809 LEU A N 1
ATOM 5986 C CA . LEU A 1 809 ? -18.222 -9.041 -26.953 1.00 69.44 809 LEU A CA 1
ATOM 5987 C C . LEU A 1 809 ? -16.904 -8.464 -27.447 1.00 69.44 809 LEU A C 1
ATOM 5989 O O . LEU A 1 809 ? -16.816 -7.267 -27.725 1.00 69.44 809 LEU A O 1
ATOM 5993 N N . PHE A 1 810 ? -15.922 -9.339 -27.628 1.00 67.00 810 PHE A N 1
ATOM 5994 C CA . PHE A 1 810 ? -14.619 -8.991 -28.170 1.00 67.00 810 PHE A CA 1
ATOM 5995 C C . PHE A 1 810 ? -14.407 -9.635 -29.544 1.00 67.00 810 PHE A C 1
ATOM 5997 O O . PHE A 1 810 ? -14.570 -10.851 -29.682 1.00 67.00 810 PHE A O 1
ATOM 6004 N N . ASN A 1 811 ? -14.035 -8.821 -30.540 1.00 61.78 811 ASN A N 1
ATOM 6005 C CA . ASN A 1 811 ? -13.662 -9.252 -31.893 1.00 61.78 811 ASN A CA 1
ATOM 6006 C C . ASN A 1 811 ? -14.741 -10.131 -32.566 1.00 61.78 811 ASN A C 1
ATOM 6008 O O . ASN A 1 811 ? -14.508 -11.277 -32.949 1.00 61.78 811 ASN A O 1
ATOM 6012 N N . ALA A 1 812 ? -15.972 -9.612 -32.625 1.00 54.41 812 ALA A N 1
ATOM 6013 C CA . ALA A 1 812 ? -17.133 -10.331 -33.145 1.00 54.41 812 ALA A CA 1
ATOM 6014 C C . ALA A 1 812 ? -17.253 -10.186 -34.674 1.00 54.41 812 ALA A C 1
ATOM 6016 O O . ALA A 1 812 ? -17.755 -9.181 -35.178 1.00 54.41 812 ALA A O 1
ATOM 6017 N N . GLY A 1 813 ? -16.828 -11.212 -35.415 1.00 54.00 813 GLY A N 1
ATOM 6018 C CA . GLY A 1 813 ? -17.163 -11.367 -36.833 1.00 54.00 813 GLY A CA 1
ATOM 6019 C C . GLY A 1 813 ? -18.598 -11.891 -37.028 1.00 54.00 813 GLY A C 1
ATOM 6020 O O . GLY A 1 813 ? -19.249 -12.292 -36.062 1.00 54.00 813 GLY A O 1
ATOM 6021 N N . PRO A 1 814 ? -19.116 -11.977 -38.270 1.00 42.12 814 PRO A N 1
ATOM 6022 C CA . PRO A 1 814 ? -20.499 -12.393 -38.544 1.00 42.12 814 PRO A CA 1
ATOM 6023 C C . PRO A 1 814 ? -20.863 -13.837 -38.131 1.00 42.12 814 PRO A C 1
ATOM 6025 O O . PRO A 1 814 ? -22.011 -14.235 -38.321 1.00 42.12 814 PRO A O 1
ATOM 6028 N N . ALA A 1 815 ? -19.932 -14.625 -37.574 1.00 47.47 815 ALA A N 1
ATOM 6029 C CA . ALA A 1 815 ? -20.190 -16.001 -37.143 1.00 47.47 815 ALA A CA 1
ATOM 6030 C C . ALA A 1 815 ? -19.594 -16.412 -35.778 1.00 47.47 815 ALA A C 1
ATOM 6032 O O . ALA A 1 815 ? -20.042 -17.428 -35.256 1.00 47.47 815 ALA A O 1
ATOM 6033 N N . GLN A 1 816 ? -18.646 -15.672 -35.184 1.00 55.66 816 GLN A N 1
ATOM 6034 C CA . GLN A 1 816 ? -17.943 -16.052 -33.942 1.00 55.66 816 GLN A CA 1
ATOM 6035 C C . GLN A 1 816 ? -17.381 -14.812 -33.221 1.00 55.66 816 GLN A C 1
ATOM 6037 O O . GLN A 1 816 ? -16.949 -13.864 -33.878 1.00 55.66 816 GLN A O 1
ATOM 6042 N N . ALA A 1 817 ? -17.397 -14.826 -31.884 1.00 59.97 817 ALA A N 1
ATOM 6043 C CA . ALA A 1 817 ? -16.749 -13.830 -31.028 1.00 59.97 817 ALA A CA 1
ATOM 6044 C C . ALA A 1 817 ? -15.591 -14.497 -30.278 1.00 59.97 817 ALA A C 1
ATOM 6046 O O . ALA A 1 817 ? -15.780 -15.576 -29.719 1.00 59.97 817 ALA A O 1
ATOM 6047 N N . GLN A 1 818 ? -14.421 -13.853 -30.252 1.00 64.44 818 GLN A N 1
ATOM 6048 C CA . GLN A 1 818 ? -13.215 -14.399 -29.620 1.00 64.44 818 GLN A CA 1
ATOM 6049 C C . GLN A 1 818 ? -13.368 -14.505 -28.094 1.00 64.44 818 GLN A C 1
ATOM 6051 O O . GLN A 1 818 ? -12.921 -15.483 -27.497 1.00 64.44 818 GLN A O 1
ATOM 6056 N N . TYR A 1 819 ? -14.057 -13.535 -27.480 1.00 67.81 819 TYR A N 1
ATOM 6057 C CA . TYR A 1 819 ? -14.421 -13.546 -26.061 1.00 67.81 819 TYR A CA 1
ATOM 6058 C C . TYR A 1 819 ? -15.828 -12.971 -25.848 1.00 67.81 819 TYR A C 1
ATOM 6060 O O . TYR A 1 819 ? -16.232 -12.020 -26.526 1.00 67.81 819 TYR A O 1
ATOM 6068 N N . ALA A 1 820 ? -16.572 -13.517 -24.884 1.00 71.00 820 ALA A N 1
ATOM 6069 C CA . ALA A 1 820 ? -17.918 -13.070 -24.531 1.00 71.00 820 ALA A CA 1
ATOM 6070 C C . ALA A 1 820 ? -18.126 -13.018 -23.015 1.00 71.00 820 ALA A C 1
ATOM 6072 O O . ALA A 1 820 ? -17.760 -13.949 -22.304 1.00 71.00 820 ALA A O 1
ATOM 6073 N N . PHE A 1 821 ? -18.784 -11.964 -22.532 1.00 75.12 821 PHE A N 1
ATOM 6074 C CA . PHE A 1 821 ? -19.105 -11.748 -21.122 1.00 75.12 821 PHE A CA 1
ATOM 6075 C C . PHE A 1 821 ? -20.550 -11.250 -20.964 1.00 75.12 821 PHE A C 1
ATOM 6077 O O . PHE A 1 821 ? -20.985 -10.348 -21.686 1.00 75.12 821 PHE A O 1
ATOM 6084 N N . GLY A 1 822 ? -21.326 -11.822 -20.039 1.00 78.12 822 GLY A N 1
ATOM 6085 C CA . GLY A 1 822 ? -22.722 -11.416 -19.862 1.00 78.12 822 GLY A CA 1
ATOM 6086 C C . GLY A 1 822 ? -23.484 -12.115 -18.740 1.00 78.12 822 GLY A C 1
ATOM 6087 O O . GLY A 1 822 ? -22.903 -12.752 -17.863 1.00 78.12 822 GLY A O 1
ATOM 6088 N N . LEU A 1 823 ? -24.812 -11.981 -18.785 1.00 77.31 823 LEU A N 1
ATOM 6089 C CA . LEU A 1 823 ? -25.759 -12.534 -17.816 1.00 77.31 823 LEU A CA 1
ATOM 6090 C C . LEU A 1 823 ? -26.751 -13.502 -18.476 1.00 77.31 823 LEU A C 1
ATOM 6092 O O . LEU A 1 823 ? -27.225 -13.274 -19.591 1.00 77.31 823 LEU A O 1
ATOM 6096 N N . THR A 1 824 ? -27.106 -14.578 -17.781 1.00 73.00 824 THR A N 1
ATOM 6097 C CA . THR A 1 824 ? -28.189 -15.487 -18.180 1.00 73.00 824 THR A CA 1
ATOM 6098 C C . THR A 1 824 ? -29.565 -14.860 -17.920 1.00 73.00 824 THR A C 1
ATOM 6100 O O . THR A 1 824 ? -29.681 -13.860 -17.208 1.00 73.00 824 THR A O 1
ATOM 6103 N N . GLY A 1 825 ? -30.629 -15.466 -18.464 1.00 69.31 825 GLY A N 1
ATOM 6104 C CA . GLY A 1 825 ? -32.020 -15.043 -18.235 1.00 69.31 825 GLY A CA 1
ATOM 6105 C C . GLY A 1 825 ? -32.480 -15.103 -16.770 1.00 69.31 825 GLY A C 1
ATOM 6106 O O . GLY A 1 825 ? -33.479 -14.478 -16.430 1.00 69.31 825 GLY A O 1
ATOM 6107 N N . ASP A 1 826 ? -31.714 -15.777 -15.905 1.00 70.81 826 ASP A N 1
ATOM 6108 C CA . ASP A 1 826 ? -31.936 -15.865 -14.455 1.00 70.81 826 ASP A CA 1
ATOM 6109 C C . ASP A 1 826 ? -30.947 -14.993 -13.651 1.00 70.81 826 ASP A C 1
ATOM 6111 O O . ASP A 1 826 ? -30.924 -15.048 -12.426 1.00 70.81 826 ASP A O 1
ATOM 6115 N N . GLY A 1 827 ? -30.108 -14.195 -14.324 1.00 71.00 827 GLY A N 1
ATOM 6116 C CA . GLY A 1 827 ? -29.175 -13.259 -13.690 1.00 71.00 827 GLY A CA 1
ATOM 6117 C C . GLY A 1 827 ? -27.827 -13.844 -13.264 1.00 71.00 827 GLY A C 1
ATOM 6118 O O . GLY A 1 827 ? -27.108 -13.197 -12.510 1.00 71.00 827 GLY A O 1
ATOM 6119 N N . GLN A 1 828 ? -27.453 -15.044 -13.713 1.00 78.81 828 GLN A N 1
ATOM 6120 C CA . GLN A 1 828 ? -26.124 -15.619 -13.447 1.00 78.81 828 GLN A CA 1
ATOM 6121 C C . GLN A 1 828 ? -25.084 -15.090 -14.439 1.00 78.81 828 GLN A C 1
ATOM 6123 O O . GLN A 1 828 ? -25.402 -14.852 -15.600 1.00 78.81 828 GLN A O 1
ATOM 6128 N N . VAL A 1 829 ? -23.831 -14.959 -14.013 1.00 75.06 829 VAL A N 1
ATOM 6129 C CA . VAL A 1 829 ? -22.722 -14.478 -14.847 1.00 75.06 829 VAL A CA 1
ATOM 6130 C C . VAL A 1 829 ? -22.171 -15.613 -15.716 1.00 75.06 829 VAL A C 1
ATOM 6132 O O . VAL A 1 829 ? -21.970 -16.739 -15.247 1.00 75.06 829 VAL A O 1
ATOM 6135 N N . TYR A 1 830 ? -21.889 -15.317 -16.986 1.00 72.94 830 TYR A N 1
ATOM 6136 C CA . TYR A 1 830 ? -21.188 -16.221 -17.899 1.00 72.94 830 TYR A CA 1
ATOM 6137 C C . TYR A 1 830 ? -20.025 -15.520 -18.613 1.00 72.94 830 TYR A C 1
ATOM 6139 O O . TYR A 1 830 ? -20.074 -14.315 -18.872 1.00 72.94 830 TYR A O 1
ATOM 6147 N N . ALA A 1 831 ? -18.992 -16.301 -18.942 1.00 68.12 831 ALA A N 1
ATOM 6148 C CA . ALA A 1 831 ? -17.797 -15.860 -19.654 1.00 68.12 831 ALA A CA 1
ATOM 6149 C C . ALA A 1 831 ? -17.229 -17.012 -20.506 1.00 68.12 831 ALA A C 1
ATOM 6151 O O . ALA A 1 831 ? -17.299 -18.170 -20.093 1.00 68.12 831 ALA A O 1
ATOM 6152 N N . GLY A 1 832 ? -16.679 -16.742 -21.691 1.00 62.81 832 GLY A N 1
ATOM 6153 C CA . GLY A 1 832 ? -16.065 -17.798 -22.508 1.00 62.81 832 GLY A CA 1
ATOM 6154 C C . GLY A 1 832 ? -15.463 -17.327 -23.831 1.00 62.81 832 GLY A C 1
ATOM 6155 O O . GLY A 1 832 ? -15.734 -16.213 -24.276 1.00 62.81 832 GLY A O 1
ATOM 6156 N N . ASN A 1 833 ? -14.648 -18.197 -24.433 1.00 63.53 833 ASN A N 1
ATOM 6157 C CA . ASN A 1 833 ? -14.181 -18.099 -25.823 1.00 63.53 833 ASN A CA 1
ATOM 6158 C C . ASN A 1 833 ? -15.101 -18.954 -26.729 1.00 63.53 833 ASN A C 1
ATOM 6160 O O . ASN A 1 833 ? -16.266 -19.151 -26.377 1.00 63.53 833 ASN A O 1
ATOM 6164 N N . ASP A 1 834 ? -14.621 -19.492 -27.858 1.00 52.44 834 ASP A N 1
ATOM 6165 C CA . ASP A 1 834 ? -15.382 -20.396 -28.752 1.00 52.44 834 ASP A CA 1
ATOM 6166 C C . ASP A 1 834 ? -16.135 -21.545 -28.033 1.00 52.44 834 ASP A C 1
ATOM 6168 O O . ASP A 1 834 ? -17.089 -22.112 -28.573 1.00 52.44 834 ASP A O 1
ATOM 6172 N N . LEU A 1 835 ? -15.763 -21.864 -26.788 1.00 49.50 835 LEU A N 1
ATOM 6173 C CA . LEU A 1 835 ? -16.545 -22.654 -25.842 1.00 49.50 835 LEU A CA 1
ATOM 6174 C C . LEU A 1 835 ? -17.126 -21.729 -24.754 1.00 49.50 835 LEU A C 1
ATOM 6176 O O . LEU A 1 835 ? -16.447 -21.366 -23.796 1.00 49.50 835 LEU A O 1
ATOM 6180 N N . MET A 1 836 ? -18.404 -21.345 -24.866 1.00 52.09 836 MET A N 1
ATOM 6181 C CA . MET A 1 836 ? -19.078 -20.593 -23.795 1.00 52.09 836 MET A CA 1
ATOM 6182 C C . MET A 1 836 ? -19.209 -21.454 -22.529 1.00 52.09 836 MET A C 1
ATOM 6184 O O . MET A 1 836 ? -19.881 -22.488 -22.562 1.00 52.09 836 MET A O 1
ATOM 6188 N N . VAL A 1 837 ? -18.645 -21.003 -21.404 1.00 55.47 837 VAL A N 1
ATOM 6189 C CA . VAL A 1 837 ? -18.735 -21.683 -20.102 1.00 55.47 837 VAL A CA 1
ATOM 6190 C C . VAL A 1 837 ? -19.607 -20.862 -19.144 1.00 55.47 837 VAL A C 1
ATOM 6192 O O . VAL A 1 837 ? -19.544 -19.636 -19.079 1.00 55.47 837 VAL A O 1
ATOM 6195 N N . GLN A 1 838 ? -20.480 -21.535 -18.397 1.00 54.53 838 GLN A N 1
ATOM 6196 C CA . GLN A 1 838 ? -21.251 -20.900 -17.328 1.00 54.53 838 GLN A CA 1
ATOM 6197 C C . GLN A 1 838 ? -20.366 -20.782 -16.081 1.00 54.53 838 GLN A C 1
ATOM 6199 O O . GLN A 1 838 ? -19.862 -21.796 -15.602 1.00 54.53 838 GLN A O 1
ATOM 6204 N N . ALA A 1 839 ? -20.169 -19.563 -15.571 1.00 57.91 839 ALA A N 1
ATOM 6205 C CA . ALA A 1 839 ? -19.151 -19.283 -14.555 1.00 57.91 839 ALA A CA 1
ATOM 6206 C C . ALA A 1 839 ? -19.721 -19.044 -13.141 1.00 57.91 839 ALA A C 1
ATOM 6208 O O . ALA A 1 839 ? -19.032 -19.345 -12.168 1.00 57.91 839 ALA A O 1
ATOM 6209 N N . SER A 1 840 ? -20.972 -18.573 -12.986 1.00 53.53 840 SER A N 1
ATOM 6210 C CA . SER A 1 840 ? -21.620 -18.429 -11.665 1.00 53.53 840 SER A CA 1
ATOM 6211 C C . SER A 1 840 ? -22.896 -19.273 -11.503 1.00 53.53 840 SER A C 1
ATOM 6213 O O . SER A 1 840 ? -23.695 -19.423 -12.428 1.00 53.53 840 SER A O 1
ATOM 6215 N N . LYS A 1 841 ? -23.100 -19.822 -10.292 1.00 51.94 841 LYS A N 1
ATOM 6216 C CA . LYS A 1 841 ? -24.359 -20.457 -9.844 1.00 51.94 841 LYS A CA 1
ATOM 6217 C C . LYS A 1 841 ? -25.365 -19.480 -9.197 1.00 51.94 841 LYS A C 1
ATOM 6219 O O . LYS A 1 841 ? -26.560 -19.696 -9.387 1.00 51.94 841 LYS A O 1
ATOM 6224 N N . PRO A 1 842 ? -24.969 -18.423 -8.457 1.00 60.06 842 PRO A N 1
ATOM 6225 C CA . PRO A 1 842 ? -25.924 -17.435 -7.950 1.00 60.06 842 PRO A CA 1
ATOM 6226 C C . PRO A 1 842 ? -26.194 -16.309 -8.961 1.00 60.06 842 PRO A C 1
ATOM 6228 O O . PRO A 1 842 ? -25.312 -15.935 -9.742 1.00 60.06 842 PRO A O 1
ATOM 6231 N N . SER A 1 843 ? -27.419 -15.779 -8.923 1.00 73.38 843 SER A N 1
ATOM 6232 C CA . SER A 1 843 ? -27.865 -14.618 -9.695 1.00 73.38 843 SER A CA 1
ATOM 6233 C C . SER A 1 843 ? -27.454 -13.309 -9.019 1.00 73.38 843 SER A C 1
ATOM 6235 O O . SER A 1 843 ? -27.575 -13.191 -7.798 1.00 73.38 843 SER A O 1
ATOM 6237 N N . ILE A 1 844 ? -27.035 -12.307 -9.787 1.00 74.06 844 ILE A N 1
ATOM 6238 C CA . ILE A 1 844 ? -26.785 -10.964 -9.249 1.00 74.06 844 ILE A CA 1
ATOM 6239 C C . ILE A 1 844 ? -28.111 -10.277 -8.833 1.00 74.06 844 ILE A C 1
ATOM 6241 O O . ILE A 1 844 ? -29.161 -10.593 -9.392 1.00 74.06 844 ILE A O 1
ATOM 6245 N N . PRO A 1 845 ? -28.124 -9.376 -7.834 1.00 71.31 845 PRO A N 1
ATOM 6246 C CA . PRO A 1 845 ? -29.336 -8.674 -7.399 1.00 71.31 845 PRO A CA 1
ATOM 6247 C C . PRO A 1 845 ? -29.806 -7.605 -8.402 1.00 71.31 845 PRO A C 1
ATOM 6249 O O . PRO A 1 845 ? -28.997 -6.931 -9.037 1.00 71.31 845 PRO A O 1
ATOM 6252 N N . LEU A 1 846 ? -31.129 -7.421 -8.519 1.00 72.94 846 LEU A N 1
ATOM 6253 C CA . LEU A 1 846 ? -31.728 -6.350 -9.325 1.00 72.94 846 LEU A CA 1
ATOM 6254 C C . LEU A 1 846 ? -31.631 -4.992 -8.628 1.00 72.94 846 LEU A C 1
ATOM 6256 O O . LEU A 1 846 ? -31.765 -4.904 -7.410 1.00 72.94 846 LEU A O 1
ATOM 6260 N N . SER A 1 847 ? -31.500 -3.925 -9.418 1.00 66.50 847 SER A N 1
ATOM 6261 C CA . SER A 1 847 ? -31.459 -2.532 -8.942 1.00 66.50 847 SER A CA 1
ATOM 6262 C C . SER A 1 847 ? -30.346 -2.244 -7.920 1.00 66.50 847 SER A C 1
ATOM 6264 O O . SER A 1 847 ? -30.440 -1.283 -7.155 1.00 66.50 847 SER A O 1
ATOM 6266 N N . ALA A 1 848 ? -29.287 -3.058 -7.913 1.00 59.56 848 ALA A N 1
ATOM 6267 C CA . ALA A 1 848 ? -28.113 -2.906 -7.067 1.00 59.56 848 ALA A CA 1
ATOM 6268 C C . ALA A 1 848 ? -26.830 -3.078 -7.891 1.00 59.56 848 ALA A C 1
ATOM 6270 O O . ALA A 1 848 ? -26.717 -3.994 -8.707 1.00 59.56 848 ALA A O 1
ATOM 6271 N N . TRP A 1 849 ? -25.850 -2.202 -7.662 1.00 61.81 849 TRP A N 1
ATOM 6272 C CA . TRP A 1 849 ? -24.530 -2.321 -8.280 1.00 61.81 849 TRP A CA 1
ATOM 6273 C C . TRP A 1 849 ? -23.786 -3.538 -7.725 1.00 61.81 849 TRP A C 1
ATOM 6275 O O . TRP A 1 849 ? -23.607 -3.669 -6.517 1.00 61.81 849 TRP A O 1
ATOM 6285 N N . THR A 1 850 ? -23.341 -4.411 -8.624 1.00 60.09 850 THR A N 1
ATOM 6286 C CA . THR A 1 850 ? -22.582 -5.628 -8.326 1.00 60.09 850 THR A CA 1
ATOM 6287 C C . THR A 1 850 ? -21.309 -5.631 -9.162 1.00 60.09 850 THR A C 1
ATOM 6289 O O . THR A 1 850 ? -21.384 -5.462 -10.377 1.00 60.09 850 THR A O 1
ATOM 6292 N N . HIS A 1 851 ? -20.147 -5.817 -8.540 1.00 67.81 851 HIS A N 1
ATOM 6293 C CA . HIS A 1 851 ? -18.890 -5.970 -9.271 1.00 67.81 851 HIS A CA 1
ATOM 6294 C C . HIS A 1 851 ? -18.750 -7.396 -9.806 1.00 67.81 851 HIS A C 1
ATOM 6296 O O . HIS A 1 851 ? -19.005 -8.361 -9.082 1.00 67.81 851 HIS A O 1
ATOM 6302 N N . VAL A 1 852 ? -18.349 -7.529 -11.066 1.00 63.34 852 VAL A N 1
ATOM 6303 C CA . VAL A 1 852 ? -18.190 -8.805 -11.765 1.00 63.34 852 VAL A CA 1
ATOM 6304 C C . VAL A 1 852 ? -16.915 -8.776 -12.610 1.00 63.34 852 VAL A C 1
ATOM 6306 O O . VAL A 1 852 ? -16.583 -7.753 -13.201 1.00 63.34 852 VAL A O 1
ATOM 6309 N N . ALA A 1 853 ? -16.199 -9.898 -12.671 1.00 62.16 853 ALA A N 1
ATOM 6310 C CA . ALA A 1 853 ? -14.917 -10.014 -13.366 1.00 62.16 853 ALA A CA 1
ATOM 6311 C C . ALA A 1 853 ? -14.794 -11.360 -14.095 1.00 62.16 853 ALA A C 1
ATOM 6313 O O . ALA A 1 853 ? -15.333 -12.370 -13.635 1.00 62.16 853 ALA A O 1
ATOM 6314 N N . ALA A 1 854 ? -14.074 -11.372 -15.216 1.00 59.44 854 ALA A N 1
ATOM 6315 C CA . ALA A 1 854 ? -13.749 -12.553 -16.008 1.00 59.44 854 ALA A CA 1
ATOM 6316 C C . ALA A 1 854 ? -12.309 -12.462 -16.528 1.00 59.44 854 ALA A C 1
ATOM 6318 O O . ALA A 1 854 ? -11.950 -11.464 -17.141 1.00 59.44 854 ALA A O 1
ATOM 6319 N N . SER A 1 855 ? -11.502 -13.504 -16.322 1.00 60.78 855 SER A N 1
ATOM 6320 C CA . SER A 1 855 ? -10.109 -13.561 -16.783 1.00 60.78 855 SER A CA 1
ATOM 6321 C C . SER A 1 855 ? -9.911 -14.660 -17.832 1.00 60.78 855 SER A C 1
ATOM 6323 O O . SER A 1 855 ? -10.452 -15.758 -17.693 1.00 60.78 855 SER A O 1
ATOM 6325 N N . TYR A 1 856 ? -9.146 -14.347 -18.875 1.00 58.53 856 TYR A N 1
ATOM 6326 C CA . TYR A 1 856 ? -8.752 -15.195 -20.001 1.00 58.53 856 TYR A CA 1
ATOM 6327 C C . TYR A 1 856 ? -7.215 -15.239 -20.042 1.00 58.53 856 TYR A C 1
ATOM 6329 O O . TYR A 1 856 ? -6.618 -14.192 -19.830 1.00 58.53 856 TYR A O 1
ATOM 6337 N N . ARG A 1 857 ? -6.575 -16.389 -20.316 1.00 56.47 857 ARG A N 1
ATOM 6338 C CA . ARG A 1 857 ? -5.102 -16.535 -20.426 1.00 56.47 857 ARG A CA 1
ATOM 6339 C C . ARG A 1 857 ? -4.687 -17.254 -21.719 1.00 56.47 857 ARG A C 1
ATOM 6341 O O . ARG A 1 857 ? -5.323 -18.255 -22.049 1.00 56.47 857 ARG A O 1
ATOM 6348 N N . SER A 1 858 ? -3.701 -16.725 -22.456 1.00 53.44 858 SER A N 1
ATOM 6349 C CA . SER A 1 858 ? -3.151 -17.262 -23.718 1.00 53.44 858 SER A CA 1
ATOM 6350 C C . SER A 1 858 ? -1.617 -17.143 -23.754 1.00 53.44 858 SER A C 1
ATOM 6352 O O . SER A 1 858 ? -1.104 -16.026 -23.786 1.00 53.44 858 SER A O 1
ATOM 6354 N N . ASP A 1 859 ? -0.920 -18.282 -23.830 1.00 60.84 859 ASP A N 1
ATOM 6355 C CA . ASP A 1 859 ? 0.551 -18.393 -23.897 1.00 60.84 859 ASP A CA 1
ATOM 6356 C C . ASP A 1 859 ? 1.008 -18.894 -25.303 1.00 60.84 859 ASP A C 1
ATOM 6358 O O . ASP A 1 859 ? 0.273 -19.636 -25.974 1.00 60.84 859 ASP A O 1
ATOM 6362 N N . TYR A 1 860 ? 2.200 -18.496 -25.774 1.00 66.88 860 TYR A N 1
ATOM 6363 C CA . TYR A 1 860 ? 2.788 -18.785 -27.092 1.00 66.88 860 TYR A CA 1
ATOM 6364 C C . TYR A 1 860 ? 4.195 -19.400 -26.999 1.00 66.88 860 TYR A C 1
ATOM 6366 O O . TYR A 1 860 ? 5.137 -18.773 -26.537 1.00 66.88 860 TYR A O 1
ATOM 6374 N N . GLY A 1 861 ? 4.396 -20.556 -27.641 1.00 73.75 861 GLY A N 1
ATOM 6375 C CA . GLY A 1 861 ? 5.728 -21.151 -27.804 1.00 73.75 861 GLY A CA 1
ATOM 6376 C C . GLY A 1 861 ? 6.376 -20.930 -29.177 1.00 73.75 861 GLY A C 1
ATOM 6377 O O . GLY A 1 861 ? 5.712 -20.642 -30.177 1.00 73.75 861 GLY A O 1
ATOM 6378 N N . ILE A 1 862 ? 7.689 -21.157 -29.257 1.00 84.56 862 ILE A N 1
ATOM 6379 C CA . ILE A 1 862 ? 8.453 -21.162 -30.508 1.00 84.56 862 ILE A CA 1
ATOM 6380 C C . ILE A 1 862 ? 8.403 -22.533 -31.192 1.00 84.56 862 ILE A C 1
ATOM 6382 O O . ILE A 1 862 ? 8.758 -23.555 -30.606 1.00 84.56 862 ILE A O 1
ATOM 6386 N N . ALA A 1 863 ? 7.992 -22.554 -32.462 1.00 86.94 863 ALA A N 1
ATOM 6387 C CA . ALA A 1 863 ? 7.976 -23.760 -33.287 1.00 86.94 863 ALA A CA 1
ATOM 6388 C C . ALA A 1 863 ? 9.317 -23.960 -34.015 1.00 86.94 863 ALA A C 1
ATOM 6390 O O . ALA A 1 863 ? 9.716 -23.137 -34.845 1.00 86.94 863 ALA A O 1
ATOM 6391 N N . LEU A 1 864 ? 9.989 -25.080 -33.753 1.00 86.44 864 LEU A N 1
ATOM 6392 C CA . LEU A 1 864 ? 11.221 -25.494 -34.422 1.00 86.44 864 LEU A CA 1
ATOM 6393 C C . LEU A 1 864 ? 10.972 -26.728 -35.290 1.00 86.44 864 LEU A C 1
ATOM 6395 O O . LEU A 1 864 ? 10.248 -27.650 -34.922 1.00 86.44 864 LEU A O 1
ATOM 6399 N N . SER A 1 865 ? 11.583 -26.729 -36.472 1.00 83.31 865 SER A N 1
ATOM 6400 C CA . SER A 1 865 ? 11.559 -27.856 -37.404 1.00 83.31 865 SER A CA 1
ATOM 6401 C C . SER A 1 865 ? 12.814 -27.865 -38.273 1.00 83.31 865 SER A C 1
ATOM 6403 O O . SER A 1 865 ? 13.449 -26.828 -38.487 1.00 83.31 865 SER A O 1
ATOM 6405 N N . GLY A 1 866 ? 13.174 -29.040 -38.791 1.00 86.25 866 GLY A N 1
ATOM 6406 C CA . GLY A 1 866 ? 14.396 -29.223 -39.573 1.00 86.25 866 GLY A CA 1
ATOM 6407 C C . GLY A 1 866 ? 15.645 -28.990 -38.722 1.00 86.25 866 GLY A C 1
ATOM 6408 O O . GLY A 1 866 ? 15.713 -29.477 -37.600 1.00 86.25 866 GLY A O 1
ATOM 6409 N N . GLU A 1 867 ? 16.619 -28.247 -39.253 1.00 88.31 867 GLU A N 1
ATOM 6410 C CA . GLU A 1 867 ? 17.907 -27.948 -38.597 1.00 88.31 867 GLU A CA 1
ATOM 6411 C C . GLU A 1 867 ? 17.913 -26.601 -37.845 1.00 88.31 867 GLU A C 1
ATOM 6413 O O . GLU A 1 867 ? 18.954 -25.959 -37.693 1.00 88.31 867 GLU A O 1
ATOM 6418 N N . ARG A 1 868 ? 16.736 -26.127 -37.416 1.00 87.12 868 ARG A N 1
ATOM 6419 C CA . ARG A 1 868 ? 16.587 -24.848 -36.710 1.00 87.12 868 ARG A CA 1
ATOM 6420 C C . ARG A 1 868 ? 16.837 -25.002 -35.222 1.00 87.12 868 ARG A C 1
ATOM 6422 O O . ARG A 1 868 ? 16.318 -25.917 -34.591 1.00 87.12 868 ARG A O 1
ATOM 6429 N N . TYR A 1 869 ? 17.577 -24.058 -34.664 1.00 90.44 869 TYR A N 1
ATOM 6430 C CA . TYR A 1 869 ? 17.863 -23.993 -33.236 1.00 90.44 869 TYR A CA 1
ATOM 6431 C C . TYR A 1 869 ? 18.122 -22.549 -32.814 1.00 90.44 869 TYR A C 1
ATOM 6433 O O . TYR A 1 869 ? 18.278 -21.671 -33.663 1.00 90.44 869 TYR A O 1
ATOM 6441 N N . LEU A 1 870 ? 18.184 -22.296 -31.511 1.00 90.88 870 LEU A N 1
ATOM 6442 C CA . LEU A 1 870 ? 18.577 -21.002 -30.977 1.00 90.88 870 LEU A CA 1
ATOM 6443 C C . LEU A 1 870 ? 19.971 -21.076 -30.359 1.00 90.88 870 LEU A C 1
ATOM 6445 O O . LEU A 1 870 ? 20.278 -21.985 -29.593 1.00 90.88 870 LEU A O 1
ATOM 6449 N N . ASP A 1 871 ? 20.808 -20.103 -30.692 1.00 90.69 871 ASP A N 1
ATOM 6450 C CA . ASP A 1 871 ? 22.170 -19.936 -30.198 1.00 90.69 871 ASP A CA 1
ATOM 6451 C C . ASP A 1 871 ? 22.205 -18.789 -29.186 1.00 90.69 871 ASP A C 1
ATOM 6453 O O . ASP A 1 871 ? 21.974 -17.634 -29.547 1.00 90.69 871 ASP A O 1
ATOM 6457 N N . ILE A 1 872 ? 22.484 -19.115 -27.925 1.00 91.56 872 ILE A N 1
ATOM 6458 C CA . ILE A 1 872 ? 22.510 -18.154 -26.811 1.00 91.56 872 ILE A CA 1
ATOM 6459 C C . ILE A 1 872 ? 23.905 -17.536 -26.628 1.00 91.56 872 ILE A C 1
ATOM 6461 O O . ILE A 1 872 ? 24.050 -16.468 -26.041 1.00 91.56 872 ILE A O 1
ATOM 6465 N N . GLY A 1 873 ? 24.952 -18.175 -27.158 1.00 90.44 873 GLY A N 1
ATOM 6466 C CA . GLY A 1 873 ? 26.339 -17.786 -26.903 1.00 90.44 873 GLY A CA 1
ATOM 6467 C C . GLY A 1 873 ? 26.931 -18.454 -25.662 1.00 90.44 873 GLY A C 1
ATOM 6468 O O . GLY A 1 873 ? 26.464 -19.502 -25.222 1.00 90.44 873 GLY A O 1
ATOM 6469 N N . ASN A 1 874 ? 28.024 -17.898 -25.145 1.00 90.38 874 ASN A N 1
ATOM 6470 C CA . ASN A 1 874 ? 28.858 -18.507 -24.107 1.00 90.38 874 ASN A CA 1
ATOM 6471 C C . ASN A 1 874 ? 29.226 -17.522 -22.987 1.00 90.38 874 ASN A C 1
ATOM 6473 O O . ASN A 1 874 ? 30.340 -17.560 -22.481 1.00 90.38 874 ASN A O 1
ATOM 6477 N N . ASP A 1 875 ? 28.300 -16.635 -22.623 1.00 91.12 875 ASP A N 1
ATOM 6478 C CA . ASP A 1 875 ? 28.506 -15.695 -21.520 1.00 91.12 875 ASP A CA 1
ATOM 6479 C C . ASP A 1 875 ? 28.834 -16.418 -20.200 1.00 91.12 875 ASP A C 1
ATOM 6481 O O . ASP A 1 875 ? 28.288 -17.491 -19.911 1.00 91.12 875 ASP A O 1
ATOM 6485 N N . ASP A 1 876 ? 29.695 -15.810 -19.379 1.00 85.88 876 ASP A N 1
ATOM 6486 C CA . ASP A 1 876 ? 30.127 -16.358 -18.088 1.00 85.88 876 ASP A CA 1
ATOM 6487 C C . ASP A 1 876 ? 28.948 -16.636 -17.145 1.00 85.88 876 ASP A C 1
ATOM 6489 O O . ASP A 1 876 ? 29.007 -17.560 -16.330 1.00 85.88 876 ASP A O 1
ATOM 6493 N N . SER A 1 877 ? 27.853 -15.876 -17.255 1.00 86.44 877 SER A N 1
ATOM 6494 C CA . SER A 1 877 ? 26.644 -16.074 -16.448 1.00 86.44 877 SER A CA 1
ATOM 6495 C C . SER A 1 877 ? 25.964 -17.426 -16.690 1.00 86.44 877 SER A C 1
ATOM 6497 O O . SER A 1 877 ? 25.294 -17.932 -15.789 1.00 86.44 877 SER A O 1
ATOM 6499 N N . LEU A 1 878 ? 26.183 -18.050 -17.854 1.00 88.25 878 LEU A N 1
ATOM 6500 C CA . LEU A 1 878 ? 25.651 -19.369 -18.217 1.00 88.25 878 LEU A CA 1
ATOM 6501 C C . LEU A 1 878 ? 26.422 -20.525 -17.555 1.00 88.25 878 LEU A C 1
ATOM 6503 O O . LEU A 1 878 ? 26.031 -21.689 -17.682 1.00 88.25 878 LEU A O 1
ATOM 6507 N N . ASN A 1 879 ? 27.525 -20.233 -16.856 1.00 86.44 879 ASN A N 1
ATOM 6508 C CA . ASN A 1 879 ? 28.307 -21.231 -16.137 1.00 86.44 879 ASN A CA 1
ATOM 6509 C C . ASN A 1 879 ? 27.714 -21.517 -14.751 1.00 86.44 879 ASN A C 1
ATOM 6511 O O . ASN A 1 879 ? 27.773 -20.713 -13.822 1.00 86.44 879 ASN A O 1
ATOM 6515 N N . THR A 1 880 ? 27.189 -22.729 -14.587 1.00 82.56 880 THR A N 1
ATOM 6516 C CA . THR A 1 880 ? 26.570 -23.211 -13.347 1.00 82.56 880 THR A CA 1
ATOM 6517 C C . THR A 1 880 ? 27.488 -24.222 -12.645 1.00 82.56 880 THR A C 1
ATOM 6519 O O . THR A 1 880 ? 27.451 -25.418 -12.941 1.00 82.56 880 THR A O 1
ATOM 6522 N N . GLY A 1 881 ? 28.372 -23.728 -11.767 1.00 77.62 881 GLY A N 1
ATOM 6523 C CA . GLY A 1 881 ? 29.503 -24.494 -11.212 1.00 77.62 881 GLY A CA 1
ATOM 6524 C C . GLY A 1 881 ? 29.183 -25.499 -10.104 1.00 77.62 881 GLY A C 1
ATOM 6525 O O . GLY A 1 881 ? 29.834 -26.537 -10.051 1.00 77.62 881 GLY A O 1
ATOM 6526 N N . ASP A 1 882 ? 28.177 -25.229 -9.268 1.00 82.88 882 ASP A N 1
ATOM 6527 C CA . ASP A 1 882 ? 27.839 -26.090 -8.119 1.00 82.88 882 ASP A CA 1
ATOM 6528 C C . ASP A 1 882 ? 26.405 -26.634 -8.185 1.00 82.88 882 ASP A C 1
ATOM 6530 O O . ASP A 1 882 ? 26.115 -27.703 -7.656 1.00 82.88 882 ASP A O 1
ATOM 6534 N N . ALA A 1 883 ? 25.498 -25.930 -8.864 1.00 87.31 883 ALA A N 1
ATOM 6535 C CA . ALA A 1 883 ? 24.119 -26.359 -9.042 1.00 87.31 883 ALA A CA 1
ATOM 6536 C C . ALA A 1 883 ? 23.505 -25.734 -10.294 1.00 87.31 883 ALA A C 1
ATOM 6538 O O . ALA A 1 883 ? 23.823 -24.593 -10.641 1.00 87.31 883 ALA A O 1
ATOM 6539 N N . LEU A 1 884 ? 22.612 -26.470 -10.953 1.00 91.12 884 LEU A N 1
ATOM 6540 C CA . LEU A 1 884 ? 21.880 -26.025 -12.125 1.00 91.12 884 LEU A CA 1
ATOM 6541 C C . LEU A 1 884 ? 20.492 -26.667 -12.207 1.00 91.12 884 LEU A C 1
ATOM 6543 O O . LEU A 1 884 ? 20.322 -27.851 -11.919 1.00 91.12 884 LEU A O 1
ATOM 6547 N N . THR A 1 885 ? 19.504 -25.890 -12.633 1.00 93.44 885 THR A N 1
ATOM 6548 C CA . THR A 1 885 ? 18.202 -26.411 -13.064 1.00 93.44 885 THR A CA 1
ATOM 6549 C C . THR A 1 885 ? 17.933 -25.891 -14.462 1.00 93.44 885 THR A C 1
ATOM 6551 O O . THR A 1 885 ? 18.063 -24.693 -14.693 1.00 93.44 885 THR A O 1
ATOM 6554 N N . VAL A 1 886 ? 17.558 -26.771 -15.380 1.00 95.06 886 VAL A N 1
ATOM 6555 C CA . VAL A 1 886 ? 17.067 -26.400 -16.706 1.00 95.06 886 VAL A CA 1
ATOM 6556 C C . VAL A 1 886 ? 15.664 -26.958 -16.876 1.00 95.06 886 VAL A C 1
ATOM 6558 O O . VAL A 1 886 ? 15.436 -28.137 -16.613 1.00 95.06 886 VAL A O 1
ATOM 6561 N N . GLU A 1 887 ? 14.717 -26.123 -17.275 1.00 95.06 887 GLU A N 1
ATOM 6562 C CA . GLU A 1 887 ? 13.320 -26.523 -17.452 1.00 95.06 887 GLU A CA 1
ATOM 6563 C C . GLU A 1 887 ? 12.689 -25.835 -18.657 1.00 95.06 887 GLU A C 1
ATOM 6565 O O . GLU A 1 887 ? 13.237 -24.861 -19.166 1.00 95.06 887 GLU A O 1
ATOM 6570 N N . GLY A 1 888 ? 11.563 -26.360 -19.126 1.00 92.94 888 GLY A N 1
ATOM 6571 C CA . GLY A 1 888 ? 10.762 -25.729 -20.165 1.00 92.94 888 GLY A CA 1
ATOM 6572 C C . GLY A 1 888 ? 9.513 -26.530 -20.504 1.00 92.94 888 GLY A C 1
ATOM 6573 O O . GLY A 1 888 ? 9.438 -27.743 -20.272 1.00 92.94 888 GLY A O 1
ATOM 6574 N N . TRP A 1 889 ? 8.533 -25.842 -21.077 1.00 93.12 889 TRP A N 1
ATOM 6575 C CA . TRP A 1 889 ? 7.374 -26.457 -21.704 1.00 93.12 889 TRP A CA 1
ATOM 6576 C C . TRP A 1 889 ? 7.740 -26.914 -23.109 1.00 93.12 889 TRP A C 1
ATOM 6578 O O . TRP A 1 889 ? 8.347 -26.181 -23.884 1.00 93.12 889 TRP A O 1
ATOM 6588 N N . ILE A 1 890 ? 7.371 -28.141 -23.456 1.00 94.31 890 ILE A N 1
ATOM 6589 C CA . ILE A 1 890 ? 7.584 -28.694 -24.789 1.00 94.31 890 ILE A CA 1
ATOM 6590 C C . ILE A 1 890 ? 6.336 -29.399 -25.295 1.00 94.31 890 ILE A C 1
ATOM 6592 O O . ILE A 1 890 ? 5.599 -30.030 -24.544 1.00 94.31 890 ILE A O 1
ATOM 6596 N N . LYS A 1 891 ? 6.139 -29.336 -26.604 1.00 94.12 891 LYS A N 1
ATOM 6597 C CA . LYS A 1 891 ? 5.126 -30.067 -27.345 1.00 94.12 891 LYS A CA 1
ATOM 6598 C C . LYS A 1 891 ? 5.793 -30.699 -28.559 1.00 94.12 891 LYS A C 1
ATOM 6600 O O . LYS A 1 891 ? 6.212 -29.995 -29.471 1.00 94.12 891 LYS A O 1
ATOM 6605 N N . LEU A 1 892 ? 5.924 -32.023 -28.548 1.00 93.06 892 LEU A N 1
ATOM 6606 C CA . LEU A 1 892 ? 6.673 -32.765 -29.567 1.00 93.06 892 LEU A CA 1
ATOM 6607 C C . LEU A 1 892 ? 5.816 -33.068 -30.800 1.00 93.06 892 LEU A C 1
ATOM 6609 O O . LEU A 1 892 ? 4.714 -33.604 -30.664 1.00 93.06 892 LEU A O 1
ATOM 6613 N N . ASP A 1 893 ? 6.372 -32.851 -31.992 1.00 92.44 893 ASP A N 1
ATOM 6614 C CA . ASP A 1 893 ? 5.780 -33.323 -33.255 1.00 92.44 893 ASP A CA 1
ATOM 6615 C C . ASP A 1 893 ? 6.086 -34.809 -33.498 1.00 92.44 893 ASP A C 1
ATOM 6617 O O . ASP A 1 893 ? 5.322 -35.534 -34.135 1.00 92.44 893 ASP A O 1
ATOM 6621 N N . SER A 1 894 ? 7.233 -35.275 -32.996 1.00 87.88 894 SER A N 1
ATOM 6622 C CA . SER A 1 894 ? 7.705 -36.651 -33.135 1.00 87.88 894 SER A CA 1
ATOM 6623 C C . SER A 1 894 ? 8.491 -37.069 -31.904 1.00 87.88 894 SER A C 1
ATOM 6625 O O . SER A 1 894 ? 9.268 -36.289 -31.362 1.00 87.88 894 SER A O 1
ATOM 6627 N N . ASN A 1 895 ? 8.339 -38.327 -31.505 1.00 89.94 895 ASN A N 1
ATOM 6628 C CA . ASN A 1 895 ? 9.085 -38.951 -30.416 1.00 89.94 895 ASN A CA 1
ATOM 6629 C C . ASN A 1 895 ? 9.971 -40.119 -30.903 1.00 89.94 895 ASN A C 1
ATOM 6631 O O . ASN A 1 895 ? 10.468 -40.894 -30.097 1.00 89.94 895 ASN A O 1
ATOM 6635 N N . ALA A 1 896 ? 10.173 -40.252 -32.221 1.00 88.44 896 ALA A N 1
ATOM 6636 C CA . ALA A 1 896 ? 10.910 -41.362 -32.844 1.00 88.44 896 ALA A CA 1
ATOM 6637 C C . ALA A 1 896 ? 12.362 -41.016 -33.238 1.00 88.44 896 ALA A C 1
ATOM 6639 O O . ALA A 1 896 ? 13.023 -41.774 -33.950 1.00 88.44 896 ALA A O 1
ATOM 6640 N N . ILE A 1 897 ? 12.851 -39.842 -32.840 1.00 88.81 897 ILE A N 1
ATOM 6641 C CA . ILE A 1 897 ? 14.205 -39.356 -33.129 1.00 88.81 897 ILE A CA 1
ATOM 6642 C C . ILE A 1 897 ? 14.779 -38.699 -31.873 1.00 88.81 897 ILE A C 1
ATOM 6644 O O . ILE A 1 897 ? 14.024 -38.228 -31.028 1.00 88.81 897 ILE A O 1
ATOM 6648 N N . ARG A 1 898 ? 16.112 -38.648 -31.754 1.00 92.00 898 ARG A N 1
ATOM 6649 C CA . ARG A 1 898 ? 16.770 -37.901 -30.674 1.00 92.00 898 ARG A CA 1
ATOM 6650 C C . ARG A 1 898 ? 16.636 -36.400 -30.937 1.00 92.00 898 ARG A C 1
ATOM 6652 O O . ARG A 1 898 ? 16.982 -35.948 -32.027 1.00 92.00 898 ARG A O 1
ATOM 6659 N N . GLN A 1 899 ? 16.170 -35.660 -29.939 1.00 93.00 899 GLN A N 1
ATOM 6660 C CA . GLN A 1 899 ? 15.862 -34.233 -30.021 1.00 93.00 899 GLN A CA 1
ATOM 6661 C C . GLN A 1 899 ? 16.313 -33.512 -28.753 1.00 93.00 899 GLN A C 1
ATOM 6663 O O . GLN A 1 899 ? 15.934 -33.905 -27.653 1.00 93.00 899 GLN A O 1
ATOM 6668 N N . THR A 1 900 ? 17.090 -32.446 -28.884 1.00 93.81 900 THR A N 1
ATOM 6669 C CA . THR A 1 900 ? 17.620 -31.692 -27.743 1.00 93.81 900 THR A CA 1
ATOM 6670 C C . THR A 1 900 ? 16.732 -30.500 -27.419 1.00 93.81 900 THR A C 1
ATOM 6672 O O . THR A 1 900 ? 16.451 -29.692 -28.294 1.00 93.81 900 THR A O 1
ATOM 6675 N N . ILE A 1 901 ? 16.317 -30.363 -26.159 1.00 95.06 901 ILE A N 1
ATOM 6676 C CA . ILE A 1 901 ? 15.506 -29.233 -25.685 1.00 95.06 901 ILE A CA 1
ATOM 6677 C C . ILE A 1 901 ? 16.431 -28.046 -25.396 1.00 95.06 901 ILE A C 1
ATOM 6679 O O . ILE A 1 901 ? 16.268 -26.973 -25.969 1.00 95.06 901 ILE A O 1
ATOM 6683 N N . ALA A 1 902 ? 17.452 -28.267 -24.566 1.00 94.94 902 ALA A N 1
ATOM 6684 C CA . ALA A 1 902 ? 18.457 -27.272 -24.205 1.00 94.94 902 ALA A CA 1
ATOM 6685 C C . ALA A 1 902 ? 19.801 -27.951 -23.914 1.00 94.94 902 ALA A C 1
ATOM 6687 O O . ALA A 1 902 ? 19.839 -29.031 -23.320 1.00 94.94 902 ALA A O 1
ATOM 6688 N N . SER A 1 903 ? 20.912 -27.328 -24.299 1.00 93.19 903 SER A N 1
ATOM 6689 C CA . SER A 1 903 ? 22.254 -27.858 -24.050 1.00 93.19 903 SER A CA 1
ATOM 6690 C C . SER A 1 903 ? 23.293 -26.759 -23.876 1.00 93.19 903 SER A C 1
ATOM 6692 O O . SER A 1 903 ? 23.137 -25.665 -24.410 1.00 93.19 903 SER A O 1
ATOM 6694 N N . LYS A 1 904 ? 24.386 -27.068 -23.177 1.00 91.50 904 LYS A N 1
ATOM 6695 C CA . LYS A 1 904 ? 25.645 -26.319 -23.249 1.00 91.50 904 LYS A CA 1
ATOM 6696 C C . LYS A 1 904 ? 26.718 -27.258 -23.785 1.00 91.50 904 LYS A C 1
ATOM 6698 O O . LYS A 1 904 ? 27.178 -28.147 -23.065 1.00 91.50 904 LYS A O 1
ATOM 6703 N N . ALA A 1 905 ? 27.008 -27.120 -25.075 1.00 84.69 905 ALA A N 1
ATOM 6704 C CA . ALA A 1 905 ? 27.815 -28.057 -25.846 1.00 84.69 905 ALA A CA 1
ATOM 6705 C C . ALA A 1 905 ? 28.364 -27.415 -27.132 1.00 84.69 905 ALA A C 1
ATOM 6707 O O . ALA A 1 905 ? 27.689 -26.597 -27.763 1.00 84.69 905 ALA A O 1
ATOM 6708 N N . ASP A 1 906 ? 29.548 -27.852 -27.566 1.00 76.62 906 ASP A N 1
ATOM 6709 C CA . ASP A 1 906 ? 30.116 -27.567 -28.895 1.00 76.62 906 ASP A CA 1
ATOM 6710 C C . ASP A 1 906 ? 30.634 -28.867 -29.550 1.00 76.62 906 ASP A C 1
ATOM 6712 O O . ASP A 1 906 ? 30.487 -29.943 -28.972 1.00 76.62 906 ASP A O 1
ATOM 6716 N N . GLU A 1 907 ? 31.176 -28.811 -30.776 1.00 66.19 907 GLU A N 1
ATOM 6717 C CA . GLU A 1 907 ? 31.599 -29.980 -31.577 1.00 66.19 907 GLU A CA 1
ATOM 6718 C C . GLU A 1 907 ? 32.510 -30.975 -30.809 1.00 66.19 907 GLU A C 1
ATOM 6720 O O . GLU A 1 907 ? 33.738 -30.927 -30.880 1.00 66.19 907 GLU A O 1
ATOM 6725 N N . GLY A 1 908 ? 31.890 -31.934 -30.108 1.00 63.34 908 GLY A N 1
ATOM 6726 C CA . GLY A 1 908 ? 32.541 -33.052 -29.418 1.00 63.34 908 GLY A CA 1
ATOM 6727 C C . GLY A 1 908 ? 32.600 -32.986 -27.884 1.00 63.34 908 GLY A C 1
ATOM 6728 O O . GLY A 1 908 ? 33.032 -33.976 -27.290 1.00 63.34 908 GLY A O 1
ATOM 6729 N N . ASP A 1 909 ? 32.154 -31.901 -27.237 1.00 74.19 909 ASP A N 1
ATOM 6730 C CA . ASP A 1 909 ? 32.132 -31.761 -25.768 1.00 74.19 909 ASP A CA 1
ATOM 6731 C C . ASP A 1 909 ? 30.764 -31.235 -25.290 1.00 74.19 909 ASP A C 1
ATOM 6733 O O . ASP A 1 909 ? 30.148 -30.380 -25.923 1.00 74.19 909 ASP A O 1
ATOM 6737 N N . VAL A 1 910 ? 30.243 -31.811 -24.204 1.00 84.88 910 VAL A N 1
ATOM 6738 C CA . VAL A 1 910 ? 28.916 -31.494 -23.650 1.00 84.88 910 VAL A CA 1
ATOM 6739 C C . VAL A 1 910 ? 29.091 -31.243 -22.167 1.00 84.88 910 VAL A C 1
ATOM 6741 O O . VAL A 1 910 ? 29.421 -32.168 -21.424 1.00 84.88 910 VAL A O 1
ATOM 6744 N N . GLN A 1 911 ? 28.828 -30.024 -21.709 1.00 89.19 911 GLN A N 1
ATOM 6745 C CA . GLN A 1 911 ? 28.796 -29.726 -20.283 1.00 89.19 911 GLN A CA 1
ATOM 6746 C C . GLN A 1 911 ? 27.512 -30.256 -19.647 1.00 89.19 911 GLN A C 1
ATOM 6748 O O . GLN A 1 911 ? 27.568 -30.968 -18.644 1.00 89.19 911 GLN A O 1
ATOM 6753 N N . TRP A 1 912 ? 26.361 -29.947 -20.240 1.00 92.44 912 TRP A N 1
ATOM 6754 C CA . TRP A 1 912 ? 25.075 -30.525 -19.862 1.00 92.44 912 TRP A CA 1
ATOM 6755 C C . TRP A 1 912 ? 24.094 -30.500 -21.037 1.00 92.44 912 TRP A C 1
ATOM 6757 O O . TRP A 1 912 ? 24.213 -29.680 -21.947 1.00 92.44 912 TRP A O 1
ATOM 6767 N N . GLU A 1 913 ? 23.121 -31.408 -21.024 1.00 93.31 913 GLU A N 1
ATOM 6768 C CA . GLU A 1 913 ? 22.095 -31.514 -22.062 1.00 93.31 913 GLU A CA 1
ATOM 6769 C C . GLU A 1 913 ? 20.782 -32.057 -21.481 1.00 93.31 913 GLU A C 1
ATOM 6771 O O . GLU A 1 913 ? 20.771 -33.114 -20.843 1.00 93.31 913 GLU A O 1
ATOM 6776 N N . LEU A 1 914 ? 19.675 -31.355 -21.737 1.00 96.25 914 LEU A N 1
ATOM 6777 C CA . LEU A 1 914 ? 18.301 -31.817 -21.541 1.00 96.25 914 LEU A CA 1
ATOM 6778 C C . LEU A 1 914 ? 17.707 -32.175 -22.909 1.00 96.25 914 LEU A C 1
ATOM 6780 O O . LEU A 1 914 ? 17.602 -31.323 -23.793 1.00 96.25 914 LEU A O 1
ATOM 6784 N N . TYR A 1 915 ? 17.330 -33.437 -23.099 1.00 95.31 915 TYR A N 1
ATOM 6785 C CA . TYR A 1 915 ? 16.930 -33.965 -24.403 1.00 95.31 915 TYR A CA 1
ATOM 6786 C C . TYR A 1 915 ? 15.884 -35.074 -24.295 1.00 95.31 915 TYR A C 1
ATOM 6788 O O . TYR A 1 915 ? 15.674 -35.657 -23.236 1.00 95.31 915 TYR A O 1
ATOM 6796 N N . VAL A 1 916 ? 15.256 -35.393 -25.420 1.00 95.56 916 VAL A N 1
ATOM 6797 C CA . VAL A 1 916 ? 14.425 -36.575 -25.645 1.00 95.56 916 VAL A CA 1
ATOM 6798 C C . VAL A 1 916 ? 15.212 -37.529 -26.539 1.00 95.56 916 VAL A C 1
ATOM 6800 O O . VAL A 1 916 ? 15.798 -37.121 -27.542 1.00 95.56 916 VAL A O 1
ATOM 6803 N N . ASP A 1 917 ? 15.315 -38.798 -26.160 1.00 93.50 917 ASP A N 1
ATOM 6804 C CA . ASP A 1 917 ? 16.060 -39.780 -26.946 1.00 93.50 917 ASP A CA 1
ATOM 6805 C C . ASP A 1 917 ? 15.260 -40.340 -28.138 1.00 93.50 917 ASP A C 1
ATOM 6807 O O . ASP A 1 917 ? 14.114 -39.969 -28.373 1.00 93.50 917 ASP A O 1
ATOM 6811 N N . SER A 1 918 ? 15.858 -41.261 -28.901 1.00 92.12 918 SER A N 1
ATOM 6812 C CA . SER A 1 918 ? 15.205 -41.884 -30.063 1.00 92.12 918 SER A CA 1
ATOM 6813 C C . SER A 1 918 ? 13.990 -42.757 -29.730 1.00 92.12 918 SER A C 1
ATOM 6815 O O . SER A 1 918 ? 13.267 -43.133 -30.648 1.00 92.12 918 SER A O 1
ATOM 6817 N N . ASP A 1 919 ? 13.781 -43.091 -28.453 1.00 92.31 919 ASP A N 1
ATOM 6818 C CA . ASP A 1 919 ? 12.615 -43.834 -27.968 1.00 92.31 919 ASP A CA 1
ATOM 6819 C C . ASP A 1 919 ? 11.542 -42.892 -27.382 1.00 92.31 919 ASP A C 1
ATOM 6821 O O . ASP A 1 919 ? 10.577 -43.365 -26.776 1.00 92.31 919 ASP A O 1
ATOM 6825 N N . GLY A 1 920 ? 11.724 -41.570 -27.488 1.00 92.06 920 GLY A N 1
ATOM 6826 C CA . GLY A 1 920 ? 10.785 -40.574 -26.980 1.00 92.06 920 GLY A CA 1
ATOM 6827 C C . GLY A 1 920 ? 10.914 -40.288 -25.486 1.00 92.06 920 GLY A C 1
ATOM 6828 O O . GLY A 1 920 ? 10.039 -39.642 -24.909 1.00 92.06 920 GLY A O 1
ATOM 6829 N N . LYS A 1 921 ? 11.970 -40.782 -24.832 1.00 95.00 921 LYS A N 1
ATOM 6830 C CA . LYS A 1 921 ? 12.156 -40.698 -23.380 1.00 95.00 921 LYS A CA 1
ATOM 6831 C C . LYS A 1 921 ? 13.023 -39.491 -23.026 1.00 95.00 921 LYS A C 1
ATOM 6833 O O . LYS A 1 921 ? 14.159 -39.414 -23.502 1.00 95.00 921 LYS A O 1
ATOM 6838 N N . PRO A 1 922 ? 12.547 -38.578 -22.166 1.00 95.44 922 PRO A N 1
ATOM 6839 C CA . PRO A 1 922 ? 13.344 -37.448 -21.727 1.00 95.44 922 PRO A CA 1
ATOM 6840 C C . PRO A 1 922 ? 14.508 -37.923 -20.853 1.00 95.44 922 PRO A C 1
ATOM 6842 O O . PRO A 1 922 ? 14.409 -38.899 -20.097 1.00 95.44 922 PRO A O 1
ATOM 6845 N N . ALA A 1 923 ? 15.629 -37.231 -20.975 1.00 95.44 923 ALA A N 1
ATOM 6846 C CA . ALA A 1 923 ? 16.871 -37.501 -20.286 1.00 95.44 923 ALA A CA 1
ATOM 6847 C C . ALA A 1 923 ? 17.616 -36.194 -20.013 1.00 95.44 923 ALA A C 1
ATOM 6849 O O . ALA A 1 923 ? 17.562 -35.248 -20.796 1.00 95.44 923 ALA A O 1
ATOM 6850 N N . PHE A 1 924 ? 18.344 -36.170 -18.904 1.00 96.69 924 PHE A N 1
ATOM 6851 C CA . PHE A 1 924 ? 19.178 -35.047 -18.509 1.00 96.69 924 PHE A CA 1
ATOM 6852 C C . PHE A 1 924 ? 20.578 -35.554 -18.172 1.00 96.69 924 PHE A C 1
ATOM 6854 O O . PHE A 1 924 ? 20.738 -36.525 -17.427 1.00 96.69 924 PHE A O 1
ATOM 6861 N N . GLY A 1 925 ? 21.590 -34.969 -18.809 1.00 93.38 925 GLY A N 1
ATOM 6862 C CA . GLY A 1 925 ? 22.988 -35.356 -18.674 1.00 93.38 925 GLY A CA 1
ATOM 6863 C C . GLY A 1 925 ? 23.866 -34.188 -18.251 1.00 93.38 925 GLY A C 1
ATOM 6864 O O . GLY A 1 925 ? 23.694 -33.087 -18.757 1.00 93.38 925 GLY A O 1
ATOM 6865 N N . VAL A 1 926 ? 24.831 -34.444 -17.366 1.00 92.75 926 VAL A N 1
ATOM 6866 C CA . VAL A 1 926 ? 25.827 -33.469 -16.899 1.00 92.75 926 VAL A CA 1
ATOM 6867 C C . VAL A 1 926 ? 27.208 -34.117 -16.882 1.00 92.75 926 VAL A C 1
ATOM 6869 O O . VAL A 1 926 ? 27.395 -35.203 -16.323 1.00 92.75 926 VAL A O 1
ATOM 6872 N N . THR A 1 927 ? 28.188 -33.471 -17.505 1.00 91.06 927 THR A N 1
ATOM 6873 C CA . THR A 1 927 ? 29.588 -33.901 -17.482 1.00 91.06 927 THR A CA 1
ATOM 6874 C C . THR A 1 927 ? 30.260 -33.398 -16.216 1.00 91.06 927 THR A C 1
ATOM 6876 O O . THR A 1 927 ? 30.187 -32.224 -15.879 1.00 91.06 927 THR A O 1
ATOM 6879 N N . THR A 1 928 ? 30.931 -34.299 -15.505 1.00 87.44 928 THR A N 1
ATOM 6880 C CA . THR A 1 928 ? 31.577 -34.036 -14.212 1.00 87.44 928 THR A CA 1
ATOM 6881 C C . THR A 1 928 ? 33.092 -34.188 -14.305 1.00 87.44 928 THR A C 1
ATOM 6883 O O . THR A 1 928 ? 33.590 -34.983 -15.110 1.00 87.44 928 THR A O 1
ATOM 6886 N N . ASN A 1 929 ? 33.828 -33.459 -13.460 1.00 73.62 929 ASN A N 1
ATOM 6887 C CA . ASN A 1 929 ? 35.284 -33.568 -13.336 1.00 73.62 929 ASN A CA 1
ATOM 6888 C C . ASN A 1 929 ? 35.661 -34.484 -12.162 1.00 73.62 929 ASN A C 1
ATOM 6890 O O . ASN A 1 929 ? 35.385 -34.158 -11.013 1.00 73.62 929 ASN A O 1
ATOM 6894 N N . ASN A 1 930 ? 36.345 -35.604 -12.427 1.00 65.88 930 ASN A N 1
ATOM 6895 C CA . ASN A 1 930 ? 36.866 -36.490 -11.375 1.00 65.88 930 ASN A CA 1
ATOM 6896 C C . ASN A 1 930 ? 38.406 -36.491 -11.358 1.00 65.88 930 ASN A C 1
ATOM 6898 O O . ASN A 1 930 ? 39.052 -37.495 -11.659 1.00 65.88 930 ASN A O 1
ATOM 6902 N N . GLY A 1 931 ? 39.000 -35.320 -11.108 1.00 60.62 931 GLY A N 1
ATOM 6903 C CA . GLY A 1 931 ? 40.446 -35.112 -10.921 1.00 60.62 931 GLY A CA 1
ATOM 6904 C C . GLY A 1 931 ? 41.339 -35.224 -12.170 1.00 60.62 931 GLY A C 1
ATOM 6905 O O . GLY A 1 931 ? 42.302 -34.472 -12.283 1.00 60.62 931 GLY A O 1
ATOM 6906 N N . THR A 1 932 ? 41.068 -36.136 -13.113 1.00 56.16 932 THR A N 1
ATOM 6907 C CA . THR A 1 932 ? 41.899 -36.317 -14.332 1.00 56.16 932 THR A CA 1
ATOM 6908 C C . THR A 1 932 ? 41.106 -36.727 -15.588 1.00 56.16 932 THR A C 1
ATOM 6910 O O . THR A 1 932 ? 41.669 -36.730 -16.678 1.00 56.16 932 THR A O 1
ATOM 6913 N N . ALA A 1 933 ? 39.804 -37.039 -15.478 1.00 66.81 933 ALA A N 1
ATOM 6914 C CA . ALA A 1 933 ? 38.937 -37.385 -16.614 1.00 66.81 933 ALA A CA 1
ATOM 6915 C C . ALA A 1 933 ? 37.529 -36.770 -16.483 1.00 66.81 933 ALA A C 1
ATOM 6917 O O . ALA A 1 933 ? 36.970 -36.732 -15.382 1.00 66.81 933 ALA A O 1
ATOM 6918 N N . LYS A 1 934 ? 36.962 -36.329 -17.617 1.00 79.25 934 LYS A N 1
ATOM 6919 C CA . LYS A 1 934 ? 35.560 -35.901 -17.756 1.00 79.25 934 LYS A CA 1
ATOM 6920 C C . LYS A 1 934 ? 34.649 -37.130 -17.882 1.00 79.25 934 LYS A C 1
ATOM 6922 O O . LYS A 1 934 ? 34.975 -38.059 -18.622 1.00 79.25 934 LYS A O 1
ATOM 6927 N N . LYS A 1 935 ? 33.512 -37.154 -17.179 1.00 85.50 935 LYS A N 1
ATOM 6928 C CA . LYS A 1 935 ? 32.504 -38.229 -17.280 1.00 85.50 935 LYS A CA 1
ATOM 6929 C C . LYS A 1 935 ? 31.093 -37.652 -17.370 1.00 85.50 935 LYS A C 1
ATOM 6931 O O . LYS A 1 935 ? 30.667 -36.980 -16.433 1.00 85.50 935 LYS A O 1
ATOM 6936 N N . LEU A 1 936 ? 30.359 -37.999 -18.430 1.00 86.88 936 LEU A N 1
ATOM 6937 C CA . LEU A 1 936 ? 28.927 -37.719 -18.559 1.00 86.88 936 LEU A CA 1
ATOM 6938 C C . LEU A 1 936 ? 28.122 -38.642 -17.633 1.00 86.88 936 LEU A C 1
ATOM 6940 O O . LEU A 1 936 ? 28.229 -39.869 -17.702 1.00 86.88 936 LEU A O 1
ATOM 6944 N N . VAL A 1 937 ? 27.330 -38.046 -16.748 1.00 89.56 937 VAL A N 1
ATOM 6945 C CA . VAL A 1 937 ? 26.371 -38.734 -15.878 1.00 89.56 937 VAL A CA 1
ATOM 6946 C C . VAL A 1 937 ? 24.976 -38.373 -16.371 1.00 89.56 937 VAL A C 1
ATOM 6948 O O . VAL A 1 937 ? 24.718 -37.206 -16.631 1.00 89.56 937 VAL A O 1
ATOM 6951 N N . THR A 1 938 ? 24.072 -39.346 -16.509 1.00 91.94 938 THR A N 1
ATOM 6952 C CA . THR A 1 938 ? 22.736 -39.132 -17.094 1.00 91.94 938 THR A CA 1
ATOM 6953 C C . THR A 1 938 ? 21.648 -39.766 -16.238 1.00 91.94 938 THR A C 1
ATOM 6955 O O . THR A 1 938 ? 21.817 -40.885 -15.748 1.00 91.94 938 THR A O 1
ATOM 6958 N N . VAL A 1 939 ? 20.518 -39.074 -16.101 1.00 92.69 939 VAL A N 1
ATOM 6959 C CA . VAL A 1 939 ? 19.236 -39.639 -15.661 1.00 92.69 939 VAL A CA 1
ATOM 6960 C C . VAL A 1 939 ? 18.264 -39.679 -16.837 1.00 92.69 939 VAL A C 1
ATOM 6962 O O . VAL A 1 939 ? 18.256 -38.775 -17.668 1.00 92.69 939 VAL A O 1
ATOM 6965 N N . LYS A 1 940 ? 17.470 -40.747 -16.946 1.00 93.81 940 LYS A N 1
ATOM 6966 C CA . LYS A 1 940 ? 16.594 -40.997 -18.099 1.00 93.81 940 LYS A CA 1
ATOM 6967 C C . LYS A 1 940 ? 15.264 -41.586 -17.649 1.00 93.81 940 LYS A C 1
ATOM 6969 O O . LYS A 1 940 ? 15.266 -42.572 -16.916 1.00 93.81 940 LYS A O 1
ATOM 6974 N N . ALA A 1 941 ? 14.158 -41.027 -18.131 1.00 93.31 941 ALA A N 1
ATOM 6975 C CA . ALA A 1 941 ? 12.816 -41.514 -17.836 1.00 93.31 941 ALA A CA 1
ATOM 6976 C C . ALA A 1 941 ? 12.564 -42.934 -18.379 1.00 93.31 941 ALA A C 1
ATOM 6978 O O . ALA A 1 941 ? 13.159 -43.377 -19.365 1.00 93.31 941 ALA A O 1
ATOM 6979 N N . SER A 1 942 ? 11.648 -43.660 -17.738 1.00 89.62 942 SER A N 1
ATOM 6980 C CA . SER A 1 942 ? 11.239 -45.007 -18.159 1.00 89.62 942 SER A CA 1
ATOM 6981 C C . SER A 1 942 ? 10.189 -44.995 -19.277 1.00 89.62 942 SER A C 1
ATOM 6983 O O . SER A 1 942 ? 10.181 -45.911 -20.106 1.00 89.62 942 SER A O 1
ATOM 6985 N N . ALA A 1 943 ? 9.346 -43.958 -19.322 1.00 91.12 943 ALA A N 1
ATOM 6986 C CA . ALA A 1 943 ? 8.256 -43.773 -20.277 1.00 91.12 943 ALA A CA 1
ATOM 6987 C C . ALA A 1 943 ? 8.563 -42.662 -21.294 1.00 91.12 943 ALA A C 1
ATOM 6989 O O . ALA A 1 943 ? 9.310 -41.728 -20.995 1.00 91.12 943 ALA A O 1
ATOM 6990 N N . ALA A 1 944 ? 7.998 -42.802 -22.495 1.00 92.25 944 ALA A N 1
ATOM 6991 C CA . ALA A 1 944 ? 8.076 -41.795 -23.548 1.00 92.25 944 ALA A CA 1
ATOM 6992 C C . ALA A 1 944 ? 7.041 -40.682 -23.322 1.00 92.25 944 ALA A C 1
ATOM 6994 O O . ALA A 1 944 ? 6.005 -40.932 -22.706 1.00 92.25 944 ALA A O 1
ATOM 6995 N N . LEU A 1 945 ? 7.319 -39.484 -23.838 1.00 94.06 945 LEU A N 1
ATOM 6996 C CA . LEU A 1 945 ? 6.352 -38.384 -23.876 1.00 94.06 945 LEU A CA 1
ATOM 6997 C C . LEU A 1 945 ? 5.323 -38.594 -24.994 1.00 94.06 945 LEU A C 1
ATOM 6999 O O . LEU A 1 945 ? 5.632 -39.172 -26.046 1.00 94.06 945 LEU A O 1
ATOM 7003 N N . ASP A 1 946 ? 4.109 -38.090 -24.768 1.00 93.06 946 ASP A N 1
ATOM 7004 C CA . ASP A 1 946 ? 3.069 -38.054 -25.790 1.00 93.06 946 ASP A CA 1
ATOM 7005 C C . ASP A 1 946 ? 3.388 -36.946 -26.810 1.00 93.06 946 ASP A C 1
ATOM 7007 O O . ASP A 1 946 ? 3.816 -35.846 -26.459 1.00 93.06 946 ASP A O 1
ATOM 7011 N N . THR A 1 947 ? 3.162 -37.219 -28.096 1.00 91.94 947 THR A N 1
ATOM 7012 C CA . THR A 1 947 ? 3.237 -36.198 -29.153 1.00 91.94 947 THR A CA 1
ATOM 7013 C C . THR A 1 947 ? 1.966 -35.349 -29.176 1.00 91.94 947 THR A C 1
ATOM 7015 O O . THR A 1 947 ? 0.899 -35.821 -28.783 1.00 91.94 947 THR A O 1
ATOM 7018 N N . ASP A 1 948 ? 2.057 -34.121 -29.685 1.00 87.50 948 ASP A N 1
ATOM 7019 C CA . ASP A 1 948 ? 0.941 -33.166 -29.795 1.00 87.50 948 ASP A CA 1
ATOM 7020 C C . ASP A 1 948 ? 0.282 -32.790 -28.444 1.00 87.50 948 ASP A C 1
ATOM 7022 O O . ASP A 1 948 ? -0.813 -32.224 -28.400 1.00 87.50 948 ASP A O 1
ATOM 7026 N N . LYS A 1 949 ? 0.980 -33.018 -27.324 1.00 90.75 949 LYS A N 1
ATOM 7027 C CA . LYS A 1 949 ? 0.607 -32.534 -25.987 1.00 90.75 949 LYS A CA 1
ATOM 7028 C C . LYS A 1 949 ? 1.724 -31.701 -25.374 1.00 90.75 949 LYS A C 1
ATOM 7030 O O . LYS A 1 949 ? 2.898 -31.971 -25.611 1.00 90.75 949 LYS A O 1
ATOM 7035 N N . TRP A 1 950 ? 1.337 -30.705 -24.584 1.00 90.81 950 TRP A N 1
ATOM 7036 C CA . TRP A 1 950 ? 2.270 -29.948 -23.759 1.00 90.81 950 TRP A CA 1
ATOM 7037 C C . TRP A 1 950 ? 2.725 -30.789 -22.569 1.00 90.81 950 TRP A C 1
ATOM 7039 O O . TRP A 1 950 ? 1.897 -31.362 -21.863 1.00 90.81 950 TRP A O 1
ATOM 7049 N N . HIS A 1 951 ? 4.034 -30.816 -22.357 1.00 92.81 951 HIS A N 1
ATOM 7050 C CA . HIS A 1 951 ? 4.693 -31.412 -21.207 1.00 92.81 951 HIS A CA 1
ATOM 7051 C C . HIS A 1 951 ? 5.696 -30.420 -20.622 1.00 92.81 951 HIS A C 1
ATOM 7053 O O . HIS A 1 951 ? 6.468 -29.816 -21.366 1.00 92.81 951 HIS A O 1
ATOM 7059 N N . HIS A 1 952 ? 5.730 -30.282 -19.301 1.00 94.31 952 HIS A N 1
ATOM 7060 C CA . HIS A 1 952 ? 6.766 -29.512 -18.616 1.00 94.31 952 HIS A CA 1
ATOM 7061 C C . HIS A 1 952 ? 7.905 -30.442 -18.205 1.00 94.31 952 HIS A C 1
ATOM 7063 O O . HIS A 1 952 ? 7.701 -31.360 -17.409 1.00 94.31 952 HIS A O 1
ATOM 7069 N N . VAL A 1 953 ? 9.110 -30.232 -18.730 1.00 95.69 953 VAL A N 1
ATOM 7070 C CA . VAL A 1 953 ? 10.262 -31.102 -18.455 1.00 95.69 953 VAL A CA 1
ATOM 7071 C C . VAL A 1 953 ? 11.343 -30.305 -17.744 1.00 95.69 953 VAL A C 1
ATOM 7073 O O . VAL A 1 953 ? 11.737 -29.247 -18.220 1.00 95.69 953 VAL A O 1
ATOM 7076 N N . ALA A 1 954 ? 11.852 -30.830 -16.627 1.00 96.19 954 ALA A N 1
ATOM 7077 C CA . ALA A 1 954 ? 12.900 -30.176 -15.846 1.00 96.19 954 ALA A CA 1
ATOM 7078 C C . ALA A 1 954 ? 14.023 -31.146 -15.453 1.00 96.19 954 ALA A C 1
ATOM 7080 O O . ALA A 1 954 ? 13.778 -32.211 -14.883 1.00 96.19 954 ALA A O 1
ATOM 7081 N N . GLY A 1 955 ? 15.266 -30.761 -15.734 1.00 95.19 955 GLY A N 1
ATOM 7082 C CA . GLY A 1 955 ? 16.487 -31.409 -15.267 1.00 95.19 955 GLY A CA 1
ATOM 7083 C C . GLY A 1 955 ? 17.124 -30.607 -14.135 1.00 95.19 955 GLY A C 1
ATOM 7084 O O . GLY A 1 955 ? 17.410 -29.425 -14.301 1.00 95.19 955 GLY A O 1
ATOM 7085 N N . VAL A 1 956 ? 17.371 -31.241 -12.989 1.00 92.94 956 VAL A N 1
ATOM 7086 C CA . VAL A 1 956 ? 18.032 -30.609 -11.834 1.00 92.94 956 VAL A CA 1
ATOM 7087 C C . VAL A 1 956 ? 19.330 -31.343 -11.539 1.00 92.94 956 VAL A C 1
ATOM 7089 O O . VAL A 1 956 ? 19.318 -32.564 -11.392 1.00 92.94 956 VAL A O 1
ATOM 7092 N N . TYR A 1 957 ? 20.436 -30.620 -11.419 1.00 91.31 957 TYR A N 1
ATOM 7093 C CA . TYR A 1 957 ? 21.715 -31.137 -10.942 1.00 91.31 957 TYR A CA 1
ATOM 7094 C C . TYR A 1 957 ? 22.227 -30.231 -9.836 1.00 91.31 957 TYR A C 1
ATOM 7096 O O . TYR A 1 957 ? 22.501 -29.063 -10.081 1.00 91.31 957 TYR A O 1
ATOM 7104 N N . ASP A 1 958 ? 22.382 -30.746 -8.628 1.00 87.50 958 ASP A N 1
ATOM 7105 C CA . ASP A 1 958 ? 22.832 -29.945 -7.497 1.00 87.50 958 ASP A CA 1
ATOM 7106 C C . ASP A 1 958 ? 23.870 -30.727 -6.683 1.00 87.50 958 ASP A C 1
ATOM 7108 O O . ASP A 1 958 ? 23.705 -31.908 -6.369 1.00 87.50 958 ASP A O 1
ATOM 7112 N N . VAL A 1 959 ? 25.013 -30.088 -6.451 1.00 84.44 959 VAL A N 1
ATOM 7113 C CA . VAL A 1 959 ? 26.058 -30.525 -5.521 1.00 84.44 959 VAL A CA 1
ATOM 7114 C C . VAL A 1 959 ? 26.471 -29.385 -4.586 1.00 84.44 959 VAL A C 1
ATOM 7116 O O . VAL A 1 959 ? 27.428 -29.534 -3.826 1.00 84.44 959 VAL A O 1
ATOM 7119 N N . ALA A 1 960 ? 25.767 -28.249 -4.634 1.00 76.19 960 ALA A N 1
ATOM 7120 C CA . ALA A 1 960 ? 25.997 -27.124 -3.752 1.00 76.19 960 ALA A CA 1
ATOM 7121 C C . ALA A 1 960 ? 25.614 -27.535 -2.332 1.00 76.19 960 ALA A C 1
ATOM 7123 O O . ALA A 1 960 ? 24.542 -28.088 -2.079 1.00 76.19 960 ALA A O 1
ATOM 7124 N N . SER A 1 961 ? 26.510 -27.274 -1.387 1.00 72.44 961 SER A N 1
ATOM 7125 C CA . SER A 1 961 ? 26.320 -27.703 -0.009 1.00 72.44 961 SER A CA 1
ATOM 7126 C C . SER A 1 961 ? 26.883 -26.703 0.984 1.00 72.44 961 SER A C 1
ATOM 7128 O O . SER A 1 961 ? 27.946 -26.126 0.756 1.00 72.44 961 SER A O 1
ATOM 7130 N N . GLU A 1 962 ? 26.211 -26.569 2.120 1.00 70.44 962 GLU A N 1
ATOM 7131 C CA . GLU A 1 962 ? 26.667 -25.798 3.268 1.00 70.44 962 GLU A CA 1
ATOM 7132 C C . GLU A 1 962 ? 27.083 -26.721 4.416 1.00 70.44 962 GLU A C 1
ATOM 7134 O O . GLU A 1 962 ? 26.411 -27.699 4.740 1.00 70.44 962 GLU A O 1
ATOM 7139 N N . LYS A 1 963 ? 28.189 -26.390 5.083 1.00 76.69 963 LYS A N 1
ATOM 7140 C CA . LYS A 1 963 ? 28.687 -27.140 6.238 1.00 76.69 963 LYS A CA 1
ATOM 7141 C C . LYS A 1 963 ? 27.928 -26.786 7.513 1.00 76.69 963 LYS A C 1
ATOM 7143 O O . LYS A 1 963 ? 28.339 -25.886 8.242 1.00 76.69 963 LYS A O 1
ATOM 7148 N N . VAL A 1 964 ? 26.910 -27.567 7.857 1.00 81.56 964 VAL A N 1
ATOM 7149 C CA . VAL A 1 964 ? 26.076 -27.345 9.051 1.00 81.56 964 VAL A CA 1
ATOM 7150 C C . VAL A 1 964 ? 26.275 -28.434 10.109 1.00 81.56 964 VAL A C 1
ATOM 7152 O O . VAL A 1 964 ? 26.944 -29.450 9.889 1.00 81.56 964 VAL A O 1
ATOM 7155 N N . GLY A 1 965 ? 25.838 -28.165 11.337 1.00 84.31 965 GLY A N 1
ATOM 7156 C CA . GLY A 1 965 ? 25.779 -29.176 12.392 1.00 84.31 965 GLY A CA 1
ATOM 7157 C C . GLY A 1 965 ? 24.507 -30.010 12.261 1.00 84.31 965 GLY A C 1
ATOM 7158 O O . GLY A 1 965 ? 23.521 -29.546 11.707 1.00 84.31 965 GLY A O 1
ATOM 7159 N N . ALA A 1 966 ? 24.549 -31.259 12.708 1.00 89.75 966 ALA A N 1
ATOM 7160 C CA . ALA A 1 966 ? 23.388 -32.136 12.771 1.00 89.75 966 ALA A CA 1
ATOM 7161 C C . ALA A 1 966 ? 23.589 -33.194 13.855 1.00 89.75 966 ALA A C 1
ATOM 7163 O O . ALA A 1 966 ? 24.705 -33.389 14.350 1.00 89.75 966 ALA A O 1
ATOM 7164 N N . VAL A 1 967 ? 22.522 -33.911 14.198 1.00 91.62 967 VAL A N 1
ATOM 7165 C CA . VAL A 1 967 ? 22.596 -35.042 15.129 1.00 91.62 967 VAL A CA 1
ATOM 7166 C C . VAL A 1 967 ? 22.410 -36.340 14.363 1.00 91.62 967 VAL A C 1
ATOM 7168 O O . VAL A 1 967 ? 21.443 -36.507 13.620 1.00 91.62 967 VAL A O 1
ATOM 7171 N N . GLN A 1 968 ? 23.348 -37.264 14.551 1.00 91.75 968 GLN A N 1
ATOM 7172 C CA . GLN A 1 968 ? 23.250 -38.629 14.061 1.00 91.75 968 GLN A CA 1
ATOM 7173 C C . GLN A 1 968 ? 22.665 -39.532 15.146 1.00 91.75 968 GLN A C 1
ATOM 7175 O O . GLN A 1 968 ? 23.200 -39.619 16.258 1.00 91.75 968 GLN A O 1
ATOM 7180 N N . PHE A 1 969 ? 21.608 -40.252 14.782 1.00 90.62 969 PHE A N 1
ATOM 7181 C CA . PHE A 1 969 ? 20.993 -41.295 15.592 1.00 90.62 969 PHE A CA 1
ATOM 7182 C C . PHE A 1 969 ? 21.339 -42.664 15.013 1.00 90.62 969 PHE A C 1
ATOM 7184 O O . PHE A 1 969 ? 21.225 -42.877 13.806 1.00 90.62 969 PHE A O 1
ATOM 7191 N N . ILE A 1 970 ? 21.791 -43.578 15.874 1.00 85.94 970 ILE A N 1
ATOM 7192 C CA . ILE A 1 970 ? 22.091 -44.968 15.527 1.00 85.94 970 ILE A CA 1
ATOM 7193 C C . ILE A 1 970 ? 21.226 -45.850 16.421 1.00 85.94 970 ILE A C 1
ATOM 7195 O O . ILE A 1 970 ? 21.357 -45.820 17.643 1.00 85.94 970 ILE A O 1
ATOM 7199 N N . ALA A 1 971 ? 20.378 -46.680 15.813 1.00 79.25 971 ALA A N 1
ATOM 7200 C CA . ALA A 1 971 ? 19.430 -47.504 16.561 1.00 79.25 971 ALA A CA 1
ATOM 7201 C C . ALA A 1 971 ? 20.105 -48.435 17.589 1.00 79.25 971 ALA A C 1
ATOM 7203 O O . ALA A 1 971 ? 19.558 -48.666 18.656 1.00 79.25 971 ALA A O 1
ATOM 7204 N N . ALA A 1 972 ? 21.320 -48.926 17.312 1.00 80.12 972 ALA A N 1
ATOM 7205 C CA . ALA A 1 972 ? 22.064 -49.813 18.213 1.00 80.12 972 ALA A CA 1
ATOM 7206 C C . ALA A 1 972 ? 22.577 -49.144 19.505 1.00 80.12 972 ALA A C 1
ATOM 7208 O O . ALA A 1 972 ? 23.024 -49.852 20.406 1.00 80.12 972 ALA A O 1
ATOM 7209 N N . THR A 1 973 ? 22.575 -47.808 19.587 1.00 82.06 973 THR A N 1
ATOM 7210 C CA . THR A 1 973 ? 23.029 -47.060 20.773 1.00 82.06 973 THR A CA 1
ATOM 7211 C C . THR A 1 973 ? 21.884 -46.413 21.548 1.00 82.06 973 THR A C 1
ATOM 7213 O O . THR A 1 973 ? 22.159 -45.727 22.531 1.00 82.06 973 THR A O 1
ATOM 7216 N N . ASP A 1 974 ? 20.632 -46.611 21.111 1.00 81.81 974 ASP A N 1
ATOM 7217 C CA . ASP A 1 974 ? 19.428 -45.984 21.677 1.00 81.81 974 ASP A CA 1
ATOM 7218 C C . ASP A 1 974 ? 19.598 -44.471 21.894 1.00 81.81 974 ASP A C 1
ATOM 7220 O O . ASP A 1 974 ? 19.240 -43.909 22.930 1.00 81.81 974 ASP A O 1
ATOM 7224 N N . GLY A 1 975 ? 20.223 -43.816 20.910 1.00 86.69 975 GLY A N 1
ATOM 7225 C CA . GLY A 1 975 ? 20.531 -42.394 20.962 1.00 86.69 975 GLY A CA 1
ATOM 7226 C C . GLY A 1 975 ? 19.303 -41.520 20.723 1.00 86.69 975 GLY A C 1
ATOM 7227 O O . GLY A 1 975 ? 18.548 -41.768 19.789 1.00 86.69 975 GLY A O 1
ATOM 7228 N N . TYR A 1 976 ? 19.132 -40.464 21.518 1.00 90.19 976 TYR A N 1
ATOM 7229 C CA . TYR A 1 976 ? 18.074 -39.466 21.345 1.00 90.19 976 TYR A CA 1
ATOM 7230 C C . TYR A 1 976 ? 18.499 -38.089 21.881 1.00 90.19 976 TYR A C 1
ATOM 7232 O O . TYR A 1 976 ? 19.449 -37.962 22.657 1.00 90.19 976 TYR A O 1
ATOM 7240 N N . VAL A 1 977 ? 17.793 -37.034 21.473 1.00 90.88 977 VAL A N 1
ATOM 7241 C CA . VAL A 1 977 ? 17.876 -35.706 22.096 1.00 90.88 977 VAL A CA 1
ATOM 7242 C C . VAL A 1 977 ? 16.694 -35.553 23.037 1.00 90.88 977 VAL A C 1
ATOM 7244 O O . VAL A 1 977 ? 15.543 -35.641 22.622 1.00 90.88 977 VAL A O 1
ATOM 7247 N N . SER A 1 978 ? 16.989 -35.327 24.310 1.00 89.00 978 SER A N 1
ATOM 7248 C CA . SER A 1 978 ? 16.027 -35.041 25.367 1.00 89.00 978 SER A CA 1
ATOM 7249 C C . SER A 1 978 ? 15.757 -33.543 25.438 1.00 89.00 978 SER A C 1
ATOM 7251 O O . SER A 1 978 ? 16.672 -32.782 25.739 1.00 89.00 978 SER A O 1
ATOM 7253 N N . ILE A 1 979 ? 14.516 -33.112 25.240 1.00 88.12 979 ILE A N 1
ATOM 7254 C CA . ILE A 1 979 ? 14.123 -31.701 25.293 1.00 88.12 979 ILE A CA 1
ATOM 7255 C C . ILE A 1 979 ? 13.191 -31.483 26.502 1.00 88.12 979 ILE A C 1
ATOM 7257 O O . ILE A 1 979 ? 12.203 -32.213 26.653 1.00 88.12 979 ILE A O 1
ATOM 7261 N N . PRO A 1 980 ? 13.495 -30.518 27.392 1.00 84.06 980 PRO A N 1
ATOM 7262 C CA . PRO A 1 980 ? 12.618 -30.138 28.502 1.00 84.06 980 PRO A CA 1
ATOM 7263 C C . PRO A 1 980 ? 11.264 -29.573 28.046 1.00 84.06 980 PRO A C 1
ATOM 7265 O O . PRO A 1 980 ? 11.024 -29.342 26.863 1.00 84.06 980 PRO A O 1
ATOM 7268 N N . ALA A 1 981 ? 10.361 -29.332 28.996 1.00 78.69 981 ALA A N 1
ATOM 7269 C CA . ALA A 1 981 ? 9.089 -28.675 28.702 1.00 78.69 981 ALA A CA 1
ATOM 7270 C C . ALA A 1 981 ? 9.304 -27.240 28.191 1.00 78.69 981 ALA A C 1
ATOM 7272 O O . ALA A 1 981 ? 10.005 -26.456 28.828 1.00 78.69 981 ALA A O 1
ATOM 7273 N N . LEU A 1 982 ? 8.654 -26.908 27.071 1.00 78.94 982 LEU A N 1
ATOM 7274 C CA . LEU A 1 982 ? 8.621 -25.555 26.513 1.00 78.94 982 LEU A CA 1
ATOM 7275 C C . LEU A 1 982 ? 7.821 -24.615 27.422 1.00 78.94 982 LEU A C 1
ATOM 7277 O O . LEU A 1 982 ? 6.852 -25.035 28.056 1.00 78.94 982 LEU A O 1
ATOM 7281 N N . THR A 1 983 ? 8.169 -23.326 27.429 1.00 73.56 983 THR A N 1
ATOM 7282 C CA . THR A 1 983 ? 7.411 -22.295 28.168 1.00 73.56 983 THR A CA 1
ATOM 7283 C C . THR A 1 983 ? 6.000 -22.094 27.619 1.00 73.56 983 THR A C 1
ATOM 7285 O O . THR A 1 983 ? 5.101 -21.710 28.364 1.00 73.56 983 THR A O 1
ATOM 7288 N N . THR A 1 984 ? 5.801 -22.380 26.331 1.00 74.38 984 THR A N 1
ATOM 7289 C CA . THR A 1 984 ? 4.508 -22.360 25.639 1.00 74.38 984 THR A CA 1
ATOM 7290 C C . THR A 1 984 ? 4.264 -23.732 24.992 1.00 74.38 984 THR A C 1
ATOM 7292 O O . THR A 1 984 ? 4.763 -24.008 23.902 1.00 74.38 984 THR A O 1
ATOM 7295 N N . PRO A 1 985 ? 3.567 -24.653 25.680 1.00 69.56 985 PRO A N 1
ATOM 7296 C CA . PRO A 1 985 ? 3.344 -26.007 25.175 1.00 69.56 985 PRO A CA 1
ATOM 7297 C C . PRO A 1 985 ? 2.397 -26.033 23.964 1.00 69.56 985 PRO A C 1
ATOM 7299 O O . PRO A 1 985 ? 1.541 -25.166 23.803 1.00 69.56 985 PRO A O 1
ATOM 7302 N N . LEU A 1 986 ? 2.534 -27.068 23.131 1.00 77.69 986 LEU A N 1
ATOM 7303 C CA . LEU A 1 986 ? 1.740 -27.283 21.917 1.00 77.69 986 LEU A CA 1
ATOM 7304 C C . LEU A 1 986 ? 0.360 -27.874 22.263 1.00 77.69 986 LEU A C 1
ATOM 7306 O O . LEU A 1 986 ? 0.217 -29.092 22.348 1.00 77.69 986 LEU A O 1
ATOM 7310 N N . THR A 1 987 ? -0.641 -27.025 22.519 1.00 68.31 987 THR A N 1
ATOM 7311 C CA . THR A 1 987 ? -1.933 -27.456 23.100 1.00 68.31 987 THR A CA 1
ATOM 7312 C C . THR A 1 987 ? -3.139 -27.391 22.162 1.00 68.31 987 THR A C 1
ATOM 7314 O O . THR A 1 987 ? -4.056 -28.190 22.328 1.00 68.31 987 THR A O 1
ATOM 7317 N N . THR A 1 988 ? -3.176 -26.472 21.195 1.00 76.25 988 THR A N 1
ATOM 7318 C CA . THR A 1 988 ? -4.365 -26.231 20.347 1.00 76.25 988 THR A CA 1
ATOM 7319 C C . THR A 1 988 ? -4.059 -26.356 18.860 1.00 76.25 988 THR A C 1
ATOM 7321 O O . THR A 1 988 ? -4.716 -27.120 18.159 1.00 76.25 988 THR A O 1
ATOM 7324 N N . THR A 1 989 ? -3.021 -25.667 18.400 1.00 87.44 989 THR A N 1
ATOM 7325 C CA . THR A 1 989 ? -2.485 -25.741 17.039 1.00 87.44 989 THR A CA 1
ATOM 7326 C C . THR A 1 989 ? -0.988 -25.979 17.095 1.00 87.44 989 THR A C 1
ATOM 7328 O O . THR A 1 989 ? -0.333 -25.577 18.059 1.00 87.44 989 THR A O 1
ATOM 7331 N N . MET A 1 990 ? -0.428 -26.643 16.087 1.00 89.25 990 MET A N 1
ATOM 7332 C CA . MET A 1 990 ? 1.014 -26.857 16.052 1.00 89.25 990 MET A CA 1
ATOM 7333 C C . MET A 1 990 ? 1.572 -27.061 14.654 1.00 89.25 990 MET A C 1
ATOM 7335 O O . MET A 1 990 ? 0.877 -27.517 13.746 1.00 89.25 990 MET A O 1
ATOM 7339 N N . THR A 1 991 ? 2.870 -26.802 14.534 1.00 93.19 991 THR A N 1
ATOM 7340 C CA . THR A 1 991 ? 3.686 -27.266 13.417 1.00 93.19 991 THR A CA 1
ATOM 7341 C C . THR A 1 991 ? 4.995 -27.841 13.924 1.00 93.19 991 THR A C 1
ATOM 7343 O O . THR A 1 991 ? 5.645 -27.260 14.791 1.00 93.19 991 THR A O 1
ATOM 7346 N N . VAL A 1 992 ? 5.402 -28.966 13.350 1.00 93.31 992 VAL A N 1
ATOM 7347 C CA . VAL A 1 992 ? 6.703 -29.595 13.581 1.00 93.31 992 VAL A CA 1
ATOM 7348 C C . VAL A 1 992 ? 7.416 -29.669 12.247 1.00 93.31 992 VAL A C 1
ATOM 7350 O O . VAL A 1 992 ? 6.866 -30.266 11.324 1.00 93.31 992 VAL A O 1
ATOM 7353 N N . GLN A 1 993 ? 8.613 -29.091 12.134 1.00 93.56 993 GLN A N 1
ATOM 7354 C CA . GLN A 1 993 ? 9.415 -29.175 10.910 1.00 93.56 993 GLN A CA 1
ATOM 7355 C C . GLN A 1 993 ? 10.846 -29.592 11.199 1.00 93.56 993 GLN A C 1
ATOM 7357 O O . GLN A 1 993 ? 11.396 -29.224 12.234 1.00 93.56 993 GLN A O 1
ATOM 7362 N N . LEU A 1 994 ? 11.439 -30.360 10.289 1.00 94.06 994 LEU A N 1
ATOM 7363 C CA . LEU A 1 994 ? 12.842 -30.760 10.352 1.00 94.06 994 LEU A CA 1
ATOM 7364 C C . LEU A 1 994 ? 13.344 -31.275 9.008 1.00 94.06 994 LEU A C 1
ATOM 7366 O O . LEU A 1 994 ? 12.578 -31.728 8.155 1.00 94.06 994 LEU A O 1
ATOM 7370 N N . TRP A 1 995 ? 14.663 -31.295 8.870 1.00 90.75 995 TRP A N 1
ATOM 7371 C CA . TRP A 1 995 ? 15.367 -32.044 7.840 1.00 90.75 995 TRP A CA 1
ATOM 7372 C C . TRP A 1 995 ? 15.777 -33.415 8.376 1.00 90.75 995 TRP A C 1
ATOM 7374 O O . TRP A 1 995 ? 16.331 -33.517 9.470 1.00 90.75 995 TRP A O 1
ATOM 7384 N N . ILE A 1 996 ? 15.558 -34.472 7.593 1.00 91.56 996 ILE A N 1
ATOM 7385 C CA . ILE A 1 996 ? 15.964 -35.843 7.920 1.00 91.56 996 ILE A CA 1
ATOM 7386 C C . ILE A 1 996 ? 16.689 -36.498 6.742 1.00 91.56 996 ILE A C 1
ATOM 7388 O O . ILE A 1 996 ? 16.337 -36.279 5.585 1.00 91.56 996 ILE A O 1
ATOM 7392 N N . LYS A 1 997 ? 17.688 -37.331 7.039 1.00 89.19 997 LYS A N 1
ATOM 7393 C CA . LYS A 1 997 ? 18.382 -38.188 6.075 1.00 89.19 997 LYS A CA 1
ATOM 7394 C C . LYS A 1 997 ? 18.569 -39.593 6.638 1.00 89.19 997 LYS A C 1
ATOM 7396 O O . LYS A 1 997 ? 19.252 -39.771 7.645 1.00 89.19 997 LYS A O 1
ATOM 7401 N N . LEU A 1 998 ? 17.993 -40.602 5.983 1.00 87.94 998 LEU A N 1
ATOM 7402 C CA . LEU A 1 998 ? 18.131 -41.999 6.410 1.00 87.94 998 LEU A CA 1
ATOM 7403 C C . LEU A 1 998 ? 19.559 -42.507 6.179 1.00 87.94 998 LEU A C 1
ATOM 7405 O O . LEU A 1 998 ? 20.094 -42.352 5.082 1.00 87.94 998 LEU A O 1
ATOM 7409 N N . ILE A 1 999 ? 20.145 -43.164 7.185 1.00 87.00 999 ILE A N 1
ATOM 7410 C CA . ILE A 1 999 ? 21.498 -43.759 7.104 1.00 87.00 999 ILE A CA 1
ATOM 7411 C C . ILE A 1 999 ? 21.487 -45.289 7.060 1.00 87.00 999 ILE A C 1
ATOM 7413 O O . ILE A 1 999 ? 22.540 -45.923 7.070 1.00 87.00 999 ILE A O 1
ATOM 7417 N N . GLN A 1 1000 ? 20.301 -45.887 6.935 1.00 82.38 1000 GLN A N 1
ATOM 7418 C CA . GLN A 1 1000 ? 20.134 -47.284 6.545 1.00 82.38 1000 GLN A CA 1
ATOM 7419 C C . GLN A 1 1000 ? 19.024 -47.435 5.495 1.00 82.38 1000 GLN A C 1
ATOM 7421 O O . GLN A 1 1000 ? 18.060 -46.662 5.525 1.00 82.38 1000 GLN A O 1
ATOM 7426 N N . PRO A 1 1001 ? 19.124 -48.418 4.580 1.00 74.81 1001 PRO A N 1
ATOM 7427 C CA . PRO A 1 1001 ? 18.044 -48.735 3.655 1.00 74.81 1001 PRO A CA 1
ATOM 7428 C C . PRO A 1 1001 ? 16.762 -49.143 4.396 1.00 74.81 1001 PRO A C 1
ATOM 7430 O O . PRO A 1 1001 ? 16.851 -49.647 5.519 1.00 74.81 1001 PRO A O 1
ATOM 7433 N N . PRO A 1 1002 ? 15.584 -49.006 3.762 1.00 65.94 1002 PRO A N 1
ATOM 7434 C CA . PRO A 1 1002 ? 14.320 -49.425 4.350 1.00 65.94 1002 PRO A CA 1
ATOM 7435 C C . PRO A 1 1002 ? 14.338 -50.900 4.775 1.00 65.94 1002 PRO A C 1
ATOM 7437 O O . PRO A 1 1002 ? 14.367 -51.795 3.930 1.00 65.94 1002 PRO A O 1
ATOM 7440 N N . THR A 1 1003 ? 14.310 -51.173 6.079 1.00 63.72 1003 THR A N 1
ATOM 7441 C CA . THR A 1 1003 ? 14.043 -52.515 6.610 1.00 63.72 1003 THR A CA 1
ATOM 7442 C C . THR A 1 1003 ? 12.539 -52.660 6.888 1.00 63.72 1003 THR A C 1
ATOM 7444 O O . THR A 1 1003 ? 11.932 -51.724 7.414 1.00 63.72 1003 THR A O 1
ATOM 7447 N N . PRO A 1 1004 ? 11.896 -53.788 6.528 1.00 57.16 1004 PRO A N 1
ATOM 7448 C CA . PRO A 1 1004 ? 10.473 -53.986 6.808 1.00 57.16 1004 PRO A CA 1
ATOM 7449 C C . PRO A 1 1004 ? 10.203 -54.103 8.320 1.00 57.16 1004 PRO A C 1
ATOM 7451 O O . PRO A 1 1004 ? 10.962 -54.789 9.007 1.00 57.16 1004 PRO A O 1
ATOM 7454 N N . LEU A 1 1005 ? 9.076 -53.553 8.800 1.00 55.88 1005 LEU A N 1
ATOM 7455 C CA . LEU A 1 1005 ? 8.444 -53.843 10.104 1.00 55.88 1005 LEU A CA 1
ATOM 7456 C C . LEU A 1 1005 ? 8.976 -53.124 11.364 1.00 55.88 1005 LEU A C 1
ATOM 7458 O O . LEU A 1 1005 ? 8.679 -53.577 12.471 1.00 55.88 1005 LEU A O 1
ATOM 7462 N N . GLN A 1 1006 ? 9.709 -52.010 11.261 1.00 70.50 1006 GLN A N 1
ATOM 7463 C CA . GLN A 1 1006 ? 10.057 -51.198 12.443 1.00 70.50 1006 GLN A CA 1
ATOM 7464 C C . GLN A 1 1006 ? 9.523 -49.766 12.360 1.00 70.50 1006 GLN A C 1
ATOM 7466 O O . GLN A 1 1006 ? 9.845 -49.021 11.435 1.00 70.50 1006 GLN A O 1
ATOM 7471 N N . THR A 1 1007 ? 8.751 -49.375 13.378 1.00 85.00 1007 THR A N 1
ATOM 7472 C CA . THR A 1 1007 ? 8.409 -47.975 13.645 1.00 85.00 1007 THR A CA 1
ATOM 7473 C C . THR A 1 1007 ? 9.626 -47.267 14.230 1.00 85.00 1007 THR A C 1
ATOM 7475 O O . THR A 1 1007 ? 10.155 -47.699 15.252 1.00 85.00 1007 THR A O 1
ATOM 7478 N N . GLN A 1 1008 ? 10.052 -46.168 13.611 1.00 88.75 1008 GLN A N 1
ATOM 7479 C CA . GLN A 1 1008 ? 11.121 -45.309 14.130 1.00 88.75 1008 GLN A CA 1
ATOM 7480 C C . GLN A 1 1008 ? 10.545 -43.951 14.519 1.00 88.75 1008 GLN A C 1
ATOM 7482 O O . GLN A 1 1008 ? 9.775 -43.358 13.763 1.00 88.75 1008 GLN A O 1
ATOM 7487 N N . ILE A 1 1009 ? 10.911 -43.448 15.693 1.00 89.75 1009 ILE A N 1
ATOM 7488 C CA . ILE A 1 1009 ? 10.421 -42.163 16.194 1.00 89.75 1009 ILE A CA 1
ATOM 7489 C C . ILE A 1 1009 ? 11.354 -41.057 15.717 1.00 89.75 1009 ILE A C 1
ATOM 7491 O O . ILE A 1 1009 ? 12.528 -41.032 16.078 1.00 89.75 1009 ILE A O 1
ATOM 7495 N N . ILE A 1 1010 ? 10.821 -40.116 14.936 1.00 92.62 1010 ILE A N 1
ATOM 7496 C CA . ILE A 1 1010 ? 11.558 -38.906 14.570 1.00 92.62 1010 ILE A CA 1
ATOM 7497 C C . ILE A 1 1010 ? 11.449 -37.902 15.708 1.00 92.62 1010 ILE A C 1
ATOM 7499 O O . ILE A 1 1010 ? 12.465 -37.455 16.231 1.00 92.62 1010 ILE A O 1
ATOM 7503 N N . MET A 1 1011 ? 10.220 -37.580 16.108 1.00 90.94 1011 MET A N 1
ATOM 7504 C CA . MET A 1 1011 ? 9.950 -36.671 17.210 1.00 90.94 1011 MET A CA 1
ATOM 7505 C C . MET A 1 1011 ? 8.639 -37.032 17.897 1.00 90.94 1011 MET A C 1
ATOM 7507 O O . MET A 1 1011 ? 7.663 -37.383 17.240 1.00 90.94 1011 MET A O 1
ATOM 7511 N N . GLN A 1 1012 ? 8.600 -36.931 19.219 1.00 86.06 1012 GLN A N 1
ATOM 7512 C CA . GLN A 1 1012 ? 7.370 -37.109 19.989 1.00 86.06 1012 GLN A CA 1
ATOM 7513 C C . GLN A 1 1012 ? 7.430 -36.350 21.309 1.00 86.06 1012 GLN A C 1
ATOM 7515 O O . GLN A 1 1012 ? 8.516 -36.031 21.805 1.00 86.06 1012 GLN A O 1
ATOM 7520 N N . THR A 1 1013 ? 6.272 -36.162 21.931 1.00 79.19 1013 THR A N 1
ATOM 7521 C CA . THR A 1 1013 ? 6.193 -35.841 23.360 1.00 79.19 1013 THR A CA 1
ATOM 7522 C C . THR A 1 1013 ? 6.452 -37.070 24.227 1.00 79.19 1013 THR A C 1
ATOM 7524 O O . THR A 1 1013 ? 5.989 -38.161 23.899 1.00 79.19 1013 THR A O 1
ATOM 7527 N N . VAL A 1 1014 ? 7.134 -36.890 25.357 1.00 72.44 1014 VAL A N 1
ATOM 7528 C CA . VAL A 1 1014 ? 7.379 -37.931 26.364 1.00 72.44 1014 VAL A CA 1
ATOM 7529 C C . VAL A 1 1014 ? 6.803 -37.463 27.698 1.00 72.44 1014 VAL A C 1
ATOM 7531 O O . VAL A 1 1014 ? 7.100 -36.358 28.135 1.00 72.44 1014 VAL A O 1
ATOM 7534 N N . ASN A 1 1015 ? 5.990 -38.289 28.355 1.00 62.84 1015 ASN A N 1
ATOM 7535 C CA . ASN A 1 1015 ? 5.673 -38.142 29.776 1.00 62.84 1015 ASN A CA 1
ATOM 7536 C C . ASN A 1 1015 ? 5.487 -39.536 30.403 1.00 62.84 1015 ASN A C 1
ATOM 7538 O O . ASN A 1 1015 ? 5.045 -40.462 29.727 1.00 62.84 1015 ASN A O 1
ATOM 7542 N N . GLY A 1 1016 ? 5.861 -39.690 31.675 1.00 52.69 1016 GLY A N 1
ATOM 7543 C CA . GLY A 1 1016 ? 5.807 -40.959 32.407 1.00 52.69 1016 GLY A CA 1
ATOM 7544 C C . GLY A 1 1016 ? 4.394 -41.433 32.764 1.00 52.69 1016 GLY A C 1
ATOM 7545 O O . GLY A 1 1016 ? 4.235 -42.621 33.024 1.00 52.69 1016 GLY A O 1
ATOM 7546 N N . ASP A 1 1017 ? 3.391 -40.543 32.724 1.00 51.84 1017 ASP A N 1
ATOM 7547 C CA . ASP A 1 1017 ? 2.026 -40.813 33.211 1.00 51.84 1017 ASP A CA 1
ATOM 7548 C C . ASP A 1 1017 ? 0.877 -40.285 32.302 1.00 51.84 1017 ASP A C 1
ATOM 7550 O O . ASP A 1 1017 ? -0.287 -40.548 32.601 1.00 51.84 1017 ASP A O 1
ATOM 7554 N N . ASP A 1 1018 ? 1.159 -39.591 31.183 1.00 53.59 1018 ASP A N 1
ATOM 7555 C CA . ASP A 1 1018 ? 0.151 -38.922 30.322 1.00 53.59 1018 ASP A CA 1
ATOM 7556 C C . ASP A 1 1018 ? 0.143 -39.420 28.857 1.00 53.59 1018 ASP A C 1
ATOM 7558 O O . ASP A 1 1018 ? 1.162 -39.915 28.366 1.00 53.59 1018 ASP A O 1
ATOM 7562 N N . PRO A 1 1019 ? -0.981 -39.263 28.119 1.00 58.47 1019 PRO A N 1
ATOM 7563 C CA . PRO A 1 1019 ? -1.062 -39.598 26.697 1.00 58.47 1019 PRO A CA 1
ATOM 7564 C C . PRO A 1 1019 ? -0.119 -38.749 25.822 1.00 58.47 1019 PRO A C 1
ATOM 7566 O O . PRO A 1 1019 ? 0.078 -37.558 26.047 1.00 58.47 1019 PRO A O 1
ATOM 7569 N N . VAL A 1 1020 ? 0.460 -39.387 24.798 1.00 67.50 1020 VAL A N 1
ATOM 7570 C CA . VAL A 1 1020 ? 1.344 -38.757 23.805 1.00 67.50 1020 VAL A CA 1
ATOM 7571 C C . VAL A 1 1020 ? 0.547 -37.758 22.958 1.00 67.50 1020 VAL A C 1
ATOM 7573 O O . VAL A 1 1020 ? -0.379 -38.142 22.246 1.00 67.50 1020 VAL A O 1
ATOM 7576 N N . VAL A 1 1021 ? 0.942 -36.486 23.021 1.00 70.31 1021 VAL A N 1
ATOM 7577 C CA . VAL A 1 1021 ? 0.269 -35.325 22.418 1.00 70.31 1021 VAL A CA 1
ATOM 7578 C C . VAL A 1 1021 ? 0.368 -35.353 20.892 1.00 70.31 1021 VAL A C 1
ATOM 7580 O O . VAL A 1 1021 ? -0.632 -35.199 20.195 1.00 70.31 1021 VAL A O 1
ATOM 7583 N N . PHE A 1 1022 ? 1.572 -35.594 20.366 1.00 84.56 1022 PHE A N 1
ATOM 7584 C CA . PHE A 1 1022 ? 1.809 -35.829 18.944 1.00 84.56 1022 PHE A CA 1
ATOM 7585 C C . PHE A 1 1022 ? 2.996 -36.773 18.737 1.00 84.56 1022 PHE A C 1
ATOM 7587 O O . PHE A 1 1022 ? 3.898 -36.869 19.577 1.00 84.56 1022 PHE A O 1
ATOM 7594 N N . THR A 1 1023 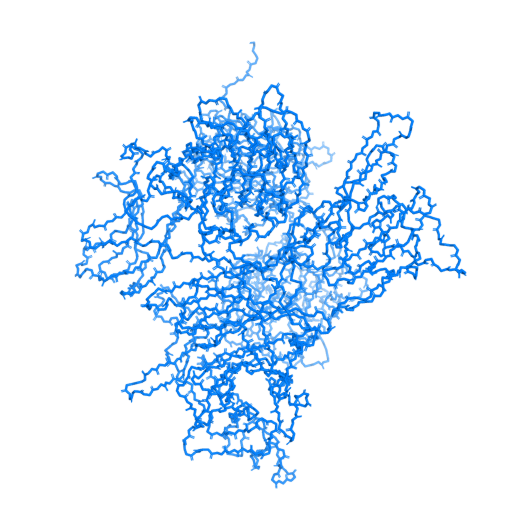? 3.018 -37.429 17.579 1.00 88.38 1023 THR A N 1
ATOM 7595 C CA . THR A 1 1023 ? 4.182 -38.166 17.088 1.00 88.38 1023 THR A CA 1
ATOM 7596 C C . THR A 1 1023 ? 4.434 -37.859 15.618 1.00 88.38 1023 THR A C 1
ATOM 7598 O O . THR A 1 1023 ? 3.513 -37.781 14.807 1.00 88.38 1023 THR A O 1
ATOM 7601 N N . LEU A 1 1024 ? 5.705 -37.701 15.276 1.00 92.88 1024 LEU A N 1
ATOM 7602 C CA . LEU A 1 1024 ? 6.210 -37.764 13.917 1.00 92.88 1024 LEU A CA 1
ATOM 7603 C C . LEU A 1 1024 ? 7.103 -39.003 13.838 1.00 92.88 1024 LEU A C 1
ATOM 7605 O O . LEU A 1 1024 ? 8.142 -39.080 14.502 1.00 92.88 1024 LEU A O 1
ATOM 7609 N N . ILE A 1 1025 ? 6.670 -39.998 13.069 1.00 92.38 1025 ILE A N 1
ATOM 7610 C CA . ILE A 1 1025 ? 7.313 -41.314 12.989 1.00 92.38 1025 ILE A CA 1
ATOM 7611 C C . ILE A 1 1025 ? 7.580 -41.711 11.541 1.00 92.38 1025 ILE A C 1
ATOM 7613 O O . ILE A 1 1025 ? 7.021 -41.147 10.602 1.00 92.38 1025 ILE A O 1
ATOM 7617 N N . LEU A 1 1026 ? 8.400 -42.741 11.382 1.00 90.75 1026 LEU A N 1
ATOM 7618 C CA . LEU A 1 1026 ? 8.511 -43.531 10.169 1.00 90.75 1026 LEU A CA 1
ATOM 7619 C C . LEU A 1 1026 ? 7.860 -44.891 10.417 1.00 90.75 1026 LEU A C 1
ATOM 7621 O O . LEU A 1 1026 ? 8.381 -45.679 11.206 1.00 90.75 1026 LEU A O 1
ATOM 7625 N N . ALA A 1 1027 ? 6.747 -45.167 9.742 1.00 88.69 1027 ALA A N 1
ATOM 7626 C CA . ALA A 1 1027 ? 6.113 -46.483 9.709 1.00 88.69 1027 ALA A CA 1
ATOM 7627 C C . ALA A 1 1027 ? 6.455 -47.142 8.369 1.00 88.69 1027 ALA A C 1
ATOM 7629 O O . ALA A 1 1027 ? 6.107 -46.608 7.320 1.00 88.69 1027 ALA A O 1
ATOM 7630 N N . ASP A 1 1028 ? 7.219 -48.237 8.388 1.00 85.19 1028 ASP A N 1
ATOM 7631 C CA . ASP A 1 1028 ? 7.788 -48.841 7.170 1.00 85.19 1028 ASP A CA 1
ATOM 7632 C C . ASP A 1 1028 ? 8.527 -47.809 6.285 1.00 85.19 1028 ASP A C 1
ATOM 7634 O O . ASP A 1 1028 ? 8.471 -47.836 5.057 1.00 85.19 1028 ASP A O 1
ATOM 7638 N N . ASN A 1 1029 ? 9.235 -46.872 6.931 1.00 86.50 1029 ASN A N 1
ATOM 7639 C CA . ASN A 1 1029 ? 9.930 -45.726 6.320 1.00 86.50 1029 ASN A CA 1
ATOM 7640 C C . ASN A 1 1029 ? 9.026 -44.686 5.643 1.00 86.50 1029 ASN A C 1
ATOM 7642 O O . ASN A 1 1029 ? 9.538 -43.721 5.078 1.00 86.50 1029 ASN A O 1
ATOM 7646 N N . CYS A 1 1030 ? 7.705 -44.826 5.739 1.00 90.25 1030 CYS A N 1
ATOM 7647 C CA . CYS A 1 1030 ? 6.759 -43.795 5.337 1.00 90.25 1030 CYS A CA 1
ATOM 7648 C C . CYS A 1 1030 ? 6.578 -42.794 6.489 1.00 90.25 1030 CYS A C 1
ATOM 7650 O O . CYS A 1 1030 ? 6.293 -43.218 7.614 1.00 90.25 1030 CYS A O 1
ATOM 7652 N N . PRO A 1 1031 ? 6.747 -41.481 6.254 1.00 94.00 1031 PRO A N 1
ATOM 7653 C CA . PRO A 1 1031 ? 6.503 -40.480 7.280 1.00 94.00 1031 PRO A CA 1
ATOM 7654 C C . PRO A 1 1031 ? 5.024 -40.462 7.659 1.00 94.00 1031 PRO A C 1
ATOM 7656 O O . PRO A 1 1031 ? 4.140 -40.469 6.798 1.00 94.00 1031 PRO A O 1
ATOM 7659 N N . VAL A 1 1032 ? 4.771 -40.436 8.963 1.00 94.31 1032 VAL A N 1
ATOM 7660 C CA . VAL A 1 1032 ? 3.436 -40.342 9.546 1.00 94.31 1032 VAL A CA 1
ATOM 7661 C C . VAL A 1 1032 ? 3.456 -39.262 10.611 1.00 94.31 1032 VAL A C 1
ATOM 7663 O O . VAL A 1 1032 ? 4.223 -39.348 11.571 1.00 94.31 1032 VAL A O 1
ATOM 7666 N N . PHE A 1 1033 ? 2.595 -38.264 10.445 1.00 94.50 1033 PHE A N 1
ATOM 7667 C CA . PHE A 1 1033 ? 2.286 -37.300 11.489 1.00 94.50 1033 PHE A CA 1
ATOM 7668 C C . PHE A 1 1033 ? 0.982 -37.715 12.164 1.00 94.50 1033 PHE A C 1
ATOM 7670 O O . PHE A 1 1033 ? -0.021 -37.958 11.491 1.00 94.50 1033 PHE A O 1
ATOM 7677 N N . SER A 1 1034 ? 1.011 -37.854 13.485 1.00 89.81 1034 SER A N 1
ATOM 7678 C CA . SER A 1 1034 ? -0.105 -38.378 14.260 1.00 89.81 1034 SER A CA 1
ATOM 7679 C C . SER A 1 1034 ? -0.381 -37.543 15.496 1.00 89.81 1034 SER A C 1
ATOM 7681 O O . SER A 1 1034 ? 0.540 -37.185 16.231 1.00 89.81 1034 SER A O 1
ATOM 7683 N N . ILE A 1 1035 ? -1.661 -37.297 15.753 1.00 85.25 1035 ILE A N 1
ATOM 7684 C CA . ILE A 1 1035 ? -2.168 -36.662 16.971 1.00 85.25 1035 ILE A CA 1
ATOM 7685 C C . ILE A 1 1035 ? -3.262 -37.565 17.523 1.00 85.25 1035 ILE A C 1
ATOM 7687 O O . ILE A 1 1035 ? -4.232 -37.876 16.827 1.00 85.25 1035 ILE A O 1
ATOM 7691 N N . ASN A 1 1036 ? -3.095 -38.017 18.770 1.00 77.56 1036 ASN A N 1
ATOM 7692 C CA . ASN A 1 1036 ? -4.043 -38.896 19.463 1.00 77.56 1036 ASN A CA 1
ATOM 7693 C C . ASN A 1 1036 ? -4.489 -40.127 18.638 1.00 77.56 1036 ASN A C 1
ATOM 7695 O O . ASN A 1 1036 ? -5.653 -40.528 18.681 1.00 77.56 1036 ASN A O 1
ATOM 7699 N N . GLY A 1 1037 ? -3.581 -40.713 17.849 1.00 78.56 1037 GLY A N 1
ATOM 7700 C CA . GLY A 1 1037 ? -3.847 -41.898 17.024 1.00 78.56 1037 GLY A CA 1
ATOM 7701 C C . GLY A 1 1037 ? -4.521 -41.631 15.673 1.00 78.56 1037 GLY A C 1
ATOM 7702 O O . GLY A 1 1037 ? -4.728 -42.582 14.918 1.00 78.56 1037 GLY A O 1
ATOM 7703 N N . VAL A 1 1038 ? -4.835 -40.375 15.334 1.00 88.38 1038 VAL A N 1
ATOM 7704 C CA . VAL A 1 1038 ? -5.250 -39.996 13.974 1.00 88.38 1038 VAL A CA 1
ATOM 7705 C C . VAL A 1 1038 ? -4.013 -39.658 13.155 1.00 88.38 1038 VAL A C 1
ATOM 7707 O O . VAL A 1 1038 ? -3.201 -38.846 13.583 1.00 88.38 1038 VAL A O 1
ATOM 7710 N N . ASN A 1 1039 ? -3.877 -40.280 11.984 1.00 91.94 1039 ASN A N 1
ATOM 7711 C CA . ASN A 1 1039 ? -2.644 -40.280 11.202 1.00 91.94 1039 ASN A CA 1
ATOM 7712 C C . ASN A 1 1039 ? -2.833 -39.583 9.851 1.00 91.94 1039 ASN A C 1
ATOM 7714 O O . ASN A 1 1039 ? -3.683 -39.994 9.064 1.00 91.94 1039 ASN A O 1
ATOM 7718 N N . ALA A 1 1040 ? -1.966 -38.622 9.541 1.00 93.56 1040 ALA A N 1
ATOM 7719 C CA . ALA A 1 1040 ? -1.655 -38.216 8.175 1.00 93.56 1040 ALA A CA 1
ATOM 7720 C C . ALA A 1 1040 ? -0.378 -38.956 7.744 1.00 93.56 1040 ALA A C 1
ATOM 7722 O O . ALA A 1 1040 ? 0.709 -38.683 8.257 1.00 93.56 1040 ALA A O 1
ATOM 7723 N N . ALA A 1 1041 ? -0.514 -39.936 6.848 1.00 93.12 1041 ALA A N 1
ATOM 7724 C CA . ALA A 1 1041 ? 0.562 -40.845 6.455 1.00 93.12 1041 ALA A CA 1
ATOM 7725 C C . ALA A 1 1041 ? 0.869 -40.742 4.960 1.00 93.12 1041 ALA A C 1
ATOM 7727 O O . ALA A 1 1041 ? -0.035 -40.848 4.133 1.00 93.12 1041 ALA A O 1
ATOM 7728 N N . SER A 1 1042 ? 2.147 -40.594 4.615 1.00 91.12 1042 SER A N 1
ATOM 7729 C CA . SER A 1 1042 ? 2.598 -40.742 3.230 1.00 91.12 1042 SER A CA 1
ATOM 7730 C C . SER A 1 1042 ? 2.404 -42.185 2.757 1.00 91.12 1042 SER A C 1
ATOM 7732 O O . SER A 1 1042 ? 2.648 -43.128 3.508 1.00 91.12 1042 SER A O 1
ATOM 7734 N N . SER A 1 1043 ? 2.017 -42.369 1.494 1.00 85.19 1043 SER A N 1
ATOM 7735 C CA . SER A 1 1043 ? 1.966 -43.688 0.848 1.00 85.19 1043 SER A CA 1
ATOM 7736 C C . SER A 1 1043 ? 3.319 -44.148 0.292 1.00 85.19 1043 SER A C 1
ATOM 7738 O O . SER A 1 1043 ? 3.429 -45.278 -0.180 1.00 85.19 1043 SER A O 1
ATOM 7740 N N . ALA A 1 1044 ? 4.328 -43.272 0.294 1.00 84.69 1044 ALA A N 1
ATOM 7741 C CA . ALA A 1 1044 ? 5.665 -43.540 -0.225 1.00 84.69 1044 ALA A CA 1
ATOM 7742 C C . ALA A 1 1044 ? 6.728 -43.438 0.886 1.00 84.69 1044 ALA A C 1
ATOM 7744 O O . ALA A 1 1044 ? 6.679 -42.492 1.687 1.00 84.69 1044 ALA A O 1
ATOM 7745 N N . PRO A 1 1045 ? 7.699 -44.375 0.932 1.00 86.56 1045 PRO A N 1
ATOM 7746 C CA . PRO A 1 1045 ? 8.787 -44.327 1.898 1.00 86.56 1045 PRO A CA 1
ATOM 7747 C C . PRO A 1 1045 ? 9.780 -43.211 1.562 1.00 86.56 1045 PRO A C 1
ATOM 7749 O O . PRO A 1 1045 ? 9.954 -42.847 0.397 1.00 86.56 1045 PRO A O 1
ATOM 7752 N N . LEU A 1 1046 ? 10.478 -42.705 2.580 1.00 86.25 1046 LEU A N 1
ATOM 7753 C CA . LEU A 1 1046 ? 11.601 -41.795 2.374 1.00 86.25 1046 LEU A CA 1
ATOM 7754 C C . LEU A 1 1046 ? 12.736 -42.492 1.621 1.00 86.25 1046 LEU A C 1
ATOM 7756 O O . LEU A 1 1046 ? 13.044 -43.664 1.857 1.00 86.25 1046 LEU A O 1
ATOM 7760 N N . ALA A 1 1047 ? 13.385 -41.746 0.730 1.00 81.12 1047 ALA A N 1
ATOM 7761 C CA . ALA A 1 1047 ? 14.543 -42.237 0.005 1.00 81.12 1047 ALA A CA 1
ATOM 7762 C C . ALA A 1 1047 ? 15.747 -42.413 0.946 1.00 81.12 1047 ALA A C 1
ATOM 7764 O O . ALA A 1 1047 ? 16.026 -41.582 1.812 1.00 81.12 1047 ALA A O 1
ATOM 7765 N N . TYR A 1 1048 ? 16.479 -43.511 0.758 1.00 82.12 1048 TYR A N 1
ATOM 7766 C CA . TYR A 1 1048 ? 17.719 -43.773 1.483 1.00 82.12 1048 TYR A CA 1
ATOM 7767 C C . TYR A 1 1048 ? 18.814 -42.776 1.084 1.00 82.12 1048 TYR A C 1
ATOM 7769 O O . TYR A 1 1048 ? 18.955 -42.464 -0.096 1.00 82.12 1048 TYR A O 1
ATOM 7777 N N . ASP A 1 1049 ? 19.612 -42.322 2.057 1.00 78.62 1049 ASP A N 1
ATOM 7778 C CA . ASP A 1 1049 ? 20.780 -41.456 1.848 1.00 78.62 1049 ASP A CA 1
ATOM 7779 C C . ASP A 1 1049 ? 20.454 -40.119 1.145 1.00 78.62 1049 ASP A C 1
ATOM 7781 O O . ASP A 1 1049 ? 21.311 -39.505 0.509 1.00 78.62 1049 ASP A O 1
ATOM 7785 N N . GLN A 1 1050 ? 19.217 -39.635 1.288 1.00 78.19 1050 GLN A N 1
ATOM 7786 C CA . GLN A 1 1050 ? 18.747 -38.354 0.756 1.00 78.19 1050 GLN A CA 1
ATOM 7787 C C . GLN A 1 1050 ? 18.225 -37.460 1.881 1.00 78.19 1050 GLN A C 1
ATOM 7789 O O . GLN A 1 1050 ? 17.603 -37.945 2.824 1.00 78.19 1050 GLN A O 1
ATOM 7794 N N . TRP A 1 1051 ? 18.488 -36.156 1.778 1.00 81.88 1051 TRP A N 1
ATOM 7795 C CA . TRP A 1 1051 ? 17.872 -35.161 2.650 1.00 81.88 1051 TRP A CA 1
ATOM 7796 C C . TRP A 1 1051 ? 16.437 -34.905 2.209 1.00 81.88 1051 TRP A C 1
ATOM 7798 O O . TRP A 1 1051 ? 16.195 -34.581 1.049 1.00 81.88 1051 TRP A O 1
ATOM 7808 N N . THR A 1 1052 ? 15.512 -35.000 3.155 1.00 85.25 1052 THR A N 1
ATOM 7809 C CA . THR A 1 1052 ? 14.097 -34.697 2.961 1.00 85.25 1052 THR A CA 1
ATOM 7810 C C . THR A 1 1052 ? 13.633 -33.768 4.070 1.00 85.25 1052 THR A C 1
ATOM 7812 O O . THR A 1 1052 ? 13.969 -33.971 5.240 1.00 85.25 1052 THR A O 1
ATOM 7815 N N . HIS A 1 1053 ? 12.856 -32.751 3.717 1.00 90.06 1053 HIS A N 1
ATOM 7816 C CA . HIS A 1 1053 ? 12.186 -31.904 4.689 1.00 90.06 1053 HIS A CA 1
ATOM 7817 C C . HIS A 1 1053 ? 10.817 -32.484 5.042 1.00 90.06 1053 HIS A C 1
ATOM 7819 O O . HIS A 1 1053 ? 10.007 -32.763 4.157 1.00 90.06 1053 HIS A O 1
ATOM 7825 N N . LEU A 1 1054 ? 10.532 -32.625 6.333 1.00 94.56 1054 LEU A N 1
ATOM 7826 C CA . LEU A 1 1054 ? 9.232 -33.051 6.840 1.00 94.56 1054 LEU A CA 1
ATOM 7827 C C . LEU A 1 1054 ? 8.575 -31.900 7.585 1.00 94.56 1054 LEU A C 1
ATOM 7829 O O . LEU A 1 1054 ? 9.225 -31.249 8.398 1.00 94.56 1054 LEU A O 1
ATOM 7833 N N . SER A 1 1055 ? 7.285 -31.680 7.337 1.00 95.44 1055 SER A N 1
ATOM 7834 C CA . SER A 1 1055 ? 6.466 -30.762 8.125 1.00 95.44 1055 SER A CA 1
ATOM 7835 C C . SER A 1 1055 ? 5.113 -31.392 8.438 1.00 95.44 1055 SER A C 1
ATOM 7837 O O . SER A 1 1055 ? 4.384 -31.781 7.529 1.00 95.44 1055 SER A O 1
ATOM 7839 N N . GLY A 1 1056 ? 4.793 -31.522 9.722 1.00 95.12 1056 GLY A N 1
ATOM 7840 C CA . GLY A 1 1056 ? 3.473 -31.916 10.204 1.00 95.12 1056 GLY A CA 1
ATOM 7841 C C . GLY A 1 1056 ? 2.767 -30.703 10.791 1.00 95.12 1056 GLY A C 1
ATOM 7842 O O . GLY A 1 1056 ? 3.304 -30.093 11.716 1.00 95.12 1056 GLY A O 1
ATOM 7843 N N . THR A 1 1057 ? 1.595 -30.344 10.272 1.00 94.44 1057 THR A N 1
ATOM 7844 C CA . THR A 1 1057 ? 0.792 -29.221 10.775 1.00 94.44 1057 THR A CA 1
ATOM 7845 C C . THR A 1 1057 ? -0.544 -29.717 11.302 1.00 94.44 1057 THR A C 1
ATOM 7847 O O . THR A 1 1057 ? -1.089 -30.713 10.825 1.00 94.44 1057 THR A O 1
ATOM 7850 N N . TYR A 1 1058 ? -1.062 -29.032 12.313 1.00 91.38 1058 TYR A N 1
ATOM 7851 C CA . TYR A 1 1058 ? -2.375 -29.298 12.873 1.00 91.38 1058 TYR A CA 1
ATOM 7852 C C . TYR A 1 1058 ? -3.054 -28.002 13.294 1.00 91.38 1058 TYR A C 1
ATOM 7854 O O . TYR A 1 1058 ? -2.557 -27.296 14.173 1.00 91.38 1058 TYR A O 1
ATOM 7862 N N . ASP A 1 1059 ? -4.195 -27.715 12.675 1.00 90.25 1059 ASP A N 1
ATOM 7863 C CA . ASP A 1 1059 ? -4.970 -26.477 12.830 1.00 90.25 1059 ASP A CA 1
ATOM 7864 C C . ASP A 1 1059 ? -6.177 -26.616 13.774 1.00 90.25 1059 ASP A C 1
ATOM 7866 O O . ASP A 1 1059 ? -7.150 -25.879 13.654 1.00 90.25 1059 ASP A O 1
ATOM 7870 N N . ALA A 1 1060 ? -6.119 -27.564 14.714 1.00 86.81 1060 ALA A N 1
ATOM 7871 C CA . ALA A 1 1060 ? -7.226 -27.976 15.585 1.00 86.81 1060 ALA A CA 1
ATOM 7872 C C . ALA A 1 1060 ? -8.344 -28.799 14.906 1.00 86.81 1060 ALA A C 1
ATOM 7874 O O . ALA A 1 1060 ? -9.190 -29.350 15.612 1.00 86.81 1060 ALA A O 1
ATOM 7875 N N . SER A 1 1061 ? -8.336 -28.928 13.574 1.00 88.19 1061 SER A N 1
ATOM 7876 C CA . SER A 1 1061 ? -9.346 -29.679 12.809 1.00 88.19 1061 SER A CA 1
ATOM 7877 C C . SER A 1 1061 ? -8.755 -30.716 11.849 1.00 88.19 1061 SER A C 1
ATOM 7879 O O . SER A 1 1061 ? -9.368 -31.744 11.553 1.00 88.19 1061 SER A O 1
ATOM 7881 N N . THR A 1 1062 ? -7.550 -30.452 11.354 1.00 90.56 1062 THR A N 1
ATOM 7882 C CA . THR A 1 1062 ? -6.956 -31.156 10.228 1.00 90.56 1062 THR A CA 1
ATOM 7883 C C . THR A 1 1062 ? -5.471 -31.339 10.484 1.00 90.56 1062 THR A C 1
ATOM 7885 O O . THR A 1 1062 ? -4.742 -30.377 10.714 1.00 90.56 1062 THR A O 1
ATOM 7888 N N . LEU A 1 1063 ? -5.007 -32.589 10.440 1.00 91.81 1063 LEU A N 1
ATOM 7889 C CA . LEU A 1 1063 ? -3.588 -32.891 10.316 1.00 91.81 1063 LEU A CA 1
ATOM 7890 C C . LEU A 1 1063 ? -3.198 -32.807 8.853 1.00 91.81 1063 LEU A C 1
ATOM 7892 O O . LEU A 1 1063 ? -3.888 -33.353 7.986 1.00 91.81 1063 LEU A O 1
ATOM 7896 N N . VAL A 1 1064 ? -2.043 -32.217 8.595 1.00 95.00 1064 VAL A N 1
ATOM 7897 C CA . VAL A 1 1064 ? -1.444 -32.202 7.271 1.00 95.00 1064 VAL A CA 1
ATOM 7898 C C . VAL A 1 1064 ? 0.007 -32.635 7.369 1.00 95.00 1064 VAL A C 1
ATOM 7900 O O . VAL A 1 1064 ? 0.752 -32.165 8.224 1.00 95.00 1064 VAL A O 1
ATOM 7903 N N . LEU A 1 1065 ? 0.406 -33.551 6.491 1.00 95.56 1065 LEU A N 1
ATOM 7904 C CA . LEU A 1 1065 ? 1.794 -33.951 6.322 1.00 95.56 1065 LEU A CA 1
ATOM 7905 C C . LEU A 1 1065 ? 2.312 -33.410 4.993 1.00 95.56 1065 LEU A C 1
ATOM 7907 O O . LEU A 1 1065 ? 1.811 -33.771 3.923 1.00 95.56 1065 LEU A O 1
ATOM 7911 N N . TYR A 1 1066 ? 3.361 -32.602 5.079 1.00 93.25 1066 TYR A N 1
ATOM 7912 C CA . TYR A 1 1066 ? 4.130 -32.122 3.947 1.00 93.25 1066 TYR A CA 1
ATOM 7913 C C . TYR A 1 1066 ? 5.500 -32.802 3.894 1.00 93.25 1066 TYR A C 1
ATOM 7915 O O . TYR A 1 1066 ? 6.203 -32.892 4.902 1.00 93.25 1066 TYR A O 1
ATOM 7923 N N . VAL A 1 1067 ? 5.899 -33.229 2.698 1.00 90.25 1067 VAL A N 1
ATOM 7924 C CA . VAL A 1 1067 ? 7.233 -33.774 2.406 1.00 90.25 1067 VAL A CA 1
ATOM 7925 C C . VAL A 1 1067 ? 7.842 -32.932 1.293 1.00 90.25 1067 VAL A C 1
ATOM 7927 O O . VAL A 1 1067 ? 7.211 -32.746 0.257 1.00 90.25 1067 VAL A O 1
ATOM 7930 N N . ASP A 1 1068 ? 9.020 -32.352 1.533 1.00 84.00 1068 ASP A N 1
ATOM 7931 C CA . ASP A 1 1068 ? 9.685 -31.390 0.639 1.00 84.00 1068 ASP A CA 1
ATOM 7932 C C . ASP A 1 1068 ? 8.746 -30.267 0.158 1.00 84.00 1068 ASP A C 1
ATOM 7934 O O . ASP A 1 1068 ? 8.738 -29.896 -1.012 1.00 84.00 1068 ASP A O 1
ATOM 7938 N N . GLY A 1 1069 ? 7.897 -29.742 1.049 1.00 82.50 1069 GLY A N 1
ATOM 7939 C CA . GLY A 1 1069 ? 6.955 -28.662 0.719 1.00 82.50 1069 GLY A CA 1
ATOM 7940 C C . GLY A 1 1069 ? 5.797 -29.072 -0.206 1.00 82.50 1069 GLY A C 1
ATOM 7941 O O . GLY A 1 1069 ? 5.126 -28.201 -0.773 1.00 82.50 1069 GLY A O 1
ATOM 7942 N N . LEU A 1 1070 ? 5.550 -30.374 -0.369 1.00 84.19 1070 LEU A N 1
ATOM 7943 C CA . LEU A 1 1070 ? 4.407 -30.941 -1.085 1.00 84.19 1070 LEU A CA 1
ATOM 7944 C C . LEU A 1 1070 ? 3.438 -31.606 -0.110 1.00 84.19 1070 LEU A C 1
ATOM 7946 O O . LEU A 1 1070 ? 3.861 -32.324 0.792 1.00 84.19 1070 LEU A O 1
ATOM 7950 N N . LEU A 1 1071 ? 2.137 -31.394 -0.315 1.00 88.12 1071 LEU A N 1
ATOM 7951 C CA . LEU A 1 1071 ? 1.079 -32.060 0.443 1.00 88.12 1071 LEU A CA 1
ATOM 7952 C C . LEU A 1 1071 ? 1.088 -33.563 0.138 1.00 88.12 1071 LEU A C 1
ATOM 7954 O O . LEU A 1 1071 ? 0.828 -33.951 -0.997 1.00 88.12 1071 LEU A O 1
ATOM 7958 N N . MET A 1 1072 ? 1.364 -34.394 1.144 1.00 89.69 1072 MET A N 1
ATOM 7959 C CA . MET A 1 1072 ? 1.352 -35.857 1.002 1.00 89.69 1072 MET A CA 1
ATOM 7960 C C . MET A 1 1072 ? 0.074 -36.482 1.538 1.00 89.69 1072 MET A C 1
ATOM 7962 O O . MET A 1 1072 ? -0.464 -37.408 0.937 1.00 89.69 1072 MET A O 1
ATOM 7966 N N . ALA A 1 1073 ? -0.399 -36.003 2.685 1.00 92.12 1073 ALA A N 1
ATOM 7967 C CA . ALA A 1 1073 ? -1.567 -36.568 3.335 1.00 92.12 1073 ALA A CA 1
ATOM 7968 C C . ALA A 1 1073 ? -2.281 -35.533 4.193 1.00 92.12 1073 ALA A C 1
ATOM 7970 O O . ALA A 1 1073 ? -1.661 -34.630 4.755 1.00 92.12 1073 ALA A O 1
ATOM 7971 N N . THR A 1 1074 ? -3.588 -35.724 4.327 1.00 94.12 1074 THR A N 1
ATOM 7972 C CA . THR A 1 1074 ? -4.434 -34.991 5.260 1.00 94.12 1074 THR A CA 1
ATOM 7973 C C . THR A 1 1074 ? -5.323 -35.969 6.015 1.00 94.12 1074 THR A C 1
ATOM 7975 O O . THR A 1 1074 ? -5.703 -37.013 5.479 1.00 94.12 1074 THR A O 1
ATOM 7978 N N . ALA A 1 1075 ? -5.639 -35.646 7.262 1.00 92.62 1075 ALA A N 1
ATOM 7979 C CA . ALA A 1 1075 ? -6.612 -36.379 8.053 1.00 92.62 1075 ALA A CA 1
ATOM 7980 C C . ALA A 1 1075 ? -7.391 -35.404 8.935 1.00 92.62 1075 ALA A C 1
ATOM 7982 O O . ALA A 1 1075 ? -6.795 -34.600 9.646 1.00 92.62 1075 ALA A O 1
ATOM 7983 N N . ALA A 1 1076 ? -8.718 -35.493 8.915 1.00 89.06 1076 ALA A N 1
ATOM 7984 C CA . ALA A 1 1076 ? -9.559 -34.717 9.816 1.00 89.06 1076 ALA A CA 1
ATOM 7985 C C . ALA A 1 1076 ? -9.526 -35.325 11.226 1.00 89.06 1076 ALA A C 1
ATOM 7987 O O . ALA A 1 1076 ? -9.667 -36.539 11.395 1.00 89.06 1076 ALA A O 1
ATOM 7988 N N . THR A 1 1077 ? -9.377 -34.485 12.244 1.00 82.00 1077 THR A N 1
ATOM 7989 C CA . THR A 1 1077 ? -9.558 -34.857 13.646 1.00 82.00 1077 THR A CA 1
ATOM 7990 C C . THR A 1 1077 ? -10.036 -33.656 14.442 1.00 82.00 1077 THR A C 1
ATOM 7992 O O . THR A 1 1077 ? -9.526 -32.556 14.290 1.00 82.00 1077 THR A O 1
ATOM 7995 N N . THR A 1 1078 ? -10.979 -33.876 15.348 1.00 69.25 1078 THR A N 1
ATOM 7996 C CA . THR A 1 1078 ? -11.356 -32.890 16.372 1.00 69.25 1078 THR A CA 1
ATOM 7997 C C . THR A 1 1078 ? -10.712 -33.208 17.721 1.00 69.25 1078 THR A C 1
ATOM 7999 O O . THR A 1 1078 ? -11.046 -32.595 18.735 1.00 69.25 1078 THR A O 1
ATOM 8002 N N . ASN A 1 1079 ? -9.844 -34.225 17.777 1.00 65.94 1079 ASN A N 1
ATOM 8003 C CA . ASN A 1 1079 ? -9.199 -34.637 19.015 1.00 65.94 1079 ASN A CA 1
ATOM 8004 C C . ASN A 1 1079 ? -8.117 -33.618 19.372 1.00 65.94 1079 ASN A C 1
ATOM 8006 O O . ASN A 1 1079 ? -6.995 -33.711 18.874 1.00 65.94 1079 ASN A O 1
ATOM 8010 N N . ALA A 1 1080 ? -8.445 -32.683 20.266 1.00 64.44 1080 ALA A N 1
ATOM 8011 C CA . ALA A 1 1080 ? -7.466 -31.775 20.849 1.00 64.44 1080 ALA A CA 1
ATOM 8012 C C . ALA A 1 1080 ? -6.282 -32.574 21.429 1.00 64.44 1080 ALA A C 1
ATOM 8014 O O . ALA A 1 1080 ? -6.519 -33.596 22.085 1.00 64.44 1080 ALA A O 1
ATOM 8015 N N . PRO A 1 1081 ? -5.029 -32.143 21.210 1.00 67.25 1081 PRO A N 1
ATOM 8016 C CA . PRO A 1 1081 ? -3.862 -32.794 21.784 1.00 67.25 1081 PRO A CA 1
ATOM 8017 C C . PRO A 1 1081 ? -4.043 -32.906 23.306 1.00 67.25 1081 PRO A C 1
ATOM 8019 O O . PRO A 1 1081 ? -4.144 -31.898 24.004 1.00 67.25 1081 PRO A O 1
ATOM 8022 N N . SER A 1 1082 ? -4.193 -34.127 23.826 1.00 55.72 1082 SER A N 1
ATOM 8023 C CA . SER A 1 1082 ? -4.485 -34.337 25.248 1.00 55.72 1082 SER A CA 1
ATOM 8024 C C . SER A 1 1082 ? -3.184 -34.586 25.999 1.00 55.72 1082 SER A C 1
ATOM 8026 O O . SER A 1 1082 ? -2.432 -35.470 25.603 1.00 55.72 1082 SER A O 1
ATOM 8028 N N . GLY A 1 1083 ? -2.946 -33.829 27.075 1.00 54.41 1083 GLY A N 1
ATOM 8029 C CA . GLY A 1 1083 ? -1.746 -33.920 27.911 1.00 54.41 1083 GLY A CA 1
ATOM 8030 C C . GLY A 1 1083 ? -0.895 -32.654 27.814 1.00 54.41 1083 GLY A C 1
ATOM 8031 O O . GLY A 1 1083 ? -0.165 -32.446 26.857 1.00 54.41 1083 GLY A O 1
ATOM 8032 N N . THR A 1 1084 ? -0.961 -31.773 28.808 1.00 53.09 1084 THR A N 1
ATOM 8033 C CA . THR A 1 1084 ? 0.092 -30.762 28.988 1.00 53.09 1084 THR A CA 1
ATOM 8034 C C . THR A 1 1084 ? 1.247 -31.429 29.724 1.00 53.09 1084 THR A C 1
ATOM 8036 O O . THR A 1 1084 ? 0.995 -31.910 30.828 1.00 53.09 1084 THR A O 1
ATOM 8039 N N . PRO A 1 1085 ? 2.491 -31.437 29.206 1.00 55.12 1085 PRO A N 1
ATOM 8040 C CA . PRO A 1 1085 ? 3.636 -31.921 29.969 1.00 55.12 1085 PRO A CA 1
ATOM 8041 C C . PRO A 1 1085 ? 3.786 -31.080 31.247 1.00 55.12 1085 PRO A C 1
ATOM 8043 O O . PRO A 1 1085 ? 4.294 -29.959 31.213 1.00 55.12 1085 PRO A O 1
ATOM 8046 N N . THR A 1 1086 ? 3.282 -31.565 32.384 1.00 49.97 1086 THR A N 1
ATOM 8047 C CA . THR A 1 1086 ? 3.407 -30.865 33.668 1.00 49.97 1086 THR A CA 1
ATOM 8048 C C . THR A 1 1086 ? 4.844 -31.008 34.157 1.00 49.97 1086 THR A C 1
ATOM 8050 O O . THR A 1 1086 ? 5.348 -32.115 34.332 1.00 49.97 1086 THR A O 1
ATOM 8053 N N . ALA A 1 1087 ? 5.534 -29.881 34.315 1.00 47.25 1087 ALA A N 1
ATOM 8054 C CA . ALA A 1 1087 ? 6.986 -29.832 34.432 1.00 47.25 1087 ALA A CA 1
ATOM 8055 C C . ALA A 1 1087 ? 7.558 -30.549 35.673 1.00 47.25 1087 ALA A C 1
ATOM 8057 O O . ALA A 1 1087 ? 7.317 -30.133 36.805 1.00 47.25 1087 ALA A O 1
ATOM 8058 N N . ALA A 1 1088 ? 8.403 -31.556 35.420 1.00 45.31 1088 ALA A N 1
ATOM 8059 C CA . ALA A 1 1088 ? 9.807 -31.652 35.855 1.00 45.31 1088 ALA A CA 1
ATOM 8060 C C . ALA A 1 1088 ? 10.442 -32.910 35.212 1.00 45.31 1088 ALA A C 1
ATOM 8062 O O . ALA A 1 1088 ? 10.522 -33.963 35.839 1.00 45.31 1088 ALA A O 1
ATOM 8063 N N . GLY A 1 1089 ? 10.855 -32.829 33.938 1.00 59.00 1089 GLY A N 1
ATOM 8064 C CA . GLY A 1 1089 ? 11.419 -33.970 33.200 1.00 59.00 1089 GLY A CA 1
ATOM 8065 C C . GLY A 1 1089 ? 11.587 -33.731 31.693 1.00 59.00 1089 GLY A C 1
ATOM 8066 O O . GLY A 1 1089 ? 11.448 -32.604 31.217 1.00 59.00 1089 GLY A O 1
ATOM 8067 N N . VAL A 1 1090 ? 11.902 -34.800 30.953 1.00 55.41 1090 VAL A N 1
ATOM 8068 C CA . VAL A 1 1090 ? 11.929 -34.825 29.477 1.00 55.41 1090 VAL A CA 1
ATOM 8069 C C . VAL A 1 1090 ? 10.498 -34.690 28.961 1.00 55.41 1090 VAL A C 1
ATOM 8071 O O . VAL A 1 1090 ? 9.679 -35.532 29.306 1.00 55.41 1090 VAL A O 1
ATOM 8074 N N . ALA A 1 1091 ? 10.203 -33.661 28.161 1.00 75.12 1091 ALA A N 1
ATOM 8075 C CA . ALA A 1 1091 ? 8.863 -33.413 27.615 1.00 75.12 1091 ALA A CA 1
ATOM 8076 C C . ALA A 1 1091 ? 8.763 -33.729 26.120 1.00 75.12 1091 ALA A C 1
ATOM 8078 O O . ALA A 1 1091 ? 7.702 -34.127 25.645 1.00 75.12 1091 ALA A O 1
ATOM 8079 N N . TYR A 1 1092 ? 9.867 -33.590 25.383 1.00 85.50 1092 TYR A N 1
ATOM 8080 C CA . TYR A 1 1092 ? 9.959 -33.968 23.976 1.00 85.50 1092 TYR A CA 1
ATOM 8081 C C . TYR A 1 1092 ? 11.236 -34.763 23.737 1.00 85.50 1092 TYR A C 1
ATOM 8083 O O . TYR A 1 1092 ? 12.241 -34.593 24.430 1.00 85.50 1092 TYR A O 1
ATOM 8091 N N . THR A 1 1093 ? 11.202 -35.635 22.737 1.00 88.94 1093 THR A N 1
ATOM 8092 C CA . THR A 1 1093 ? 12.389 -36.355 22.274 1.00 88.94 1093 THR A CA 1
ATOM 8093 C C . THR A 1 1093 ? 12.502 -36.293 20.768 1.00 88.94 1093 THR A C 1
ATOM 8095 O O . THR A 1 1093 ? 11.487 -36.347 20.075 1.00 88.94 1093 THR A O 1
ATOM 8098 N N . VAL A 1 1094 ? 13.738 -36.202 20.281 1.00 91.38 1094 VAL A N 1
ATOM 8099 C CA . VAL A 1 1094 ? 14.085 -36.350 18.864 1.00 91.38 1094 VAL A CA 1
ATOM 8100 C C . VAL A 1 1094 ? 14.972 -37.584 18.719 1.00 91.38 1094 VAL A C 1
ATOM 8102 O O . VAL A 1 1094 ? 15.939 -37.730 19.465 1.00 91.38 1094 VAL A O 1
ATOM 8105 N N . GLY A 1 1095 ? 14.651 -38.466 17.776 1.00 88.00 1095 GLY A N 1
ATOM 8106 C CA . GLY A 1 1095 ? 15.453 -39.648 17.447 1.00 88.00 1095 GLY A CA 1
ATOM 8107 C C . GLY A 1 1095 ? 15.155 -40.924 18.245 1.00 88.00 1095 GLY A C 1
ATOM 8108 O O . GLY A 1 1095 ? 15.797 -41.942 18.001 1.00 88.00 1095 GLY A O 1
ATOM 8109 N N . GLY A 1 1096 ? 14.184 -40.910 19.164 1.00 84.38 1096 GLY A N 1
ATOM 8110 C CA . GLY A 1 1096 ? 13.774 -42.092 19.932 1.00 84.38 1096 GLY A CA 1
ATOM 8111 C C . GLY A 1 1096 ? 13.653 -41.842 21.433 1.00 84.38 1096 GLY A C 1
ATOM 8112 O O . GLY A 1 1096 ? 13.559 -40.705 21.886 1.00 84.38 1096 GLY A O 1
ATOM 8113 N N . THR A 1 1097 ? 13.650 -42.922 22.214 1.00 76.38 1097 THR A N 1
ATOM 8114 C CA . THR A 1 1097 ? 13.677 -42.896 23.689 1.00 76.38 1097 THR A CA 1
ATOM 8115 C C . THR A 1 1097 ? 14.679 -43.922 24.206 1.00 76.38 1097 THR A C 1
ATOM 8117 O O . THR A 1 1097 ? 15.142 -44.760 23.442 1.00 76.38 1097 THR A O 1
ATOM 8120 N N . ALA A 1 1098 ? 14.967 -43.919 25.510 1.00 66.50 1098 ALA A N 1
ATOM 8121 C CA . ALA A 1 1098 ? 16.003 -44.745 26.139 1.00 66.50 1098 ALA A CA 1
ATOM 8122 C C . ALA A 1 1098 ? 15.881 -46.285 25.974 1.00 66.50 1098 ALA A C 1
ATOM 8124 O O . ALA A 1 1098 ? 16.706 -46.995 26.538 1.00 66.50 1098 ALA A O 1
ATOM 8125 N N . SER A 1 1099 ? 14.859 -46.827 25.287 1.00 63.03 1099 SER A N 1
ATOM 8126 C CA . SER A 1 1099 ? 14.727 -48.285 25.066 1.00 63.03 1099 SER A CA 1
ATOM 8127 C C . SER A 1 1099 ? 13.775 -48.747 23.942 1.00 63.03 1099 SER A C 1
ATOM 8129 O O . SER A 1 1099 ? 13.594 -49.954 23.778 1.00 63.03 1099 SER A O 1
ATOM 8131 N N . THR A 1 1100 ? 13.126 -47.854 23.174 1.00 68.44 1100 THR A N 1
ATOM 8132 C CA . THR A 1 1100 ? 12.166 -48.261 22.119 1.00 68.44 1100 THR A CA 1
ATOM 8133 C C . THR A 1 1100 ? 12.193 -47.347 20.888 1.00 68.44 1100 THR A C 1
ATOM 8135 O O . THR A 1 1100 ? 12.356 -46.133 21.016 1.00 68.44 1100 THR A O 1
ATOM 8138 N N . ASN A 1 1101 ? 11.968 -47.946 19.706 1.00 76.62 1101 ASN A N 1
ATOM 8139 C CA . ASN A 1 1101 ? 11.723 -47.281 18.414 1.00 76.62 1101 ASN A CA 1
ATOM 8140 C C . ASN A 1 1101 ? 12.789 -46.239 18.001 1.00 76.62 1101 ASN A C 1
ATOM 8142 O O . ASN A 1 1101 ? 12.458 -45.179 17.462 1.00 76.62 1101 ASN A O 1
ATOM 8146 N N . SER A 1 1102 ? 14.061 -46.551 18.266 1.00 84.44 1102 SER A N 1
ATOM 8147 C CA . SER A 1 1102 ? 15.232 -45.710 17.988 1.00 84.44 1102 SER A CA 1
ATOM 8148 C C . SER A 1 1102 ? 15.387 -45.401 16.493 1.00 84.44 1102 SER A C 1
ATOM 8150 O O . SER A 1 1102 ? 15.257 -46.285 15.642 1.00 84.44 1102 SER A O 1
ATOM 8152 N N . LEU A 1 1103 ? 15.679 -44.141 16.170 1.00 89.19 1103 LEU A N 1
ATOM 8153 C CA . LEU A 1 1103 ? 15.862 -43.662 14.802 1.00 89.19 1103 LEU A CA 1
ATOM 8154 C C . LEU A 1 1103 ? 17.249 -44.030 14.271 1.00 89.19 1103 LEU A C 1
ATOM 8156 O O . LEU A 1 1103 ? 18.249 -43.926 14.981 1.00 89.19 1103 LEU A O 1
ATOM 8160 N N . ASN A 1 1104 ? 17.325 -44.400 12.994 1.00 89.06 1104 ASN A N 1
ATOM 8161 C CA . ASN A 1 1104 ? 18.593 -44.527 12.281 1.00 89.06 1104 ASN A CA 1
ATOM 8162 C C . ASN A 1 1104 ? 18.660 -43.514 11.130 1.00 89.06 1104 ASN A C 1
ATOM 8164 O O . ASN A 1 1104 ? 18.437 -43.830 9.955 1.00 89.06 1104 ASN A O 1
ATOM 8168 N N . ALA A 1 1105 ? 18.923 -42.262 11.492 1.00 90.94 1105 ALA A N 1
ATOM 8169 C CA . ALA A 1 1105 ? 18.949 -41.136 10.570 1.00 90.94 1105 ALA A CA 1
ATOM 8170 C C . ALA A 1 1105 ? 19.839 -40.008 11.099 1.00 90.94 1105 ALA A C 1
ATOM 8172 O O . ALA A 1 1105 ? 20.189 -39.958 12.280 1.00 90.94 1105 ALA A O 1
ATOM 8173 N N . VAL A 1 1106 ? 20.165 -39.073 10.216 1.00 91.94 1106 VAL A N 1
ATOM 8174 C CA . VAL A 1 1106 ? 20.677 -37.755 10.583 1.00 91.94 1106 VAL A CA 1
ATOM 8175 C C . VAL A 1 1106 ? 19.518 -36.765 10.561 1.00 91.94 1106 VAL A C 1
ATOM 8177 O O . VAL A 1 1106 ? 18.736 -36.772 9.612 1.00 91.94 1106 VAL A O 1
ATOM 8180 N N . VAL A 1 1107 ? 19.407 -35.917 11.584 1.00 93.25 1107 VAL A N 1
ATOM 8181 C CA . VAL A 1 1107 ? 18.370 -34.879 11.685 1.00 93.25 1107 VAL A CA 1
ATOM 8182 C C . VAL A 1 1107 ? 19.007 -33.505 11.859 1.00 93.25 1107 VAL A C 1
ATOM 8184 O O . VAL A 1 1107 ? 20.006 -33.364 12.570 1.00 93.25 1107 VAL A O 1
ATOM 8187 N N . ASN A 1 1108 ? 18.415 -32.500 11.217 1.00 90.69 1108 ASN A N 1
ATOM 8188 C CA . ASN A 1 1108 ? 18.818 -31.104 11.319 1.00 90.69 1108 ASN A CA 1
ATOM 8189 C C . ASN A 1 1108 ? 17.608 -30.143 11.343 1.00 90.69 1108 ASN A C 1
ATOM 8191 O O . ASN A 1 1108 ? 16.528 -30.514 10.890 1.00 90.69 1108 ASN A O 1
ATOM 8195 N N . ASP A 1 1109 ? 17.813 -28.922 11.847 1.00 89.31 1109 ASP A N 1
ATOM 8196 C CA . ASP A 1 1109 ? 16.863 -27.800 11.911 1.00 89.31 1109 ASP A CA 1
ATOM 8197 C C . ASP A 1 1109 ? 15.479 -28.199 12.418 1.00 89.31 1109 ASP A C 1
ATOM 8199 O O . ASP A 1 1109 ? 14.459 -27.997 11.759 1.00 89.31 1109 ASP A O 1
ATOM 8203 N N . VAL A 1 1110 ? 15.448 -28.791 13.610 1.00 93.44 1110 VAL A N 1
ATOM 8204 C CA . VAL A 1 1110 ? 14.185 -29.137 14.260 1.00 93.44 1110 VAL A CA 1
ATOM 8205 C C . VAL A 1 1110 ? 13.535 -27.854 14.753 1.00 93.44 1110 VAL A C 1
ATOM 8207 O O . VAL A 1 1110 ? 14.133 -27.136 15.549 1.00 93.44 1110 VAL A O 1
ATOM 8210 N N . SER A 1 1111 ? 12.308 -27.576 14.324 1.00 93.19 1111 SER A N 1
ATOM 8211 C CA . SER A 1 1111 ? 11.515 -26.441 14.792 1.00 93.19 1111 SER A CA 1
ATOM 8212 C C . SER A 1 1111 ? 10.123 -26.874 15.235 1.00 93.19 1111 SER A C 1
ATOM 8214 O O . SER A 1 1111 ? 9.488 -27.744 14.631 1.00 93.19 1111 SER A O 1
ATOM 8216 N N . LEU A 1 1112 ? 9.657 -26.250 16.312 1.00 92.00 1112 LEU A N 1
ATOM 8217 C CA . LEU A 1 1112 ? 8.323 -26.404 16.865 1.00 92.00 1112 LEU A CA 1
ATOM 8218 C C . LEU A 1 1112 ? 7.622 -25.054 16.870 1.00 92.00 1112 LEU A C 1
ATOM 8220 O O . LEU A 1 1112 ? 8.178 -24.058 17.331 1.00 92.00 1112 LEU A O 1
ATOM 8224 N N . TRP A 1 1113 ? 6.377 -25.051 16.414 1.00 91.75 1113 TRP A N 1
ATOM 8225 C CA . TRP A 1 1113 ? 5.538 -23.866 16.333 1.00 91.75 1113 TRP A CA 1
ATOM 8226 C C . TRP A 1 1113 ? 4.219 -24.133 17.037 1.00 91.75 1113 TRP A C 1
ATOM 8228 O O . TRP A 1 1113 ? 3.632 -25.195 16.840 1.00 91.75 1113 TRP A O 1
ATOM 8238 N N . ASN A 1 1114 ? 3.722 -23.169 17.807 1.00 89.69 1114 ASN A N 1
ATOM 8239 C CA . ASN A 1 1114 ? 2.393 -23.232 18.427 1.00 89.69 1114 ASN A CA 1
ATOM 8240 C C . ASN A 1 1114 ? 1.270 -22.735 17.497 1.00 89.69 1114 ASN A C 1
ATOM 8242 O O . ASN A 1 1114 ? 0.129 -22.575 17.924 1.00 89.69 1114 ASN A O 1
ATOM 8246 N N . VAL A 1 1115 ? 1.591 -22.514 16.223 1.00 90.38 1115 VAL A N 1
ATOM 8247 C CA . VAL A 1 1115 ? 0.663 -22.169 15.145 1.00 90.38 1115 VAL A CA 1
ATOM 8248 C C . VAL A 1 1115 ? 0.698 -23.252 14.070 1.00 90.38 1115 VAL A C 1
ATOM 8250 O O . VAL A 1 1115 ? 1.730 -23.894 13.848 1.00 90.38 1115 VAL A O 1
ATOM 8253 N N . ALA A 1 1116 ? -0.424 -23.461 13.387 1.00 91.88 1116 ALA A N 1
ATOM 8254 C CA . ALA A 1 1116 ? -0.467 -24.276 12.178 1.00 91.88 1116 ALA A CA 1
ATOM 8255 C C . ALA A 1 1116 ? 0.030 -23.434 10.998 1.00 91.88 1116 ALA A C 1
ATOM 8257 O O . ALA A 1 1116 ? -0.640 -22.495 10.576 1.00 91.88 1116 ALA A O 1
ATOM 8258 N N . LEU A 1 1117 ? 1.222 -23.737 10.492 1.00 91.56 1117 LEU A N 1
ATOM 8259 C CA . LEU A 1 1117 ? 1.788 -23.028 9.354 1.00 91.56 1117 LEU A CA 1
ATOM 8260 C C . LEU A 1 1117 ? 1.096 -23.491 8.074 1.00 91.56 1117 LEU A C 1
ATOM 8262 O O . LEU A 1 1117 ? 0.954 -24.689 7.825 1.00 91.56 1117 LEU A O 1
ATOM 8266 N N . ASP A 1 1118 ? 0.691 -22.541 7.238 1.00 86.81 1118 ASP A N 1
ATOM 8267 C CA . ASP A 1 1118 ? 0.212 -22.858 5.898 1.00 86.81 1118 ASP A CA 1
ATOM 8268 C C . ASP A 1 1118 ? 1.366 -23.289 4.980 1.00 86.81 1118 ASP A C 1
ATOM 8270 O O . ASP A 1 1118 ? 2.552 -23.097 5.270 1.00 86.81 1118 ASP A O 1
ATOM 8274 N N . ILE A 1 1119 ? 1.026 -23.881 3.836 1.00 84.62 1119 ILE A N 1
ATOM 8275 C CA . ILE A 1 1119 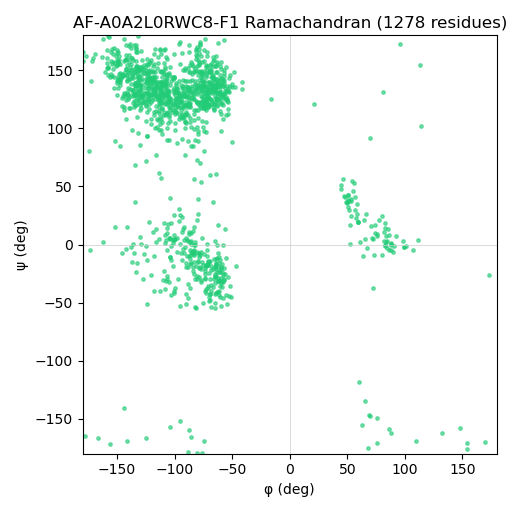? 2.027 -24.417 2.913 1.00 84.62 1119 ILE A CA 1
ATOM 8276 C C . ILE A 1 1119 ? 2.977 -23.345 2.357 1.00 84.62 1119 ILE A C 1
ATOM 8278 O O . ILE A 1 1119 ? 4.146 -23.643 2.111 1.00 84.62 1119 ILE A O 1
ATOM 8282 N N . SER A 1 1120 ? 2.527 -22.098 2.185 1.00 74.38 1120 SER A N 1
ATOM 8283 C CA . SER A 1 1120 ? 3.391 -20.984 1.766 1.00 74.38 1120 SER A CA 1
ATOM 8284 C C . SER A 1 1120 ? 4.449 -20.667 2.815 1.00 74.38 1120 SER A C 1
ATOM 8286 O O . SER A 1 1120 ? 5.620 -20.489 2.482 1.00 74.38 1120 SER A O 1
ATOM 8288 N N . THR A 1 1121 ? 4.052 -20.659 4.080 1.00 81.69 1121 THR A N 1
ATOM 8289 C CA . THR A 1 1121 ? 4.922 -20.350 5.209 1.00 81.69 1121 THR A CA 1
ATOM 8290 C C . THR A 1 1121 ? 5.885 -21.502 5.484 1.00 81.69 1121 THR A C 1
ATOM 8292 O O . THR A 1 1121 ? 7.079 -21.275 5.669 1.00 81.69 1121 THR A O 1
ATOM 8295 N N . VAL A 1 1122 ? 5.413 -22.752 5.386 1.00 85.06 1122 VAL A N 1
ATOM 8296 C CA . VAL A 1 1122 ? 6.274 -23.949 5.372 1.00 85.06 1122 VAL A CA 1
ATOM 8297 C C . VAL A 1 1122 ? 7.335 -23.822 4.270 1.00 85.06 1122 VAL A C 1
ATOM 8299 O O . VAL A 1 1122 ? 8.525 -23.941 4.536 1.00 85.06 1122 VAL A O 1
ATOM 8302 N N . ARG A 1 1123 ? 6.933 -23.513 3.031 1.00 83.31 1123 ARG A N 1
ATOM 8303 C CA . ARG A 1 1123 ? 7.848 -23.341 1.886 1.00 83.31 1123 ARG A CA 1
ATOM 8304 C C . ARG A 1 1123 ? 8.838 -22.191 2.052 1.00 83.31 1123 ARG A C 1
ATOM 8306 O O . ARG A 1 1123 ? 9.951 -22.282 1.533 1.00 83.31 1123 ARG A O 1
ATOM 8313 N N . HIS A 1 1124 ? 8.448 -21.131 2.754 1.00 77.94 1124 HIS A N 1
ATOM 8314 C CA . HIS A 1 1124 ? 9.332 -20.023 3.095 1.00 77.94 1124 HIS A CA 1
ATOM 8315 C C . HIS A 1 1124 ? 10.413 -20.466 4.094 1.00 77.94 1124 HIS A C 1
ATOM 8317 O O . HIS A 1 1124 ? 11.604 -20.338 3.806 1.00 77.94 1124 HIS A O 1
ATOM 8323 N N . TYR A 1 1125 ? 10.021 -21.065 5.221 1.00 81.75 1125 TYR A N 1
ATOM 8324 C CA . TYR A 1 1125 ? 10.957 -21.474 6.277 1.00 81.75 1125 TYR A CA 1
ATOM 8325 C C . TYR A 1 1125 ? 11.812 -22.698 5.929 1.00 81.75 1125 TYR A C 1
ATOM 8327 O O . TYR A 1 1125 ? 12.883 -22.874 6.499 1.00 81.75 1125 TYR A O 1
ATOM 8335 N N . ILE A 1 1126 ? 11.428 -23.483 4.918 1.00 81.44 1126 ILE A N 1
ATOM 8336 C CA . ILE A 1 1126 ? 12.310 -24.497 4.316 1.00 81.44 1126 ILE A CA 1
ATOM 8337 C C . ILE A 1 1126 ? 13.620 -23.880 3.788 1.00 81.44 1126 ILE A C 1
ATOM 8339 O O . ILE A 1 1126 ? 14.646 -24.563 3.756 1.00 81.44 1126 ILE A O 1
ATOM 8343 N N . ARG A 1 1127 ? 13.597 -22.612 3.349 1.00 68.19 1127 ARG A N 1
ATOM 8344 C CA . ARG A 1 1127 ? 14.731 -21.946 2.681 1.00 68.19 1127 ARG A CA 1
ATOM 8345 C C . ARG A 1 1127 ? 15.429 -20.902 3.530 1.00 68.19 1127 ARG A C 1
ATOM 8347 O O . ARG A 1 1127 ? 16.612 -20.645 3.321 1.00 68.19 1127 ARG A O 1
ATOM 8354 N N . THR A 1 1128 ? 14.680 -20.250 4.406 1.00 71.19 1128 THR A N 1
ATOM 8355 C CA . THR A 1 1128 ? 15.187 -19.139 5.200 1.00 71.19 1128 THR A CA 1
ATOM 8356 C C . THR A 1 1128 ? 15.661 -19.676 6.545 1.00 71.19 1128 THR A C 1
ATOM 8358 O O . THR A 1 1128 ? 14.856 -20.279 7.256 1.00 71.19 1128 THR A O 1
ATOM 8361 N N . PRO A 1 1129 ? 16.932 -19.459 6.929 1.00 76.44 1129 PRO A N 1
ATOM 8362 C CA . PRO A 1 1129 ? 17.373 -19.735 8.289 1.00 76.44 1129 PRO A CA 1
ATOM 8363 C C . PRO A 1 1129 ? 16.486 -18.994 9.294 1.00 76.44 1129 PRO A C 1
ATOM 8365 O O . PRO A 1 1129 ? 16.232 -17.799 9.132 1.00 76.44 1129 PRO A O 1
ATOM 8368 N N . LEU A 1 1130 ? 16.015 -19.700 10.320 1.00 83.12 1130 LEU A N 1
ATOM 8369 C CA . LEU A 1 1130 ? 15.211 -19.100 11.382 1.00 83.12 1130 LEU A CA 1
ATOM 8370 C C . LEU A 1 1130 ? 16.097 -18.225 12.273 1.00 83.12 1130 LEU A C 1
ATOM 8372 O O . LEU A 1 1130 ? 17.210 -18.608 12.635 1.00 83.12 1130 LEU A O 1
ATOM 8376 N N . SER A 1 1131 ? 15.593 -17.046 12.624 1.00 80.69 1131 SER A N 1
ATOM 8377 C CA . SER A 1 1131 ? 16.256 -16.098 13.521 1.00 80.69 1131 SER A CA 1
ATOM 8378 C C . SER A 1 1131 ? 15.950 -16.363 14.998 1.00 80.69 1131 SER A C 1
ATOM 8380 O O . SER A 1 1131 ? 16.659 -15.859 15.867 1.00 80.69 1131 SER A O 1
ATOM 8382 N N . GLY A 1 1132 ? 14.902 -17.142 15.287 1.00 81.31 1132 GLY A N 1
ATOM 8383 C CA . GLY A 1 1132 ? 14.425 -17.432 16.638 1.00 81.31 1132 GLY A CA 1
ATOM 8384 C C . GLY A 1 1132 ? 13.380 -16.432 17.147 1.00 81.31 1132 GLY A C 1
ATOM 8385 O O . GLY A 1 1132 ? 12.820 -16.649 18.220 1.00 81.31 1132 GLY A O 1
ATOM 8386 N N . GLY A 1 1133 ? 13.113 -15.354 16.396 1.00 80.06 1133 GLY A N 1
ATOM 8387 C CA . GLY A 1 1133 ? 12.144 -14.301 16.729 1.00 80.06 1133 GLY A CA 1
ATOM 8388 C C . GLY A 1 1133 ? 10.829 -14.369 15.946 1.00 80.06 1133 GLY A C 1
ATOM 8389 O O . GLY A 1 1133 ? 10.017 -13.447 16.035 1.00 80.06 1133 GLY A O 1
ATOM 8390 N N . GLU A 1 1134 ? 10.624 -15.414 15.144 1.00 86.56 1134 GLU A N 1
ATOM 8391 C CA . GLU A 1 1134 ? 9.436 -15.572 14.308 1.00 86.56 1134 GLU A CA 1
ATOM 8392 C C . GLU A 1 1134 ? 8.158 -15.757 15.157 1.00 86.56 1134 GLU A C 1
ATOM 8394 O O . GLU A 1 1134 ? 8.154 -16.540 16.113 1.00 86.56 1134 GLU A O 1
ATOM 8399 N N . PRO A 1 1135 ? 7.038 -15.086 14.817 1.00 82.25 1135 PRO A N 1
ATOM 8400 C CA . PRO A 1 1135 ? 5.777 -15.267 15.527 1.00 82.25 1135 PRO A CA 1
ATOM 8401 C C . PRO A 1 1135 ? 5.314 -16.728 15.529 1.00 82.25 1135 PRO A C 1
ATOM 8403 O O . PRO A 1 1135 ? 5.171 -17.356 14.483 1.00 82.25 1135 PRO A O 1
ATOM 8406 N N . GLY A 1 1136 ? 5.049 -17.253 16.724 1.00 85.25 1136 GLY A N 1
ATOM 8407 C CA . GLY A 1 1136 ? 4.563 -18.615 16.926 1.00 85.25 1136 GLY A CA 1
ATOM 8408 C C . GLY A 1 1136 ? 5.643 -19.702 16.942 1.00 85.25 1136 GLY A C 1
ATOM 8409 O O . GLY A 1 1136 ? 5.311 -20.864 17.169 1.00 85.25 1136 GLY A O 1
ATOM 8410 N N . LEU A 1 1137 ? 6.922 -19.357 16.751 1.00 91.12 1137 LEU A N 1
ATOM 8411 C CA . LEU A 1 1137 ? 8.039 -20.276 16.963 1.00 91.12 1137 LEU A CA 1
ATOM 8412 C C . LEU A 1 1137 ? 8.284 -20.452 18.469 1.00 91.12 1137 LEU A C 1
ATOM 8414 O O . LEU A 1 1137 ? 8.460 -19.474 19.194 1.00 91.12 1137 LEU A O 1
ATOM 8418 N N . VAL A 1 1138 ? 8.280 -21.697 18.950 1.00 89.12 1138 VAL A N 1
ATOM 8419 C CA . VAL A 1 1138 ? 8.389 -22.016 20.389 1.00 89.12 1138 VAL A CA 1
ATOM 8420 C C . VAL A 1 1138 ? 9.631 -22.826 20.756 1.00 89.12 1138 VAL A C 1
ATOM 8422 O O . VAL A 1 1138 ? 9.939 -22.976 21.937 1.00 89.12 1138 VAL A O 1
ATOM 8425 N N . GLY A 1 1139 ? 10.356 -23.328 19.760 1.00 88.81 1139 GLY A N 1
ATOM 8426 C CA . GLY A 1 1139 ? 11.675 -23.924 19.933 1.00 88.81 1139 GLY A CA 1
ATOM 8427 C C . GLY A 1 1139 ? 12.307 -24.239 18.586 1.00 88.81 1139 GLY A C 1
ATOM 8428 O O . GLY A 1 1139 ? 11.617 -24.682 17.664 1.00 88.81 1139 GLY A O 1
ATOM 8429 N N . CYS A 1 1140 ? 13.611 -24.009 18.460 1.00 91.19 1140 CYS A N 1
ATOM 8430 C CA . CYS A 1 1140 ? 14.355 -24.316 17.249 1.00 91.19 1140 CYS A CA 1
ATOM 8431 C C . CYS A 1 1140 ? 15.791 -24.765 17.561 1.00 91.19 1140 CYS A C 1
ATOM 8433 O O . CYS A 1 1140 ? 16.594 -24.020 18.118 1.00 91.19 1140 CYS A O 1
ATOM 8435 N N . TRP A 1 1141 ? 16.121 -25.993 17.158 1.00 91.81 1141 TRP A N 1
ATOM 8436 C CA . TRP A 1 1141 ? 17.426 -26.625 17.344 1.00 91.81 1141 TRP A CA 1
ATOM 8437 C C . TRP A 1 1141 ? 18.083 -26.879 15.985 1.00 91.81 1141 TRP A C 1
ATOM 8439 O O . TRP A 1 1141 ? 17.779 -27.855 15.295 1.00 91.81 1141 TRP A O 1
ATOM 8449 N N . THR A 1 1142 ? 19.017 -26.000 15.622 1.00 87.69 1142 THR A N 1
ATOM 8450 C CA . THR A 1 1142 ? 19.832 -26.087 14.392 1.00 87.69 1142 THR A CA 1
ATOM 8451 C C . THR A 1 1142 ? 21.050 -27.000 14.549 1.00 87.69 1142 THR A C 1
ATOM 8453 O O . THR A 1 1142 ? 21.772 -27.264 13.594 1.00 87.69 1142 THR A O 1
ATOM 8456 N N . PHE A 1 1143 ? 21.337 -27.442 15.782 1.00 87.38 1143 PHE A N 1
ATOM 8457 C CA . PHE A 1 1143 ? 22.487 -28.286 16.132 1.00 87.38 1143 PHE A CA 1
ATOM 8458 C C . PHE A 1 1143 ? 23.851 -27.733 15.676 1.00 87.38 1143 PHE A C 1
ATOM 8460 O O . PHE A 1 1143 ? 24.812 -28.489 15.509 1.00 87.38 1143 PHE A O 1
ATOM 8467 N N . ALA A 1 1144 ? 23.954 -26.412 15.495 1.00 78.75 1144 ALA A N 1
ATOM 8468 C CA . ALA A 1 1144 ? 25.178 -25.737 15.072 1.00 78.75 1144 ALA A CA 1
ATOM 8469 C C . ALA A 1 1144 ? 26.273 -25.749 16.158 1.00 78.75 1144 ALA A C 1
ATOM 8471 O O . ALA A 1 1144 ? 27.466 -25.791 15.841 1.00 78.75 1144 ALA A O 1
ATOM 8472 N N . ASP A 1 1145 ? 25.877 -25.767 17.432 1.00 67.06 1145 ASP A N 1
ATOM 8473 C CA . ASP A 1 1145 ? 26.773 -25.716 18.586 1.00 67.06 1145 ASP A CA 1
ATOM 8474 C C . ASP A 1 1145 ? 27.339 -27.108 18.912 1.00 67.06 1145 ASP A C 1
ATOM 8476 O O . ASP A 1 1145 ? 26.782 -27.898 19.669 1.00 67.06 1145 ASP A O 1
ATOM 8480 N N . ARG A 1 1146 ? 28.482 -27.434 18.302 1.00 66.56 1146 ARG A N 1
ATOM 8481 C CA . ARG A 1 1146 ? 29.125 -28.764 18.353 1.00 66.56 1146 ARG A CA 1
ATOM 8482 C C . ARG A 1 1146 ? 29.926 -29.025 19.642 1.00 66.56 1146 ARG A C 1
ATOM 8484 O O . ARG A 1 1146 ? 31.017 -29.594 19.575 1.00 66.56 1146 ARG A O 1
ATOM 8491 N N . PHE A 1 1147 ? 29.447 -28.593 20.810 1.00 59.03 1147 PHE A N 1
ATOM 8492 C CA . PHE A 1 1147 ? 30.199 -28.723 22.067 1.00 59.03 1147 PHE A CA 1
ATOM 8493 C C . PHE A 1 1147 ? 29.393 -29.359 23.206 1.00 59.03 1147 PHE A C 1
ATOM 8495 O O . PHE A 1 1147 ? 28.326 -28.888 23.592 1.00 59.03 1147 PHE A O 1
ATOM 8502 N N . GLY A 1 1148 ? 29.961 -30.410 23.807 1.00 75.50 1148 GLY A N 1
ATOM 8503 C CA . GLY A 1 1148 ? 29.356 -31.124 24.931 1.00 75.50 1148 GLY A CA 1
ATOM 8504 C C . GLY A 1 1148 ? 28.115 -31.922 24.530 1.00 75.50 1148 GLY A C 1
ATOM 8505 O O . GLY A 1 1148 ? 28.032 -32.456 23.428 1.00 75.50 1148 GLY A O 1
ATOM 8506 N N . THR A 1 1149 ? 27.163 -32.033 25.454 1.00 84.44 1149 THR A N 1
ATOM 8507 C CA . THR A 1 1149 ? 25.898 -32.757 25.257 1.00 84.44 1149 THR A CA 1
ATOM 8508 C C . THR A 1 1149 ? 24.697 -31.824 25.112 1.00 84.44 1149 THR A C 1
ATOM 8510 O O . THR A 1 1149 ? 23.578 -32.309 25.032 1.00 84.44 1149 THR A O 1
ATOM 8513 N N . ALA A 1 1150 ? 24.876 -30.502 25.094 1.00 85.31 1150 ALA A N 1
ATOM 8514 C CA . ALA A 1 1150 ? 23.764 -29.554 25.018 1.00 85.31 1150 ALA A CA 1
ATOM 8515 C C . ALA A 1 1150 ? 23.340 -29.313 23.561 1.00 85.31 1150 ALA A C 1
ATOM 8517 O O . ALA A 1 1150 ? 24.193 -29.040 22.723 1.00 85.31 1150 ALA A O 1
ATOM 8518 N N . ALA A 1 1151 ? 22.040 -29.389 23.273 1.00 86.19 1151 ALA A N 1
ATOM 8519 C CA . ALA A 1 1151 ? 21.418 -28.933 22.029 1.00 86.19 1151 ALA A CA 1
ATOM 8520 C C . ALA A 1 1151 ? 20.796 -27.563 22.260 1.00 86.19 1151 ALA A C 1
ATOM 8522 O O . ALA A 1 1151 ? 19.769 -27.450 22.926 1.00 86.19 1151 ALA A O 1
ATOM 8523 N N . MET A 1 1152 ? 21.449 -26.520 21.757 1.00 86.00 1152 MET A N 1
ATOM 8524 C CA . MET A 1 1152 ? 21.005 -25.150 21.985 1.00 86.00 1152 MET A CA 1
ATOM 8525 C C . MET A 1 1152 ? 19.745 -24.839 21.179 1.00 86.00 1152 MET A C 1
ATOM 8527 O O . MET A 1 1152 ? 19.643 -25.184 20.003 1.00 86.00 1152 MET A O 1
ATOM 8531 N N . ASP A 1 1153 ? 18.789 -24.218 21.861 1.00 86.88 1153 ASP A N 1
ATOM 8532 C CA . ASP A 1 1153 ? 17.578 -23.656 21.278 1.00 86.88 1153 ASP A CA 1
ATOM 8533 C C . ASP A 1 1153 ? 17.829 -22.184 20.931 1.00 86.88 1153 ASP A C 1
ATOM 8535 O O . ASP A 1 1153 ? 18.134 -21.388 21.824 1.00 86.88 1153 ASP A O 1
ATOM 8539 N N . ILE A 1 1154 ? 17.694 -21.806 19.659 1.00 84.69 1154 ILE A N 1
ATOM 8540 C CA . ILE A 1 1154 ? 17.936 -20.422 19.216 1.00 84.69 1154 ILE A CA 1
ATOM 8541 C C . ILE A 1 1154 ? 16.888 -19.440 19.756 1.00 84.69 1154 ILE A C 1
ATOM 8543 O O . ILE A 1 1154 ? 17.180 -18.255 19.889 1.00 84.69 1154 ILE A O 1
ATOM 8547 N N . CYS A 1 1155 ? 15.697 -19.922 20.134 1.00 79.75 1155 CYS A N 1
ATOM 8548 C CA . CYS A 1 1155 ? 14.682 -19.104 20.801 1.00 79.75 1155 CYS A CA 1
ATOM 8549 C C . CYS A 1 1155 ? 15.087 -18.754 22.246 1.00 79.75 1155 CYS A C 1
ATOM 8551 O O . CYS A 1 1155 ? 14.498 -17.866 22.861 1.00 79.75 1155 CYS A O 1
ATOM 8553 N N . GLY A 1 1156 ? 16.097 -19.440 22.801 1.00 68.69 1156 GLY A N 1
ATOM 8554 C CA . GLY A 1 1156 ? 16.609 -19.222 24.154 1.00 68.69 1156 GLY A CA 1
ATOM 8555 C C . GLY A 1 1156 ? 15.699 -19.759 25.260 1.00 68.69 1156 GLY A C 1
ATOM 8556 O O . GLY A 1 1156 ? 15.844 -19.357 26.416 1.00 68.69 1156 GLY A O 1
ATOM 8557 N N . VAL A 1 1157 ? 14.755 -20.645 24.925 1.00 69.81 1157 VAL A N 1
ATOM 8558 C CA . VAL A 1 1157 ? 13.661 -21.057 25.811 1.00 69.81 1157 VAL A CA 1
ATOM 8559 C C . VAL A 1 1157 ? 13.905 -22.434 26.424 1.00 69.81 1157 VAL A C 1
ATOM 8561 O O . VAL A 1 1157 ? 13.639 -22.632 27.612 1.00 69.81 1157 VAL A O 1
ATOM 8564 N N . SER A 1 1158 ? 14.377 -23.418 25.654 1.00 81.12 1158 SER A N 1
ATOM 8565 C CA . SER A 1 1158 ? 14.505 -24.807 26.127 1.00 81.12 1158 SER A CA 1
ATOM 8566 C C . SER A 1 1158 ? 15.622 -25.586 25.430 1.00 81.12 1158 SER A C 1
ATOM 8568 O O . SER A 1 1158 ? 15.407 -26.299 24.452 1.00 81.12 1158 SER A O 1
ATOM 8570 N N . ASN A 1 1159 ? 16.833 -25.517 25.985 1.00 87.81 1159 ASN A N 1
ATOM 8571 C CA . ASN A 1 1159 ? 17.968 -26.300 25.489 1.00 87.81 1159 ASN A CA 1
ATOM 8572 C C . ASN A 1 1159 ? 17.745 -27.807 25.706 1.00 87.81 1159 ASN A C 1
ATOM 8574 O O . ASN A 1 1159 ? 17.419 -28.249 26.810 1.00 87.81 1159 ASN A O 1
ATOM 8578 N N . GLY A 1 1160 ? 17.969 -28.600 24.661 1.00 87.38 1160 GLY A N 1
ATOM 8579 C CA . GLY A 1 1160 ? 17.965 -30.056 24.720 1.00 87.38 1160 GLY A CA 1
ATOM 8580 C C . GLY A 1 1160 ? 19.280 -30.638 25.247 1.00 87.38 1160 GLY A C 1
ATOM 8581 O O . GLY A 1 1160 ? 20.287 -29.949 25.404 1.00 87.38 1160 GLY A O 1
ATOM 8582 N N . THR A 1 1161 ? 19.282 -31.939 25.520 1.00 89.56 1161 THR A N 1
ATOM 8583 C CA . THR A 1 1161 ? 20.457 -32.718 25.926 1.00 89.56 1161 THR A CA 1
ATOM 8584 C C . THR A 1 1161 ? 20.558 -33.982 25.077 1.00 89.56 1161 THR A C 1
ATOM 8586 O O . THR A 1 1161 ? 19.628 -34.783 25.048 1.00 89.56 1161 THR A O 1
ATOM 8589 N N . LEU A 1 1162 ? 21.682 -34.183 24.396 1.00 89.62 1162 LEU A N 1
ATOM 8590 C CA . LEU A 1 1162 ? 22.010 -35.417 23.686 1.00 89.62 1162 LEU A CA 1
ATOM 8591 C C . LEU A 1 1162 ? 22.274 -36.548 24.687 1.00 89.62 1162 LEU A C 1
ATOM 8593 O O . LEU A 1 1162 ? 23.079 -36.405 25.609 1.00 89.62 1162 LEU A O 1
ATOM 8597 N N . VAL A 1 1163 ? 21.641 -37.695 24.450 1.00 88.69 1163 VAL A N 1
ATOM 8598 C CA . VAL A 1 1163 ? 21.824 -38.948 25.189 1.00 88.69 1163 VAL A CA 1
ATOM 8599 C C . VAL A 1 1163 ? 22.194 -40.027 24.179 1.00 88.69 1163 VAL A C 1
ATOM 8601 O O . VAL A 1 1163 ? 21.393 -40.335 23.307 1.00 88.69 1163 VAL A O 1
ATOM 8604 N N . SER A 1 1164 ? 23.413 -40.572 24.247 1.00 86.81 1164 SER A N 1
ATOM 8605 C CA . SER A 1 1164 ? 23.903 -41.652 23.360 1.00 86.81 1164 SER A CA 1
ATOM 8606 C C . SER A 1 1164 ? 23.768 -41.402 21.840 1.00 86.81 1164 SER A C 1
ATOM 8608 O O . SER A 1 1164 ? 23.873 -42.335 21.041 1.00 86.81 1164 SER A O 1
ATOM 8610 N N . ALA A 1 1165 ? 23.566 -40.143 21.440 1.00 86.69 1165 ALA A N 1
ATOM 8611 C CA . ALA A 1 1165 ? 23.589 -39.637 20.070 1.00 86.69 1165 ALA A CA 1
ATOM 8612 C C . ALA A 1 1165 ? 24.857 -38.796 19.847 1.00 86.69 1165 ALA A C 1
ATOM 8614 O O . ALA A 1 1165 ? 25.496 -38.364 20.808 1.00 86.69 1165 ALA A O 1
ATOM 8615 N N . SER A 1 1166 ? 25.236 -38.567 18.588 1.00 87.44 1166 SER A N 1
ATOM 8616 C CA . SER A 1 1166 ? 26.472 -37.844 18.255 1.00 87.44 1166 SER A CA 1
ATOM 8617 C C . SER A 1 1166 ? 26.199 -36.624 17.389 1.00 87.44 1166 SER A C 1
ATOM 8619 O O . SER A 1 1166 ? 25.483 -36.715 16.393 1.00 87.44 1166 SER A O 1
ATOM 8621 N N . TYR A 1 1167 ? 26.826 -35.497 17.733 1.00 88.56 1167 TYR A N 1
ATOM 8622 C CA . TYR A 1 1167 ? 26.950 -34.383 16.802 1.00 88.56 1167 TYR A CA 1
ATOM 8623 C C . TYR A 1 1167 ? 27.850 -34.776 15.644 1.00 88.56 1167 TYR A C 1
ATOM 8625 O O . TYR A 1 1167 ? 28.960 -35.272 15.847 1.00 88.56 1167 TYR A O 1
ATOM 8633 N N . ILE A 1 1168 ? 27.386 -34.497 14.435 1.00 86.88 1168 ILE A N 1
ATOM 8634 C CA . ILE A 1 1168 ? 28.184 -34.631 13.229 1.00 86.88 1168 ILE A CA 1
ATOM 8635 C C . ILE A 1 1168 ? 28.160 -33.329 12.444 1.00 86.88 1168 ILE A C 1
ATOM 8637 O O . ILE A 1 1168 ? 27.242 -32.514 12.540 1.00 86.88 1168 ILE A O 1
ATOM 8641 N N . GLN A 1 1169 ? 29.212 -33.131 11.666 1.00 83.75 1169 GLN A N 1
ATOM 8642 C CA . GLN A 1 1169 ? 29.225 -32.115 10.636 1.00 83.75 1169 GLN A CA 1
ATOM 8643 C C . GLN A 1 1169 ? 28.751 -32.759 9.343 1.00 83.75 1169 GLN A C 1
ATOM 8645 O O . GLN A 1 1169 ? 29.276 -33.793 8.934 1.00 83.75 1169 GLN A O 1
ATOM 8650 N N . ILE A 1 1170 ? 27.761 -32.136 8.723 1.00 80.81 1170 ILE A N 1
ATOM 8651 C CA . ILE A 1 1170 ? 27.216 -32.560 7.442 1.00 80.81 1170 ILE A CA 1
ATOM 8652 C C . ILE A 1 1170 ? 27.402 -31.452 6.424 1.00 80.81 1170 ILE A C 1
ATOM 8654 O O . ILE A 1 1170 ? 27.433 -30.269 6.764 1.00 80.81 1170 ILE A O 1
ATOM 8658 N N . ASP A 1 1171 ? 27.469 -31.858 5.171 1.00 70.44 1171 ASP A N 1
ATOM 8659 C CA . ASP A 1 1171 ? 27.224 -30.974 4.052 1.00 70.44 1171 ASP A CA 1
ATOM 8660 C C . ASP A 1 1171 ? 25.705 -31.041 3.782 1.00 70.44 1171 ASP A C 1
ATOM 8662 O O . ASP A 1 1171 ? 25.159 -32.098 3.451 1.00 70.44 1171 ASP A O 1
ATOM 8666 N N . LYS A 1 1172 ? 24.983 -29.951 4.052 1.00 66.25 1172 LYS A N 1
ATOM 8667 C CA . LYS A 1 1172 ? 23.548 -29.803 3.783 1.00 66.25 1172 LYS A CA 1
ATOM 8668 C C . LYS A 1 1172 ? 23.394 -29.150 2.417 1.00 66.25 1172 LYS A C 1
ATOM 8670 O O . LYS A 1 1172 ? 23.767 -27.999 2.225 1.00 66.25 1172 LYS A O 1
ATOM 8675 N N . GLY A 1 1173 ? 22.868 -29.913 1.474 1.00 63.38 1173 GLY A N 1
ATOM 8676 C CA . GLY A 1 1173 ? 22.726 -29.548 0.069 1.00 63.38 1173 GLY A CA 1
ATOM 8677 C C . GLY A 1 1173 ? 21.892 -30.600 -0.648 1.00 63.38 1173 GLY A C 1
ATOM 8678 O O . GLY A 1 1173 ? 21.779 -31.732 -0.158 1.00 63.38 1173 GLY A O 1
ATOM 8679 N N . GLN A 1 1174 ? 21.274 -30.255 -1.778 1.00 62.84 1174 GLN A N 1
ATOM 8680 C CA . GLN A 1 1174 ? 20.533 -31.244 -2.558 1.00 62.84 1174 GLN A CA 1
ATOM 8681 C C . GLN A 1 1174 ? 21.520 -31.980 -3.463 1.00 62.84 1174 GLN A C 1
ATOM 8683 O O . GLN A 1 1174 ? 21.673 -31.598 -4.604 1.00 62.84 1174 GLN A O 1
ATOM 8688 N N . PHE A 1 1175 ? 22.190 -33.027 -2.970 1.00 65.75 1175 PHE A N 1
ATOM 8689 C CA . PHE A 1 1175 ? 23.110 -33.882 -3.748 1.00 65.75 1175 PHE A CA 1
ATOM 8690 C C . PHE A 1 1175 ? 22.378 -34.738 -4.793 1.00 65.75 1175 PHE A C 1
ATOM 8692 O O . PHE A 1 1175 ? 22.384 -35.969 -4.718 1.00 65.75 1175 PHE A O 1
ATOM 8699 N N . ALA A 1 1176 ? 21.680 -34.104 -5.727 1.00 75.94 1176 ALA A N 1
ATOM 8700 C CA . ALA A 1 1176 ? 20.650 -34.740 -6.526 1.00 75.94 1176 ALA A CA 1
ATOM 8701 C C . ALA A 1 1176 ? 20.797 -34.417 -8.011 1.00 75.94 1176 ALA A C 1
ATOM 8703 O O . ALA A 1 1176 ? 20.871 -33.261 -8.418 1.00 75.94 1176 ALA A O 1
ATOM 8704 N N . HIS A 1 1177 ? 20.742 -35.470 -8.822 1.00 87.94 1177 HIS A N 1
ATOM 8705 C CA . HIS A 1 1177 ? 20.553 -35.406 -10.260 1.00 87.94 1177 HIS A CA 1
ATOM 8706 C C . HIS A 1 1177 ? 19.168 -35.966 -10.588 1.00 87.94 1177 HIS A C 1
ATOM 8708 O O . HIS A 1 1177 ? 18.940 -37.174 -10.488 1.00 87.94 1177 HIS A O 1
ATOM 8714 N N . ARG A 1 1178 ? 18.225 -35.079 -10.914 1.00 89.75 1178 ARG A N 1
ATOM 8715 C CA . ARG A 1 1178 ? 16.796 -35.373 -11.065 1.00 89.75 1178 ARG A CA 1
ATOM 8716 C C . ARG A 1 1178 ? 16.289 -35.036 -12.453 1.00 89.75 1178 ARG A C 1
ATOM 8718 O O . ARG A 1 1178 ? 16.743 -34.082 -13.078 1.00 89.75 1178 ARG A O 1
ATOM 8725 N N . LEU A 1 1179 ? 15.284 -35.795 -12.867 1.00 92.50 1179 LEU A N 1
ATOM 8726 C CA . LEU A 1 1179 ? 14.433 -35.484 -14.004 1.00 92.50 1179 LEU A CA 1
ATOM 8727 C C . LEU A 1 1179 ? 12.982 -35.443 -13.534 1.00 92.50 1179 LEU A C 1
ATOM 8729 O O . LEU A 1 1179 ? 12.520 -36.375 -12.867 1.00 92.50 1179 LEU A O 1
ATOM 8733 N N . LEU A 1 1180 ? 12.278 -34.374 -13.888 1.00 92.12 1180 LEU A N 1
ATOM 8734 C CA . LEU A 1 1180 ? 10.866 -34.174 -13.608 1.00 92.12 1180 LEU A CA 1
ATOM 8735 C C . LEU A 1 1180 ? 10.088 -34.023 -14.918 1.00 92.12 1180 LEU A C 1
ATOM 8737 O O . LEU A 1 1180 ? 10.575 -33.404 -15.862 1.00 92.12 1180 LEU A O 1
ATOM 8741 N N . ILE A 1 1181 ? 8.881 -34.586 -14.946 1.00 91.81 1181 ILE A N 1
ATOM 8742 C CA . ILE A 1 1181 ? 7.908 -34.460 -16.036 1.00 91.81 1181 ILE A CA 1
ATOM 8743 C C . ILE A 1 1181 ? 6.586 -34.016 -15.415 1.00 91.81 1181 ILE A C 1
ATOM 8745 O O . ILE A 1 1181 ? 6.137 -34.619 -14.440 1.00 91.81 1181 ILE A O 1
ATOM 8749 N N . ASP A 1 1182 ? 5.996 -32.949 -15.944 1.00 87.75 1182 ASP A N 1
ATOM 8750 C CA . ASP A 1 1182 ? 4.740 -32.347 -15.483 1.00 87.75 1182 ASP A CA 1
ATOM 8751 C C . ASP A 1 1182 ? 4.761 -32.084 -13.969 1.00 87.75 1182 ASP A C 1
ATOM 8753 O O . ASP A 1 1182 ? 3.841 -32.398 -13.214 1.00 87.75 1182 ASP A O 1
ATOM 8757 N N . GLY A 1 1183 ? 5.909 -31.573 -13.507 1.00 79.12 1183 GLY A N 1
ATOM 8758 C CA . GLY A 1 1183 ? 6.169 -31.272 -12.102 1.00 79.12 1183 GLY A CA 1
ATOM 8759 C C . GLY A 1 1183 ? 6.365 -32.498 -11.200 1.00 79.12 1183 GLY A C 1
ATOM 8760 O O . GLY A 1 1183 ? 6.526 -32.341 -9.991 1.00 79.12 1183 GLY A O 1
ATOM 8761 N N . THR A 1 1184 ? 6.379 -33.715 -11.745 1.00 82.94 1184 THR A N 1
ATOM 8762 C CA . THR A 1 1184 ? 6.556 -34.958 -10.982 1.00 82.94 1184 THR A CA 1
ATOM 8763 C C . THR A 1 1184 ? 7.957 -35.535 -11.204 1.00 82.94 1184 THR A C 1
ATOM 8765 O O . THR A 1 1184 ? 8.352 -35.732 -12.353 1.00 82.94 1184 THR A O 1
ATOM 8768 N N . PRO A 1 1185 ? 8.737 -35.843 -10.149 1.00 82.25 1185 PRO A N 1
ATOM 8769 C CA . PRO A 1 1185 ? 10.050 -36.456 -10.302 1.00 82.25 1185 PRO A CA 1
ATOM 8770 C C . PRO A 1 1185 ? 9.911 -37.896 -10.791 1.00 82.25 1185 PRO A C 1
ATOM 8772 O O . PRO A 1 1185 ? 9.307 -38.736 -10.128 1.00 82.25 1185 PRO A O 1
ATOM 8775 N N . VAL A 1 1186 ? 10.493 -38.184 -11.954 1.00 87.00 1186 VAL A N 1
ATOM 8776 C CA . VAL A 1 1186 ? 10.448 -39.515 -12.576 1.00 87.00 1186 VAL A CA 1
ATOM 8777 C C . VAL A 1 1186 ? 11.702 -40.334 -12.288 1.00 87.00 1186 VAL A C 1
ATOM 8779 O O . VAL A 1 1186 ? 11.624 -41.558 -12.218 1.00 87.00 1186 VAL A O 1
ATOM 8782 N N . VAL A 1 1187 ? 12.853 -39.676 -12.099 1.00 85.62 1187 VAL A N 1
ATOM 8783 C CA . VAL A 1 1187 ? 14.134 -40.307 -11.737 1.00 85.62 1187 VAL A CA 1
ATOM 8784 C C . VAL A 1 1187 ? 14.963 -39.348 -10.882 1.00 85.62 1187 VAL A C 1
ATOM 8786 O O . VAL A 1 1187 ? 15.001 -38.152 -11.163 1.00 85.62 1187 VAL A O 1
ATOM 8789 N N . SER A 1 1188 ? 15.653 -39.872 -9.866 1.00 84.00 1188 SER A N 1
ATOM 8790 C CA . SER A 1 1188 ? 16.584 -39.128 -9.009 1.00 84.00 1188 SER A CA 1
ATOM 8791 C C . SER A 1 1188 ? 17.775 -40.009 -8.640 1.00 84.00 1188 SER A C 1
ATOM 8793 O O . SER A 1 1188 ? 17.572 -41.113 -8.136 1.00 84.00 1188 SER A O 1
ATOM 8795 N N . ASN A 1 1189 ? 18.997 -39.528 -8.864 1.00 83.44 1189 ASN A N 1
ATOM 8796 C CA . ASN A 1 1189 ? 20.237 -40.208 -8.488 1.00 83.44 1189 ASN A CA 1
ATOM 8797 C C . ASN A 1 1189 ? 21.111 -39.300 -7.605 1.00 83.44 1189 ASN A C 1
ATOM 8799 O O . ASN A 1 1189 ? 21.200 -38.104 -7.886 1.00 83.44 1189 ASN A O 1
ATOM 8803 N N . PRO A 1 1190 ? 21.809 -39.843 -6.592 1.00 78.25 1190 PRO A N 1
ATOM 8804 C CA . PRO A 1 1190 ? 22.758 -39.068 -5.803 1.00 78.25 1190 PRO A CA 1
ATOM 8805 C C . PRO A 1 1190 ? 23.983 -38.668 -6.634 1.00 78.25 1190 PRO A C 1
ATOM 8807 O O . PRO A 1 1190 ? 24.467 -39.453 -7.456 1.00 78.25 1190 PRO A O 1
ATOM 8810 N N . VAL A 1 1191 ? 24.517 -37.471 -6.390 1.00 81.44 1191 VAL A N 1
ATOM 8811 C CA . VAL A 1 1191 ? 25.720 -36.946 -7.062 1.00 81.44 1191 VAL A CA 1
ATOM 8812 C C . VAL A 1 1191 ? 26.652 -36.220 -6.094 1.00 81.44 1191 VAL A C 1
ATOM 8814 O O . VAL A 1 1191 ? 26.213 -35.664 -5.097 1.00 81.44 1191 VAL A O 1
ATOM 8817 N N . SER A 1 1192 ? 27.955 -36.238 -6.383 1.00 77.62 1192 SER A N 1
ATOM 8818 C CA . SER A 1 1192 ? 28.993 -35.660 -5.510 1.00 77.62 1192 SER A CA 1
ATOM 8819 C C . SER A 1 1192 ? 30.045 -34.828 -6.243 1.00 77.62 1192 SER A C 1
ATOM 8821 O O . SER A 1 1192 ? 30.913 -34.247 -5.603 1.00 77.62 1192 SER A O 1
ATOM 8823 N N . ASN A 1 1193 ? 30.025 -34.815 -7.577 1.00 84.12 1193 ASN A N 1
ATOM 8824 C CA . ASN A 1 1193 ? 31.048 -34.152 -8.382 1.00 84.12 1193 ASN A CA 1
ATOM 8825 C C . ASN A 1 1193 ? 30.460 -32.901 -9.027 1.00 84.12 1193 ASN A C 1
ATOM 8827 O O . ASN A 1 1193 ? 29.351 -32.953 -9.563 1.00 84.12 1193 ASN A O 1
ATOM 8831 N N . THR A 1 1194 ? 31.212 -31.807 -9.032 1.00 84.94 1194 THR A N 1
ATOM 8832 C CA . THR A 1 1194 ? 30.794 -30.571 -9.695 1.00 84.94 1194 THR A CA 1
ATOM 8833 C C . THR A 1 1194 ? 30.727 -30.745 -11.217 1.00 84.94 1194 THR A C 1
ATOM 8835 O O . THR A 1 1194 ? 31.517 -31.513 -11.795 1.00 84.94 1194 THR A O 1
ATOM 8838 N N . PRO A 1 1195 ? 29.779 -30.060 -11.886 1.00 87.12 1195 PRO A N 1
ATOM 8839 C CA . PRO A 1 1195 ? 29.788 -29.908 -13.331 1.00 87.12 1195 PRO A CA 1
ATOM 8840 C C . PRO A 1 1195 ? 31.154 -29.427 -13.836 1.00 87.12 1195 PRO A C 1
ATOM 8842 O O . PRO A 1 1195 ? 31.775 -28.522 -13.277 1.00 87.12 1195 PRO A O 1
ATOM 8845 N N . ALA A 1 1196 ? 31.638 -30.041 -14.909 1.00 86.38 1196 ALA A N 1
ATOM 8846 C CA . ALA A 1 1196 ? 32.858 -29.631 -15.580 1.00 86.38 1196 ALA A CA 1
ATOM 8847 C C . ALA A 1 1196 ? 32.575 -28.368 -16.396 1.00 86.38 1196 ALA A C 1
ATOM 8849 O O . ALA A 1 1196 ? 31.995 -28.458 -17.473 1.00 86.38 1196 ALA A O 1
ATOM 8850 N N . LEU A 1 1197 ? 32.964 -27.201 -15.880 1.00 84.56 1197 LEU A N 1
ATOM 8851 C CA . LEU A 1 1197 ? 32.781 -25.936 -16.591 1.00 84.56 1197 LEU A CA 1
ATOM 8852 C C . LEU A 1 1197 ? 33.506 -25.940 -17.945 1.00 84.56 1197 LEU A C 1
ATOM 8854 O O . LEU A 1 1197 ? 34.598 -26.502 -18.079 1.00 84.56 1197 LEU A O 1
ATOM 8858 N N . THR A 1 1198 ? 32.879 -25.310 -18.935 1.00 80.81 1198 THR A N 1
ATOM 8859 C CA . THR A 1 1198 ? 33.386 -25.169 -20.303 1.00 80.81 1198 THR A CA 1
ATOM 8860 C C . THR A 1 1198 ? 33.098 -23.762 -20.821 1.00 80.81 1198 THR A C 1
ATOM 8862 O O . THR A 1 1198 ? 32.149 -23.113 -20.384 1.00 80.81 1198 THR A O 1
ATOM 8865 N N . GLU A 1 1199 ? 33.877 -23.328 -21.808 1.00 82.50 1199 GLU A N 1
ATOM 8866 C CA . GLU A 1 1199 ? 33.617 -22.098 -22.570 1.00 82.50 1199 GLU A CA 1
ATOM 8867 C C . GLU A 1 1199 ? 32.618 -22.333 -23.723 1.00 82.50 1199 GLU A C 1
ATOM 8869 O O . GLU A 1 1199 ? 32.466 -21.485 -24.609 1.00 82.50 1199 GLU A O 1
ATOM 8874 N N . ASP A 1 1200 ? 31.955 -23.498 -23.734 1.00 84.12 1200 ASP A N 1
ATOM 8875 C CA . ASP A 1 1200 ? 31.070 -23.933 -24.811 1.00 84.12 1200 ASP A CA 1
ATOM 8876 C C . ASP A 1 1200 ? 29.806 -23.073 -24.868 1.00 84.12 1200 ASP A C 1
ATOM 8878 O O . ASP A 1 1200 ? 29.349 -22.485 -23.877 1.00 84.12 1200 ASP A O 1
ATOM 8882 N N . ARG A 1 1201 ? 29.199 -23.018 -26.053 1.00 88.25 1201 ARG A N 1
ATOM 8883 C CA . ARG A 1 1201 ? 27.974 -22.250 -26.278 1.00 88.25 1201 ARG A CA 1
ATOM 8884 C C . ARG A 1 1201 ? 26.766 -22.988 -25.714 1.00 88.25 1201 ARG A C 1
ATOM 8886 O O . ARG A 1 1201 ? 26.668 -24.210 -25.806 1.00 88.25 1201 ARG A O 1
ATOM 8893 N N . MET A 1 1202 ? 25.816 -22.235 -25.177 1.00 91.19 1202 MET A N 1
ATOM 8894 C CA . MET A 1 1202 ? 24.489 -22.745 -24.876 1.00 91.19 1202 MET A CA 1
ATOM 8895 C C . MET A 1 1202 ? 23.605 -22.668 -26.128 1.00 91.19 1202 MET A C 1
ATOM 8897 O O . MET A 1 1202 ? 23.675 -21.706 -26.899 1.00 91.19 1202 MET A O 1
ATOM 8901 N N . GLN A 1 1203 ? 22.772 -23.686 -26.332 1.00 91.38 1203 GLN A N 1
ATOM 8902 C CA . GLN A 1 1203 ? 21.839 -23.814 -27.450 1.00 91.38 1203 GLN A CA 1
ATOM 8903 C C . GLN A 1 1203 ? 20.470 -24.305 -26.955 1.00 91.38 1203 GLN A C 1
ATOM 8905 O O . GLN A 1 1203 ? 20.405 -25.161 -26.072 1.00 91.38 1203 GLN A O 1
ATOM 8910 N N . LEU A 1 1204 ? 19.381 -23.813 -27.553 1.00 92.94 1204 LEU A N 1
ATOM 8911 C CA . LEU A 1 1204 ? 18.032 -24.382 -27.409 1.00 92.94 1204 LEU A CA 1
ATOM 8912 C C . LEU A 1 1204 ? 17.631 -25.056 -28.715 1.00 92.94 1204 LEU A C 1
ATOM 8914 O O . LEU A 1 1204 ? 17.898 -24.531 -29.794 1.00 92.94 1204 LEU A O 1
ATOM 8918 N N . GLY A 1 1205 ? 16.996 -26.218 -28.635 1.00 90.19 1205 GLY A N 1
ATOM 8919 C CA . GLY A 1 1205 ? 16.578 -26.967 -29.817 1.00 90.19 1205 GLY A CA 1
ATOM 8920 C C . GLY A 1 1205 ? 17.701 -27.710 -30.549 1.00 90.19 1205 GLY A C 1
ATOM 8921 O O . GLY A 1 1205 ? 17.461 -28.229 -31.636 1.00 90.19 1205 GLY A O 1
ATOM 8922 N N . SER A 1 1206 ? 18.922 -27.752 -30.001 1.00 88.25 1206 SER A N 1
ATOM 8923 C CA . SER A 1 1206 ? 20.085 -28.429 -30.596 1.00 88.25 1206 SER A CA 1
ATOM 8924 C C . SER A 1 1206 ? 21.104 -28.853 -29.535 1.00 88.25 1206 SER A C 1
ATOM 8926 O O . SER A 1 1206 ? 21.306 -28.151 -28.542 1.00 88.25 1206 SER A O 1
ATOM 8928 N N . GLY A 1 1207 ? 21.757 -29.995 -29.768 1.00 77.88 1207 GLY A N 1
ATOM 8929 C CA . GLY A 1 1207 ? 22.903 -30.497 -29.011 1.00 77.88 1207 GLY A CA 1
ATOM 8930 C C . GLY A 1 1207 ? 24.147 -30.539 -29.890 1.00 77.88 1207 GLY A C 1
ATOM 8931 O O . GLY A 1 1207 ? 24.235 -31.386 -30.777 1.00 77.88 1207 GLY A O 1
ATOM 8932 N N . ALA A 1 1208 ? 25.095 -29.620 -29.673 1.00 77.12 1208 ALA A N 1
ATOM 8933 C CA . ALA A 1 1208 ? 26.310 -29.483 -30.491 1.00 77.12 1208 ALA A CA 1
ATOM 8934 C C . ALA A 1 1208 ? 26.028 -29.409 -32.012 1.00 77.12 1208 ALA A C 1
ATOM 8936 O O . ALA A 1 1208 ? 26.714 -30.043 -32.813 1.00 77.12 1208 ALA A O 1
ATOM 8937 N N . LYS A 1 1209 ? 25.000 -28.644 -32.415 1.00 76.50 1209 LYS A N 1
ATOM 8938 C CA . LYS A 1 1209 ? 24.517 -28.534 -33.812 1.00 76.50 1209 LYS A CA 1
ATOM 8939 C C . LYS A 1 1209 ? 24.081 -29.879 -34.419 1.00 76.50 1209 LYS A C 1
ATOM 8941 O O . LYS A 1 1209 ? 24.261 -30.126 -35.608 1.00 76.50 1209 LYS A O 1
ATOM 8946 N N . ALA A 1 1210 ? 23.512 -30.753 -33.596 1.00 79.19 1210 ALA A N 1
ATOM 8947 C CA . ALA A 1 1210 ? 22.920 -32.025 -33.987 1.00 79.19 1210 ALA A CA 1
ATOM 8948 C C . ALA A 1 1210 ? 21.658 -32.303 -33.148 1.00 79.19 1210 ALA A C 1
ATOM 8950 O O . ALA A 1 1210 ? 21.380 -31.610 -32.171 1.00 79.19 1210 ALA A O 1
ATOM 8951 N N . SER A 1 1211 ? 20.900 -33.347 -33.505 1.00 87.44 1211 SER A N 1
ATOM 8952 C CA . SER A 1 1211 ? 19.697 -33.780 -32.762 1.00 87.44 1211 SER A CA 1
ATOM 8953 C C . SER A 1 1211 ? 18.653 -32.664 -32.585 1.00 87.44 1211 SER A C 1
ATOM 8955 O O . SER A 1 1211 ? 18.231 -32.360 -31.473 1.00 87.44 1211 SER A O 1
ATOM 8957 N N . TYR A 1 1212 ? 18.257 -32.026 -33.686 1.00 91.19 1212 TYR A N 1
ATOM 8958 C CA . TYR A 1 1212 ? 17.377 -30.856 -33.666 1.00 91.19 1212 TYR A CA 1
ATOM 8959 C C . TYR A 1 1212 ? 15.967 -31.150 -33.143 1.00 91.19 1212 TYR A C 1
ATOM 8961 O O . TYR A 1 1212 ? 15.339 -32.137 -33.541 1.00 91.19 1212 TYR A O 1
ATOM 8969 N N . PHE A 1 1213 ? 15.447 -30.254 -32.306 1.00 93.62 1213 PHE A N 1
ATOM 8970 C CA . PHE A 1 1213 ? 14.091 -30.339 -31.765 1.00 93.62 1213 PHE A CA 1
ATOM 8971 C C . PHE A 1 1213 ? 13.020 -30.172 -32.845 1.00 93.62 1213 PHE A C 1
ATOM 8973 O O . PHE A 1 1213 ? 13.116 -29.275 -33.681 1.00 93.62 1213 PHE A O 1
ATOM 8980 N N . GLN A 1 1214 ? 12.004 -31.041 -32.821 1.00 93.25 1214 GLN A N 1
ATOM 8981 C CA . GLN A 1 1214 ? 10.869 -30.992 -33.745 1.00 93.25 1214 GLN A CA 1
ATOM 8982 C C . GLN A 1 1214 ? 9.577 -30.826 -32.944 1.00 93.25 1214 GLN A C 1
ATOM 8984 O O . GLN A 1 1214 ? 9.091 -31.778 -32.324 1.00 93.25 1214 GLN A O 1
ATOM 8989 N N . GLY A 1 1215 ? 9.037 -29.613 -32.949 1.00 90.56 1215 GLY A N 1
ATOM 8990 C CA . GLY A 1 1215 ? 7.836 -29.272 -32.201 1.00 90.56 1215 GLY A CA 1
ATOM 8991 C C . GLY A 1 1215 ? 7.833 -27.829 -31.727 1.00 90.56 1215 GLY A C 1
ATOM 8992 O O . GLY A 1 1215 ? 8.549 -26.978 -32.254 1.00 90.56 1215 GLY A O 1
ATOM 8993 N N . VAL A 1 1216 ? 7.044 -27.563 -30.693 1.00 91.81 1216 VAL A N 1
ATOM 8994 C CA . VAL A 1 1216 ? 6.939 -26.250 -30.051 1.00 91.81 1216 VAL A CA 1
ATOM 8995 C C . VAL A 1 1216 ? 7.574 -26.308 -28.664 1.00 91.81 1216 VAL A C 1
ATOM 8997 O O . VAL A 1 1216 ? 7.395 -27.293 -27.952 1.00 91.81 1216 VAL A O 1
ATOM 9000 N N . MET A 1 1217 ? 8.328 -25.285 -28.272 1.00 91.50 1217 MET A N 1
ATOM 9001 C CA . MET A 1 1217 ? 8.821 -25.133 -26.900 1.00 91.50 1217 MET A CA 1
ATOM 9002 C C . MET A 1 1217 ? 8.506 -23.748 -26.355 1.00 91.50 1217 MET A C 1
ATOM 9004 O O . MET A 1 1217 ? 8.378 -22.801 -27.125 1.00 91.50 1217 MET A O 1
ATOM 9008 N N . ASP A 1 1218 ? 8.378 -23.645 -25.042 1.00 88.50 1218 ASP A N 1
ATOM 9009 C CA . ASP A 1 1218 ? 8.029 -22.414 -24.352 1.00 88.50 1218 ASP A CA 1
ATOM 9010 C C . ASP A 1 1218 ? 8.648 -22.344 -22.946 1.00 88.50 1218 ASP A C 1
ATOM 9012 O O . ASP A 1 1218 ? 9.018 -23.377 -22.379 1.00 88.50 1218 ASP A O 1
ATOM 9016 N N . ALA A 1 1219 ? 8.785 -21.132 -22.403 1.00 88.19 1219 ALA A N 1
ATOM 9017 C CA . ALA A 1 1219 ? 9.265 -20.825 -21.055 1.00 88.19 1219 ALA A CA 1
ATOM 9018 C C . ALA A 1 1219 ? 10.515 -21.628 -20.657 1.00 88.19 1219 ALA A C 1
ATOM 9020 O O . ALA A 1 1219 ? 10.573 -22.248 -19.589 1.00 88.19 1219 ALA A O 1
ATOM 9021 N N . VAL A 1 1220 ? 11.514 -21.657 -21.544 1.00 92.31 1220 VAL A N 1
ATOM 9022 C CA . VAL A 1 1220 ? 12.761 -22.377 -21.279 1.00 92.31 1220 VAL A CA 1
ATOM 9023 C C . VAL A 1 1220 ? 13.599 -21.556 -20.312 1.00 92.31 1220 VAL A C 1
ATOM 9025 O O . VAL A 1 1220 ? 13.869 -20.383 -20.550 1.00 92.31 1220 VAL A O 1
ATOM 9028 N N . ARG A 1 1221 ? 14.033 -22.166 -19.212 1.00 92.62 1221 ARG A N 1
ATOM 9029 C CA . ARG A 1 1221 ? 14.685 -21.474 -18.097 1.00 92.62 1221 ARG A CA 1
ATOM 9030 C C . ARG A 1 1221 ? 15.967 -22.165 -17.688 1.00 92.62 1221 ARG A C 1
ATOM 9032 O O . ARG A 1 1221 ? 16.038 -23.394 -17.644 1.00 92.62 1221 ARG A O 1
ATOM 9039 N N . LEU A 1 1222 ? 16.962 -21.360 -17.327 1.00 93.56 1222 LEU A N 1
ATOM 9040 C CA . LEU A 1 1222 ? 18.194 -21.808 -16.693 1.00 93.56 1222 LEU A CA 1
ATOM 9041 C C . LEU A 1 1222 ? 18.332 -21.161 -15.318 1.00 93.56 1222 LEU A C 1
ATOM 9043 O O . LEU A 1 1222 ? 18.298 -19.939 -15.162 1.00 93.56 1222 LEU A O 1
ATOM 9047 N N . TRP A 1 1223 ? 18.582 -21.994 -14.320 1.00 92.19 1223 TRP A N 1
ATOM 9048 C CA . TRP A 1 1223 ? 18.852 -21.595 -12.952 1.00 92.19 1223 TRP A CA 1
ATOM 9049 C C . TRP A 1 1223 ? 20.242 -22.074 -12.539 1.00 92.19 1223 TRP A C 1
ATOM 9051 O O . TRP A 1 1223 ? 20.643 -23.182 -12.878 1.00 92.19 1223 TRP A O 1
ATOM 9061 N N . ARG A 1 1224 ? 20.943 -21.282 -11.727 1.00 89.62 1224 ARG A N 1
ATOM 9062 C CA . ARG A 1 1224 ? 22.229 -21.612 -11.079 1.00 89.62 1224 ARG A CA 1
ATOM 9063 C C . ARG A 1 1224 ? 22.059 -22.194 -9.671 1.00 89.62 1224 ARG A C 1
ATOM 9065 O O . ARG A 1 1224 ? 22.933 -22.043 -8.822 1.00 89.62 1224 ARG A O 1
ATOM 9072 N N . VAL A 1 1225 ? 20.887 -22.764 -9.401 1.00 86.50 1225 VAL A N 1
ATOM 9073 C CA . VAL A 1 1225 ? 20.504 -23.400 -8.134 1.00 86.50 1225 VAL A CA 1
ATOM 9074 C C . VAL A 1 1225 ? 19.719 -24.673 -8.434 1.00 86.50 1225 VAL A C 1
ATOM 9076 O O . VAL A 1 1225 ? 19.001 -24.738 -9.436 1.00 86.50 1225 VAL A O 1
ATOM 9079 N N . GLY A 1 1226 ? 19.834 -25.678 -7.568 1.00 85.50 1226 GLY A N 1
ATOM 9080 C CA . GLY A 1 1226 ? 18.969 -26.847 -7.609 1.00 85.50 1226 GLY A CA 1
ATOM 9081 C C . GLY A 1 1226 ? 17.590 -26.492 -7.077 1.00 85.50 1226 GLY A C 1
ATOM 9082 O O . GLY A 1 1226 ? 17.452 -26.093 -5.923 1.00 85.50 1226 GLY A O 1
ATOM 9083 N N . ARG A 1 1227 ? 16.561 -26.608 -7.916 1.00 84.38 1227 ARG A N 1
ATOM 9084 C CA . ARG A 1 1227 ? 15.176 -26.334 -7.521 1.00 84.38 1227 ARG A CA 1
ATOM 9085 C C . ARG A 1 1227 ? 14.529 -27.584 -6.919 1.00 84.38 1227 ARG A C 1
ATOM 9087 O O . ARG A 1 1227 ? 14.730 -28.704 -7.395 1.00 84.38 1227 ARG A O 1
ATOM 9094 N N . MET A 1 1228 ? 13.723 -27.403 -5.875 1.00 80.38 1228 MET A N 1
ATOM 9095 C CA . MET A 1 1228 ? 12.880 -28.460 -5.314 1.00 80.38 1228 MET A CA 1
ATOM 9096 C C . MET A 1 1228 ? 11.673 -28.743 -6.217 1.00 80.38 1228 MET A C 1
ATOM 9098 O O . MET A 1 1228 ? 11.222 -27.882 -6.969 1.00 80.38 1228 MET A O 1
ATOM 9102 N N . THR A 1 1229 ? 11.085 -29.933 -6.084 1.00 81.81 1229 THR A N 1
ATOM 9103 C CA . THR A 1 1229 ? 9.918 -30.367 -6.872 1.00 81.81 1229 THR A CA 1
ATOM 9104 C C . THR A 1 1229 ? 8.756 -29.375 -6.820 1.00 81.81 1229 THR A C 1
ATOM 9106 O O . THR A 1 1229 ? 8.167 -29.059 -7.849 1.00 81.81 1229 THR A O 1
ATOM 9109 N N . TRP A 1 1230 ? 8.439 -28.848 -5.634 1.00 79.94 1230 TRP A N 1
ATOM 9110 C CA . TRP A 1 1230 ? 7.352 -27.881 -5.482 1.00 79.94 1230 TRP A CA 1
ATOM 9111 C C . TRP A 1 1230 ? 7.629 -26.555 -6.192 1.00 79.94 1230 TRP A C 1
ATOM 9113 O O . TRP A 1 1230 ? 6.689 -25.891 -6.613 1.00 79.94 1230 TRP A O 1
ATOM 9123 N N . GLU A 1 1231 ? 8.897 -26.157 -6.315 1.00 81.25 1231 GLU A N 1
ATOM 9124 C CA . GLU A 1 1231 ? 9.279 -24.930 -7.011 1.00 81.25 1231 GLU A CA 1
ATOM 9125 C C . GLU A 1 1231 ? 9.052 -25.080 -8.497 1.00 81.25 1231 GLU A C 1
ATOM 9127 O O . GLU A 1 1231 ? 8.458 -24.207 -9.103 1.00 81.25 1231 GLU A O 1
ATOM 9132 N N . ILE A 1 1232 ? 9.473 -26.215 -9.049 1.00 85.81 1232 ILE A N 1
ATOM 9133 C CA . ILE A 1 1232 ? 9.274 -26.556 -10.456 1.00 85.81 1232 ILE A CA 1
ATOM 9134 C C . ILE A 1 1232 ? 7.773 -26.607 -10.756 1.00 85.81 1232 ILE A C 1
ATOM 9136 O O . ILE A 1 1232 ? 7.323 -26.008 -11.721 1.00 85.81 1232 ILE A O 1
ATOM 9140 N N . GLN A 1 1233 ? 6.965 -27.235 -9.892 1.00 81.75 1233 GLN A N 1
ATOM 9141 C CA . GLN A 1 1233 ? 5.501 -27.236 -10.032 1.00 81.75 1233 GLN A CA 1
ATOM 9142 C C . GLN A 1 1233 ? 4.887 -25.835 -9.968 1.00 81.75 1233 GLN A C 1
ATOM 9144 O O . GLN A 1 1233 ? 3.982 -25.521 -10.733 1.00 81.75 1233 GLN A O 1
ATOM 9149 N N . TYR A 1 1234 ? 5.346 -25.012 -9.027 1.00 78.06 1234 TYR A N 1
ATOM 9150 C CA . TYR A 1 1234 ? 4.814 -23.669 -8.829 1.00 78.06 1234 TYR A CA 1
ATOM 9151 C C . TYR A 1 1234 ? 5.199 -22.742 -9.987 1.00 78.06 1234 TYR A C 1
ATOM 9153 O O . TYR A 1 1234 ? 4.342 -22.077 -10.558 1.00 78.06 1234 TYR A O 1
ATOM 9161 N N . TYR A 1 1235 ? 6.477 -22.726 -10.359 1.00 80.25 1235 TYR A N 1
ATOM 9162 C CA . TYR A 1 1235 ? 7.015 -21.864 -11.404 1.00 80.25 1235 TYR A CA 1
ATOM 9163 C C . TYR A 1 1235 ? 6.625 -22.313 -12.810 1.00 80.25 1235 TYR A C 1
ATOM 9165 O O . TYR A 1 1235 ? 6.561 -21.464 -13.691 1.00 80.25 1235 TYR A O 1
ATOM 9173 N N . ALA A 1 1236 ? 6.278 -23.585 -13.032 1.00 77.25 1236 ALA A N 1
ATOM 9174 C CA . ALA A 1 1236 ? 5.761 -24.047 -14.323 1.00 77.25 1236 ALA A CA 1
ATOM 9175 C C . ALA A 1 1236 ? 4.516 -23.275 -14.796 1.00 77.25 1236 ALA A C 1
ATOM 9177 O O . ALA A 1 1236 ? 4.265 -23.221 -15.993 1.00 77.25 1236 ALA A O 1
ATOM 9178 N N . VAL A 1 1237 ? 3.732 -22.691 -13.882 1.00 71.62 1237 VAL A N 1
ATOM 9179 C CA . VAL A 1 1237 ? 2.470 -21.990 -14.199 1.00 71.62 1237 VAL A CA 1
ATOM 9180 C C . VAL A 1 1237 ? 2.414 -20.547 -13.680 1.00 71.62 1237 VAL A C 1
ATOM 9182 O O . VAL A 1 1237 ? 1.408 -19.859 -13.866 1.00 71.62 1237 VAL A O 1
ATOM 9185 N N . ALA A 1 1238 ? 3.467 -20.100 -12.992 1.00 67.50 1238 ALA A N 1
ATOM 9186 C CA . ALA A 1 1238 ? 3.549 -18.776 -12.390 1.00 67.50 1238 ALA A CA 1
ATOM 9187 C C . ALA A 1 1238 ? 4.522 -17.878 -13.157 1.00 67.50 1238 ALA A C 1
ATOM 9189 O O . ALA A 1 1238 ? 5.600 -18.321 -13.561 1.00 67.50 1238 ALA A O 1
ATOM 9190 N N . ASP A 1 1239 ? 4.166 -16.601 -13.268 1.00 65.56 1239 ASP A N 1
ATOM 9191 C CA . ASP A 1 1239 ? 5.020 -15.594 -13.890 1.00 65.56 1239 ASP A CA 1
ATOM 9192 C C . ASP A 1 1239 ? 6.224 -15.310 -12.984 1.00 65.56 1239 ASP A C 1
ATOM 9194 O O . ASP A 1 1239 ? 6.101 -15.145 -11.760 1.00 65.56 1239 ASP A O 1
ATOM 9198 N N . LEU A 1 1240 ? 7.414 -15.285 -13.578 1.00 68.88 1240 LEU A N 1
ATOM 9199 C CA . LEU A 1 1240 ? 8.654 -15.120 -12.835 1.00 68.88 1240 LEU A CA 1
ATOM 9200 C C . LEU A 1 1240 ? 8.996 -13.645 -12.666 1.00 68.88 1240 LEU A C 1
ATOM 9202 O O . LEU A 1 1240 ? 8.968 -12.848 -13.597 1.00 68.88 1240 LEU A O 1
ATOM 9206 N N . GLN A 1 1241 ? 9.407 -13.273 -11.455 1.00 65.88 1241 GLN A N 1
ATOM 9207 C CA . GLN A 1 1241 ? 10.062 -11.986 -11.262 1.00 65.88 1241 GLN A CA 1
ATOM 9208 C C . GLN A 1 1241 ? 11.512 -12.079 -11.747 1.00 65.88 1241 GLN A C 1
ATOM 9210 O O . GLN A 1 1241 ? 12.250 -13.000 -11.387 1.00 65.88 1241 GLN A O 1
ATOM 9215 N N . SER A 1 1242 ? 11.965 -11.065 -12.483 1.00 57.38 1242 SER A N 1
ATOM 9216 C CA . SER A 1 1242 ? 13.323 -10.981 -13.044 1.00 57.38 1242 SER A CA 1
ATOM 9217 C C . SER A 1 1242 ? 14.449 -10.892 -11.996 1.00 57.38 1242 SER A C 1
ATOM 9219 O O . SER A 1 1242 ? 15.622 -10.752 -12.338 1.00 57.38 1242 SER A O 1
ATOM 9221 N N . ASN A 1 1243 ? 14.148 -10.962 -10.700 1.00 65.00 1243 ASN A N 1
ATOM 9222 C CA . ASN A 1 1243 ? 15.119 -10.961 -9.605 1.00 65.00 1243 ASN A CA 1
ATOM 9223 C C . ASN A 1 1243 ? 15.080 -12.239 -8.749 1.00 65.00 1243 ASN A C 1
ATOM 9225 O O . ASN A 1 1243 ? 15.714 -12.269 -7.692 1.00 65.00 1243 ASN A O 1
ATOM 9229 N N . LEU A 1 1244 ? 14.366 -13.288 -9.176 1.00 73.31 1244 LEU A N 1
ATOM 9230 C CA . LEU A 1 1244 ? 14.298 -14.537 -8.420 1.00 73.31 1244 LEU A CA 1
ATOM 9231 C C . LEU A 1 1244 ? 15.692 -15.132 -8.196 1.00 73.31 1244 LEU A C 1
ATOM 9233 O O . LEU A 1 1244 ? 16.492 -15.302 -9.119 1.00 73.31 1244 LEU A O 1
ATOM 9237 N N . MET A 1 1245 ? 15.975 -15.461 -6.934 1.00 72.62 1245 MET A N 1
ATOM 9238 C CA . MET A 1 1245 ? 17.286 -15.936 -6.503 1.00 72.62 1245 MET A CA 1
ATOM 9239 C C . MET A 1 1245 ? 17.678 -17.195 -7.275 1.00 72.62 1245 MET A C 1
ATOM 9241 O O . MET A 1 1245 ? 16.984 -18.207 -7.208 1.00 72.62 1245 MET A O 1
ATOM 9245 N N . GLY A 1 1246 ? 18.797 -17.125 -7.994 1.00 81.31 1246 GLY A N 1
ATOM 9246 C CA . GLY A 1 1246 ? 19.325 -18.234 -8.780 1.00 81.31 1246 GLY A CA 1
ATOM 9247 C C . GLY A 1 1246 ? 18.800 -18.334 -10.214 1.00 81.31 1246 GLY A C 1
ATOM 9248 O O . GLY A 1 1246 ? 19.251 -19.237 -10.905 1.00 81.31 1246 GLY A O 1
ATOM 9249 N N . LEU A 1 1247 ? 17.903 -17.455 -10.687 1.00 89.44 1247 LEU A N 1
ATOM 9250 C CA . LEU A 1 1247 ? 17.530 -17.401 -12.112 1.00 89.44 1247 LEU A CA 1
ATOM 9251 C C . LEU A 1 1247 ? 18.679 -16.797 -12.918 1.00 89.44 1247 LEU A C 1
ATOM 9253 O O . LEU A 1 1247 ? 19.141 -15.700 -12.597 1.00 89.44 1247 LEU A O 1
ATOM 9257 N N . VAL A 1 1248 ? 19.147 -17.524 -13.930 1.00 91.19 1248 VAL A N 1
ATOM 9258 C CA . VAL A 1 1248 ? 20.196 -17.067 -14.851 1.00 91.19 1248 VAL A CA 1
ATOM 9259 C C . VAL A 1 1248 ? 19.555 -16.462 -16.088 1.00 91.19 1248 VAL A C 1
ATOM 9261 O O . VAL A 1 1248 ? 19.840 -15.310 -16.402 1.00 91.19 1248 VAL A O 1
ATOM 9264 N N . SER A 1 1249 ? 18.662 -17.222 -16.722 1.00 90.88 1249 SER A N 1
ATOM 9265 C CA . SER A 1 1249 ? 18.004 -16.856 -17.973 1.00 90.88 1249 SER A CA 1
ATOM 9266 C C . SER A 1 1249 ? 16.602 -17.444 -18.049 1.00 90.88 1249 SER A C 1
ATOM 9268 O O . SER A 1 1249 ? 16.368 -18.545 -17.545 1.00 90.88 1249 SER A O 1
ATOM 9270 N N . ASP A 1 1250 ? 15.694 -16.712 -18.683 1.00 90.94 1250 ASP A N 1
ATOM 9271 C CA . ASP A 1 1250 ? 14.292 -17.082 -18.871 1.00 90.94 1250 ASP A CA 1
ATOM 9272 C C . ASP A 1 1250 ? 13.821 -16.646 -20.265 1.00 90.94 1250 ASP A C 1
ATOM 9274 O O . ASP A 1 1250 ? 13.695 -15.458 -20.566 1.00 90.94 1250 ASP A O 1
ATOM 9278 N N . TRP A 1 1251 ? 13.622 -17.630 -21.140 1.00 89.88 1251 TRP A N 1
ATOM 9279 C CA . TRP A 1 1251 ? 13.172 -17.452 -22.516 1.00 89.88 1251 TRP A CA 1
ATOM 9280 C C . TRP A 1 1251 ? 11.708 -17.864 -22.622 1.00 89.88 1251 TRP A C 1
ATOM 9282 O O . TRP A 1 1251 ? 11.383 -19.014 -22.915 1.00 89.88 1251 TRP A O 1
ATOM 9292 N N . GLU A 1 1252 ? 10.829 -16.892 -22.407 1.00 81.69 1252 GLU A N 1
ATOM 9293 C CA . GLU A 1 1252 ? 9.380 -17.065 -22.532 1.00 81.69 1252 GLU A CA 1
ATOM 9294 C C . GLU A 1 1252 ? 8.920 -17.064 -23.998 1.00 81.69 1252 GLU A C 1
ATOM 9296 O O . GLU A 1 1252 ? 7.763 -17.299 -24.265 1.00 81.69 1252 GLU A O 1
ATOM 9301 N N . PHE A 1 1253 ? 9.782 -16.733 -24.972 1.00 79.56 1253 PHE A N 1
ATOM 9302 C CA . PHE A 1 1253 ? 9.465 -16.590 -26.417 1.00 79.56 1253 PHE A CA 1
ATOM 9303 C C . PHE A 1 1253 ? 8.286 -15.674 -26.787 1.00 79.56 1253 PHE A C 1
ATOM 9305 O O . PHE A 1 1253 ? 8.051 -15.392 -27.959 1.00 79.56 1253 PHE A O 1
ATOM 9312 N N . GLU A 1 1254 ? 7.676 -15.085 -25.774 1.00 68.62 1254 GLU A N 1
ATOM 9313 C CA . GLU A 1 1254 ? 6.608 -14.118 -25.789 1.00 68.62 1254 GLU A CA 1
ATOM 9314 C C . GLU A 1 1254 ? 7.047 -12.740 -26.306 1.00 68.62 1254 GLU A C 1
ATOM 9316 O O . GLU A 1 1254 ? 6.232 -11.939 -26.765 1.00 68.62 1254 GLU A O 1
ATOM 9321 N N . THR A 1 1255 ? 8.331 -12.404 -26.202 1.00 60.19 1255 THR A N 1
ATOM 9322 C CA . THR A 1 1255 ? 8.809 -11.024 -26.397 1.00 60.19 1255 THR A CA 1
ATOM 9323 C C . THR A 1 1255 ? 9.756 -10.838 -27.584 1.00 60.19 1255 THR A C 1
ATOM 9325 O O . THR A 1 1255 ? 10.201 -9.719 -27.820 1.00 60.19 1255 THR A O 1
ATOM 9328 N N . GLY A 1 1256 ? 10.039 -11.881 -28.372 1.00 59.62 1256 GLY A N 1
ATOM 9329 C CA . GLY A 1 1256 ? 11.058 -11.872 -29.433 1.00 59.62 1256 GLY A CA 1
ATOM 9330 C C . GLY A 1 1256 ? 10.786 -10.966 -30.645 1.00 59.62 1256 GLY A C 1
ATOM 9331 O O . GLY A 1 1256 ? 9.648 -10.636 -30.974 1.00 59.62 1256 GLY A O 1
ATOM 9332 N N . ALA A 1 1257 ? 11.855 -10.602 -31.361 1.00 68.75 1257 ALA A N 1
ATOM 9333 C CA . ALA A 1 1257 ? 11.781 -9.844 -32.610 1.00 68.75 1257 ALA A CA 1
ATOM 9334 C C . ALA A 1 1257 ? 12.717 -10.424 -33.682 1.00 68.75 1257 ALA A C 1
ATOM 9336 O O . ALA A 1 1257 ? 13.918 -10.609 -33.467 1.00 68.75 1257 ALA A O 1
ATOM 9337 N N . GLY A 1 1258 ? 12.174 -10.678 -34.877 1.00 77.31 1258 GLY A N 1
ATOM 9338 C CA . GLY A 1 1258 ? 12.928 -11.241 -35.998 1.00 77.31 1258 GLY A CA 1
ATOM 9339 C C . GLY A 1 1258 ? 13.507 -12.620 -35.670 1.00 77.31 1258 GLY A C 1
ATOM 9340 O O . GLY A 1 1258 ? 12.766 -13.556 -35.397 1.00 77.31 1258 GLY A O 1
ATOM 9341 N N . HIS A 1 1259 ? 14.837 -12.735 -35.701 1.00 79.00 1259 HIS A N 1
ATOM 9342 C CA . HIS A 1 1259 ? 15.565 -13.967 -35.379 1.00 79.00 1259 HIS A CA 1
ATOM 9343 C C . HIS A 1 1259 ? 16.059 -14.010 -33.925 1.00 79.00 1259 HIS A C 1
ATOM 9345 O O . HIS A 1 1259 ? 17.016 -14.721 -33.645 1.00 79.00 1259 HIS A O 1
ATOM 9351 N N . VAL A 1 1260 ? 15.491 -13.230 -33.003 1.00 80.69 1260 VAL A N 1
ATOM 9352 C CA . VAL A 1 1260 ? 15.966 -13.159 -31.613 1.00 80.69 1260 VAL A CA 1
ATOM 9353 C C . VAL A 1 1260 ? 14.821 -13.436 -30.642 1.00 80.69 1260 VAL A C 1
ATOM 9355 O O . VAL A 1 1260 ? 13.822 -12.721 -30.648 1.00 80.69 1260 VAL A O 1
ATOM 9358 N N . GLY A 1 1261 ? 14.983 -14.451 -29.794 1.00 82.44 1261 GLY A N 1
ATOM 9359 C CA . GLY A 1 1261 ? 14.201 -14.647 -28.576 1.00 82.44 1261 GLY A CA 1
ATOM 9360 C C . GLY A 1 1261 ? 14.897 -13.948 -27.411 1.00 82.44 1261 GLY A C 1
ATOM 9361 O O . GLY A 1 1261 ? 16.058 -14.243 -27.123 1.00 82.44 1261 GLY A O 1
ATOM 9362 N N . PHE A 1 1262 ? 14.227 -12.994 -26.767 1.00 84.94 1262 PHE A N 1
ATOM 9363 C CA . PHE A 1 1262 ? 14.829 -12.275 -25.645 1.00 84.94 1262 PHE A CA 1
ATOM 9364 C C . PHE A 1 1262 ? 14.823 -13.114 -24.370 1.00 84.94 1262 PHE A C 1
ATOM 9366 O O . PHE A 1 1262 ? 13.918 -13.913 -24.139 1.00 84.94 1262 PHE A O 1
ATOM 9373 N N . ASP A 1 1263 ? 15.855 -12.908 -23.560 1.00 85.81 1263 ASP A N 1
ATOM 9374 C CA . ASP A 1 1263 ? 15.915 -13.370 -22.181 1.00 85.81 1263 ASP A CA 1
ATOM 9375 C C . ASP A 1 1263 ? 15.296 -12.291 -21.277 1.00 85.81 1263 ASP A C 1
ATOM 9377 O O . ASP A 1 1263 ? 15.760 -11.149 -21.254 1.00 85.81 1263 ASP A O 1
ATOM 9381 N N . SER A 1 1264 ? 14.243 -12.634 -20.534 1.00 82.69 1264 SER A N 1
ATOM 9382 C CA . SER A 1 1264 ? 13.545 -11.709 -19.627 1.00 82.69 1264 SER A CA 1
ATOM 9383 C C . SER A 1 1264 ? 14.385 -11.356 -18.384 1.00 82.69 1264 SER A C 1
ATOM 9385 O O . SER A 1 1264 ? 14.130 -10.354 -17.703 1.00 82.69 1264 SER A O 1
ATOM 9387 N N . LYS A 1 1265 ? 15.416 -12.158 -18.081 1.00 83.94 1265 LYS A N 1
ATOM 9388 C CA . LYS A 1 1265 ? 16.254 -12.055 -16.881 1.00 83.94 1265 LYS A CA 1
ATOM 9389 C C . LYS A 1 1265 ? 17.598 -11.370 -17.124 1.00 83.94 1265 LYS A C 1
ATOM 9391 O O . LYS A 1 1265 ? 18.078 -10.662 -16.224 1.00 83.94 1265 LYS A O 1
ATOM 9396 N N . SER A 1 1266 ? 18.250 -11.647 -18.250 1.00 83.00 1266 SER A N 1
ATOM 9397 C CA . SER A 1 1266 ? 19.638 -11.247 -18.520 1.00 83.00 1266 SER A CA 1
ATOM 9398 C C . SER A 1 1266 ? 19.853 -10.800 -19.976 1.00 83.00 1266 SER A C 1
ATOM 9400 O O . SER A 1 1266 ? 18.898 -10.555 -20.700 1.00 83.00 1266 SER A O 1
ATOM 9402 N N . GLN A 1 1267 ? 21.109 -10.632 -20.408 1.00 84.44 1267 GLN A N 1
ATOM 9403 C CA . GLN A 1 1267 ? 21.447 -10.295 -21.801 1.00 84.44 1267 GLN A CA 1
ATOM 9404 C C . GLN A 1 1267 ? 21.747 -11.531 -22.668 1.00 84.44 1267 GLN A C 1
ATOM 9406 O O . GLN A 1 1267 ? 22.196 -11.380 -23.805 1.00 84.44 1267 GLN A O 1
ATOM 9411 N N . ASN A 1 1268 ? 21.465 -12.739 -22.169 1.00 88.06 1268 ASN A N 1
ATOM 9412 C CA . ASN A 1 1268 ? 21.653 -14.007 -22.880 1.00 88.06 1268 ASN A CA 1
ATOM 9413 C C . ASN A 1 1268 ? 20.539 -14.246 -23.919 1.00 88.06 1268 ASN A C 1
ATOM 9415 O O . ASN A 1 1268 ? 19.850 -15.265 -23.913 1.00 88.06 1268 ASN A O 1
ATOM 9419 N N . ASN A 1 1269 ? 20.324 -13.278 -24.808 1.00 90.25 1269 ASN A N 1
ATOM 9420 C CA . ASN A 1 1269 ? 19.309 -13.362 -25.852 1.00 90.25 1269 ASN A CA 1
ATOM 9421 C C . ASN A 1 1269 ? 19.643 -14.489 -26.837 1.00 90.25 1269 ASN A C 1
ATOM 9423 O O . ASN A 1 1269 ? 20.771 -14.611 -27.313 1.00 90.25 1269 ASN A O 1
ATOM 9427 N N . ALA A 1 1270 ? 18.641 -15.290 -27.175 1.00 87.38 1270 ALA A N 1
ATOM 9428 C CA . ALA A 1 1270 ? 18.781 -16.458 -28.021 1.00 87.38 1270 ALA A CA 1
ATOM 9429 C C . ALA A 1 1270 ? 18.576 -16.077 -29.495 1.00 87.38 1270 ALA A C 1
ATOM 9431 O O . ALA A 1 1270 ? 17.529 -15.554 -29.869 1.00 87.38 1270 ALA A O 1
ATOM 9432 N N . VAL A 1 1271 ? 19.555 -16.337 -30.361 1.00 89.25 1271 VAL A N 1
ATOM 9433 C CA . VAL A 1 1271 ? 19.460 -16.036 -31.799 1.00 89.25 1271 VAL A CA 1
ATOM 9434 C C . VAL A 1 1271 ? 19.067 -17.291 -32.571 1.00 89.25 1271 VAL A C 1
ATOM 9436 O O . VAL A 1 1271 ? 19.804 -18.273 -32.568 1.00 89.25 1271 VAL A O 1
ATOM 9439 N N . ILE A 1 1272 ? 17.941 -17.257 -33.278 1.00 86.50 1272 ILE A N 1
ATOM 9440 C CA . ILE A 1 1272 ? 17.488 -18.319 -34.179 1.00 86.50 1272 ILE A CA 1
ATOM 9441 C C . ILE A 1 1272 ? 18.499 -18.469 -35.321 1.00 86.50 1272 ILE A C 1
ATOM 9443 O O . ILE A 1 1272 ? 18.815 -17.515 -36.037 1.00 86.50 1272 ILE A O 1
ATOM 9447 N N . ARG A 1 1273 ? 19.002 -19.688 -35.504 1.00 83.31 1273 ARG A N 1
ATOM 9448 C CA . ARG A 1 1273 ? 19.911 -20.074 -36.579 1.00 83.31 1273 ARG A CA 1
ATOM 9449 C C . ARG A 1 1273 ? 19.205 -21.049 -37.516 1.00 83.31 1273 ARG A C 1
ATOM 9451 O O . ARG A 1 1273 ? 18.797 -22.134 -37.110 1.00 83.31 1273 ARG A O 1
ATOM 9458 N N . ASP A 1 1274 ? 19.117 -20.652 -38.780 1.00 65.19 1274 ASP A N 1
ATOM 9459 C CA . ASP A 1 1274 ? 18.891 -21.535 -39.921 1.00 65.19 1274 ASP A CA 1
ATOM 9460 C C . ASP A 1 1274 ? 20.292 -21.958 -40.429 1.00 65.19 1274 ASP A C 1
ATOM 9462 O O . ASP A 1 1274 ? 21.101 -21.082 -40.737 1.00 65.19 1274 ASP A O 1
ATOM 9466 N N . ALA A 1 1275 ? 20.640 -23.253 -40.448 1.00 37.25 1275 ALA A N 1
ATOM 9467 C CA . ALA A 1 1275 ? 21.960 -23.779 -40.871 1.00 37.25 1275 ALA A CA 1
ATOM 9468 C C . ALA A 1 1275 ? 22.521 -23.069 -42.141 1.00 37.25 1275 ALA A C 1
ATOM 9470 O O . ALA A 1 1275 ? 21.764 -22.798 -43.067 1.00 37.25 1275 ALA A O 1
ATOM 9471 N N . ASN A 1 1276 ? 23.806 -22.716 -42.329 1.00 35.28 1276 ASN A N 1
ATOM 9472 C CA . ASN A 1 1276 ? 25.082 -23.383 -42.028 1.00 35.28 1276 ASN A CA 1
ATOM 9473 C C . ASN A 1 1276 ? 26.270 -22.398 -42.265 1.00 35.28 1276 ASN A C 1
ATOM 9475 O O . ASN A 1 1276 ? 26.140 -21.488 -43.083 1.00 35.28 1276 ASN A O 1
ATOM 9479 N N . VAL A 1 1277 ? 27.463 -22.645 -41.695 1.00 23.72 1277 VAL A N 1
ATOM 9480 C CA . VAL A 1 1277 ? 28.756 -22.270 -42.329 1.00 23.72 1277 VAL A CA 1
ATOM 9481 C C . VAL A 1 1277 ? 29.738 -23.431 -42.166 1.00 23.72 1277 VAL A C 1
ATOM 9483 O O . VAL A 1 1277 ? 30.385 -23.568 -41.133 1.00 23.72 1277 VAL A O 1
ATOM 9486 N N . THR A 1 1278 ? 29.887 -24.248 -43.206 1.00 25.06 1278 THR A N 1
ATOM 9487 C CA . THR A 1 1278 ? 31.080 -25.082 -43.406 1.00 25.06 1278 THR A CA 1
ATOM 9488 C C . THR A 1 1278 ? 31.984 -24.393 -44.422 1.00 25.06 1278 THR A C 1
ATOM 9490 O O . THR A 1 1278 ? 31.549 -24.126 -45.541 1.00 25.06 1278 THR A O 1
ATOM 9493 N N . ASN A 1 1279 ? 33.234 -24.118 -44.042 1.00 25.02 1279 ASN A N 1
ATOM 9494 C CA . ASN A 1 1279 ? 34.271 -23.622 -44.949 1.00 25.02 1279 ASN A CA 1
ATOM 9495 C C . ASN A 1 1279 ? 34.585 -24.652 -46.052 1.00 25.02 1279 ASN A C 1
ATOM 9497 O O . ASN A 1 1279 ? 35.106 -25.731 -45.760 1.00 25.02 1279 ASN A O 1
ATOM 9501 N N . GLN A 1 1280 ? 34.373 -24.256 -47.310 1.00 26.03 1280 GLN A N 1
ATOM 9502 C CA . GLN A 1 1280 ? 35.440 -24.204 -48.315 1.00 26.03 1280 GLN A CA 1
ATOM 9503 C C . GLN A 1 1280 ? 35.453 -22.826 -48.965 1.00 26.03 1280 GLN A C 1
ATOM 9505 O O . GLN A 1 1280 ? 34.358 -22.359 -49.350 1.00 26.03 1280 GLN A O 1
#

Mean predicted aligned error: 20.78 Å

pLDDT: mean 79.32, std 13.65, range [23.72, 96.69]